Protein 1ERD (pdb70)

Nearest PDB structures (foldseek):
  1erd-assembly1_A  TM=9.768E-01  e=7.574E-06  Euplotes raikovi
  1erd-assembly1_A  TM=9.328E-01  e=2.824E-05  Euplotes raikovi
  1erd-assembly1_A  TM=9.729E-01  e=3.116E-05  Euplotes raikovi
  1erd-assembly1_A  TM=9.751E-01  e=8.911E-06  Euplotes raikovi
  1erd-assembly1_A  TM=9.619E-01  e=8.353E-06  Euplotes raikovi

Sequence (40 aa):
DPMTCEQAMASCEHTMCGYCQGPLYMTCIGITTDPECGLPDPMTCEQAMASCEHTMCGYCQGPLYMTCIGITTDPECGLPDPMTCEQAMASCEHTMCGYCQGPLYMTCIGITTDPECGLPDPMTCEQAMASCEHTMCGYCQGPLYMTCIGITTDPECGLPDPMTCEQAMASCEHTMCGYCQGPLYMTCIGITTDPECGLPDPMTCEQAMASCEHTMCGYCQGPLYMTCIGITTDPECGLPDPMTCEQAMASCEHTMCGYCQGPLYMTCIGITTDPECGLPDPMTCEQAMASCEHTMCGYCQGPLYMTCIGITTDPECGLPDPMTCEQAMASCEHTMCGYCQGPLYMTCIGITTDPECGLPDPMTCEQAMASCEHTMCGYCQGPLYMTCIGITTDPECGLPDPMTCEQAMASCEHTMCGYCQGPLYMTCIGITTDPECGLPDPMTCEQAMASCEHTMCGYCQGPLYMTCIGITTDPECGLPDPMTCEQAMASCEHTMCGYCQGPLYMTCIGITTDPECGLPDPMTCEQAMASCEHTMCGYCQGPLYMTCIGITTDPECGLPDPMTCEQAMASCEHTMCGYCQGPLYMTCIGITTDPECGLPDPMTCEQAMASCEHTMCGYCQGPLYMTCIGITTDPECGLPDPMTCEQAMASCEHTMCGYCQGPLYMTCIGITTDPECGLPDPMTCEQAMASCEHTMCGYCQGPLYMTCIGITTDPECGLPDPMTCEQAMASCEHTMCGYCQGPLYMTCIGITTDPECGLPDPMTCEQAMASCEHTMCGYCQGPLYMTCIGITTDPECGLP

Radius of gyration: 9.14 Å; Cα contacts (8 Å, |Δi|>4): 52; chains: 1; bounding box: 28×13×20 Å

B-factor: mean 1.22, std 1.22, range [0.16, 6.9]

Solvent-accessible surface area: 2859 Å² total; per-residue (Å²): 161,108,63,77,29,104,83,0,19,75,47,42,84,84,87,97,1,68,66,3,114,46,112,78,96,117,62,0,38,47,78,7,68,59,116,118,39,82,105,178

Organism: Euplotes raikovi (NCBI:txid5938)

Structure (mmCIF, N/CA/C/O backbone):
data_1ERD
#
_entry.id   1ERD
#
_cell.length_a   1.000
_cell.length_b   1.000
_cell.length_c   1.000
_cell.angle_alpha   90.00
_cell.angle_beta   90.00
_cell.angle_gamma   90.00
#
_symmetry.space_group_name_H-M   'P 1'
#
loop_
_atom_site.group_PDB
_atom_site.id
_atom_site.type_symbol
_atom_site.label_atom_id
_atom_site.label_alt_id
_atom_site.label_comp_id
_atom_site.label_asym_id
_atom_site.label_entity_id
_atom_site.label_seq_id
_atom_site.pdbx_PDB_ins_code
_atom_site.Cartn_x
_atom_site.Cartn_y
_atom_site.Cartn_z
_atom_site.occupancy
_atom_site.B_iso_or_equiv
_atom_site.auth_seq_id
_atom_site.auth_comp_id
_atom_site.auth_asym_id
_atom_site.auth_atom_id
_atom_site.pdbx_PDB_model_num
ATOM 1 N N . ASP A 1 1 ? -8.520 1.351 13.642 1.00 4.78 1 ASP A N 1
ATOM 2 C CA . ASP A 1 1 ? -7.746 1.473 12.393 1.00 4.00 1 ASP A CA 1
ATOM 3 C C . ASP A 1 1 ? -6.248 1.224 12.630 1.00 2.90 1 ASP A C 1
ATOM 4 O O . ASP A 1 1 ? -5.467 2.170 12.557 1.00 3.30 1 ASP A O 1
ATOM 15 N N . PRO A 1 2 ? -5.816 -0.003 12.939 1.00 1.99 2 PRO A N 1
ATOM 16 C CA . PRO A 1 2 ? -4.420 -0.292 13.199 1.00 1.77 2 PRO A CA 1
ATOM 17 C C . PRO A 1 2 ? -3.585 -0.078 11.941 1.00 1.67 2 PRO A C 1
ATOM 18 O O . PRO A 1 2 ? -3.819 -0.763 10.949 1.00 2.57 2 PRO A O 1
ATOM 29 N N . MET A 1 3 ? -2.611 0.828 12.021 1.00 1.24 3 MET A N 1
ATOM 30 C CA . MET A 1 3 ? -1.757 1.316 10.951 1.00 0.88 3 MET A CA 1
ATOM 31 C C . MET A 1 3 ? -2.528 2.288 10.051 1.00 0.69 3 MET A C 1
ATOM 32 O O . MET A 1 3 ? -3.758 2.245 9.969 1.00 1.06 3 MET A O 1
ATOM 46 N N . THR A 1 4 ? -1.804 3.178 9.378 1.00 0.47 4 THR A N 1
ATOM 47 C CA . THR A 1 4 ? -2.376 4.118 8.437 1.00 0.42 4 THR A CA 1
ATOM 48 C C . THR A 1 4 ? -2.272 3.599 7.008 1.00 0.34 4 THR A C 1
ATOM 49 O O . THR A 1 4 ? -1.526 2.664 6.713 1.00 0.27 4 THR A O 1
ATOM 60 N N . CYS A 1 5 ? -2.971 4.275 6.100 1.00 0.42 5 CYS A N 1
ATOM 61 C CA . CYS A 1 5 ? -2.747 4.168 4.670 1.00 0.42 5 CYS A CA 1
ATOM 62 C C . CYS A 1 5 ? -1.259 4.280 4.344 1.00 0.41 5 CYS A C 1
ATOM 63 O O . CYS A 1 5 ? -0.757 3.478 3.561 1.00 0.48 5 CYS A O 1
ATOM 70 N N . GLU A 1 6 ? -0.532 5.221 4.965 1.00 0.37 6 GLU A N 1
ATOM 71 C CA . GLU A 1 6 ? 0.907 5.267 4.757 1.00 0.37 6 GLU A CA 1
ATOM 72 C C . GLU A 1 6 ? 1.503 3.963 5.234 1.00 0.36 6 GLU A C 1
ATOM 73 O O . GLU A 1 6 ? 2.202 3.304 4.483 1.00 0.46 6 GLU A O 1
ATOM 85 N N . GLN A 1 7 ? 1.259 3.622 6.498 1.00 0.28 7 GLN A N 1
ATOM 86 C CA . GLN A 1 7 ? 1.876 2.460 7.102 1.00 0.24 7 GLN A CA 1
ATOM 87 C C . GLN A 1 7 ? 1.698 1.216 6.228 1.00 0.24 7 GLN A C 1
ATOM 88 O O . GLN A 1 7 ? 2.632 0.425 6.128 1.00 0.28 7 GLN A O 1
ATOM 102 N N . ALA A 1 8 ? 0.548 1.028 5.580 1.00 0.25 8 ALA A N 1
ATOM 103 C CA . ALA A 1 8 ? 0.387 -0.058 4.616 1.00 0.30 8 ALA A CA 1
ATOM 104 C C . ALA A 1 8 ? 1.482 -0.003 3.536 1.00 0.29 8 ALA A C 1
ATOM 105 O O . ALA A 1 8 ? 2.157 -1.000 3.281 1.00 0.33 8 ALA A O 1
ATOM 112 N N . MET A 1 9 ? 1.714 1.167 2.932 1.00 0.27 9 MET A N 1
ATOM 113 C CA . MET A 1 9 ? 2.812 1.348 1.990 1.00 0.30 9 MET A CA 1
ATOM 114 C C . MET A 1 9 ? 4.152 1.057 2.639 1.00 0.30 9 MET A C 1
ATOM 115 O O . MET A 1 9 ? 4.968 0.300 2.123 1.00 0.39 9 MET A O 1
ATOM 129 N N . ALA A 1 10 ? 4.359 1.688 3.783 1.00 0.32 10 ALA A N 1
ATOM 130 C CA . ALA A 1 10 ? 5.609 1.753 4.503 1.00 0.42 10 ALA A CA 1
ATOM 131 C C . ALA A 1 10 ? 6.013 0.346 4.957 1.00 0.41 10 ALA A C 1
ATOM 132 O O . ALA A 1 10 ? 7.193 0.023 5.069 1.00 0.50 10 ALA A O 1
ATOM 139 N N . SER A 1 11 ? 5.019 -0.512 5.173 1.00 0.33 11 SER A N 1
ATOM 140 C CA . SER A 1 11 ? 5.248 -1.907 5.535 1.00 0.36 11 SER A CA 1
ATOM 141 C C . SER A 1 11 ? 5.509 -2.786 4.311 1.00 0.34 11 SER A C 1
ATOM 142 O O . SER A 1 11 ? 5.956 -3.916 4.467 1.00 0.43 11 SER A O 1
ATOM 150 N N . CYS A 1 12 ? 5.196 -2.324 3.100 1.00 0.35 12 CYS A N 1
ATOM 151 C CA . CYS A 1 12 ? 5.248 -3.144 1.900 1.00 0.42 12 CYS A CA 1
ATOM 152 C C . CYS A 1 12 ? 4.060 -4.114 1.843 1.00 0.35 12 CYS A C 1
ATOM 153 O O . CYS A 1 12 ? 3.995 -4.974 0.966 1.00 0.71 12 CYS A O 1
ATOM 160 N N . GLU A 1 13 ? 3.086 -4.002 2.749 1.00 0.29 13 GLU A N 1
ATOM 161 C CA . GLU A 1 13 ? 2.026 -4.992 2.867 1.00 0.34 13 GLU A CA 1
ATOM 162 C C . GLU A 1 13 ? 0.842 -4.570 2.008 1.00 0.31 13 GLU A C 1
ATOM 163 O O . GLU A 1 13 ? -0.141 -4.019 2.503 1.00 0.34 13 GLU A O 1
ATOM 175 N N . HIS A 1 14 ? 0.923 -4.898 0.718 1.00 0.41 14 HIS A N 1
ATOM 176 C CA . HIS A 1 14 ? -0.161 -4.701 -0.237 1.00 0.41 14 HIS A CA 1
ATOM 177 C C . HIS A 1 14 ? -1.461 -5.258 0.332 1.00 0.38 14 HIS A C 1
ATOM 178 O O . HIS A 1 14 ? -2.541 -4.762 0.038 1.00 0.42 14 HIS A O 1
ATOM 192 N N . THR A 1 15 ? -1.380 -6.346 1.087 1.00 0.37 15 THR A N 1
ATOM 193 C CA . THR A 1 15 ? -2.553 -7.001 1.614 1.00 0.41 15 THR A CA 1
ATOM 194 C C . THR A 1 15 ? -3.315 -6.029 2.524 1.00 0.41 15 THR A C 1
ATOM 195 O O . THR A 1 15 ? -4.540 -5.946 2.458 1.00 0.60 15 THR A O 1
ATOM 206 N N . MET A 1 16 ? -2.596 -5.240 3.327 1.00 0.32 16 MET A N 1
ATOM 207 C CA . MET A 1 16 ? -3.153 -4.246 4.228 1.00 0.33 16 MET A CA 1
ATOM 208 C C . MET A 1 16 ? -3.414 -2.913 3.519 1.00 0.29 16 MET A C 1
ATOM 209 O O . MET A 1 16 ? -3.733 -1.919 4.170 1.00 0.34 16 MET A O 1
ATOM 223 N N . CYS A 1 17 ? -3.397 -2.870 2.184 1.00 0.28 17 CYS A N 1
ATOM 224 C CA . CYS A 1 17 ? -3.774 -1.679 1.443 1.00 0.32 17 CYS A CA 1
ATOM 225 C C . CYS A 1 17 ? -5.176 -1.192 1.805 1.00 0.36 17 CYS A C 1
ATOM 226 O O . CYS A 1 17 ? -5.524 -0.058 1.486 1.00 0.42 17 CYS A O 1
ATOM 233 N N . GLY A 1 18 ? -5.991 -2.038 2.440 1.00 0.38 18 GLY A N 1
ATOM 234 C CA . GLY A 1 18 ? -7.322 -1.731 2.930 1.00 0.53 18 GLY A CA 1
ATOM 235 C C . GLY A 1 18 ? -7.410 -0.381 3.637 1.00 0.35 18 GLY A C 1
ATOM 236 O O . GLY A 1 18 ? -8.454 0.268 3.590 1.00 0.40 18 GLY A O 1
ATOM 240 N N . TYR A 1 19 ? -6.342 0.077 4.293 1.00 0.35 19 TYR A N 1
ATOM 241 C CA . TYR A 1 19 ? -6.360 1.389 4.922 1.00 0.45 19 TYR A CA 1
ATOM 242 C C . TYR A 1 19 ? -6.510 2.492 3.878 1.00 0.55 19 TYR A C 1
ATOM 243 O O . TYR A 1 19 ? -7.302 3.418 4.065 1.00 0.88 19 TYR A O 1
ATOM 261 N N . CYS A 1 20 ? -5.774 2.389 2.778 1.00 0.38 20 CYS A N 1
ATOM 262 C CA . CYS A 1 20 ? -5.893 3.291 1.645 1.00 0.37 20 CYS A CA 1
ATOM 263 C C . CYS A 1 20 ? -7.145 2.924 0.854 1.00 0.38 20 CYS A C 1
ATOM 264 O O . CYS A 1 20 ? -7.673 1.822 1.006 1.00 0.57 20 CYS A O 1
ATOM 271 N N . GLN A 1 21 ? -7.614 3.814 -0.019 1.00 0.37 21 GLN A N 1
ATOM 272 C CA . GLN A 1 21 ? -8.790 3.594 -0.851 1.00 0.43 21 GLN A CA 1
ATOM 273 C C . GLN A 1 21 ? -8.579 4.228 -2.225 1.00 0.56 21 GLN A C 1
ATOM 274 O O . GLN A 1 21 ? -7.705 5.077 -2.382 1.00 0.60 21 GLN A O 1
ATOM 288 N N . GLY A 1 22 ? -9.350 3.805 -3.221 1.00 0.75 22 GLY A N 1
ATOM 289 C CA . GLY A 1 22 ? -9.392 4.390 -4.551 1.00 0.89 22 GLY A CA 1
ATOM 290 C C . GLY A 1 22 ? -7.998 4.585 -5.151 1.00 0.68 22 GLY A C 1
ATOM 291 O O . GLY A 1 22 ? -7.284 3.596 -5.350 1.00 0.80 22 GLY A O 1
ATOM 295 N N . PRO A 1 23 ? -7.582 5.833 -5.415 1.00 0.45 23 PRO A N 1
ATOM 296 C CA . PRO A 1 23 ? -6.285 6.114 -6.006 1.00 0.39 23 PRO A CA 1
ATOM 297 C C . PRO A 1 23 ? -5.185 5.664 -5.055 1.00 0.32 23 PRO A C 1
ATOM 298 O O . PRO A 1 23 ? -4.173 5.096 -5.458 1.00 0.45 23 PRO A O 1
ATOM 309 N N . LEU A 1 24 ? -5.388 5.915 -3.766 1.00 0.22 24 LEU A N 1
ATOM 310 C CA . LEU A 1 24 ? -4.445 5.571 -2.740 1.00 0.19 24 LEU A CA 1
ATOM 311 C C . LEU A 1 24 ? -4.355 4.055 -2.577 1.00 0.16 24 LEU A C 1
ATOM 312 O O . LEU A 1 24 ? -3.277 3.558 -2.278 1.00 0.20 24 LEU A O 1
ATOM 328 N N . TYR A 1 25 ? -5.448 3.310 -2.775 1.00 0.16 25 TYR A N 1
ATOM 329 C CA . TYR A 1 25 ? -5.390 1.849 -2.843 1.00 0.17 25 TYR A CA 1
ATOM 330 C C . TYR A 1 25 ? -4.432 1.476 -3.968 1.00 0.17 25 TYR A C 1
ATOM 331 O O . TYR A 1 25 ? -3.415 0.833 -3.743 1.00 0.20 25 TYR A O 1
ATOM 349 N N . MET A 1 26 ? -4.705 1.899 -5.195 1.00 0.20 26 MET A N 1
ATOM 350 C CA . MET A 1 26 ? -3.870 1.444 -6.284 1.00 0.24 26 MET A CA 1
ATOM 351 C C . MET A 1 26 ? -2.456 2.027 -6.172 1.00 0.19 26 MET A C 1
ATOM 352 O O . MET A 1 26 ? -1.503 1.449 -6.699 1.00 0.31 26 MET A O 1
ATOM 366 N N . THR A 1 27 ? -2.280 3.115 -5.423 1.00 0.18 27 THR A N 1
ATOM 367 C CA . THR A 1 27 ? -0.967 3.684 -5.216 1.00 0.20 27 THR A CA 1
ATOM 368 C C . THR A 1 27 ? -0.202 2.801 -4.241 1.00 0.18 27 THR A C 1
ATOM 369 O O . THR A 1 27 ? 0.893 2.333 -4.566 1.00 0.19 27 THR A O 1
ATOM 380 N N . CYS A 1 28 ? -0.782 2.557 -3.061 1.00 0.18 28 CYS A N 1
ATOM 381 C CA . CYS A 1 28 ? -0.189 1.660 -2.088 1.00 0.21 28 CYS A CA 1
ATOM 382 C C . CYS A 1 28 ? 0.089 0.334 -2.751 1.00 0.19 28 CYS A C 1
ATOM 383 O O . CYS A 1 28 ? 1.155 -0.216 -2.514 1.00 0.22 28 CYS A O 1
ATOM 390 N N . ILE A 1 29 ? -0.779 -0.135 -3.650 1.00 0.18 29 ILE A N 1
ATOM 391 C CA . ILE A 1 29 ? -0.517 -1.360 -4.366 1.00 0.21 29 ILE A CA 1
ATOM 392 C C . ILE A 1 29 ? 0.787 -1.187 -5.132 1.00 0.28 29 ILE A C 1
ATOM 393 O O . ILE A 1 29 ? 1.758 -1.881 -4.866 1.00 0.36 29 ILE A O 1
ATOM 409 N N . GLY A 1 30 ? 0.813 -0.224 -6.049 1.00 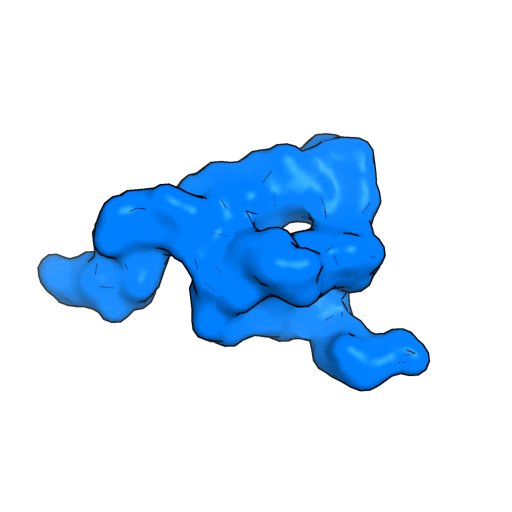0.29 30 GLY A N 1
ATOM 410 C CA . GLY A 1 30 ? 1.948 0.031 -6.916 1.00 0.33 30 GLY A CA 1
ATOM 411 C C . GLY A 1 30 ? 3.279 0.181 -6.177 1.00 0.48 30 GLY A C 1
ATOM 412 O O . GLY A 1 30 ? 4.328 0.007 -6.791 1.00 0.95 30 GLY A O 1
ATOM 416 N N . ILE A 1 31 ? 3.259 0.542 -4.893 1.00 0.31 31 ILE A N 1
ATOM 417 C CA . ILE A 1 31 ? 4.459 0.560 -4.065 1.00 0.35 31 ILE A CA 1
ATOM 418 C C . ILE A 1 31 ? 4.681 -0.840 -3.488 1.00 0.34 31 ILE A C 1
ATOM 419 O O . ILE A 1 31 ? 5.700 -1.470 -3.739 1.00 0.39 31 ILE A O 1
ATOM 435 N N . THR A 1 32 ? 3.736 -1.334 -2.700 1.00 0.31 32 THR A N 1
ATOM 436 C CA . THR A 1 32 ? 3.902 -2.570 -1.955 1.00 0.29 32 THR A CA 1
ATOM 437 C C . THR A 1 32 ? 4.199 -3.758 -2.879 1.00 0.34 32 THR A C 1
ATOM 438 O O . THR A 1 32 ? 5.144 -4.517 -2.668 1.00 0.59 32 THR A O 1
ATOM 449 N N . THR A 1 33 ? 3.393 -3.932 -3.922 1.00 0.25 33 THR A N 1
ATOM 450 C CA . THR A 1 33 ? 3.570 -5.007 -4.877 1.00 0.27 33 THR A CA 1
ATOM 451 C C . THR A 1 33 ? 4.749 -4.714 -5.805 1.00 0.34 33 THR A C 1
ATOM 452 O O . THR A 1 33 ? 5.031 -5.530 -6.685 1.00 0.44 33 THR A O 1
ATOM 463 N N . ASP A 1 34 ? 5.433 -3.569 -5.667 1.00 0.35 34 ASP A N 1
ATOM 464 C CA . ASP A 1 34 ? 6.590 -3.325 -6.506 1.00 0.39 34 ASP A CA 1
ATOM 465 C C . ASP A 1 34 ? 7.672 -4.365 -6.219 1.00 0.38 34 ASP A C 1
ATOM 466 O O . ASP A 1 34 ? 7.963 -4.630 -5.050 1.00 0.44 34 ASP A O 1
ATOM 475 N N . PRO A 1 35 ? 8.275 -4.977 -7.244 1.00 0.62 35 PRO A N 1
ATOM 476 C CA . PRO A 1 35 ? 9.344 -5.922 -7.022 1.00 0.88 35 PRO A CA 1
ATOM 477 C C . PRO A 1 35 ? 10.443 -5.298 -6.170 1.00 0.86 35 PRO A C 1
ATOM 478 O O . PRO A 1 35 ? 10.960 -5.951 -5.269 1.00 1.16 35 PRO A O 1
ATOM 489 N N . GLU A 1 36 ? 10.793 -4.036 -6.390 1.00 0.75 36 GLU A N 1
ATOM 490 C CA . GLU A 1 36 ? 11.866 -3.400 -5.695 1.00 1.00 36 GLU A CA 1
ATOM 491 C C . GLU A 1 36 ? 11.388 -2.684 -4.429 1.00 0.83 36 GLU A C 1
ATOM 492 O O . GLU A 1 36 ? 12.052 -1.752 -3.984 1.00 1.02 36 GLU A O 1
ATOM 504 N N . CYS A 1 37 ? 10.281 -3.122 -3.823 1.00 0.74 37 CYS A N 1
ATOM 505 C CA . CYS A 1 37 ? 9.749 -2.559 -2.583 1.00 0.79 37 CYS A CA 1
ATOM 506 C C . CYS A 1 37 ? 10.795 -2.537 -1.465 1.00 0.92 37 CYS A C 1
ATOM 507 O O . CYS A 1 37 ? 11.045 -3.553 -0.807 1.00 1.12 37 CYS A O 1
ATOM 514 N N . GLY A 1 38 ? 11.450 -1.396 -1.279 1.00 1.22 38 GLY A N 1
ATOM 515 C CA . GLY A 1 38 ? 12.518 -1.215 -0.310 1.00 1.58 38 GLY A CA 1
ATOM 516 C C . GLY A 1 38 ? 13.735 -2.077 -0.625 1.00 1.55 38 GLY A C 1
ATOM 517 O O . GLY A 1 38 ? 14.509 -2.419 0.268 1.00 2.06 38 GLY A O 1
ATOM 521 N N . LEU A 1 39 ? 13.909 -2.427 -1.896 1.00 1.25 39 LEU A N 1
ATOM 522 C CA . LEU A 1 39 ? 15.020 -3.224 -2.382 1.00 1.44 39 LEU A CA 1
ATOM 523 C C . LEU A 1 39 ? 16.093 -2.225 -2.831 1.00 2.44 39 LEU A C 1
ATOM 524 O O . LEU A 1 39 ? 15.770 -1.381 -3.676 1.00 3.05 39 LEU A O 1
ATOM 540 N N . PRO A 1 40 ? 17.304 -2.244 -2.250 1.00 3.10 40 PRO A N 1
ATOM 541 C CA . PRO A 1 40 ? 18.381 -1.344 -2.632 1.00 4.23 40 PRO A CA 1
ATOM 542 C C . PRO A 1 40 ? 18.940 -1.762 -3.994 1.00 4.52 40 PRO A C 1
ATOM 543 O O . PRO A 1 40 ? 19.546 -0.936 -4.672 1.00 5.53 40 PRO A O 1
ATOM 555 N N . ASP A 1 1 ? -8.853 1.450 9.399 1.00 5.79 1 ASP A N 2
ATOM 556 C CA . ASP A 1 1 ? -9.376 2.030 10.639 1.00 4.91 1 ASP A CA 2
ATOM 557 C C . ASP A 1 1 ? -8.222 2.541 11.513 1.00 3.85 1 ASP A C 2
ATOM 558 O O . ASP A 1 1 ? -7.872 3.720 11.415 1.00 4.33 1 ASP A O 2
ATOM 569 N N . PRO A 1 2 ? -7.526 1.669 12.245 1.00 2.72 2 PRO A N 2
ATOM 570 C CA . PRO A 1 2 ? -6.175 1.891 12.749 1.00 1.99 2 PRO A CA 2
ATOM 571 C C . PRO A 1 2 ? -5.225 1.954 11.544 1.00 1.87 2 PRO A C 2
ATOM 572 O O . PRO A 1 2 ? -5.722 1.969 10.421 1.00 2.91 2 PRO A O 2
ATOM 583 N N . MET A 1 3 ? -3.903 2.018 11.756 1.00 1.12 3 MET A N 2
ATOM 584 C CA . MET A 1 3 ? -2.833 1.993 10.745 1.00 0.80 3 MET A CA 2
ATOM 585 C C . MET A 1 3 ? -2.989 3.038 9.625 1.00 0.72 3 MET A C 2
ATOM 586 O O . MET A 1 3 ? -3.991 3.087 8.911 1.00 1.12 3 MET A O 2
ATOM 600 N N . THR A 1 4 ? -1.983 3.886 9.415 1.00 0.67 4 THR A N 2
ATOM 601 C CA . THR A 1 4 ? -2.098 4.844 8.335 1.00 0.68 4 THR A CA 2
ATOM 602 C C . THR A 1 4 ? -2.040 4.161 6.979 1.00 0.53 4 THR A C 2
ATOM 603 O O . THR A 1 4 ? -1.418 3.115 6.799 1.00 0.47 4 THR A O 2
ATOM 614 N N . CYS A 1 5 ? -2.670 4.797 5.999 1.00 0.51 5 CYS A N 2
ATOM 615 C CA . CYS A 1 5 ? -2.430 4.477 4.612 1.00 0.42 5 CYS A CA 2
ATOM 616 C C . CYS A 1 5 ? -0.923 4.410 4.342 1.00 0.31 5 CYS A C 2
ATOM 617 O O . CYS A 1 5 ? -0.460 3.440 3.749 1.00 0.30 5 CYS A O 2
ATOM 624 N N . GLU A 1 6 ? -0.147 5.385 4.840 1.00 0.31 6 GLU A N 2
ATOM 625 C CA . GLU A 1 6 ? 1.306 5.314 4.740 1.00 0.28 6 GLU A CA 2
ATOM 626 C C . GLU A 1 6 ? 1.812 3.994 5.300 1.00 0.23 6 GLU A C 2
ATOM 627 O O . GLU A 1 6 ? 2.446 3.262 4.558 1.00 0.31 6 GLU A O 2
ATOM 639 N N . GLN A 1 7 ? 1.550 3.691 6.575 1.00 0.26 7 GLN A N 2
ATOM 640 C CA . GLN A 1 7 ? 1.994 2.453 7.201 1.00 0.21 7 GLN A CA 2
ATOM 641 C C . GLN A 1 7 ? 1.748 1.272 6.271 1.00 0.22 7 GLN A C 2
ATOM 642 O O . GLN A 1 7 ? 2.665 0.495 6.003 1.00 0.27 7 GLN A O 2
ATOM 656 N N . ALA A 1 8 ? 0.516 1.139 5.777 1.00 0.31 8 ALA A N 2
ATOM 657 C CA . ALA A 1 8 ? 0.208 0.022 4.893 1.00 0.42 8 ALA A CA 2
ATOM 658 C C . ALA A 1 8 ? 1.183 -0.035 3.703 1.00 0.44 8 ALA A C 2
ATOM 659 O O . ALA A 1 8 ? 1.689 -1.104 3.364 1.00 0.60 8 ALA A O 2
ATOM 666 N N . MET A 1 9 ? 1.485 1.107 3.075 1.00 0.34 9 MET A N 2
ATOM 667 C CA . MET A 1 9 ? 2.462 1.133 1.997 1.00 0.37 9 MET A CA 2
ATOM 668 C C . MET A 1 9 ? 3.856 0.768 2.485 1.00 0.44 9 MET A C 2
ATOM 669 O O . MET A 1 9 ? 4.574 -0.048 1.905 1.00 0.56 9 MET A O 2
ATOM 683 N N . ALA A 1 10 ? 4.254 1.457 3.540 1.00 0.37 10 ALA A N 2
ATOM 684 C CA . ALA A 1 10 ? 5.583 1.540 4.085 1.00 0.39 10 ALA A CA 2
ATOM 685 C C . ALA A 1 10 ? 6.028 0.179 4.593 1.00 0.36 10 ALA A C 2
ATOM 686 O O . ALA A 1 10 ? 7.227 -0.085 4.689 1.00 0.39 10 ALA A O 2
ATOM 693 N N . SER A 1 11 ? 5.069 -0.682 4.906 1.00 0.35 11 SER A N 2
ATOM 694 C CA . SER A 1 11 ? 5.345 -2.040 5.352 1.00 0.36 11 SER A CA 2
ATOM 695 C C . SER A 1 11 ? 5.564 -3.008 4.180 1.00 0.41 11 SER A C 2
ATOM 696 O O . SER A 1 11 ? 6.009 -4.133 4.406 1.00 0.49 11 SER A O 2
ATOM 704 N N . CYS A 1 12 ? 5.266 -2.598 2.939 1.00 0.47 12 CYS A N 2
ATOM 705 C CA . CYS A 1 12 ? 5.249 -3.444 1.741 1.00 0.52 12 CYS A CA 2
ATOM 706 C C . CYS A 1 12 ? 4.038 -4.380 1.764 1.00 0.37 12 CYS A C 2
ATOM 707 O O . CYS A 1 12 ? 3.949 -5.291 0.940 1.00 0.67 12 CYS A O 2
ATOM 714 N N . GLU A 1 13 ? 3.086 -4.165 2.673 1.00 0.29 13 GLU A N 2
ATOM 715 C CA . GLU A 1 13 ? 2.005 -5.103 2.900 1.00 0.33 13 GLU A CA 2
ATOM 716 C C . GLU A 1 13 ? 0.844 -4.827 1.954 1.00 0.27 13 GLU A C 2
ATOM 717 O O . GLU A 1 13 ? -0.164 -4.236 2.345 1.00 0.33 13 GLU A O 2
ATOM 729 N N . HIS A 1 14 ? 0.964 -5.294 0.711 1.00 0.28 14 HIS A N 2
ATOM 730 C CA . HIS A 1 14 ? -0.102 -5.123 -0.260 1.00 0.30 14 HIS A CA 2
ATOM 731 C C . HIS A 1 14 ? -1.416 -5.634 0.290 1.00 0.28 14 HIS A C 2
ATOM 732 O O . HIS A 1 14 ? -2.459 -5.032 0.046 1.00 0.33 14 HIS A O 2
ATOM 746 N N . THR A 1 15 ? -1.382 -6.746 1.021 1.00 0.32 15 THR A N 2
ATOM 747 C CA . THR A 1 15 ? -2.611 -7.361 1.469 1.00 0.40 15 THR A CA 2
ATOM 748 C C . THR A 1 15 ? -3.365 -6.454 2.447 1.00 0.41 15 THR A C 2
ATOM 749 O O . THR A 1 15 ? -4.553 -6.682 2.681 1.00 0.66 15 THR A O 2
ATOM 760 N N . MET A 1 16 ? -2.690 -5.452 3.030 1.00 0.36 16 MET A N 2
ATOM 761 C CA . MET A 1 16 ? -3.247 -4.491 3.967 1.00 0.34 16 MET A CA 2
ATOM 762 C C . MET A 1 16 ? -3.624 -3.182 3.291 1.00 0.34 16 MET A C 2
ATOM 763 O O . MET A 1 16 ? -4.134 -2.284 3.963 1.00 0.49 16 MET A O 2
ATOM 777 N N . CYS A 1 17 ? -3.419 -3.027 1.982 1.00 0.27 17 CYS A N 2
ATOM 778 C CA . CYS A 1 17 ? -3.617 -1.762 1.324 1.00 0.24 17 CYS A CA 2
ATOM 779 C C . CYS A 1 17 ? -5.033 -1.217 1.496 1.00 0.25 17 CYS A C 2
ATOM 780 O O . CYS A 1 17 ? -5.254 -0.063 1.161 1.00 0.29 17 CYS A O 2
ATOM 787 N N . GLY A 1 18 ? -5.981 -1.979 2.052 1.00 0.32 18 GLY A N 2
ATOM 788 C CA . GLY A 1 18 ? -7.332 -1.521 2.326 1.00 0.44 18 GLY A CA 2
ATOM 789 C C . GLY A 1 18 ? -7.387 -0.363 3.324 1.00 0.34 18 GLY A C 2
ATOM 790 O O . GLY A 1 18 ? -8.427 0.295 3.420 1.00 0.43 18 GLY A O 2
ATOM 794 N N . TYR A 1 19 ? -6.308 -0.106 4.077 1.00 0.28 19 TYR A N 2
ATOM 795 C CA . TYR A 1 19 ? -6.205 1.114 4.866 1.00 0.30 19 TYR A CA 2
ATOM 796 C C . TYR A 1 19 ? -6.185 2.317 3.917 1.00 0.31 19 TYR A C 2
ATOM 797 O O . TYR A 1 19 ? -6.862 3.319 4.151 1.00 0.55 19 TYR A O 2
ATOM 815 N N . CYS A 1 20 ? -5.430 2.223 2.825 1.00 0.23 20 CYS A N 2
ATOM 816 C CA . CYS A 1 20 ? -5.481 3.176 1.724 1.00 0.25 20 CYS A CA 2
ATOM 817 C C . CYS A 1 20 ? -6.734 2.870 0.907 1.00 0.36 20 CYS A C 2
ATOM 818 O O . CYS A 1 20 ? -7.253 1.755 0.968 1.00 0.66 20 CYS A O 2
ATOM 825 N N . GLN A 1 21 ? -7.296 3.848 0.194 1.00 0.25 21 GLN A N 2
ATOM 826 C CA . GLN A 1 21 ? -8.587 3.671 -0.463 1.00 0.27 21 GLN A CA 2
ATOM 827 C C . GLN A 1 21 ? -8.556 4.289 -1.862 1.00 0.38 21 GLN A C 2
ATOM 828 O O . GLN A 1 21 ? -7.694 5.117 -2.139 1.00 0.48 21 GLN A O 2
ATOM 842 N N . GLY A 1 22 ? -9.425 3.831 -2.765 1.00 0.57 22 GLY A N 2
ATOM 843 C CA . GLY A 1 22 ? -9.481 4.261 -4.162 1.00 0.82 22 GLY A CA 2
ATOM 844 C C . GLY A 1 22 ? -8.091 4.459 -4.793 1.00 0.61 22 GLY A C 2
ATOM 845 O O . GLY A 1 22 ? -7.308 3.508 -4.845 1.00 0.68 22 GLY A O 2
ATOM 849 N N . PRO A 1 23 ? -7.739 5.673 -5.255 1.00 0.48 23 PRO A N 2
ATOM 850 C CA . PRO A 1 23 ? -6.441 5.917 -5.862 1.00 0.38 23 PRO A CA 2
ATOM 851 C C . PRO A 1 23 ? -5.306 5.561 -4.914 1.00 0.30 23 PRO A C 2
ATOM 852 O O . PRO A 1 23 ? -4.264 5.075 -5.346 1.00 0.42 23 PRO A O 2
ATOM 863 N N . LEU A 1 24 ? -5.490 5.802 -3.622 1.00 0.29 24 LEU A N 2
ATOM 864 C CA . LEU A 1 24 ? -4.490 5.504 -2.631 1.00 0.25 24 LEU A CA 2
ATOM 865 C C . LEU A 1 24 ? -4.373 3.992 -2.433 1.00 0.26 24 LEU A C 2
ATOM 866 O O . LEU A 1 24 ? -3.259 3.527 -2.237 1.00 0.22 24 LEU A O 2
ATOM 882 N N . TYR A 1 25 ? -5.466 3.219 -2.487 1.00 0.33 25 TYR A N 2
ATOM 883 C CA . TYR A 1 25 ? -5.377 1.754 -2.535 1.00 0.31 25 TYR A CA 2
ATOM 884 C C . TYR A 1 25 ? -4.469 1.378 -3.699 1.00 0.28 25 TYR A C 2
ATOM 885 O O . TYR A 1 25 ? -3.447 0.722 -3.527 1.00 0.26 25 TYR A O 2
ATOM 903 N N . MET A 1 26 ? -4.813 1.835 -4.896 1.00 0.31 26 MET A N 2
ATOM 904 C CA . MET A 1 26 ? -4.051 1.527 -6.083 1.00 0.30 26 MET A CA 2
ATOM 905 C C . MET A 1 26 ? -2.590 1.966 -5.935 1.00 0.25 26 MET A C 2
ATOM 906 O O . MET A 1 26 ? -1.681 1.291 -6.423 1.00 0.23 26 MET A O 2
ATOM 920 N N . THR A 1 27 ? -2.340 3.110 -5.302 1.00 0.25 27 THR A N 2
ATOM 921 C CA . THR A 1 27 ? -0.995 3.654 -5.198 1.00 0.21 27 THR A CA 2
ATOM 922 C C . THR A 1 27 ? -0.197 2.798 -4.224 1.00 0.19 27 THR A C 2
ATOM 923 O O . THR A 1 27 ? 0.927 2.379 -4.508 1.00 0.24 27 THR A O 2
ATOM 934 N N . CYS A 1 28 ? -0.808 2.524 -3.077 1.00 0.19 28 CYS A N 2
ATOM 935 C CA . CYS A 1 28 ? -0.318 1.578 -2.102 1.00 0.26 28 CYS A CA 2
ATOM 936 C C . CYS A 1 28 ? 0.039 0.281 -2.787 1.00 0.17 28 CYS A C 2
ATOM 937 O O . CYS A 1 28 ? 1.108 -0.246 -2.522 1.00 0.20 28 CYS A O 2
ATOM 944 N N . ILE A 1 29 ? -0.788 -0.207 -3.711 1.00 0.17 29 ILE A N 2
ATOM 945 C CA . ILE A 1 29 ? -0.471 -1.424 -4.419 1.00 0.23 29 ILE A CA 2
ATOM 946 C C . ILE A 1 29 ? 0.820 -1.221 -5.197 1.00 0.27 29 ILE A C 2
ATOM 947 O O . ILE A 1 29 ? 1.815 -1.887 -4.936 1.00 0.38 29 ILE A O 2
ATOM 963 N N . GLY A 1 30 ? 0.806 -0.258 -6.114 1.00 0.26 30 GLY A N 2
ATOM 964 C CA . GLY A 1 30 ? 1.954 0.119 -6.924 1.00 0.38 30 GLY A CA 2
ATOM 965 C C . GLY A 1 30 ? 3.254 0.216 -6.120 1.00 0.51 30 GLY A C 2
ATOM 966 O O . GLY A 1 30 ? 4.330 -0.024 -6.662 1.00 0.92 30 GLY A O 2
ATOM 970 N N . ILE A 1 31 ? 3.177 0.598 -4.846 1.00 0.35 31 ILE A N 2
ATOM 971 C CA . ILE A 1 31 ? 4.328 0.686 -3.955 1.00 0.46 31 ILE A CA 2
ATOM 972 C C . ILE A 1 31 ? 4.648 -0.661 -3.303 1.00 0.52 31 ILE A C 2
ATOM 973 O O . ILE A 1 31 ? 5.789 -1.106 -3.336 1.00 0.78 31 ILE A O 2
ATOM 989 N N . THR A 1 32 ? 3.683 -1.278 -2.637 1.00 0.36 32 THR A N 2
ATOM 990 C CA . THR A 1 32 ? 3.887 -2.508 -1.889 1.00 0.34 32 THR A CA 2
ATOM 991 C C . THR A 1 32 ? 4.294 -3.657 -2.802 1.00 0.45 32 THR A C 2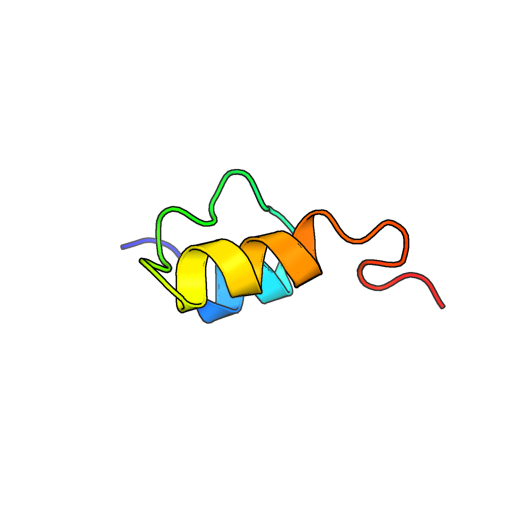
ATOM 992 O O . THR A 1 32 ? 5.228 -4.397 -2.504 1.00 0.68 32 THR A O 2
ATOM 1003 N N . THR A 1 33 ? 3.571 -3.815 -3.907 1.00 0.37 33 THR A N 2
ATOM 1004 C CA . THR A 1 33 ? 3.802 -4.869 -4.871 1.00 0.45 33 THR A CA 2
ATOM 1005 C C . THR A 1 33 ? 4.904 -4.455 -5.857 1.00 0.54 33 THR A C 2
ATOM 1006 O O . THR A 1 33 ? 5.185 -5.199 -6.798 1.00 0.67 33 THR A O 2
ATOM 1017 N N . ASP A 1 34 ? 5.534 -3.287 -5.666 1.00 0.56 34 ASP A N 2
ATOM 1018 C CA . ASP A 1 34 ? 6.718 -2.895 -6.421 1.00 0.70 34 ASP A CA 2
ATOM 1019 C C . ASP A 1 34 ? 7.762 -4.008 -6.281 1.00 0.53 34 ASP A C 2
ATOM 1020 O O . ASP A 1 34 ? 8.061 -4.389 -5.144 1.00 0.49 34 ASP A O 2
ATOM 1029 N N . PRO A 1 35 ? 8.305 -4.569 -7.372 1.00 0.81 35 PRO A N 2
ATOM 1030 C CA . PRO A 1 35 ? 9.332 -5.595 -7.291 1.00 1.07 35 PRO A CA 2
ATOM 1031 C C . PRO A 1 35 ? 10.538 -5.149 -6.457 1.00 0.95 35 PRO A C 2
ATOM 1032 O O . PRO A 1 35 ? 11.305 -5.992 -5.990 1.00 1.45 35 PRO A O 2
ATOM 1043 N N . GLU A 1 36 ? 10.745 -3.847 -6.265 1.00 0.62 36 GLU A N 2
ATOM 1044 C CA . GLU A 1 36 ? 11.861 -3.300 -5.554 1.00 0.92 36 GLU A CA 2
ATOM 1045 C C . GLU A 1 36 ? 11.498 -2.902 -4.115 1.00 0.92 36 GLU A C 2
ATOM 1046 O O . GLU A 1 36 ? 12.350 -2.352 -3.418 1.00 1.23 36 GLU A O 2
ATOM 1058 N N . CYS A 1 37 ? 10.268 -3.173 -3.654 1.00 0.75 37 CYS A N 2
ATOM 1059 C CA . CYS A 1 37 ? 9.748 -2.687 -2.368 1.00 0.81 37 CYS A CA 2
ATOM 1060 C C . CYS A 1 37 ? 10.630 -3.070 -1.188 1.00 1.06 37 CYS A C 2
ATOM 1061 O O . CYS A 1 37 ? 10.530 -4.176 -0.660 1.00 1.28 37 CYS A O 2
ATOM 1068 N N . GLY A 1 38 ? 11.502 -2.158 -0.766 1.00 1.27 38 GLY A N 2
ATOM 1069 C CA . GLY A 1 38 ? 12.428 -2.391 0.325 1.00 1.59 38 GLY A CA 2
ATOM 1070 C C . GLY A 1 38 ? 13.269 -3.640 0.082 1.00 1.62 38 GLY A C 2
ATOM 1071 O O . GLY A 1 38 ? 13.647 -4.317 1.037 1.00 1.92 38 GLY A O 2
ATOM 1075 N N . LEU A 1 39 ? 13.580 -3.957 -1.176 1.00 1.56 39 LEU A N 2
ATOM 1076 C CA . LEU A 1 39 ? 14.428 -5.090 -1.526 1.00 1.85 39 LEU A CA 2
ATOM 1077 C C . LEU A 1 39 ? 15.862 -4.583 -1.714 1.00 2.01 39 LEU A C 2
ATOM 1078 O O . LEU A 1 39 ? 16.023 -3.518 -2.317 1.00 2.31 39 LEU A O 2
ATOM 1094 N N . PRO A 1 40 ? 16.884 -5.247 -1.151 1.00 2.25 40 PRO A N 2
ATOM 1095 C CA . PRO A 1 40 ? 18.272 -4.869 -1.363 1.00 2.88 40 PRO A CA 2
ATOM 1096 C C . PRO A 1 40 ? 18.814 -5.526 -2.636 1.00 3.56 40 PRO A C 2
ATOM 1097 O O . PRO A 1 40 ? 20.018 -5.436 -2.848 1.00 4.18 40 PRO A O 2
ATOM 1109 N N . ASP A 1 1 ? -1.846 -4.841 13.392 1.00 9.56 1 ASP A N 3
ATOM 1110 C CA . ASP A 1 1 ? -2.292 -3.646 14.134 1.00 8.10 1 ASP A CA 3
ATOM 1111 C C . ASP A 1 1 ? -3.116 -2.776 13.193 1.00 5.92 1 ASP A C 3
ATOM 1112 O O . ASP A 1 1 ? -2.916 -2.859 11.983 1.00 6.42 1 ASP A O 3
ATOM 1123 N N . PRO A 1 2 ? -4.017 -1.929 13.717 1.00 3.91 2 PRO A N 3
ATOM 1124 C CA . PRO A 1 2 ? -4.528 -0.802 12.961 1.00 2.00 2 PRO A CA 3
ATOM 1125 C C . PRO A 1 2 ? -3.346 0.111 12.651 1.00 1.89 2 PRO A C 3
ATOM 1126 O O . PRO A 1 2 ? -2.362 0.122 13.384 1.00 3.66 2 PRO A O 3
ATOM 1137 N N . MET A 1 3 ? -3.403 0.869 11.563 1.00 0.82 3 MET A N 3
ATOM 1138 C CA . MET A 1 3 ? -2.255 1.599 11.051 1.00 0.56 3 MET A CA 3
ATOM 1139 C C . MET A 1 3 ? -2.788 2.716 10.155 1.00 0.61 3 MET A C 3
ATOM 1140 O O . MET A 1 3 ? -4.007 2.883 10.078 1.00 1.06 3 MET A O 3
ATOM 1154 N N . THR A 1 4 ? -1.921 3.472 9.493 1.00 0.44 4 THR A N 3
ATOM 1155 C CA . THR A 1 4 ? -2.333 4.385 8.445 1.00 0.38 4 THR A CA 3
ATOM 1156 C C . THR A 1 4 ? -2.167 3.724 7.081 1.00 0.33 4 THR A C 3
ATOM 1157 O O . THR A 1 4 ? -1.393 2.782 6.922 1.00 0.34 4 THR A O 3
ATOM 1168 N N . CYS A 1 5 ? -2.848 4.264 6.076 1.00 0.36 5 CYS A N 3
ATOM 1169 C CA . CYS A 1 5 ? -2.540 4.016 4.675 1.00 0.34 5 CYS A CA 3
ATOM 1170 C C . CYS A 1 5 ? -1.030 4.030 4.443 1.00 0.35 5 CYS A C 3
ATOM 1171 O O . CYS A 1 5 ? -0.468 3.103 3.860 1.00 0.41 5 CYS A O 3
ATOM 1178 N N . GLU A 1 6 ? -0.383 5.085 4.939 1.00 0.31 6 GLU A N 3
ATOM 1179 C CA . GLU A 1 6 ? 1.057 5.206 4.896 1.00 0.30 6 GLU A CA 3
ATOM 1180 C C . GLU A 1 6 ? 1.700 3.994 5.548 1.00 0.31 6 GLU A C 3
ATOM 1181 O O . GLU A 1 6 ? 2.481 3.333 4.892 1.00 0.37 6 GLU A O 3
ATOM 1193 N N . GLN A 1 7 ? 1.391 3.663 6.799 1.00 0.31 7 GLN A N 3
ATOM 1194 C CA . GLN A 1 7 ? 2.007 2.511 7.434 1.00 0.35 7 GLN A CA 3
ATOM 1195 C C . GLN A 1 7 ? 1.847 1.237 6.594 1.00 0.41 7 GLN A C 3
ATOM 1196 O O . GLN A 1 7 ? 2.822 0.510 6.426 1.00 0.44 7 GLN A O 3
ATOM 1210 N N . ALA A 1 8 ? 0.665 0.949 6.043 1.00 0.46 8 ALA A N 3
ATOM 1211 C CA . ALA A 1 8 ? 0.496 -0.239 5.201 1.00 0.58 8 ALA A CA 3
ATOM 1212 C C . ALA A 1 8 ? 1.515 -0.223 4.050 1.00 0.53 8 ALA A C 3
ATOM 1213 O O . ALA A 1 8 ? 2.286 -1.164 3.850 1.00 0.58 8 ALA A O 3
ATOM 1220 N N . MET A 1 9 ? 1.521 0.876 3.300 1.00 0.49 9 MET A N 3
ATOM 1221 C CA . MET A 1 9 ? 2.356 1.088 2.126 1.00 0.50 9 MET A CA 3
ATOM 1222 C C . MET A 1 9 ? 3.835 1.056 2.459 1.00 0.36 9 MET A C 3
ATOM 1223 O O . MET A 1 9 ? 4.620 0.401 1.783 1.00 0.43 9 MET A O 3
ATOM 1237 N N . ALA A 1 10 ? 4.205 1.770 3.507 1.00 0.33 10 ALA A N 3
ATOM 1238 C CA . ALA A 1 10 ? 5.546 1.934 4.011 1.00 0.42 10 ALA A CA 3
ATOM 1239 C C . ALA A 1 10 ? 6.043 0.567 4.469 1.00 0.42 10 ALA A C 3
ATOM 1240 O O . ALA A 1 10 ? 7.221 0.252 4.324 1.00 0.60 10 ALA A O 3
ATOM 1247 N N . SER A 1 11 ? 5.127 -0.262 4.973 1.00 0.34 11 SER A N 3
ATOM 1248 C CA . SER A 1 11 ? 5.439 -1.630 5.343 1.00 0.40 11 SER A CA 3
ATOM 1249 C C . SER A 1 11 ? 5.351 -2.577 4.146 1.00 0.37 11 SER A C 3
ATOM 1250 O O . SER A 1 11 ? 5.592 -3.775 4.320 1.00 0.50 11 SER A O 3
ATOM 1258 N N . CYS A 1 12 ? 5.000 -2.091 2.946 1.00 0.38 12 CYS A N 3
ATOM 1259 C CA . CYS A 1 12 ? 5.087 -2.903 1.745 1.00 0.42 12 CYS A CA 3
ATOM 1260 C C . CYS A 1 12 ? 4.011 -3.994 1.768 1.00 0.43 12 CYS A C 3
ATOM 1261 O O . CYS A 1 12 ? 4.123 -5.024 1.108 1.00 0.61 12 CYS A O 3
ATOM 1268 N N . GLU A 1 13 ? 2.947 -3.753 2.542 1.00 0.43 13 GLU A N 3
ATOM 1269 C CA . GLU A 1 13 ? 1.911 -4.713 2.860 1.00 0.49 13 GLU A CA 3
ATOM 1270 C C . GLU A 1 13 ? 0.755 -4.516 1.878 1.00 0.35 13 GLU A C 3
ATOM 1271 O O . GLU A 1 13 ? -0.141 -3.709 2.127 1.00 0.55 13 GLU A O 3
ATOM 1283 N N . HIS A 1 14 ? 0.744 -5.238 0.757 1.00 0.27 14 HIS A N 3
ATOM 1284 C CA . HIS A 1 14 ? -0.340 -5.083 -0.206 1.00 0.26 14 HIS A CA 3
ATOM 1285 C C . HIS A 1 14 ? -1.642 -5.572 0.411 1.00 0.25 14 HIS A C 3
ATOM 1286 O O . HIS A 1 14 ? -2.712 -5.089 0.059 1.00 0.30 14 HIS A O 3
ATOM 1300 N N . THR A 1 15 ? -1.600 -6.578 1.279 1.00 0.31 15 THR A N 3
ATOM 1301 C CA . THR A 1 15 ? -2.845 -7.136 1.767 1.00 0.41 15 THR A CA 3
ATOM 1302 C C . THR A 1 15 ? -3.590 -6.090 2.609 1.00 0.42 15 THR A C 3
ATOM 1303 O O . THR A 1 15 ? -4.805 -5.948 2.479 1.00 0.62 15 THR A O 3
ATOM 1314 N N . MET A 1 16 ? -2.873 -5.314 3.428 1.00 0.36 16 MET A N 3
ATOM 1315 C CA . MET A 1 16 ? -3.460 -4.242 4.222 1.00 0.36 16 MET A CA 3
ATOM 1316 C C . MET A 1 16 ? -3.421 -2.906 3.481 1.00 0.27 16 MET A C 3
ATOM 1317 O O . MET A 1 16 ? -3.741 -1.867 4.053 1.00 0.34 16 MET A O 3
ATOM 1331 N N . CYS A 1 17 ? -3.129 -2.916 2.182 1.00 0.35 17 CYS A N 3
ATOM 1332 C CA . CYS A 1 17 ? -3.331 -1.757 1.322 1.00 0.38 17 CYS A CA 3
ATOM 1333 C C . CYS A 1 17 ? -4.779 -1.259 1.414 1.00 0.39 17 CYS A C 3
ATOM 1334 O O . CYS A 1 17 ? -5.052 -0.078 1.222 1.00 0.38 17 CYS A O 3
ATOM 1341 N N . GLY A 1 18 ? -5.697 -2.138 1.828 1.00 0.53 18 GLY A N 3
ATOM 1342 C CA . GLY A 1 18 ? -7.050 -1.802 2.239 1.00 0.56 18 GLY A CA 3
ATOM 1343 C C . GLY A 1 18 ? -7.173 -0.628 3.220 1.00 0.46 18 GLY A C 3
ATOM 1344 O O . GLY A 1 18 ? -8.253 -0.039 3.300 1.00 0.57 18 GLY A O 3
ATOM 1348 N N . TYR A 1 19 ? -6.120 -0.274 3.965 1.00 0.37 19 TYR A N 3
ATOM 1349 C CA . TYR A 1 19 ? -6.129 0.913 4.812 1.00 0.38 19 TYR A CA 3
ATOM 1350 C C . TYR A 1 19 ? -6.272 2.165 3.945 1.00 0.40 19 TYR A C 3
ATOM 1351 O O . TYR A 1 19 ? -7.019 3.074 4.301 1.00 0.71 19 TYR A O 3
ATOM 1369 N N . CYS A 1 20 ? -5.560 2.214 2.821 1.00 0.22 20 CYS A N 3
ATOM 1370 C CA . CYS A 1 20 ? -5.647 3.286 1.836 1.00 0.26 20 CYS A CA 3
ATOM 1371 C C . CYS A 1 20 ? -6.953 3.136 1.066 1.00 0.34 20 CYS A C 3
ATOM 1372 O O . CYS A 1 20 ? -7.739 2.230 1.341 1.00 0.65 20 CYS A O 3
ATOM 1379 N N . GLN A 1 21 ? -7.202 4.006 0.083 1.00 0.34 21 GLN A N 3
ATOM 1380 C CA . GLN A 1 21 ? -8.442 3.971 -0.670 1.00 0.42 21 GLN A CA 3
ATOM 1381 C C . GLN A 1 21 ? -8.283 4.549 -2.074 1.00 0.50 21 GLN A C 3
ATOM 1382 O O . GLN A 1 21 ? -7.473 5.447 -2.283 1.00 0.57 21 GLN A O 3
ATOM 1396 N N . GLY A 1 22 ? -9.063 4.044 -3.029 1.00 0.67 22 GLY A N 3
ATOM 1397 C CA . GLY A 1 22 ? -9.117 4.523 -4.404 1.00 0.86 22 GLY A CA 3
ATOM 1398 C C . GLY A 1 22 ? -7.726 4.739 -5.012 1.00 0.71 22 GLY A C 3
ATOM 1399 O O . GLY A 1 22 ? -6.968 3.775 -5.119 1.00 0.85 22 GLY A O 3
ATOM 1403 N N . PRO A 1 23 ? -7.344 5.977 -5.366 1.00 0.53 23 PRO A N 3
ATOM 1404 C CA . PRO A 1 23 ? -6.037 6.261 -5.937 1.00 0.57 23 PRO A CA 3
ATOM 1405 C C . PRO A 1 23 ? -4.942 5.794 -4.992 1.00 0.52 23 PRO A C 3
ATOM 1406 O O . PRO A 1 23 ? -3.957 5.192 -5.411 1.00 0.63 23 PRO A O 3
ATOM 1417 N N . LEU A 1 24 ? -5.126 6.057 -3.703 1.00 0.38 24 LEU A N 3
ATOM 1418 C CA . LEU A 1 24 ? -4.227 5.625 -2.669 1.00 0.29 24 LEU A CA 3
ATOM 1419 C C . LEU A 1 24 ? -4.218 4.108 -2.515 1.00 0.22 24 LEU A C 3
ATOM 1420 O O . LEU A 1 24 ? -3.171 3.570 -2.184 1.00 0.27 24 LEU A O 3
ATOM 1436 N N . TYR A 1 25 ? -5.335 3.411 -2.748 1.00 0.21 25 TYR A N 3
ATOM 1437 C CA . TYR A 1 25 ? -5.329 1.949 -2.784 1.00 0.18 25 TYR A CA 3
ATOM 1438 C C . TYR A 1 25 ? -4.449 1.503 -3.942 1.00 0.17 25 TYR A C 3
ATOM 1439 O O . TYR A 1 25 ? -3.463 0.804 -3.745 1.00 0.18 25 TYR A O 3
ATOM 1457 N N . MET A 1 26 ? -4.767 1.917 -5.166 1.00 0.19 26 MET A N 3
ATOM 1458 C CA . MET A 1 26 ? -3.948 1.555 -6.298 1.00 0.21 26 MET A CA 3
ATOM 1459 C C . MET A 1 26 ? -2.494 1.948 -6.060 1.00 0.18 26 MET A C 3
ATOM 1460 O O . MET A 1 26 ? -1.598 1.227 -6.488 1.00 0.20 26 MET A O 3
ATOM 1474 N N . THR A 1 27 ? -2.248 3.051 -5.364 1.00 0.22 27 THR A N 3
ATOM 1475 C CA . THR A 1 27 ? -0.903 3.556 -5.221 1.00 0.23 27 THR A CA 3
ATOM 1476 C C . THR A 1 27 ? -0.177 2.647 -4.236 1.00 0.23 27 THR A C 3
ATOM 1477 O O . THR A 1 27 ? 0.912 2.148 -4.524 1.00 0.26 27 THR A O 3
ATOM 1488 N N . CYS A 1 28 ? -0.791 2.391 -3.079 1.00 0.25 28 CYS A N 3
ATOM 1489 C CA . CYS A 1 28 ? -0.247 1.417 -2.162 1.00 0.30 28 CYS A CA 3
ATOM 1490 C C . CYS A 1 28 ? -0.057 0.086 -2.840 1.00 0.29 28 CYS A C 3
ATOM 1491 O O . CYS A 1 28 ? 0.955 -0.537 -2.563 1.00 0.32 28 CYS A O 3
ATOM 1498 N N . ILE A 1 29 ? -0.920 -0.335 -3.765 1.00 0.25 29 ILE A N 3
ATOM 1499 C CA . ILE A 1 29 ? -0.686 -1.572 -4.462 1.00 0.24 29 ILE A CA 3
ATOM 1500 C C . ILE A 1 29 ? 0.605 -1.442 -5.250 1.00 0.21 29 ILE A C 3
ATOM 1501 O O . ILE A 1 29 ? 1.564 -2.161 -4.998 1.00 0.21 29 ILE A O 3
ATOM 1517 N N . GLY A 1 30 ? 0.608 -0.483 -6.169 1.00 0.23 30 GLY A N 3
ATOM 1518 C CA . GLY A 1 30 ? 1.723 -0.137 -7.023 1.00 0.26 30 GLY A CA 3
ATOM 1519 C C . GLY A 1 30 ? 3.040 -0.181 -6.262 1.00 0.31 30 GLY A C 3
ATOM 1520 O O . GLY A 1 30 ? 4.034 -0.653 -6.798 1.00 0.58 30 GLY A O 3
ATOM 1524 N N . ILE A 1 31 ? 3.062 0.286 -5.017 1.00 0.26 31 ILE A N 3
ATOM 1525 C CA . ILE A 1 31 ? 4.257 0.265 -4.186 1.00 0.30 31 ILE A CA 3
ATOM 1526 C C . ILE A 1 31 ? 4.465 -1.136 -3.607 1.00 0.31 31 ILE A C 3
ATOM 1527 O O . ILE A 1 31 ? 5.485 -1.770 -3.845 1.00 0.41 31 ILE A O 3
ATOM 1543 N N . THR A 1 32 ? 3.517 -1.622 -2.818 1.00 0.26 32 THR A N 3
ATOM 1544 C CA . THR A 1 32 ? 3.688 -2.817 -2.005 1.00 0.25 32 THR A CA 3
ATOM 1545 C C . THR A 1 32 ? 3.982 -4.054 -2.855 1.00 0.29 32 THR A C 3
ATOM 1546 O O . THR A 1 32 ? 4.792 -4.913 -2.495 1.00 0.42 32 THR A O 3
ATOM 1557 N N . THR A 1 33 ? 3.295 -4.158 -3.988 1.00 0.27 33 THR A N 3
ATOM 1558 C CA . THR A 1 33 ? 3.434 -5.272 -4.894 1.00 0.31 33 THR A CA 3
ATOM 1559 C C . THR A 1 33 ? 4.682 -5.080 -5.766 1.00 0.40 33 THR A C 3
ATOM 1560 O O . THR A 1 33 ? 5.018 -5.976 -6.539 1.00 0.54 33 THR A O 3
ATOM 1571 N N . ASP A 1 34 ? 5.386 -3.944 -5.676 1.00 0.37 34 ASP A N 3
ATOM 1572 C CA . ASP A 1 34 ? 6.554 -3.722 -6.529 1.00 0.44 34 ASP A CA 3
ATOM 1573 C C . ASP A 1 34 ? 7.728 -4.563 -6.038 1.00 0.38 34 ASP A C 3
ATOM 1574 O O . ASP A 1 34 ? 8.013 -4.530 -4.841 1.00 0.36 34 ASP A O 3
ATOM 1583 N N . PRO A 1 35 ? 8.448 -5.296 -6.897 1.00 0.56 35 PRO A N 3
ATOM 1584 C CA . PRO A 1 35 ? 9.721 -5.871 -6.500 1.00 0.63 35 PRO A CA 3
ATOM 1585 C C . PRO A 1 35 ? 10.626 -4.810 -5.861 1.00 0.63 35 PRO A C 3
ATOM 1586 O O . PRO A 1 35 ? 11.255 -5.076 -4.840 1.00 0.95 35 PRO A O 3
ATOM 1597 N N . GLU A 1 36 ? 10.655 -3.590 -6.401 1.00 0.65 36 GLU A N 3
ATOM 1598 C CA . GLU A 1 36 ? 11.573 -2.538 -5.989 1.00 0.89 36 GLU A CA 3
ATOM 1599 C C . GLU A 1 36 ? 11.197 -1.859 -4.657 1.00 0.99 36 GLU A C 3
ATOM 1600 O O . GLU A 1 36 ? 11.764 -0.820 -4.309 1.00 1.48 36 GLU A O 3
ATOM 1612 N N . CYS A 1 37 ? 10.234 -2.414 -3.921 1.00 0.72 37 CYS A N 3
ATOM 1613 C CA . CYS A 1 37 ? 9.658 -1.851 -2.696 1.00 0.93 37 CYS A CA 3
ATOM 1614 C C . CYS A 1 37 ? 10.657 -1.781 -1.535 1.00 1.25 37 CYS A C 3
ATOM 1615 O O . CYS A 1 37 ? 10.580 -2.550 -0.576 1.00 1.58 37 CYS A O 3
ATOM 1622 N N . GLY A 1 38 ? 11.627 -0.876 -1.614 1.00 1.55 38 GLY A N 3
ATOM 1623 C CA . GLY A 1 38 ? 12.732 -0.840 -0.669 1.00 1.88 38 GLY A CA 3
ATOM 1624 C C . GLY A 1 38 ? 13.559 -2.117 -0.800 1.00 1.57 38 GLY A C 3
ATOM 1625 O O . GLY A 1 38 ? 13.841 -2.804 0.182 1.00 1.80 38 GLY A O 3
ATOM 1629 N N . LEU A 1 39 ? 13.942 -2.457 -2.028 1.00 1.29 39 LEU A N 3
ATOM 1630 C CA . LEU A 1 39 ? 14.860 -3.553 -2.304 1.00 1.28 39 LEU A CA 3
ATOM 1631 C C . LEU A 1 39 ? 16.248 -3.227 -1.732 1.00 1.67 39 LEU A C 3
ATOM 1632 O O . LEU A 1 39 ? 16.735 -2.126 -2.002 1.00 2.06 39 LEU A O 3
ATOM 1648 N N . PRO A 1 40 ? 16.876 -4.117 -0.949 1.00 1.98 40 PRO A N 3
ATOM 1649 C CA . PRO A 1 40 ? 18.215 -3.884 -0.437 1.00 2.59 40 PRO A CA 3
ATOM 1650 C C . PRO A 1 40 ? 19.231 -3.867 -1.579 1.00 2.98 40 PRO A C 3
ATOM 1651 O O . PRO A 1 40 ? 18.883 -4.130 -2.727 1.00 3.71 40 PRO A O 3
ATOM 1663 N N . ASP A 1 1 ? -5.296 -4.662 14.266 1.00 7.77 1 ASP A N 4
ATOM 1664 C CA . ASP A 1 1 ? -3.953 -4.115 14.016 1.00 7.37 1 ASP A CA 4
ATOM 1665 C C . ASP A 1 1 ? -4.103 -2.837 13.199 1.00 5.43 1 ASP A C 4
ATOM 1666 O O . ASP A 1 1 ? -4.089 -2.898 11.971 1.00 5.93 1 ASP A O 4
ATOM 1677 N N . PRO A 1 2 ? -4.292 -1.681 13.846 1.00 3.63 2 PRO A N 4
ATOM 1678 C CA . PRO A 1 2 ? -4.452 -0.428 13.142 1.00 1.81 2 PRO A CA 4
ATOM 1679 C C . PRO A 1 2 ? -3.113 -0.004 12.565 1.00 2.04 2 PRO A C 4
ATOM 1680 O O . PRO A 1 2 ? -2.060 -0.402 13.065 1.00 3.79 2 PRO A O 4
ATOM 1691 N N . MET A 1 3 ? -3.161 0.844 11.549 1.00 0.89 3 MET A N 4
ATOM 1692 C CA . MET A 1 3 ? -2.021 1.446 10.890 1.00 0.65 3 MET A CA 4
ATOM 1693 C C . MET A 1 3 ? -2.616 2.493 9.948 1.00 0.55 3 MET A C 4
ATOM 1694 O O . MET A 1 3 ? -3.840 2.584 9.840 1.00 0.91 3 MET A O 4
ATOM 1708 N N . THR A 1 4 ? -1.791 3.275 9.270 1.00 0.45 4 THR A N 4
ATOM 1709 C CA . THR A 1 4 ? -2.265 4.214 8.279 1.00 0.36 4 THR A CA 4
ATOM 1710 C C . THR A 1 4 ? -2.105 3.653 6.873 1.00 0.28 4 THR A C 4
ATOM 1711 O O . THR A 1 4 ? -1.389 2.678 6.650 1.00 0.27 4 THR A O 4
ATOM 1722 N N . CYS A 1 5 ? -2.753 4.305 5.912 1.00 0.29 5 CYS A N 4
ATOM 1723 C CA . CYS A 1 5 ? -2.514 4.108 4.496 1.00 0.26 5 CYS A CA 4
ATOM 1724 C C . CYS A 1 5 ? -1.017 4.138 4.209 1.00 0.26 5 CYS A C 4
ATOM 1725 O O . CYS A 1 5 ? -0.497 3.242 3.551 1.00 0.29 5 CYS A O 4
ATOM 1732 N N . GLU A 1 6 ? -0.315 5.138 4.753 1.00 0.27 6 GLU A N 4
ATOM 1733 C CA . GLU A 1 6 ? 1.141 5.175 4.668 1.00 0.31 6 GLU A CA 4
ATOM 1734 C C . GLU A 1 6 ? 1.693 3.884 5.228 1.00 0.29 6 GLU A C 4
ATOM 1735 O O . GLU A 1 6 ? 2.466 3.235 4.545 1.00 0.32 6 GLU A O 4
ATOM 1747 N N . GLN A 1 7 ? 1.344 3.529 6.465 1.00 0.27 7 GLN A N 4
ATOM 1748 C CA . GLN A 1 7 ? 1.924 2.344 7.067 1.00 0.26 7 GLN A CA 4
ATOM 1749 C C . GLN A 1 7 ? 1.753 1.115 6.171 1.00 0.26 7 GLN A C 4
ATOM 1750 O O . GLN A 1 7 ? 2.688 0.334 6.042 1.00 0.30 7 GLN A O 4
ATOM 1764 N N . ALA A 1 8 ? 0.607 0.947 5.508 1.00 0.28 8 ALA A N 4
ATOM 1765 C CA . ALA A 1 8 ? 0.466 -0.119 4.521 1.00 0.35 8 ALA A CA 4
ATOM 1766 C C . ALA A 1 8 ? 1.597 -0.047 3.482 1.00 0.32 8 ALA A C 4
ATOM 1767 O O . ALA A 1 8 ? 2.281 -1.044 3.232 1.00 0.35 8 ALA A O 4
ATOM 1774 N N . MET A 1 9 ? 1.825 1.138 2.902 1.00 0.29 9 MET A N 4
ATOM 1775 C CA . MET A 1 9 ? 2.895 1.349 1.934 1.00 0.34 9 MET A CA 4
ATOM 1776 C C . MET A 1 9 ? 4.270 1.045 2.519 1.00 0.30 9 MET A C 4
ATOM 1777 O O . MET A 1 9 ? 5.082 0.347 1.921 1.00 0.35 9 MET A O 4
ATOM 1791 N N . ALA A 1 10 ? 4.527 1.614 3.684 1.00 0.30 10 ALA A N 4
ATOM 1792 C CA . ALA A 1 10 ? 5.769 1.582 4.421 1.00 0.40 10 ALA A CA 4
ATOM 1793 C C . ALA A 1 10 ? 6.094 0.152 4.853 1.00 0.40 10 ALA A C 4
ATOM 1794 O O . ALA A 1 10 ? 7.262 -0.223 4.986 1.00 0.52 10 ALA A O 4
ATOM 1801 N N . SER A 1 11 ? 5.057 -0.652 5.070 1.00 0.33 11 SER A N 4
ATOM 1802 C CA . SER A 1 11 ? 5.198 -2.065 5.375 1.00 0.40 11 SER A CA 4
ATOM 1803 C C . SER A 1 11 ? 5.309 -2.871 4.083 1.00 0.36 11 SER A C 4
ATOM 1804 O O . SER A 1 11 ? 5.748 -4.017 4.119 1.00 0.47 11 SER A O 4
ATOM 1812 N N . CYS A 1 12 ? 4.896 -2.310 2.941 1.00 0.35 12 CYS A N 4
ATOM 1813 C CA . CYS A 1 12 ? 4.830 -3.021 1.679 1.00 0.45 12 CYS A CA 4
ATOM 1814 C C . CYS A 1 12 ? 3.881 -4.200 1.822 1.00 0.38 12 CYS A C 4
ATOM 1815 O O . CYS A 1 12 ? 4.072 -5.254 1.218 1.00 0.55 12 CYS A O 4
ATOM 1822 N N . GLU A 1 13 ? 2.835 -4.005 2.628 1.00 0.32 13 GLU A N 4
ATOM 1823 C CA . GLU A 1 13 ? 1.769 -4.963 2.795 1.00 0.41 13 GLU A CA 4
ATOM 1824 C C . GLU A 1 13 ? 0.598 -4.549 1.924 1.00 0.38 13 GLU A C 4
ATOM 1825 O O . GLU A 1 13 ? -0.323 -3.868 2.373 1.00 0.41 13 GLU A O 4
ATOM 1837 N N . HIS A 1 14 ? 0.620 -5.016 0.676 1.00 0.39 14 HIS A N 4
ATOM 1838 C CA . HIS A 1 14 ? -0.533 -4.928 -0.203 1.00 0.38 14 HIS A CA 4
ATOM 1839 C C . HIS A 1 14 ? -1.754 -5.514 0.507 1.00 0.35 14 HIS A C 4
ATOM 1840 O O . HIS A 1 14 ? -2.880 -5.101 0.243 1.00 0.43 14 HIS A O 4
ATOM 1854 N N . THR A 1 15 ? -1.553 -6.519 1.360 1.00 0.35 15 THR A N 4
ATOM 1855 C CA . THR A 1 15 ? -2.668 -7.184 2.000 1.00 0.46 15 THR A CA 4
ATOM 1856 C C . THR A 1 15 ? -3.450 -6.188 2.868 1.00 0.46 15 THR A C 4
ATOM 1857 O O . THR A 1 15 ? -4.656 -6.360 3.048 1.00 0.70 15 THR A O 4
ATOM 1868 N N . MET A 1 16 ? -2.791 -5.134 3.366 1.00 0.38 16 MET A N 4
ATOM 1869 C CA . MET A 1 16 ? -3.370 -4.082 4.169 1.00 0.40 16 MET A CA 4
ATOM 1870 C C . MET A 1 16 ? -3.518 -2.783 3.375 1.00 0.35 16 MET A C 4
ATOM 1871 O O . MET A 1 16 ? -3.732 -1.716 3.957 1.00 0.45 16 MET A O 4
ATOM 1885 N N . CYS A 1 17 ? -3.508 -2.844 2.044 1.00 0.32 17 CYS A N 4
ATOM 1886 C CA . CYS A 1 17 ? -3.813 -1.676 1.239 1.00 0.34 17 CYS A CA 4
ATOM 1887 C C . CYS A 1 17 ? -5.211 -1.140 1.557 1.00 0.32 17 CYS A C 4
ATOM 1888 O O . CYS A 1 17 ? -5.519 -0.003 1.214 1.00 0.36 17 CYS A O 4
ATOM 1895 N N . GLY A 1 18 ? -6.054 -1.913 2.246 1.00 0.33 18 GLY A N 4
ATOM 1896 C CA . GLY A 1 18 ? -7.374 -1.489 2.675 1.00 0.40 18 GLY A CA 4
ATOM 1897 C C . GLY A 1 18 ? -7.339 -0.320 3.663 1.00 0.34 18 GLY A C 4
ATOM 1898 O O . GLY A 1 18 ? -8.371 0.314 3.883 1.00 0.49 18 GLY A O 4
ATOM 1902 N N . TYR A 1 19 ? -6.187 -0.018 4.275 1.00 0.25 19 TYR A N 4
ATOM 1903 C CA . TYR A 1 19 ? -6.016 1.212 5.043 1.00 0.29 19 TYR A CA 4
ATOM 1904 C C . TYR A 1 19 ? -5.915 2.442 4.130 1.00 0.36 19 TYR A C 4
ATOM 1905 O O . TYR A 1 19 ? -6.151 3.564 4.580 1.00 0.70 19 TYR A O 4
ATOM 1923 N N . CYS A 1 20 ? -5.574 2.245 2.857 1.00 0.24 20 CYS A N 4
ATOM 1924 C CA . CYS A 1 20 ? -5.741 3.222 1.784 1.00 0.26 20 CYS A CA 4
ATOM 1925 C C . CYS A 1 20 ? -7.109 2.975 1.148 1.00 0.37 20 CYS A C 4
ATOM 1926 O O . CYS A 1 20 ? -7.856 2.106 1.601 1.00 0.76 20 CYS A O 4
ATOM 1933 N N . GLN A 1 21 ? -7.473 3.735 0.115 1.00 0.28 21 GLN A N 4
ATOM 1934 C CA . GLN A 1 21 ? -8.739 3.570 -0.587 1.00 0.30 21 GLN A CA 4
ATOM 1935 C C . GLN A 1 21 ? -8.676 4.310 -1.921 1.00 0.39 21 GLN A C 4
ATOM 1936 O O . GLN A 1 21 ? -7.734 5.065 -2.144 1.00 0.50 21 GLN A O 4
ATOM 1950 N N . GLY A 1 22 ? -9.647 4.102 -2.809 1.00 0.48 22 GLY A N 4
ATOM 1951 C CA . GLY A 1 22 ? -9.704 4.766 -4.107 1.00 0.60 22 GLY A CA 4
ATOM 1952 C C . GLY A 1 22 ? -8.341 4.719 -4.809 1.00 0.48 22 GLY A C 4
ATOM 1953 O O . GLY A 1 22 ? -7.686 3.673 -4.760 1.00 0.58 22 GLY A O 4
ATOM 1957 N N . PRO A 1 23 ? -7.860 5.817 -5.413 1.00 0.44 23 PRO A N 4
ATOM 1958 C CA . PRO A 1 23 ? -6.582 5.815 -6.106 1.00 0.50 23 PRO A CA 4
ATOM 1959 C C . PRO A 1 23 ? -5.415 5.564 -5.149 1.00 0.33 23 PRO A C 4
ATOM 1960 O O . PRO A 1 23 ? -4.389 5.013 -5.554 1.00 0.38 23 PRO A O 4
ATOM 1971 N N . LEU A 1 24 ? -5.558 5.936 -3.875 1.00 0.29 24 LEU A N 4
ATOM 1972 C CA . LEU A 1 24 ? -4.579 5.598 -2.866 1.00 0.27 24 LEU A CA 4
ATOM 1973 C C . LEU A 1 24 ? -4.427 4.084 -2.719 1.00 0.21 24 LEU A C 4
ATOM 1974 O O . LEU A 1 24 ? -3.330 3.632 -2.413 1.00 0.21 24 LEU A O 4
ATOM 1990 N N . TYR A 1 25 ? -5.483 3.295 -2.935 1.00 0.25 25 TYR A N 4
ATOM 1991 C CA . TYR A 1 25 ? -5.384 1.840 -2.857 1.00 0.18 25 TYR A CA 4
ATOM 1992 C C . TYR A 1 25 ? -4.453 1.403 -3.983 1.00 0.18 25 TYR A C 4
ATOM 1993 O O . TYR A 1 25 ? -3.438 0.763 -3.754 1.00 0.18 25 TYR A O 4
ATOM 2011 N N . MET A 1 26 ? -4.752 1.779 -5.224 1.00 0.24 26 MET A N 4
ATOM 2012 C CA . MET A 1 26 ? -3.885 1.405 -6.323 1.00 0.25 26 MET A CA 4
ATOM 2013 C C . MET A 1 26 ? -2.469 1.951 -6.119 1.00 0.17 26 MET A C 4
ATOM 2014 O O . MET A 1 26 ? -1.499 1.330 -6.544 1.00 0.21 26 MET A O 4
ATOM 2028 N N . THR A 1 27 ? -2.332 3.086 -5.435 1.00 0.19 27 THR A N 4
ATOM 2029 C CA . THR A 1 27 ? -1.031 3.710 -5.306 1.00 0.20 27 THR A CA 4
ATOM 2030 C C . THR A 1 27 ? -0.226 2.866 -4.306 1.00 0.19 27 THR A C 4
ATOM 2031 O O . THR A 1 27 ? 0.892 2.437 -4.599 1.00 0.23 27 THR A O 4
ATOM 2042 N N . CYS A 1 28 ? -0.799 2.599 -3.125 1.00 0.18 28 CYS A N 4
ATOM 2043 C CA . CYS A 1 28 ? -0.172 1.700 -2.171 1.00 0.19 28 CYS A CA 4
ATOM 2044 C C . CYS A 1 28 ? 0.068 0.351 -2.817 1.00 0.17 28 CYS A C 4
ATOM 2045 O O . CYS A 1 28 ? 1.070 -0.269 -2.492 1.00 0.20 28 CYS A O 4
ATOM 2052 N N . ILE A 1 29 ? -0.773 -0.109 -3.748 1.00 0.18 29 ILE A N 4
ATOM 2053 C CA . ILE A 1 29 ? -0.516 -1.362 -4.421 1.00 0.21 29 ILE A CA 4
ATOM 2054 C C . ILE A 1 29 ? 0.788 -1.239 -5.186 1.00 0.24 29 ILE A C 4
ATOM 2055 O O . ILE A 1 29 ? 1.722 -1.992 -4.937 1.00 0.27 29 ILE A O 4
ATOM 2071 N N . GLY A 1 30 ? 0.838 -0.288 -6.112 1.00 0.26 30 GLY A N 4
ATOM 2072 C CA . GLY A 1 30 ? 2.002 0.008 -6.924 1.00 0.34 30 GLY A CA 4
ATOM 2073 C C . GLY A 1 30 ? 3.294 -0.023 -6.118 1.00 0.38 30 GLY A C 4
ATOM 2074 O O . GLY A 1 30 ? 4.293 -0.551 -6.596 1.00 0.64 30 GLY A O 4
ATOM 2078 N N . ILE A 1 31 ? 3.254 0.534 -4.906 1.00 0.30 31 ILE A N 4
ATOM 2079 C CA . ILE A 1 31 ? 4.383 0.582 -3.989 1.00 0.38 31 ILE A CA 4
ATOM 2080 C C . ILE A 1 31 ? 4.644 -0.772 -3.321 1.00 0.45 31 ILE A C 4
ATOM 2081 O O . ILE A 1 31 ? 5.773 -1.255 -3.319 1.00 0.69 31 ILE A O 4
ATOM 2097 N N . THR A 1 32 ? 3.636 -1.347 -2.672 1.00 0.29 32 THR A N 4
ATOM 2098 C CA . THR A 1 32 ? 3.789 -2.565 -1.888 1.00 0.28 32 THR A CA 4
ATOM 2099 C C . THR A 1 32 ? 4.212 -3.718 -2.782 1.00 0.38 32 THR A C 4
ATOM 2100 O O . THR A 1 32 ? 5.181 -4.418 -2.511 1.00 0.64 32 THR A O 4
ATOM 2111 N N . THR A 1 33 ? 3.465 -3.900 -3.864 1.00 0.30 33 THR A N 4
ATOM 2112 C CA . THR A 1 33 ? 3.686 -4.973 -4.803 1.00 0.35 33 THR A CA 4
ATOM 2113 C C . THR A 1 33 ? 4.862 -4.635 -5.740 1.00 0.43 33 THR A C 4
ATOM 2114 O O . THR A 1 33 ? 5.142 -5.407 -6.657 1.00 0.52 33 THR A O 4
ATOM 2125 N N . ASP A 1 34 ? 5.544 -3.493 -5.542 1.00 0.44 34 ASP A N 4
ATOM 2126 C CA . ASP A 1 34 ? 6.764 -3.177 -6.271 1.00 0.55 34 ASP A CA 4
ATOM 2127 C C . ASP A 1 34 ? 7.825 -4.224 -5.927 1.00 0.36 34 ASP A C 4
ATOM 2128 O O . ASP A 1 34 ? 8.150 -4.370 -4.744 1.00 0.43 34 ASP A O 4
ATOM 2137 N N . PRO A 1 35 ? 8.395 -4.951 -6.899 1.00 0.48 35 PRO A N 4
ATOM 2138 C CA . PRO A 1 35 ? 9.512 -5.833 -6.617 1.00 0.64 35 PRO A CA 4
ATOM 2139 C C . PRO A 1 35 ? 10.674 -5.062 -5.985 1.00 0.66 35 PRO A C 4
ATOM 2140 O O . PRO A 1 35 ? 11.405 -5.625 -5.173 1.00 0.90 35 PRO A O 4
ATOM 2151 N N . GLU A 1 36 ? 10.836 -3.776 -6.311 1.00 0.62 36 GLU A N 4
ATOM 2152 C CA . GLU A 1 36 ? 11.916 -2.950 -5.826 1.00 0.82 36 GLU A CA 4
ATOM 2153 C C . GLU A 1 36 ? 11.739 -2.543 -4.366 1.00 0.83 36 GLU A C 4
ATOM 2154 O O . GLU A 1 36 ? 12.651 -1.955 -3.782 1.00 1.13 36 GLU A O 4
ATOM 2166 N N . CYS A 1 37 ? 10.582 -2.825 -3.773 1.00 0.69 37 CYS A N 4
ATOM 2167 C CA . CYS A 1 37 ? 10.300 -2.456 -2.395 1.00 0.91 37 CYS A CA 4
ATOM 2168 C C . CYS A 1 37 ? 11.405 -2.943 -1.470 1.00 1.20 37 CYS A C 4
ATOM 2169 O O . CYS A 1 37 ? 11.487 -4.131 -1.162 1.00 1.45 37 CYS A O 4
ATOM 2176 N N . GLY A 1 38 ? 12.252 -2.009 -1.053 1.00 1.40 38 GLY A N 4
ATOM 2177 C CA . GLY A 1 38 ? 13.373 -2.261 -0.170 1.00 1.72 38 GLY A CA 4
ATOM 2178 C C . GLY A 1 38 ? 14.217 -3.433 -0.669 1.00 1.63 38 GLY A C 4
ATOM 2179 O O . GLY A 1 38 ? 14.662 -4.258 0.135 1.00 1.94 38 GLY A O 4
ATOM 2183 N N . LEU A 1 39 ? 14.382 -3.538 -1.988 1.00 1.41 39 LEU A N 4
ATOM 2184 C CA . LEU A 1 39 ? 15.170 -4.576 -2.633 1.00 1.61 39 LEU A CA 4
ATOM 2185 C C . LEU A 1 39 ? 16.568 -4.014 -2.904 1.00 2.25 39 LEU A C 4
ATOM 2186 O O . LEU A 1 39 ? 16.647 -2.896 -3.426 1.00 2.66 39 LEU A O 4
ATOM 2202 N N . PRO A 1 40 ? 17.657 -4.701 -2.531 1.00 2.68 40 PRO A N 4
ATOM 2203 C CA . PRO A 1 40 ? 19.006 -4.209 -2.710 1.00 3.52 40 PRO A CA 4
ATOM 2204 C C . PRO A 1 40 ? 19.633 -4.864 -3.942 1.00 4.07 40 PRO A C 4
ATOM 2205 O O . PRO A 1 40 ? 19.421 -6.048 -4.181 1.00 4.96 40 PRO A O 4
ATOM 2217 N N . ASP A 1 1 ? -9.993 2.938 12.524 1.00 5.57 1 ASP A N 5
ATOM 2218 C CA . ASP A 1 1 ? -9.383 1.995 11.578 1.00 4.65 1 ASP A CA 5
ATOM 2219 C C . ASP A 1 1 ? -7.876 2.008 11.803 1.00 3.42 1 ASP A C 5
ATOM 2220 O O . ASP A 1 1 ? -7.271 3.042 11.533 1.00 3.75 1 ASP A O 5
ATOM 2231 N N . PRO A 1 2 ? -7.296 0.953 12.398 1.00 2.29 2 PRO A N 5
ATOM 2232 C CA . PRO A 1 2 ? -5.946 0.991 12.936 1.00 1.37 2 PRO A CA 5
ATOM 2233 C C . PRO A 1 2 ? -4.923 1.099 11.816 1.00 1.30 2 PRO A C 5
ATOM 2234 O O . PRO A 1 2 ? -5.240 0.760 10.679 1.00 2.27 2 PRO A O 5
ATOM 2245 N N . MET A 1 3 ? -3.703 1.545 12.140 1.00 0.88 3 MET A N 5
ATOM 2246 C CA . MET A 1 3 ? -2.648 1.726 11.155 1.00 0.66 3 MET A CA 5
ATOM 2247 C C . MET A 1 3 ? -3.143 2.744 10.117 1.00 0.66 3 MET A C 5
ATOM 2248 O O . MET A 1 3 ? -4.178 3.391 10.300 1.00 1.44 3 MET A O 5
ATOM 2262 N N . THR A 1 4 ? -2.351 2.989 9.087 1.00 0.66 4 THR A N 5
ATOM 2263 C CA . THR A 1 4 ? -2.581 4.051 8.137 1.00 0.52 4 THR A CA 5
ATOM 2264 C C . THR A 1 4 ? -2.276 3.546 6.737 1.00 0.39 4 THR A C 5
ATOM 2265 O O . THR A 1 4 ? -1.565 2.555 6.553 1.00 0.37 4 THR A O 5
ATOM 2276 N N . CYS A 1 5 ? -2.818 4.247 5.748 1.00 0.36 5 CYS A N 5
ATOM 2277 C CA . CYS A 1 5 ? -2.468 4.077 4.355 1.00 0.31 5 CYS A CA 5
ATOM 2278 C C . CYS A 1 5 ? -0.956 4.139 4.181 1.00 0.26 5 CYS A C 5
ATOM 2279 O O . CYS A 1 5 ? -0.367 3.277 3.529 1.00 0.27 5 CYS A O 5
ATOM 2286 N N . GLU A 1 6 ? -0.333 5.138 4.811 1.00 0.26 6 GLU A N 5
ATOM 2287 C CA . GLU A 1 6 ? 1.111 5.225 4.857 1.00 0.26 6 GLU A CA 5
ATOM 2288 C C . GLU A 1 6 ? 1.664 3.907 5.356 1.00 0.26 6 GLU A C 5
ATOM 2289 O O . GLU A 1 6 ? 2.448 3.287 4.664 1.00 0.29 6 GLU A O 5
ATOM 2301 N N . GLN A 1 7 ? 1.279 3.481 6.553 1.00 0.30 7 GLN A N 5
ATOM 2302 C CA . GLN A 1 7 ? 1.884 2.322 7.173 1.00 0.25 7 GLN A CA 5
ATOM 2303 C C . GLN A 1 7 ? 1.753 1.085 6.276 1.00 0.26 7 GLN A C 5
ATOM 2304 O O . GLN A 1 7 ? 2.728 0.360 6.122 1.00 0.28 7 GLN A O 5
ATOM 2318 N N . ALA A 1 8 ? 0.603 0.852 5.634 1.00 0.29 8 ALA A N 5
ATOM 2319 C CA . ALA A 1 8 ? 0.495 -0.224 4.641 1.00 0.32 8 ALA A CA 5
ATOM 2320 C C . ALA A 1 8 ? 1.635 -0.157 3.616 1.00 0.30 8 ALA A C 5
ATOM 2321 O O . ALA A 1 8 ? 2.370 -1.124 3.393 1.00 0.36 8 ALA A O 5
ATOM 2328 N N . MET A 1 9 ? 1.759 1.000 2.974 1.00 0.26 9 MET A N 5
ATOM 2329 C CA . MET A 1 9 ? 2.689 1.256 1.887 1.00 0.26 9 MET A CA 5
ATOM 2330 C C . MET A 1 9 ? 4.136 1.189 2.354 1.00 0.31 9 MET A C 5
ATOM 2331 O O . MET A 1 9 ? 5.010 0.624 1.698 1.00 0.49 9 MET A O 5
ATOM 2345 N N . ALA A 1 10 ? 4.376 1.778 3.508 1.00 0.26 10 ALA A N 5
ATOM 2346 C CA . ALA A 1 10 ? 5.645 1.853 4.179 1.00 0.30 10 ALA A CA 5
ATOM 2347 C C . ALA A 1 10 ? 6.080 0.440 4.559 1.00 0.32 10 ALA A C 5
ATOM 2348 O O . ALA A 1 10 ? 7.269 0.132 4.523 1.00 0.44 10 ALA A O 5
ATOM 2355 N N . SER A 1 11 ? 5.117 -0.433 4.856 1.00 0.30 11 SER A N 5
ATOM 2356 C CA . SER A 1 11 ? 5.399 -1.838 5.105 1.00 0.42 11 SER A CA 5
ATOM 2357 C C . SER A 1 11 ? 5.521 -2.628 3.799 1.00 0.50 11 SER A C 5
ATOM 2358 O O . SER A 1 11 ? 6.044 -3.743 3.820 1.00 0.67 11 SER A O 5
ATOM 2366 N N . CYS A 1 12 ? 5.010 -2.119 2.670 1.00 0.48 12 CYS A N 5
ATOM 2367 C CA . CYS A 1 12 ? 4.890 -2.924 1.455 1.00 0.55 12 CYS A CA 5
ATOM 2368 C C . CYS A 1 12 ? 3.868 -4.061 1.654 1.00 0.48 12 CYS A C 5
ATOM 2369 O O . CYS A 1 12 ? 3.743 -4.993 0.864 1.00 0.86 12 CYS A O 5
ATOM 2376 N N . GLU A 1 13 ? 3.003 -3.935 2.659 1.00 0.29 13 GLU A N 5
ATOM 2377 C CA . GLU A 1 13 ? 1.995 -4.943 2.926 1.00 0.35 13 GLU A CA 5
ATOM 2378 C C . GLU A 1 13 ? 0.798 -4.668 2.023 1.00 0.27 13 GLU A C 5
ATOM 2379 O O . GLU A 1 13 ? -0.167 -4.033 2.448 1.00 0.31 13 GLU A O 5
ATOM 2391 N N . HIS A 1 14 ? 0.843 -5.160 0.782 1.00 0.26 14 HIS A N 5
ATOM 2392 C CA . HIS A 1 14 ? -0.301 -5.073 -0.122 1.00 0.27 14 HIS A CA 5
ATOM 2393 C C . HIS A 1 14 ? -1.529 -5.616 0.588 1.00 0.33 14 HIS A C 5
ATOM 2394 O O . HIS A 1 14 ? -2.627 -5.095 0.451 1.00 0.48 14 HIS A O 5
ATOM 2408 N N . THR A 1 15 ? -1.378 -6.684 1.351 1.00 0.33 15 THR A N 5
ATOM 2409 C CA . THR A 1 15 ? -2.520 -7.310 1.966 1.00 0.44 15 THR A CA 5
ATOM 2410 C C . THR A 1 15 ? -3.164 -6.414 3.034 1.00 0.65 15 THR A C 5
ATOM 2411 O O . THR A 1 15 ? -4.276 -6.706 3.470 1.00 1.19 15 THR A O 5
ATOM 2422 N N . MET A 1 16 ? -2.512 -5.318 3.436 1.00 0.37 16 MET A N 5
ATOM 2423 C CA . MET A 1 16 ? -3.042 -4.308 4.328 1.00 0.41 16 MET A CA 5
ATOM 2424 C C . MET A 1 16 ? -3.334 -2.988 3.617 1.00 0.34 16 MET A C 5
ATOM 2425 O O . MET A 1 16 ? -3.783 -2.040 4.269 1.00 0.35 16 MET A O 5
ATOM 2439 N N . CYS A 1 17 ? -3.173 -2.924 2.291 1.00 0.37 17 CYS A N 5
ATOM 2440 C CA . CYS A 1 17 ? -3.469 -1.744 1.493 1.00 0.32 17 CYS A CA 5
ATOM 2441 C C . CYS A 1 17 ? -4.889 -1.246 1.715 1.00 0.30 17 CYS A C 5
ATOM 2442 O O . CYS A 1 17 ? -5.192 -0.124 1.330 1.00 0.30 17 CYS A O 5
ATOM 2449 N N . GLY A 1 18 ? -5.759 -2.036 2.346 1.00 0.35 18 GLY A N 5
ATOM 2450 C CA . GLY A 1 18 ? -7.104 -1.615 2.665 1.00 0.38 18 GLY A CA 5
ATOM 2451 C C . GLY A 1 18 ? -7.126 -0.356 3.528 1.00 0.30 18 GLY A C 5
ATOM 2452 O O . GLY A 1 18 ? -8.150 0.317 3.586 1.00 0.39 18 GLY A O 5
ATOM 2456 N N . TYR A 1 19 ? -6.031 -0.023 4.225 1.00 0.26 19 TYR A N 5
ATOM 2457 C CA . TYR A 1 19 ? -5.961 1.233 4.949 1.00 0.28 19 TYR A CA 5
ATOM 2458 C C . TYR A 1 19 ? -6.023 2.419 3.974 1.00 0.28 19 TYR A C 5
ATOM 2459 O O . TYR A 1 19 ? -6.571 3.466 4.329 1.00 0.44 19 TYR A O 5
ATOM 2477 N N . CYS A 1 20 ? -5.465 2.260 2.773 1.00 0.22 20 CYS A N 5
ATOM 2478 C CA . CYS A 1 20 ? -5.533 3.208 1.667 1.00 0.23 20 CYS A CA 5
ATOM 2479 C C . CYS A 1 20 ? -6.813 2.974 0.883 1.00 0.32 20 CYS A C 5
ATOM 2480 O O . CYS A 1 20 ? -7.364 1.870 0.903 1.00 0.62 20 CYS A O 5
ATOM 2487 N N . GLN A 1 21 ? -7.292 4.000 0.173 1.00 0.28 21 GLN A N 5
ATOM 2488 C CA . GLN A 1 21 ? -8.542 3.926 -0.569 1.00 0.33 21 GLN A CA 5
ATOM 2489 C C . GLN A 1 21 ? -8.393 4.472 -1.982 1.00 0.40 21 GLN A C 5
ATOM 2490 O O . GLN A 1 21 ? -7.532 5.311 -2.228 1.00 0.50 21 GLN A O 5
ATOM 2504 N N . GLY A 1 22 ? -9.241 4.020 -2.905 1.00 0.54 22 GLY A N 5
ATOM 2505 C CA . GLY A 1 22 ? -9.399 4.594 -4.232 1.00 0.66 22 GLY A CA 5
ATOM 2506 C C . GLY A 1 22 ? -8.059 4.764 -4.943 1.00 0.50 22 GLY A C 5
ATOM 2507 O O . GLY A 1 22 ? -7.401 3.756 -5.228 1.00 0.66 22 GLY A O 5
ATOM 2511 N N . PRO A 1 23 ? -7.626 6.002 -5.218 1.00 0.34 23 PRO A N 5
ATOM 2512 C CA . PRO A 1 23 ? -6.360 6.242 -5.870 1.00 0.37 23 PRO A CA 5
ATOM 2513 C C . PRO A 1 23 ? -5.243 5.691 -4.997 1.00 0.30 23 PRO A C 5
ATOM 2514 O O . PRO A 1 23 ? -4.381 4.957 -5.467 1.00 0.36 23 PRO A O 5
ATOM 2525 N N . LEU A 1 24 ? -5.280 6.008 -3.709 1.00 0.26 24 LEU A N 5
ATOM 2526 C CA . LEU A 1 24 ? -4.288 5.569 -2.761 1.00 0.22 24 LEU A CA 5
ATOM 2527 C C . LEU A 1 24 ? -4.273 4.059 -2.601 1.00 0.16 24 LEU A C 5
ATOM 2528 O O . LEU A 1 24 ? -3.202 3.507 -2.381 1.00 0.18 24 LEU A O 5
ATOM 2544 N N . TYR A 1 25 ? -5.417 3.379 -2.686 1.00 0.18 25 TYR A N 5
ATOM 2545 C CA . TYR A 1 25 ? -5.405 1.921 -2.723 1.00 0.17 25 TYR A CA 5
ATOM 2546 C C . TYR A 1 25 ? -4.522 1.489 -3.892 1.00 0.17 25 TYR A C 5
ATOM 2547 O O . TYR A 1 25 ? -3.566 0.744 -3.729 1.00 0.20 25 TYR A O 5
ATOM 2565 N N . MET A 1 26 ? -4.814 1.987 -5.087 1.00 0.22 26 MET A N 5
ATOM 2566 C CA . MET A 1 26 ? -4.034 1.607 -6.245 1.00 0.24 26 MET A CA 5
ATOM 2567 C C . MET A 1 26 ? -2.562 2.024 -6.107 1.00 0.17 26 MET A C 5
ATOM 2568 O O . MET A 1 26 ? -1.681 1.267 -6.497 1.00 0.21 26 MET A O 5
ATOM 2582 N N . THR A 1 27 ? -2.275 3.189 -5.530 1.00 0.19 27 THR A N 5
ATOM 2583 C CA . THR A 1 27 ? -0.904 3.650 -5.375 1.00 0.20 27 THR A CA 5
ATOM 2584 C C . THR A 1 27 ? -0.136 2.795 -4.380 1.00 0.18 27 THR A C 5
ATOM 2585 O O . THR A 1 27 ? 0.949 2.294 -4.689 1.00 0.19 27 THR A O 5
ATOM 2596 N N . CYS A 1 28 ? -0.687 2.607 -3.186 1.00 0.18 28 CYS A N 5
ATOM 2597 C CA . CYS A 1 28 ? -0.098 1.704 -2.227 1.00 0.21 28 CYS A CA 5
ATOM 2598 C C . CYS A 1 28 ? 0.068 0.338 -2.851 1.00 0.16 28 CYS A C 5
ATOM 2599 O O . CYS A 1 28 ? 1.103 -0.268 -2.619 1.00 0.19 28 CYS A O 5
ATOM 2606 N N . ILE A 1 29 ? -0.862 -0.135 -3.687 1.00 0.16 29 ILE A N 5
ATOM 2607 C CA . ILE A 1 29 ? -0.674 -1.407 -4.343 1.00 0.18 29 ILE A CA 5
ATOM 2608 C C . ILE A 1 29 ? 0.578 -1.322 -5.196 1.00 0.18 29 ILE A C 5
ATOM 2609 O O . ILE A 1 29 ? 1.527 -2.068 -4.988 1.00 0.20 29 ILE A O 5
ATOM 2625 N N . GLY A 1 30 ? 0.581 -0.382 -6.129 1.00 0.21 30 GLY A N 5
ATOM 2626 C CA . GLY A 1 30 ? 1.653 -0.186 -7.081 1.00 0.31 30 GLY A CA 5
ATOM 2627 C C . GLY A 1 30 ? 3.025 -0.010 -6.442 1.00 0.41 30 GLY A C 5
ATOM 2628 O O . GLY A 1 30 ? 4.016 -0.170 -7.138 1.00 0.90 30 GLY A O 5
ATOM 2632 N N . ILE A 1 31 ? 3.101 0.369 -5.164 1.00 0.26 31 ILE A N 5
ATOM 2633 C CA . ILE A 1 31 ? 4.331 0.320 -4.380 1.00 0.33 31 ILE A CA 5
ATOM 2634 C C . ILE A 1 31 ? 4.531 -1.059 -3.743 1.00 0.31 31 ILE A C 5
ATOM 2635 O O . ILE A 1 31 ? 5.556 -1.705 -3.917 1.00 0.40 31 ILE A O 5
ATOM 2651 N N . THR A 1 32 ? 3.582 -1.491 -2.921 1.00 0.23 32 THR A N 5
ATOM 2652 C CA . THR A 1 32 ? 3.707 -2.686 -2.096 1.00 0.22 32 THR A CA 5
ATOM 2653 C C . THR A 1 32 ? 4.014 -3.923 -2.925 1.00 0.25 32 THR A C 5
ATOM 2654 O O . THR A 1 32 ? 4.834 -4.754 -2.546 1.00 0.39 32 THR A O 5
ATOM 2665 N N . THR A 1 33 ? 3.314 -4.056 -4.040 1.00 0.22 33 THR A N 5
ATOM 2666 C CA . THR A 1 33 ? 3.444 -5.188 -4.920 1.00 0.27 33 THR A CA 5
ATOM 2667 C C . THR A 1 33 ? 4.641 -4.987 -5.860 1.00 0.35 33 THR A C 5
ATOM 2668 O O . THR A 1 33 ? 4.858 -5.819 -6.742 1.00 0.45 33 THR A O 5
ATOM 2679 N N . ASP A 1 34 ? 5.411 -3.896 -5.726 1.00 0.34 34 ASP A N 5
ATOM 2680 C CA . ASP A 1 34 ? 6.484 -3.607 -6.674 1.00 0.44 34 ASP A CA 5
ATOM 2681 C C . ASP A 1 34 ? 7.790 -4.225 -6.194 1.00 0.37 34 ASP A C 5
ATOM 2682 O O . ASP A 1 34 ? 8.028 -4.277 -4.987 1.00 0.44 34 ASP A O 5
ATOM 2691 N N . PRO A 1 35 ? 8.659 -4.696 -7.095 1.00 0.59 35 PRO A N 5
ATOM 2692 C CA . PRO A 1 35 ? 9.961 -5.218 -6.719 1.00 0.90 35 PRO A CA 5
ATOM 2693 C C . PRO A 1 35 ? 10.901 -4.173 -6.100 1.00 1.03 35 PRO A C 5
ATOM 2694 O O . PRO A 1 35 ? 12.028 -4.520 -5.755 1.00 1.57 35 PRO A O 5
ATOM 2705 N N . GLU A 1 36 ? 10.500 -2.909 -5.929 1.00 0.99 36 GLU A N 5
ATOM 2706 C CA . GLU A 1 36 ? 11.229 -1.981 -5.093 1.00 1.27 36 GLU A CA 5
ATOM 2707 C C . GLU A 1 36 ? 11.041 -2.276 -3.611 1.00 0.96 36 GLU A C 5
ATOM 2708 O O . GLU A 1 36 ? 11.847 -1.863 -2.775 1.00 1.30 36 GLU A O 5
ATOM 2720 N N . CYS A 1 37 ? 9.996 -3.009 -3.280 1.00 0.80 37 CYS A N 5
ATOM 2721 C CA . CYS A 1 37 ? 9.764 -3.485 -1.938 1.00 1.47 37 CYS A CA 5
ATOM 2722 C C . CYS A 1 37 ? 10.924 -4.356 -1.481 1.00 2.05 37 CYS A C 5
ATOM 2723 O O . CYS A 1 37 ? 11.119 -5.473 -1.960 1.00 2.51 37 CYS A O 5
ATOM 2730 N N . GLY A 1 38 ? 11.674 -3.831 -0.525 1.00 2.55 38 GLY A N 5
ATOM 2731 C CA . GLY A 1 38 ? 12.588 -4.606 0.296 1.00 3.22 38 GLY A CA 5
ATOM 2732 C C . GLY A 1 38 ? 13.700 -5.236 -0.538 1.00 2.80 38 GLY A C 5
ATOM 2733 O O . GLY A 1 38 ? 14.054 -6.398 -0.338 1.00 3.45 38 GLY A O 5
ATOM 2737 N N . LEU A 1 39 ? 14.212 -4.508 -1.528 1.00 1.96 39 LEU A N 5
ATOM 2738 C CA . LEU A 1 39 ? 15.156 -5.057 -2.491 1.00 1.85 39 LEU A CA 5
ATOM 2739 C C . LEU A 1 39 ? 16.563 -5.029 -1.867 1.00 2.36 39 LEU A C 5
ATOM 2740 O O . LEU A 1 39 ? 16.923 -4.011 -1.265 1.00 2.64 39 LEU A O 5
ATOM 2756 N N . PRO A 1 40 ? 17.345 -6.120 -1.924 1.00 2.98 40 PRO A N 5
ATOM 2757 C CA . PRO A 1 40 ? 18.655 -6.171 -1.302 1.00 3.61 40 PRO A CA 5
ATOM 2758 C C . PRO A 1 40 ? 19.702 -5.512 -2.204 1.00 3.54 40 PRO A C 5
ATOM 2759 O O . PRO A 1 40 ? 20.809 -5.262 -1.745 1.00 4.17 40 PRO A O 5
ATOM 2771 N N . ASP A 1 1 ? -9.437 1.712 10.348 1.00 5.49 1 ASP A N 6
ATOM 2772 C CA . ASP A 1 1 ? -8.842 0.478 10.893 1.00 4.39 1 ASP A CA 6
ATOM 2773 C C . ASP A 1 1 ? -7.587 0.865 11.665 1.00 3.13 1 ASP A C 6
ATOM 2774 O O . ASP A 1 1 ? -7.174 2.019 11.541 1.00 3.43 1 ASP A O 6
ATOM 2785 N N . PRO A 1 2 ? -6.978 -0.029 12.462 1.00 2.08 2 PRO A N 6
ATOM 2786 C CA . PRO A 1 2 ? -5.602 0.174 12.888 1.00 1.23 2 PRO A CA 6
ATOM 2787 C C . PRO A 1 2 ? -4.716 0.466 11.681 1.00 1.26 2 PRO A C 6
ATOM 2788 O O . PRO A 1 2 ? -5.040 0.016 10.583 1.00 2.32 2 PRO A O 6
ATOM 2799 N N . MET A 1 3 ? -3.594 1.152 11.920 1.00 0.73 3 MET A N 6
ATOM 2800 C CA . MET A 1 3 ? -2.520 1.333 10.955 1.00 0.57 3 MET A CA 6
ATOM 2801 C C . MET A 1 3 ? -2.958 2.211 9.777 1.00 0.59 3 MET A C 6
ATOM 2802 O O . MET A 1 3 ? -4.112 2.233 9.345 1.00 0.94 3 MET A O 6
ATOM 2816 N N . THR A 1 4 ? -2.036 3.040 9.305 1.00 0.49 4 THR A N 6
ATOM 2817 C CA . THR A 1 4 ? -2.354 4.040 8.315 1.00 0.44 4 THR A CA 6
ATOM 2818 C C . THR A 1 4 ? -2.191 3.484 6.904 1.00 0.37 4 THR A C 6
ATOM 2819 O O . THR A 1 4 ? -1.503 2.491 6.667 1.00 0.36 4 THR A O 6
ATOM 2830 N N . CYS A 1 5 ? -2.804 4.184 5.955 1.00 0.35 5 CYS A N 6
ATOM 2831 C CA . CYS A 1 5 ? -2.534 4.068 4.536 1.00 0.28 5 CYS A CA 6
ATOM 2832 C C . CYS A 1 5 ? -1.031 4.111 4.278 1.00 0.26 5 CYS A C 6
ATOM 2833 O O . CYS A 1 5 ? -0.488 3.239 3.603 1.00 0.28 5 CYS A O 6
ATOM 2840 N N . GLU A 1 6 ? -0.361 5.111 4.854 1.00 0.27 6 GLU A N 6
ATOM 2841 C CA . GLU A 1 6 ? 1.083 5.213 4.744 1.00 0.28 6 GLU A CA 6
ATOM 2842 C C . GLU A 1 6 ? 1.710 3.932 5.259 1.00 0.26 6 GLU A C 6
ATOM 2843 O O . GLU A 1 6 ? 2.508 3.326 4.564 1.00 0.28 6 GLU A O 6
ATOM 2855 N N . GLN A 1 7 ? 1.361 3.508 6.470 1.00 0.27 7 GLN A N 6
ATOM 2856 C CA . GLN A 1 7 ? 1.934 2.304 7.033 1.00 0.29 7 GLN A CA 6
ATOM 2857 C C . GLN A 1 7 ? 1.747 1.109 6.099 1.00 0.30 7 GLN A C 6
ATOM 2858 O O . GLN A 1 7 ? 2.702 0.369 5.897 1.00 0.33 7 GLN A O 6
ATOM 2872 N N . ALA A 1 8 ? 0.575 0.916 5.493 1.00 0.31 8 ALA A N 6
ATOM 2873 C CA . ALA A 1 8 ? 0.421 -0.145 4.500 1.00 0.36 8 ALA A CA 6
ATOM 2874 C C . ALA A 1 8 ? 1.499 -0.031 3.414 1.00 0.35 8 ALA A C 6
ATOM 2875 O O . ALA A 1 8 ? 2.198 -1.005 3.137 1.00 0.40 8 ALA A O 6
ATOM 2882 N N . MET A 1 9 ? 1.689 1.160 2.837 1.00 0.30 9 MET A N 6
ATOM 2883 C CA . MET A 1 9 ? 2.741 1.364 1.851 1.00 0.30 9 MET A CA 6
ATOM 2884 C C . MET A 1 9 ? 4.104 1.009 2.420 1.00 0.24 9 MET A C 6
ATOM 2885 O O . MET A 1 9 ? 4.801 0.133 1.921 1.00 0.35 9 MET A O 6
ATOM 2899 N N . ALA A 1 10 ? 4.466 1.725 3.469 1.00 0.27 10 ALA A N 6
ATOM 2900 C CA . ALA A 1 10 ? 5.750 1.783 4.126 1.00 0.30 10 ALA A CA 6
ATOM 2901 C C . ALA A 1 10 ? 6.124 0.440 4.742 1.00 0.31 10 ALA A C 6
ATOM 2902 O O . ALA A 1 10 ? 7.287 0.203 5.065 1.00 0.52 10 ALA A O 6
ATOM 2909 N N . SER A 1 11 ? 5.132 -0.413 4.964 1.00 0.27 11 SER A N 6
ATOM 2910 C CA . SER A 1 11 ? 5.342 -1.778 5.444 1.00 0.32 11 SER A CA 6
ATOM 2911 C C . SER A 1 11 ? 5.589 -2.728 4.275 1.00 0.35 11 SER A C 6
ATOM 2912 O O . SER A 1 11 ? 6.127 -3.819 4.466 1.00 0.50 11 SER A O 6
ATOM 2920 N N . CYS A 1 12 ? 5.168 -2.339 3.073 1.00 0.34 12 CYS A N 6
ATOM 2921 C CA . CYS A 1 12 ? 5.127 -3.177 1.889 1.00 0.38 12 CYS A CA 6
ATOM 2922 C C . CYS A 1 12 ? 3.956 -4.164 1.933 1.00 0.36 12 CYS A C 6
ATOM 2923 O O . CYS A 1 12 ? 3.919 -5.118 1.158 1.00 0.63 12 CYS A O 6
ATOM 2930 N N . GLU A 1 13 ? 2.984 -3.961 2.826 1.00 0.33 13 GLU A N 6
ATOM 2931 C CA . GLU A 1 13 ? 1.957 -4.960 3.090 1.00 0.42 13 GLU A CA 6
ATOM 2932 C C . GLU A 1 13 ? 0.748 -4.702 2.191 1.00 0.36 13 GLU A C 6
ATOM 2933 O O . GLU A 1 13 ? -0.253 -4.116 2.605 1.00 0.40 13 GLU A O 6
ATOM 2945 N N . HIS A 1 14 ? 0.842 -5.166 0.943 1.00 0.34 14 HIS A N 6
ATOM 2946 C CA . HIS A 1 14 ? -0.231 -5.035 -0.037 1.00 0.31 14 HIS A CA 6
ATOM 2947 C C . HIS A 1 14 ? -1.543 -5.580 0.509 1.00 0.27 14 HIS A C 6
ATOM 2948 O O . HIS A 1 14 ? -2.622 -5.152 0.106 1.00 0.31 14 HIS A O 6
ATOM 2962 N N . THR A 1 15 ? -1.498 -6.608 1.341 1.00 0.31 15 THR A N 6
ATOM 2963 C CA . THR A 1 15 ? -2.729 -7.236 1.743 1.00 0.34 15 THR A CA 6
ATOM 2964 C C . THR A 1 15 ? -3.541 -6.257 2.603 1.00 0.36 15 THR A C 6
ATOM 2965 O O . THR A 1 15 ? -4.768 -6.229 2.486 1.00 0.52 15 THR A O 6
ATOM 2976 N N . MET A 1 16 ? -2.877 -5.385 3.368 1.00 0.34 16 MET A N 6
ATOM 2977 C CA . MET A 1 16 ? -3.470 -4.351 4.190 1.00 0.34 16 MET A CA 6
ATOM 2978 C C . MET A 1 16 ? -3.491 -2.992 3.499 1.00 0.25 16 MET A C 6
ATOM 2979 O O . MET A 1 16 ? -3.796 -1.973 4.122 1.00 0.29 16 MET A O 6
ATOM 2993 N N . CYS A 1 17 ? -3.293 -2.960 2.184 1.00 0.26 17 CYS A N 6
ATOM 2994 C CA . CYS A 1 17 ? -3.463 -1.733 1.423 1.00 0.30 17 CYS A CA 6
ATOM 2995 C C . CYS A 1 17 ? -4.861 -1.136 1.586 1.00 0.31 17 CYS A C 6
ATOM 2996 O O . CYS A 1 17 ? -5.073 0.014 1.214 1.00 0.38 17 CYS A O 6
ATOM 3003 N N . GLY A 1 18 ? -5.810 -1.874 2.169 1.00 0.34 18 GLY A N 6
ATOM 3004 C CA . GLY A 1 18 ? -7.131 -1.372 2.497 1.00 0.43 18 GLY A CA 6
ATOM 3005 C C . GLY A 1 18 ? -7.103 -0.214 3.492 1.00 0.36 18 GLY A C 6
ATOM 3006 O O . GLY A 1 18 ? -8.125 0.450 3.686 1.00 0.45 18 GLY A O 6
ATOM 3010 N N . TYR A 1 19 ? -5.976 0.040 4.162 1.00 0.31 19 TYR A N 6
ATOM 3011 C CA . TYR A 1 19 ? -5.803 1.257 4.933 1.00 0.38 19 TYR A CA 6
ATOM 3012 C C . TYR A 1 19 ? -5.813 2.476 4.004 1.00 0.39 19 TYR A C 6
ATOM 3013 O O . TYR A 1 19 ? -6.336 3.527 4.375 1.00 0.52 19 TYR A O 6
ATOM 3031 N N . CYS A 1 20 ? -5.313 2.343 2.780 1.00 0.32 20 CYS A N 6
ATOM 3032 C CA . CYS A 1 20 ? -5.502 3.311 1.704 1.00 0.27 20 CYS A CA 6
ATOM 3033 C C . CYS A 1 20 ? -6.821 3.003 0.999 1.00 0.30 20 CYS A C 6
ATOM 3034 O O . CYS A 1 20 ? -7.393 1.931 1.195 1.00 0.54 20 CYS A O 6
ATOM 3041 N N . GLN A 1 21 ? -7.330 3.935 0.189 1.00 0.24 21 GLN A N 6
ATOM 3042 C CA . GLN A 1 21 ? -8.573 3.770 -0.556 1.00 0.25 21 GLN A CA 6
ATOM 3043 C C . GLN A 1 21 ? -8.444 4.332 -1.973 1.00 0.40 21 GLN A C 6
ATOM 3044 O O . GLN A 1 21 ? -7.561 5.150 -2.229 1.00 0.52 21 GLN A O 6
ATOM 3058 N N . GLY A 1 22 ? -9.301 3.884 -2.889 1.00 0.57 22 GLY A N 6
ATOM 3059 C CA . GLY A 1 22 ? -9.397 4.323 -4.277 1.00 0.81 22 GLY A CA 6
ATOM 3060 C C . GLY A 1 22 ? -8.044 4.565 -4.949 1.00 0.58 22 GLY A C 6
ATOM 3061 O O . GLY A 1 22 ? -7.298 3.600 -5.142 1.00 0.69 22 GLY A O 6
ATOM 3065 N N . PRO A 1 23 ? -7.700 5.812 -5.309 1.00 0.39 23 PRO A N 6
ATOM 3066 C CA . PRO A 1 23 ? -6.440 6.118 -5.963 1.00 0.33 23 PRO A CA 6
ATOM 3067 C C . PRO A 1 23 ? -5.270 5.732 -5.067 1.00 0.31 23 PRO A C 6
ATOM 3068 O O . PRO A 1 23 ? -4.276 5.176 -5.523 1.00 0.44 23 PRO A O 6
ATOM 3079 N N . LEU A 1 24 ? -5.382 6.014 -3.774 1.00 0.23 24 LEU A N 6
ATOM 3080 C CA . LEU A 1 24 ? -4.353 5.687 -2.815 1.00 0.23 24 LEU A CA 6
ATOM 3081 C C . LEU A 1 24 ? -4.227 4.181 -2.628 1.00 0.22 24 LEU A C 6
ATOM 3082 O O . LEU A 1 24 ? -3.120 3.694 -2.439 1.00 0.26 24 LEU A O 6
ATOM 3098 N N . TYR A 1 25 ? -5.337 3.445 -2.662 1.00 0.24 25 TYR A N 6
ATOM 3099 C CA . TYR A 1 25 ? -5.306 1.987 -2.656 1.00 0.24 25 TYR A CA 6
ATOM 3100 C C . TYR A 1 25 ? -4.444 1.541 -3.829 1.00 0.20 25 TYR A C 6
ATOM 3101 O O . TYR A 1 25 ? -3.469 0.822 -3.666 1.00 0.19 25 TYR A O 6
ATOM 3119 N N . MET A 1 26 ? -4.763 2.012 -5.025 1.00 0.24 26 MET A N 6
ATOM 3120 C CA . MET A 1 26 ? -3.994 1.648 -6.187 1.00 0.26 26 MET A CA 6
ATOM 3121 C C . MET A 1 26 ? -2.528 2.051 -6.027 1.00 0.19 26 MET A C 6
ATOM 3122 O O . MET A 1 26 ? -1.647 1.281 -6.411 1.00 0.23 26 MET A O 6
ATOM 3136 N N . THR A 1 27 ? -2.262 3.210 -5.425 1.00 0.19 27 THR A N 6
ATOM 3137 C CA . THR A 1 27 ? -0.908 3.717 -5.327 1.00 0.19 27 THR A CA 6
ATOM 3138 C C . THR A 1 27 ? -0.096 2.848 -4.374 1.00 0.20 27 THR A C 6
ATOM 3139 O O . THR A 1 27 ? 0.971 2.344 -4.720 1.00 0.21 27 THR A O 6
ATOM 3150 N N . CYS A 1 28 ? -0.619 2.652 -3.169 1.00 0.23 28 CYS A N 6
ATOM 3151 C CA . CYS A 1 28 ? -0.012 1.752 -2.212 1.00 0.27 28 CYS A CA 6
ATOM 3152 C C . CYS A 1 28 ? 0.119 0.372 -2.819 1.00 0.19 28 CYS A C 6
ATOM 3153 O O . CYS A 1 28 ? 1.118 -0.277 -2.555 1.00 0.18 28 CYS A O 6
ATOM 3160 N N . ILE A 1 29 ? -0.805 -0.083 -3.665 1.00 0.19 29 ILE A N 6
ATOM 3161 C CA . ILE A 1 29 ? -0.639 -1.371 -4.281 1.00 0.20 29 ILE A CA 6
ATOM 3162 C C . ILE A 1 29 ? 0.594 -1.339 -5.163 1.00 0.18 29 ILE A C 6
ATOM 3163 O O . ILE A 1 29 ? 1.503 -2.133 -4.974 1.00 0.21 29 ILE A O 6
ATOM 3179 N N . GLY A 1 30 ? 0.618 -0.384 -6.086 1.00 0.20 30 GLY A N 6
ATOM 3180 C CA . GLY A 1 30 ? 1.754 -0.055 -6.924 1.00 0.27 30 GLY A CA 6
ATOM 3181 C C . GLY A 1 30 ? 3.049 -0.260 -6.152 1.00 0.33 30 GLY A C 6
ATOM 3182 O O . GLY A 1 30 ? 3.895 -1.034 -6.577 1.00 0.71 30 GLY A O 6
ATOM 3186 N N . ILE A 1 31 ? 3.151 0.365 -4.983 1.00 0.22 31 ILE A N 6
ATOM 3187 C CA . ILE A 1 31 ? 4.343 0.282 -4.145 1.00 0.28 31 ILE A CA 6
ATOM 3188 C C . ILE A 1 31 ? 4.513 -1.155 -3.635 1.00 0.31 31 ILE A C 6
ATOM 3189 O O . ILE A 1 31 ? 5.527 -1.804 -3.866 1.00 0.42 31 ILE A O 6
ATOM 3205 N N . THR A 1 32 ? 3.537 -1.648 -2.884 1.00 0.28 32 THR A N 6
ATOM 3206 C CA . THR A 1 32 ? 3.669 -2.872 -2.110 1.00 0.31 32 THR A CA 6
ATOM 3207 C C . THR A 1 32 ? 3.788 -4.127 -2.972 1.00 0.43 32 THR A C 6
ATOM 3208 O O . THR A 1 32 ? 4.257 -5.172 -2.514 1.00 0.82 32 THR A O 6
ATOM 3219 N N . THR A 1 33 ? 3.326 -4.047 -4.213 1.00 0.30 33 THR A N 6
ATOM 3220 C CA . THR A 1 33 ? 3.395 -5.122 -5.172 1.00 0.36 33 THR A CA 6
ATOM 3221 C C . THR A 1 33 ? 4.517 -4.832 -6.173 1.00 0.49 33 THR A C 6
ATOM 3222 O O . THR A 1 33 ? 4.687 -5.579 -7.139 1.00 0.67 33 THR A O 6
ATOM 3233 N N . ASP A 1 34 ? 5.321 -3.781 -5.942 1.00 0.40 34 ASP A N 6
ATOM 3234 C CA . ASP A 1 34 ? 6.556 -3.589 -6.693 1.00 0.42 34 ASP A CA 6
ATOM 3235 C C . ASP A 1 34 ? 7.641 -4.481 -6.089 1.00 0.36 34 ASP A C 6
ATOM 3236 O O . ASP A 1 34 ? 7.670 -4.656 -4.868 1.00 0.50 34 ASP A O 6
ATOM 3245 N N . PRO A 1 35 ? 8.530 -5.090 -6.885 1.00 0.47 35 PRO A N 6
ATOM 3246 C CA . PRO A 1 35 ? 9.635 -5.839 -6.332 1.00 0.65 35 PRO A CA 6
ATOM 3247 C C . PRO A 1 35 ? 10.540 -4.909 -5.529 1.00 0.71 35 PRO A C 6
ATOM 3248 O O . PRO A 1 35 ? 10.899 -5.245 -4.403 1.00 1.21 35 PRO A O 6
ATOM 3259 N N . GLU A 1 36 ? 10.876 -3.722 -6.041 1.00 0.58 36 GLU A N 6
ATOM 3260 C CA . GLU A 1 36 ? 11.867 -2.849 -5.468 1.00 0.74 36 GLU A CA 6
ATOM 3261 C C . GLU A 1 36 ? 11.360 -2.081 -4.239 1.00 0.73 36 GLU A C 6
ATOM 3262 O O . GLU A 1 36 ? 11.990 -1.101 -3.847 1.00 1.09 36 GLU A O 6
ATOM 3274 N N . CYS A 1 37 ? 10.239 -2.501 -3.650 1.00 0.61 37 CYS A N 6
ATOM 3275 C CA . CYS A 1 37 ? 9.486 -1.892 -2.549 1.00 0.90 37 CYS A CA 6
ATOM 3276 C C . CYS A 1 37 ? 10.351 -1.534 -1.336 1.00 1.47 37 CYS A C 6
ATOM 3277 O O . CYS A 1 37 ? 10.327 -2.213 -0.306 1.00 1.94 37 CYS A O 6
ATOM 3284 N N . GLY A 1 38 ? 11.150 -0.473 -1.445 1.00 1.79 38 GLY A N 6
ATOM 3285 C CA . GLY A 1 38 ? 12.290 -0.228 -0.566 1.00 2.25 38 GLY A CA 6
ATOM 3286 C C . GLY A 1 38 ? 13.098 -1.512 -0.373 1.00 1.93 38 GLY A C 6
ATOM 3287 O O . GLY A 1 38 ? 13.454 -1.865 0.755 1.00 2.42 38 GLY A O 6
ATOM 3291 N N . LEU A 1 39 ? 13.265 -2.275 -1.454 1.00 1.42 39 LEU A N 6
ATOM 3292 C CA . LEU A 1 39 ? 14.021 -3.515 -1.479 1.00 1.56 39 LEU A CA 6
ATOM 3293 C C . LEU A 1 39 ? 15.441 -3.223 -1.976 1.00 1.82 39 LEU A C 6
ATOM 3294 O O . LEU A 1 39 ? 15.567 -2.672 -3.072 1.00 2.50 39 LEU A O 6
ATOM 3310 N N . PRO A 1 40 ? 16.491 -3.554 -1.209 1.00 2.12 40 PRO A N 6
ATOM 3311 C CA . PRO A 1 40 ? 17.870 -3.337 -1.604 1.00 2.83 40 PRO A CA 6
ATOM 3312 C C . PRO A 1 40 ? 18.370 -4.562 -2.379 1.00 3.19 40 PRO A C 6
ATOM 3313 O O . PRO A 1 40 ? 19.260 -5.272 -1.917 1.00 3.84 40 PRO A O 6
ATOM 3325 N N . ASP A 1 1 ? -8.624 4.465 13.937 1.00 6.20 1 ASP A N 7
ATOM 3326 C CA . ASP A 1 1 ? -7.818 4.298 12.713 1.00 5.46 1 ASP A CA 7
ATOM 3327 C C . ASP A 1 1 ? -6.578 3.467 13.048 1.00 3.97 1 ASP A C 7
ATOM 3328 O O . ASP A 1 1 ? -5.682 4.002 13.709 1.00 4.36 1 ASP A O 7
ATOM 3339 N N . PRO A 1 2 ? -6.527 2.184 12.647 1.00 2.71 2 PRO A N 7
ATOM 3340 C CA . PRO A 1 2 ? -5.374 1.305 12.820 1.00 1.39 2 PRO A CA 7
ATOM 3341 C C . PRO A 1 2 ? -4.115 1.795 12.090 1.00 1.53 2 PRO A C 7
ATOM 3342 O O . PRO A 1 2 ? -3.968 2.984 11.811 1.00 3.20 2 PRO A O 7
ATOM 3353 N N . MET A 1 3 ? -3.219 0.854 11.768 1.00 0.84 3 MET A N 7
ATOM 3354 C CA . MET A 1 3 ? -2.092 1.052 10.864 1.00 0.79 3 MET A CA 7
ATOM 3355 C C . MET A 1 3 ? -2.504 1.932 9.686 1.00 0.88 3 MET A C 7
ATOM 3356 O O . MET A 1 3 ? -3.485 1.647 9.010 1.00 1.46 3 MET A O 7
ATOM 3370 N N . THR A 1 4 ? -1.778 3.020 9.468 1.00 0.59 4 THR A N 7
ATOM 3371 C CA . THR A 1 4 ? -2.170 4.017 8.496 1.00 0.53 4 THR A CA 7
ATOM 3372 C C . THR A 1 4 ? -1.944 3.558 7.057 1.00 0.42 4 THR A C 7
ATOM 3373 O O . THR A 1 4 ? -1.176 2.638 6.773 1.00 0.40 4 THR A O 7
ATOM 3384 N N . CYS A 1 5 ? -2.606 4.248 6.130 1.00 0.40 5 CYS A N 7
ATOM 3385 C CA . CYS A 1 5 ? -2.421 4.078 4.698 1.00 0.32 5 CYS A CA 7
ATOM 3386 C C . CYS A 1 5 ? -0.945 4.196 4.323 1.00 0.23 5 CYS A C 7
ATOM 3387 O O . CYS A 1 5 ? -0.451 3.399 3.528 1.00 0.28 5 CYS A O 7
ATOM 3394 N N . GLU A 1 6 ? -0.234 5.160 4.920 1.00 0.25 6 GLU A N 7
ATOM 3395 C CA . GLU A 1 6 ? 1.208 5.248 4.709 1.00 0.27 6 GLU A CA 7
ATOM 3396 C C . GLU A 1 6 ? 1.830 3.930 5.153 1.00 0.32 6 GLU A C 7
ATOM 3397 O O . GLU A 1 6 ? 2.485 3.266 4.363 1.00 0.41 6 GLU A O 7
ATOM 3409 N N . GLN A 1 7 ? 1.610 3.533 6.407 1.00 0.35 7 GLN A N 7
ATOM 3410 C CA . GLN A 1 7 ? 2.213 2.328 6.950 1.00 0.42 7 GLN A CA 7
ATOM 3411 C C . GLN A 1 7 ? 1.987 1.122 6.038 1.00 0.38 7 GLN A C 7
ATOM 3412 O O . GLN A 1 7 ? 2.928 0.365 5.822 1.00 0.42 7 GLN A O 7
ATOM 3426 N N . ALA A 1 8 ? 0.789 0.950 5.476 1.00 0.35 8 ALA A N 7
ATOM 3427 C CA . ALA A 1 8 ? 0.568 -0.096 4.482 1.00 0.39 8 ALA A CA 7
ATOM 3428 C C . ALA A 1 8 ? 1.624 -0.023 3.367 1.00 0.40 8 ALA A C 7
ATOM 3429 O O . ALA A 1 8 ? 2.276 -1.024 3.063 1.00 0.46 8 ALA A O 7
ATOM 3436 N N . MET A 1 9 ? 1.820 1.157 2.771 1.00 0.36 9 MET A N 7
ATOM 3437 C CA . MET A 1 9 ? 2.791 1.332 1.704 1.00 0.38 9 MET A CA 7
ATOM 3438 C C . MET A 1 9 ? 4.208 1.081 2.185 1.00 0.39 9 MET A C 7
ATOM 3439 O O . MET A 1 9 ? 4.967 0.308 1.602 1.00 0.42 9 MET A O 7
ATOM 3453 N N . ALA A 1 10 ? 4.563 1.789 3.242 1.00 0.46 10 ALA A N 7
ATOM 3454 C CA . ALA A 1 10 ? 5.888 1.859 3.803 1.00 0.55 10 ALA A CA 7
ATOM 3455 C C . ALA A 1 10 ? 6.297 0.480 4.308 1.00 0.54 10 ALA A C 7
ATOM 3456 O O . ALA A 1 10 ? 7.474 0.134 4.305 1.00 0.62 10 ALA A O 7
ATOM 3463 N N . SER A 1 11 ? 5.312 -0.315 4.729 1.00 0.47 11 SER A N 7
ATOM 3464 C CA . SER A 1 11 ? 5.546 -1.659 5.232 1.00 0.46 11 SER A CA 7
ATOM 3465 C C . SER A 1 11 ? 5.508 -2.699 4.113 1.00 0.32 11 SER A C 7
ATOM 3466 O O . SER A 1 11 ? 5.796 -3.862 4.382 1.00 0.41 11 SER A O 7
ATOM 3474 N N . CYS A 1 12 ? 5.148 -2.326 2.881 1.00 0.33 12 CYS A N 7
ATOM 3475 C CA . CYS A 1 12 ? 5.306 -3.210 1.736 1.00 0.44 12 CYS A CA 7
ATOM 3476 C C . CYS A 1 12 ? 4.454 -4.463 1.887 1.00 0.56 12 CYS A C 7
ATOM 3477 O O . CYS A 1 12 ? 4.847 -5.535 1.426 1.00 0.91 12 CYS A O 7
ATOM 3484 N N . GLU A 1 13 ? 3.266 -4.340 2.485 1.00 0.49 13 GLU A N 7
ATOM 3485 C CA . GLU A 1 13 ? 2.305 -5.426 2.600 1.00 0.65 13 GLU A CA 7
ATOM 3486 C C . GLU A 1 13 ? 0.995 -5.036 1.918 1.00 0.44 13 GLU A C 7
ATOM 3487 O O . GLU A 1 13 ? 0.077 -4.501 2.543 1.00 0.59 13 GLU A O 7
ATOM 3499 N N . HIS A 1 14 ? 0.907 -5.354 0.624 1.00 0.30 14 HIS A N 7
ATOM 3500 C CA . HIS A 1 14 ? -0.261 -5.104 -0.217 1.00 0.25 14 HIS A CA 7
ATOM 3501 C C . HIS A 1 14 ? -1.540 -5.581 0.459 1.00 0.24 14 HIS A C 7
ATOM 3502 O O . HIS A 1 14 ? -2.617 -5.047 0.228 1.00 0.32 14 HIS A O 7
ATOM 3516 N N . THR A 1 15 ? -1.443 -6.631 1.265 1.00 0.27 15 THR A N 7
ATOM 3517 C CA . THR A 1 15 ? -2.594 -7.239 1.881 1.00 0.37 15 THR A CA 7
ATOM 3518 C C . THR A 1 15 ? -3.400 -6.192 2.657 1.00 0.35 15 THR A C 7
ATOM 3519 O O . THR A 1 15 ? -4.632 -6.208 2.616 1.00 0.49 15 THR A O 7
ATOM 3530 N N . MET A 1 16 ? -2.724 -5.260 3.337 1.00 0.29 16 MET A N 7
ATOM 3531 C CA . MET A 1 16 ? -3.363 -4.253 4.153 1.00 0.30 16 MET A CA 7
ATOM 3532 C C . MET A 1 16 ? -3.589 -2.947 3.391 1.00 0.27 16 MET A C 7
ATOM 3533 O O . MET A 1 16 ? -3.904 -1.924 4.008 1.00 0.31 16 MET A O 7
ATOM 3547 N N . CYS A 1 17 ? -3.530 -2.965 2.058 1.00 0.30 17 CYS A N 7
ATOM 3548 C CA . CYS A 1 17 ? -3.803 -1.784 1.254 1.00 0.31 17 CYS A CA 7
ATOM 3549 C C . CYS A 1 17 ? -5.180 -1.199 1.543 1.00 0.28 17 CYS A C 7
ATOM 3550 O O . CYS A 1 17 ? -5.411 -0.027 1.264 1.00 0.30 17 CYS A O 7
ATOM 3557 N N . GLY A 1 18 ? -6.083 -1.984 2.139 1.00 0.33 18 GLY A N 7
ATOM 3558 C CA . GLY A 1 18 ? -7.390 -1.528 2.579 1.00 0.38 18 GLY A CA 7
ATOM 3559 C C . GLY A 1 18 ? -7.332 -0.310 3.505 1.00 0.29 18 GLY A C 7
ATOM 3560 O O . GLY A 1 18 ? -8.352 0.353 3.697 1.00 0.40 18 GLY A O 7
ATOM 3564 N N . TYR A 1 19 ? -6.180 0.000 4.114 1.00 0.23 19 TYR A N 7
ATOM 3565 C CA . TYR A 1 19 ? -6.049 1.235 4.864 1.00 0.27 19 TYR A CA 7
ATOM 3566 C C . TYR A 1 19 ? -6.176 2.421 3.914 1.00 0.30 19 TYR A C 7
ATOM 3567 O O . TYR A 1 19 ? -6.938 3.354 4.176 1.00 0.58 19 TYR A O 7
ATOM 3585 N N . CYS A 1 20 ? -5.477 2.362 2.787 1.00 0.26 20 CYS A N 7
ATOM 3586 C CA . CYS A 1 20 ? -5.597 3.350 1.730 1.00 0.26 20 CYS A CA 7
ATOM 3587 C C . CYS A 1 20 ? -6.919 3.123 1.013 1.00 0.33 20 CYS A C 7
ATOM 3588 O O . CYS A 1 20 ? -7.552 2.083 1.190 1.00 0.54 20 CYS A O 7
ATOM 3595 N N . GLN A 1 21 ? -7.363 4.083 0.204 1.00 0.32 21 GLN A N 7
ATOM 3596 C CA . GLN A 1 21 ? -8.613 3.951 -0.528 1.00 0.34 21 GLN A CA 7
ATOM 3597 C C . GLN A 1 21 ? -8.577 4.771 -1.808 1.00 0.45 21 GLN A C 7
ATOM 3598 O O . GLN A 1 21 ? -7.724 5.648 -1.951 1.00 0.55 21 GLN A O 7
ATOM 3612 N N . GLY A 1 22 ? -9.503 4.519 -2.726 1.00 0.56 22 GLY A N 7
ATOM 3613 C CA . GLY A 1 22 ? -9.590 5.280 -3.962 1.00 0.75 22 GLY A CA 7
ATOM 3614 C C . GLY A 1 22 ? -8.263 5.179 -4.719 1.00 0.55 22 GLY A C 7
ATOM 3615 O O . GLY A 1 22 ? -7.723 4.071 -4.802 1.00 0.61 22 GLY A O 7
ATOM 3619 N N . PRO A 1 23 ? -7.674 6.277 -5.225 1.00 0.42 23 PRO A N 7
ATOM 3620 C CA . PRO A 1 23 ? -6.420 6.198 -5.952 1.00 0.34 23 PRO A CA 7
ATOM 3621 C C . PRO A 1 23 ? -5.344 5.611 -5.052 1.00 0.28 23 PRO A C 7
ATOM 3622 O O . PRO A 1 23 ? -4.512 4.824 -5.492 1.00 0.41 23 PRO A O 7
ATOM 3633 N N . LEU A 1 24 ? -5.378 5.970 -3.772 1.00 0.22 24 LEU A N 7
ATOM 3634 C CA . LEU A 1 24 ? -4.365 5.575 -2.832 1.00 0.20 24 LEU A CA 7
ATOM 3635 C C . LEU A 1 24 ? -4.331 4.057 -2.648 1.00 0.15 24 LEU A C 7
ATOM 3636 O O . LEU A 1 24 ? -3.277 3.529 -2.317 1.00 0.18 24 LEU A O 7
ATOM 3652 N N . TYR A 1 25 ? -5.441 3.347 -2.868 1.00 0.20 25 TYR A N 7
ATOM 3653 C CA . TYR A 1 25 ? -5.417 1.888 -2.907 1.00 0.21 25 TYR A CA 7
ATOM 3654 C C . TYR A 1 25 ? -4.534 1.426 -4.062 1.00 0.23 25 TYR A C 7
ATOM 3655 O O . TYR A 1 25 ? -3.567 0.704 -3.869 1.00 0.26 25 TYR A O 7
ATOM 3673 N N . MET A 1 26 ? -4.848 1.837 -5.285 1.00 0.27 26 MET A N 7
ATOM 3674 C CA . MET A 1 26 ? -4.063 1.412 -6.431 1.00 0.31 26 MET A CA 7
ATOM 3675 C C . MET A 1 26 ? -2.609 1.870 -6.288 1.00 0.29 26 MET A C 7
ATOM 3676 O O . MET A 1 26 ? -1.705 1.169 -6.732 1.00 0.32 26 MET A O 7
ATOM 3690 N N . THR A 1 27 ? -2.376 3.016 -5.653 1.00 0.30 27 THR A N 7
ATOM 3691 C CA . THR A 1 27 ? -1.033 3.516 -5.442 1.00 0.28 27 THR A CA 7
ATOM 3692 C C . THR A 1 27 ? -0.306 2.613 -4.456 1.00 0.30 27 THR A C 7
ATOM 3693 O O . THR A 1 27 ? 0.742 2.056 -4.783 1.00 0.38 27 THR A O 7
ATOM 3704 N N . CYS A 1 28 ? -0.856 2.444 -3.254 1.00 0.26 28 CYS A N 7
ATOM 3705 C CA . CYS A 1 28 ? -0.271 1.523 -2.300 1.00 0.27 28 CYS A CA 7
ATOM 3706 C C . CYS A 1 28 ? -0.096 0.157 -2.926 1.00 0.27 28 CYS A C 7
ATOM 3707 O O . CYS A 1 28 ? 0.888 -0.488 -2.614 1.00 0.33 28 CYS A O 7
ATOM 3714 N N . ILE A 1 29 ? -0.962 -0.290 -3.834 1.00 0.26 29 ILE A N 7
ATOM 3715 C CA . ILE A 1 29 ? -0.738 -1.547 -4.496 1.00 0.26 29 ILE A CA 7
ATOM 3716 C C . ILE A 1 29 ? 0.525 -1.440 -5.342 1.00 0.28 29 ILE A C 7
ATOM 3717 O O . ILE A 1 29 ? 1.495 -2.142 -5.094 1.00 0.25 29 ILE A O 7
ATOM 3733 N N . GLY A 1 30 ? 0.514 -0.527 -6.308 1.00 0.34 30 GLY A N 7
ATOM 3734 C CA . GLY A 1 30 ? 1.637 -0.214 -7.178 1.00 0.37 30 GLY A CA 7
ATOM 3735 C C . GLY A 1 30 ? 2.968 -0.100 -6.437 1.00 0.40 30 GLY A C 7
ATOM 3736 O O . GLY A 1 30 ? 4.014 -0.348 -7.033 1.00 0.75 30 GLY A O 7
ATOM 3740 N N . ILE A 1 31 ? 2.950 0.295 -5.165 1.00 0.35 31 ILE A N 7
ATOM 3741 C CA . ILE A 1 31 ? 4.135 0.326 -4.323 1.00 0.37 31 ILE A CA 7
ATOM 3742 C C . ILE A 1 31 ? 4.347 -1.051 -3.687 1.00 0.36 31 ILE A C 7
ATOM 3743 O O . ILE A 1 31 ? 5.361 -1.691 -3.910 1.00 0.46 31 ILE A O 7
ATOM 3759 N N . THR A 1 32 ? 3.435 -1.521 -2.848 1.00 0.26 32 THR A N 7
ATOM 3760 C CA . THR A 1 32 ? 3.667 -2.705 -2.033 1.00 0.23 32 THR A CA 7
ATOM 3761 C C . THR A 1 32 ? 3.908 -3.960 -2.868 1.00 0.29 32 THR A C 7
ATOM 3762 O O . THR A 1 32 ? 4.640 -4.853 -2.439 1.00 0.45 32 THR A O 7
ATOM 3773 N N . THR A 1 33 ? 3.262 -4.064 -4.026 1.00 0.24 33 THR A N 7
ATOM 3774 C CA . THR A 1 33 ? 3.417 -5.196 -4.914 1.00 0.28 33 THR A CA 7
ATOM 3775 C C . THR A 1 33 ? 4.624 -4.979 -5.844 1.00 0.35 33 THR A C 7
ATOM 3776 O O . THR A 1 33 ? 4.886 -5.818 -6.711 1.00 0.44 33 THR A O 7
ATOM 3787 N N . ASP A 1 34 ? 5.370 -3.875 -5.679 1.00 0.34 34 ASP A N 7
ATOM 3788 C CA . ASP A 1 34 ? 6.626 -3.637 -6.388 1.00 0.41 34 ASP A CA 7
ATOM 3789 C C . ASP A 1 34 ? 7.776 -4.309 -5.630 1.00 0.52 34 ASP A C 7
ATOM 3790 O O . ASP A 1 34 ? 7.865 -4.128 -4.411 1.00 0.68 34 ASP A O 7
ATOM 3799 N N . PRO A 1 35 ? 8.658 -5.083 -6.283 1.00 0.81 35 PRO A N 7
ATOM 3800 C CA . PRO A 1 35 ? 9.793 -5.706 -5.618 1.00 1.12 35 PRO A CA 7
ATOM 3801 C C . PRO A 1 35 ? 10.713 -4.697 -4.910 1.00 1.14 35 PRO A C 7
ATOM 3802 O O . PRO A 1 35 ? 11.340 -5.061 -3.914 1.00 1.47 35 PRO A O 7
ATOM 3813 N N . GLU A 1 36 ? 10.784 -3.451 -5.387 1.00 0.94 36 GLU A N 7
ATOM 3814 C CA . GLU A 1 36 ? 11.681 -2.418 -4.891 1.00 1.04 36 GLU A CA 7
ATOM 3815 C C . GLU A 1 36 ? 11.238 -1.873 -3.539 1.00 1.05 36 GLU A C 7
ATOM 3816 O O . GLU A 1 36 ? 12.018 -1.317 -2.766 1.00 1.28 36 GLU A O 7
ATOM 3828 N N . CYS A 1 37 ? 9.956 -2.022 -3.251 1.00 1.04 37 CYS A N 7
ATOM 3829 C CA . CYS A 1 37 ? 9.369 -1.596 -1.993 1.00 1.17 37 CYS A CA 7
ATOM 3830 C C . CYS A 1 37 ? 10.019 -2.374 -0.869 1.00 1.29 37 CYS A C 7
ATOM 3831 O O . CYS A 1 37 ? 9.696 -3.545 -0.682 1.00 1.57 37 CYS A O 7
ATOM 3838 N N . GLY A 1 38 ? 10.895 -1.725 -0.111 1.00 1.60 38 GLY A N 7
ATOM 3839 C CA . GLY A 1 38 ? 11.562 -2.337 1.023 1.00 2.13 38 GLY A CA 7
ATOM 3840 C C . GLY A 1 38 ? 12.162 -3.667 0.604 1.00 2.31 38 GLY A C 7
ATOM 3841 O O . GLY A 1 38 ? 11.804 -4.713 1.150 1.00 3.07 38 GLY A O 7
ATOM 3845 N N . LEU A 1 39 ? 13.078 -3.606 -0.359 1.00 1.92 39 LEU A N 7
ATOM 3846 C CA . LEU A 1 39 ? 13.744 -4.787 -0.875 1.00 2.19 39 LEU A CA 7
ATOM 3847 C C . LEU A 1 39 ? 14.535 -5.362 0.313 1.00 3.56 39 LEU A C 7
ATOM 3848 O O . LEU A 1 39 ? 15.262 -4.604 0.968 1.00 4.17 39 LEU A O 7
ATOM 3864 N N . PRO A 1 40 ? 14.242 -6.613 0.712 1.00 4.53 40 PRO A N 7
ATOM 3865 C CA . PRO A 1 40 ? 14.573 -7.094 2.037 1.00 6.10 40 PRO A CA 7
ATOM 3866 C C . PRO A 1 40 ? 15.938 -7.783 2.052 1.00 6.78 40 PRO A C 7
ATOM 3867 O O . PRO A 1 40 ? 16.148 -8.605 2.946 1.00 8.28 40 PRO A O 7
ATOM 3879 N N . ASP A 1 1 ? -8.482 2.130 13.035 1.00 4.86 1 ASP A N 8
ATOM 3880 C CA . ASP A 1 1 ? -7.611 1.927 11.870 1.00 4.15 1 ASP A CA 8
ATOM 3881 C C . ASP A 1 1 ? -6.225 1.474 12.330 1.00 2.93 1 ASP A C 8
ATOM 3882 O O . ASP A 1 1 ? -5.399 2.296 12.730 1.00 3.37 1 ASP A O 8
ATOM 3893 N N . PRO A 1 2 ? -5.976 0.156 12.390 1.00 1.97 2 PRO A N 8
ATOM 3894 C CA . PRO A 1 2 ? -4.720 -0.359 12.891 1.00 1.62 2 PRO A CA 8
ATOM 3895 C C . PRO A 1 2 ? -3.607 -0.154 11.863 1.00 1.71 2 PRO A C 8
ATOM 3896 O O . PRO A 1 2 ? -3.259 -1.080 11.135 1.00 2.93 2 PRO A O 8
ATOM 3907 N N . MET A 1 3 ? -3.038 1.051 11.872 1.00 0.85 3 MET A N 8
ATOM 3908 C CA . MET A 1 3 ? -2.030 1.623 10.987 1.00 0.65 3 MET A CA 8
ATOM 3909 C C . MET A 1 3 ? -2.710 2.502 9.932 1.00 0.51 3 MET A C 8
ATOM 3910 O O . MET A 1 3 ? -3.895 2.344 9.643 1.00 0.89 3 MET A O 8
ATOM 3924 N N . THR A 1 4 ? -1.933 3.411 9.351 1.00 0.38 4 THR A N 8
ATOM 3925 C CA . THR A 1 4 ? -2.353 4.299 8.289 1.00 0.33 4 THR A CA 8
ATOM 3926 C C . THR A 1 4 ? -2.141 3.696 6.903 1.00 0.27 4 THR A C 8
ATOM 3927 O O . THR A 1 4 ? -1.411 2.727 6.705 1.00 0.26 4 THR A O 8
ATOM 3938 N N . CYS A 1 5 ? -2.712 4.366 5.910 1.00 0.27 5 CYS A N 8
ATOM 3939 C CA . CYS A 1 5 ? -2.382 4.191 4.510 1.00 0.26 5 CYS A CA 8
ATOM 3940 C C . CYS A 1 5 ? -0.868 4.218 4.296 1.00 0.24 5 CYS A C 8
ATOM 3941 O O . CYS A 1 5 ? -0.319 3.326 3.654 1.00 0.25 5 CYS A O 8
ATOM 3948 N N . GLU A 1 6 ? -0.199 5.219 4.879 1.00 0.25 6 GLU A N 8
ATOM 3949 C CA . GLU A 1 6 ? 1.257 5.339 4.861 1.00 0.26 6 GLU A CA 8
ATOM 3950 C C . GLU A 1 6 ? 1.860 4.046 5.366 1.00 0.25 6 GLU A C 8
ATOM 3951 O O . GLU A 1 6 ? 2.623 3.406 4.651 1.00 0.29 6 GLU A O 8
ATOM 3963 N N . GLN A 1 7 ? 1.523 3.678 6.602 1.00 0.24 7 GLN A N 8
ATOM 3964 C CA . GLN A 1 7 ? 2.045 2.473 7.211 1.00 0.23 7 GLN A CA 8
ATOM 3965 C C . GLN A 1 7 ? 1.852 1.282 6.270 1.00 0.23 7 GLN A C 8
ATOM 3966 O O . GLN A 1 7 ? 2.779 0.501 6.102 1.00 0.24 7 GLN A O 8
ATOM 3980 N N . ALA A 1 8 ? 0.692 1.124 5.627 1.00 0.26 8 ALA A N 8
ATOM 3981 C CA . ALA A 1 8 ? 0.481 -0.002 4.717 1.00 0.29 8 ALA A CA 8
ATOM 3982 C C . ALA A 1 8 ? 1.579 -0.032 3.643 1.00 0.27 8 ALA A C 8
ATOM 3983 O O . ALA A 1 8 ? 2.235 -1.059 3.445 1.00 0.31 8 ALA A O 8
ATOM 3990 N N . MET A 1 9 ? 1.809 1.107 2.974 1.00 0.27 9 MET A N 8
ATOM 3991 C CA . MET A 1 9 ? 2.844 1.207 1.955 1.00 0.30 9 MET A CA 8
ATOM 3992 C C . MET A 1 9 ? 4.207 0.883 2.544 1.00 0.31 9 MET A C 8
ATOM 3993 O O . MET A 1 9 ? 4.975 0.074 2.029 1.00 0.41 9 MET A O 8
ATOM 4007 N N . ALA A 1 10 ? 4.474 1.538 3.662 1.00 0.31 10 ALA A N 8
ATOM 4008 C CA . ALA A 1 10 ? 5.724 1.548 4.378 1.00 0.39 10 ALA A CA 8
ATOM 4009 C C . ALA A 1 10 ? 6.040 0.135 4.891 1.00 0.43 10 ALA A C 8
ATOM 4010 O O . ALA A 1 10 ? 7.207 -0.245 5.035 1.00 0.56 10 ALA A O 8
ATOM 4017 N N . SER A 1 11 ? 5.001 -0.667 5.117 1.00 0.37 11 SER A N 8
ATOM 4018 C CA . SER A 1 11 ? 5.116 -2.067 5.510 1.00 0.45 11 SER A CA 8
ATOM 4019 C C . SER A 1 11 ? 5.469 -2.967 4.322 1.00 0.40 11 SER A C 8
ATOM 4020 O O . SER A 1 11 ? 5.859 -4.112 4.532 1.00 0.50 11 SER A O 8
ATOM 4028 N N . CYS A 1 12 ? 5.274 -2.507 3.083 1.00 0.44 12 CYS A N 8
ATOM 4029 C CA . CYS A 1 12 ? 5.324 -3.355 1.897 1.00 0.51 12 CYS A CA 8
ATOM 4030 C C . CYS A 1 12 ? 4.307 -4.485 2.056 1.00 0.51 12 CYS A C 8
ATOM 4031 O O . CYS A 1 12 ? 4.551 -5.610 1.623 1.00 0.83 12 CYS A O 8
ATOM 4038 N N . GLU A 1 13 ? 3.168 -4.188 2.688 1.00 0.33 13 GLU A N 8
ATOM 4039 C CA . GLU A 1 13 ? 2.090 -5.123 2.973 1.00 0.37 13 GLU A CA 8
ATOM 4040 C C . GLU A 1 13 ? 0.952 -4.764 2.017 1.00 0.30 13 GLU A C 8
ATOM 4041 O O . GLU A 1 13 ? 0.092 -3.949 2.349 1.00 0.41 13 GLU A O 8
ATOM 4053 N N . HIS A 1 14 ? 0.961 -5.321 0.805 1.00 0.31 14 HIS A N 8
ATOM 4054 C CA . HIS A 1 14 ? -0.065 -4.985 -0.176 1.00 0.31 14 HIS A CA 8
ATOM 4055 C C . HIS A 1 14 ? -1.442 -5.381 0.324 1.00 0.30 14 HIS A C 8
ATOM 4056 O O . HIS A 1 14 ? -2.452 -4.781 -0.034 1.00 0.45 14 HIS A O 8
ATOM 4070 N N . THR A 1 15 ? -1.496 -6.477 1.065 1.00 0.29 15 THR A N 8
ATOM 4071 C CA . THR A 1 15 ? -2.731 -7.126 1.419 1.00 0.44 15 THR A CA 8
ATOM 4072 C C . THR A 1 15 ? -3.632 -6.127 2.142 1.00 0.61 15 THR A C 8
ATOM 4073 O O . THR A 1 15 ? -4.818 -5.994 1.828 1.00 0.97 15 THR A O 8
ATOM 4084 N N . MET A 1 16 ? -3.040 -5.361 3.053 1.00 0.48 16 MET A N 8
ATOM 4085 C CA . MET A 1 16 ? -3.695 -4.416 3.922 1.00 0.56 16 MET A CA 8
ATOM 4086 C C . MET A 1 16 ? -3.929 -3.055 3.289 1.00 0.54 16 MET A C 8
ATOM 4087 O O . MET A 1 16 ? -4.321 -2.121 3.995 1.00 0.59 16 MET A O 8
ATOM 4101 N N . CYS A 1 17 ? -3.787 -2.939 1.971 1.00 0.52 17 CYS A N 8
ATOM 4102 C CA . CYS A 1 17 ? -4.002 -1.699 1.250 1.00 0.47 17 CYS A CA 8
ATOM 4103 C C . CYS A 1 17 ? -5.360 -1.052 1.536 1.00 0.46 17 CYS A C 8
ATOM 4104 O O . CYS A 1 17 ? -5.552 0.115 1.209 1.00 0.43 17 CYS A O 8
ATOM 4111 N N . GLY A 1 18 ? -6.281 -1.760 2.195 1.00 0.54 18 GLY A N 8
ATOM 4112 C CA . GLY A 1 18 ? -7.524 -1.205 2.697 1.00 0.61 18 GLY A CA 8
ATOM 4113 C C . GLY A 1 18 ? -7.336 -0.005 3.624 1.00 0.50 18 GLY A C 8
ATOM 4114 O O . GLY A 1 18 ? -8.287 0.749 3.828 1.00 0.66 18 GLY A O 8
ATOM 4118 N N . TYR A 1 19 ? -6.158 0.182 4.235 1.00 0.34 19 TYR A N 8
ATOM 4119 C CA . TYR A 1 19 ? -5.892 1.390 5.005 1.00 0.39 19 TYR A CA 8
ATOM 4120 C C . TYR A 1 19 ? -5.895 2.609 4.077 1.00 0.42 19 TYR A C 8
ATOM 4121 O O . TYR A 1 19 ? -6.380 3.683 4.432 1.00 0.57 19 TYR A O 8
ATOM 4139 N N . CYS A 1 20 ? -5.367 2.432 2.867 1.00 0.34 20 CYS A N 8
ATOM 4140 C CA . CYS A 1 20 ? -5.507 3.379 1.772 1.00 0.31 20 CYS A CA 8
ATOM 4141 C C . CYS A 1 20 ? -6.867 3.146 1.123 1.00 0.37 20 CYS A C 8
ATOM 4142 O O . CYS A 1 20 ? -7.679 2.383 1.642 1.00 0.85 20 CYS A O 8
ATOM 4149 N N . GLN A 1 21 ? -7.159 3.818 0.008 1.00 0.37 21 GLN A N 8
ATOM 4150 C CA . GLN A 1 21 ? -8.468 3.714 -0.617 1.00 0.31 21 GLN A CA 8
ATOM 4151 C C . GLN A 1 21 ? -8.445 4.339 -2.004 1.00 0.41 21 GLN A C 8
ATOM 4152 O O . GLN A 1 21 ? -7.539 5.111 -2.301 1.00 0.57 21 GLN A O 8
ATOM 4166 N N . GLY A 1 22 ? -9.432 4.039 -2.845 1.00 0.47 22 GLY A N 8
ATOM 4167 C CA . GLY A 1 22 ? -9.613 4.698 -4.133 1.00 0.60 22 GLY A CA 8
ATOM 4168 C C . GLY A 1 22 ? -8.317 4.679 -4.954 1.00 0.52 22 GLY A C 8
ATOM 4169 O O . GLY A 1 22 ? -7.789 3.587 -5.208 1.00 0.70 22 GLY A O 8
ATOM 4173 N N . PRO A 1 23 ? -7.764 5.841 -5.342 1.00 0.39 23 PRO A N 8
ATOM 4174 C CA . PRO A 1 23 ? -6.486 5.900 -6.036 1.00 0.41 23 PRO A CA 8
ATOM 4175 C C . PRO A 1 23 ? -5.373 5.354 -5.155 1.00 0.43 23 PRO A C 8
ATOM 4176 O O . PRO A 1 23 ? -4.522 4.595 -5.616 1.00 0.57 23 PRO A O 8
ATOM 4187 N N . LEU A 1 24 ? -5.383 5.748 -3.886 1.00 0.34 24 LEU A N 8
ATOM 4188 C CA . LEU A 1 24 ? -4.348 5.434 -2.932 1.00 0.29 24 LEU A CA 8
ATOM 4189 C C . LEU A 1 24 ? -4.266 3.941 -2.663 1.00 0.21 24 LEU A C 8
ATOM 4190 O O . LEU A 1 24 ? -3.177 3.456 -2.398 1.00 0.21 24 LEU A O 8
ATOM 4206 N N . TYR A 1 25 ? -5.375 3.203 -2.720 1.00 0.21 25 TYR A N 8
ATOM 4207 C CA . TYR A 1 25 ? -5.301 1.746 -2.705 1.00 0.23 25 TYR A CA 8
ATOM 4208 C C . TYR A 1 25 ? -4.412 1.309 -3.858 1.00 0.23 25 TYR A C 8
ATOM 4209 O O . TYR A 1 25 ? -3.458 0.571 -3.676 1.00 0.26 25 TYR A O 8
ATOM 4227 N N . MET A 1 26 ? -4.711 1.752 -5.073 1.00 0.25 26 MET A N 8
ATOM 4228 C CA . MET A 1 26 ? -3.955 1.295 -6.210 1.00 0.31 26 MET A CA 8
ATOM 4229 C C . MET A 1 26 ? -2.519 1.832 -6.145 1.00 0.23 26 MET A C 8
ATOM 4230 O O . MET A 1 26 ? -1.610 1.185 -6.655 1.00 0.25 26 MET A O 8
ATOM 4244 N N . THR A 1 27 ? -2.285 2.961 -5.469 1.00 0.25 27 THR A N 8
ATOM 4245 C CA . THR A 1 27 ? -0.936 3.475 -5.316 1.00 0.26 27 THR A CA 8
ATOM 4246 C C . THR A 1 27 ? -0.142 2.674 -4.294 1.00 0.20 27 THR A C 8
ATOM 4247 O O . THR A 1 27 ? 0.949 2.210 -4.627 1.00 0.20 27 THR A O 8
ATOM 4258 N N . CYS A 1 28 ? -0.671 2.478 -3.085 1.00 0.21 28 CYS A N 8
ATOM 4259 C CA . CYS A 1 28 ? -0.081 1.547 -2.138 1.00 0.23 28 CYS A CA 8
ATOM 4260 C C . CYS A 1 28 ? 0.102 0.188 -2.778 1.00 0.21 28 CYS A C 8
ATOM 4261 O O . CYS A 1 28 ? 1.141 -0.418 -2.564 1.00 0.22 28 CYS A O 8
ATOM 4268 N N . ILE A 1 29 ? -0.838 -0.295 -3.593 1.00 0.24 29 ILE A N 8
ATOM 4269 C CA . ILE A 1 29 ? -0.661 -1.568 -4.241 1.00 0.26 29 ILE A CA 8
ATOM 4270 C C . ILE A 1 29 ? 0.559 -1.473 -5.126 1.00 0.25 29 ILE A C 8
ATOM 4271 O O . ILE A 1 29 ? 1.494 -2.238 -4.945 1.00 0.26 29 ILE A O 8
ATOM 4287 N N . GLY A 1 30 ? 0.552 -0.537 -6.068 1.00 0.28 30 GLY A N 8
ATOM 4288 C CA . GLY A 1 30 ? 1.657 -0.303 -6.971 1.00 0.34 30 GLY A CA 8
ATOM 4289 C C . GLY A 1 30 ? 2.973 -0.364 -6.214 1.00 0.39 30 GLY A C 8
ATOM 4290 O O . GLY A 1 30 ? 3.846 -1.133 -6.583 1.00 0.78 30 GLY A O 8
ATOM 4294 N N . ILE A 1 31 ? 3.075 0.386 -5.120 1.00 0.25 31 ILE A N 8
ATOM 4295 C CA . ILE A 1 31 ? 4.282 0.459 -4.313 1.00 0.30 31 ILE A CA 8
ATOM 4296 C C . ILE A 1 31 ? 4.590 -0.934 -3.758 1.00 0.32 31 ILE A C 8
ATOM 4297 O O . ILE A 1 31 ? 5.624 -1.511 -4.060 1.00 0.48 31 ILE A O 8
ATOM 4313 N N . THR A 1 32 ? 3.714 -1.483 -2.925 1.00 0.26 32 THR A N 8
ATOM 4314 C CA . THR A 1 32 ? 4.002 -2.699 -2.180 1.00 0.36 32 THR A CA 8
ATOM 4315 C C . THR A 1 32 ? 4.268 -3.889 -3.099 1.00 0.41 32 THR A C 8
ATOM 4316 O O . THR A 1 32 ? 5.139 -4.713 -2.826 1.00 0.60 32 THR A O 8
ATOM 4327 N N . THR A 1 33 ? 3.498 -3.985 -4.177 1.00 0.29 33 THR A N 8
ATOM 4328 C CA . THR A 1 33 ? 3.599 -5.038 -5.164 1.00 0.34 33 THR A CA 8
ATOM 4329 C C . THR A 1 33 ? 4.688 -4.690 -6.200 1.00 0.49 33 THR A C 8
ATOM 4330 O O . THR A 1 33 ? 4.944 -5.486 -7.104 1.00 0.59 33 THR A O 8
ATOM 4341 N N . ASP A 1 34 ? 5.366 -3.538 -6.082 1.00 0.53 34 ASP A N 8
ATOM 4342 C CA . ASP A 1 34 ? 6.585 -3.278 -6.846 1.00 0.53 34 ASP A CA 8
ATOM 4343 C C . ASP A 1 34 ? 7.706 -4.088 -6.194 1.00 0.45 34 ASP A C 8
ATOM 4344 O O . ASP A 1 34 ? 7.841 -4.025 -4.969 1.00 0.61 34 ASP A O 8
ATOM 4353 N N . PRO A 1 35 ? 8.503 -4.862 -6.945 1.00 0.48 35 PRO A N 8
ATOM 4354 C CA . PRO A 1 35 ? 9.634 -5.565 -6.369 1.00 0.66 35 PRO A CA 8
ATOM 4355 C C . PRO A 1 35 ? 10.574 -4.614 -5.621 1.00 0.73 35 PRO A C 8
ATOM 4356 O O . PRO A 1 35 ? 11.236 -5.045 -4.679 1.00 1.01 35 PRO A O 8
ATOM 4367 N N . GLU A 1 36 ? 10.608 -3.323 -5.962 1.00 0.68 36 GLU A N 8
ATOM 4368 C CA . GLU A 1 36 ? 11.542 -2.387 -5.377 1.00 0.85 36 GLU A CA 8
ATOM 4369 C C . GLU A 1 36 ? 11.186 -2.030 -3.933 1.00 0.80 36 GLU A C 8
ATOM 4370 O O . GLU A 1 36 ? 11.972 -1.406 -3.224 1.00 1.02 36 GLU A O 8
ATOM 4382 N N . CYS A 1 37 ? 10.008 -2.420 -3.464 1.00 0.72 37 CYS A N 8
ATOM 4383 C CA . CYS A 1 37 ? 9.521 -2.008 -2.151 1.00 0.85 37 CYS A CA 8
ATOM 4384 C C . CYS A 1 37 ? 10.473 -2.449 -1.044 1.00 1.01 37 CYS A C 8
ATOM 4385 O O . CYS A 1 37 ? 10.468 -3.611 -0.633 1.00 1.16 37 CYS A O 8
ATOM 4392 N N . GLY A 1 38 ? 11.315 -1.528 -0.581 1.00 1.25 38 GLY A N 8
ATOM 4393 C CA . GLY A 1 38 ? 12.344 -1.794 0.410 1.00 1.51 38 GLY A CA 8
ATOM 4394 C C . GLY A 1 38 ? 13.415 -2.759 -0.100 1.00 1.33 38 GLY A C 8
ATOM 4395 O O . GLY A 1 38 ? 14.003 -3.498 0.692 1.00 1.63 38 GLY A O 8
ATOM 4399 N N . LEU A 1 39 ? 13.651 -2.787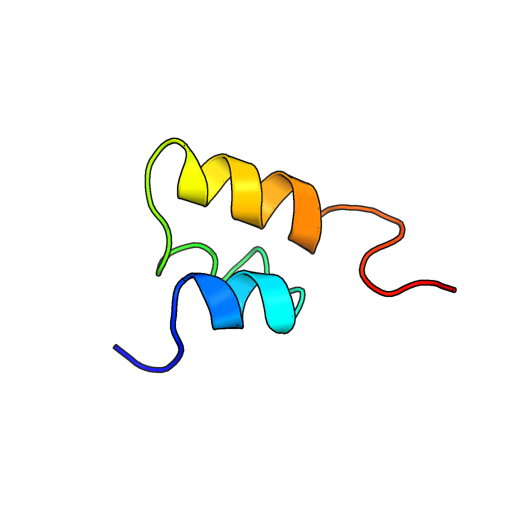 -1.411 1.00 1.11 39 LEU A N 8
ATOM 4400 C CA . LEU A 1 39 ? 14.759 -3.477 -2.056 1.00 1.26 39 LEU A CA 8
ATOM 4401 C C . LEU A 1 39 ? 15.935 -2.521 -2.335 1.00 2.06 39 LEU A C 8
ATOM 4402 O O . LEU A 1 39 ? 15.846 -1.737 -3.286 1.00 2.67 39 LEU A O 8
ATOM 4418 N N . PRO A 1 40 ? 17.004 -2.520 -1.527 1.00 2.66 40 PRO A N 8
ATOM 4419 C CA . PRO A 1 40 ? 18.245 -1.829 -1.840 1.00 3.57 40 PRO A CA 8
ATOM 4420 C C . PRO A 1 40 ? 19.092 -2.717 -2.752 1.00 3.48 40 PRO A C 8
ATOM 4421 O O . PRO A 1 40 ? 19.316 -3.880 -2.435 1.00 3.60 40 PRO A O 8
ATOM 4433 N N . ASP A 1 1 ? -10.044 1.673 12.879 1.00 5.19 1 ASP A N 9
ATOM 4434 C CA . ASP A 1 1 ? -9.437 1.338 11.580 1.00 4.51 1 ASP A CA 9
ATOM 4435 C C . ASP A 1 1 ? -7.930 1.520 11.722 1.00 3.32 1 ASP A C 9
ATOM 4436 O O . ASP A 1 1 ? -7.450 2.642 11.539 1.00 3.67 1 ASP A O 9
ATOM 4447 N N . PRO A 1 2 ? -7.184 0.480 12.117 1.00 2.21 2 PRO A N 9
ATOM 4448 C CA . PRO A 1 2 ? -5.796 0.618 12.525 1.00 1.27 2 PRO A CA 9
ATOM 4449 C C . PRO A 1 2 ? -4.936 0.979 11.314 1.00 1.40 2 PRO A C 9
ATOM 4450 O O . PRO A 1 2 ? -5.472 1.109 10.219 1.00 2.57 2 PRO A O 9
ATOM 4461 N N . MET A 1 3 ? -3.623 1.116 11.517 1.00 0.75 3 MET A N 9
ATOM 4462 C CA . MET A 1 3 ? -2.604 1.233 10.481 1.00 0.73 3 MET A CA 9
ATOM 4463 C C . MET A 1 3 ? -2.893 2.335 9.462 1.00 0.63 3 MET A C 9
ATOM 4464 O O . MET A 1 3 ? -3.761 2.205 8.606 1.00 1.31 3 MET A O 9
ATOM 4478 N N . THR A 1 4 ? -2.130 3.421 9.475 1.00 0.42 4 THR A N 9
ATOM 4479 C CA . THR A 1 4 ? -2.343 4.427 8.452 1.00 0.39 4 THR A CA 9
ATOM 4480 C C . THR A 1 4 ? -2.128 3.910 7.022 1.00 0.35 4 THR A C 9
ATOM 4481 O O . THR A 1 4 ? -1.392 2.956 6.778 1.00 0.35 4 THR A O 9
ATOM 4492 N N . CYS A 1 5 ? -2.746 4.586 6.055 1.00 0.37 5 CYS A N 9
ATOM 4493 C CA . CYS A 1 5 ? -2.481 4.362 4.645 1.00 0.35 5 CYS A CA 9
ATOM 4494 C C . CYS A 1 5 ? -0.981 4.440 4.366 1.00 0.34 5 CYS A C 9
ATOM 4495 O O . CYS A 1 5 ? -0.458 3.595 3.647 1.00 0.37 5 CYS A O 9
ATOM 4502 N N . GLU A 1 6 ? -0.277 5.410 4.969 1.00 0.33 6 GLU A N 9
ATOM 4503 C CA . GLU A 1 6 ? 1.179 5.446 4.859 1.00 0.29 6 GLU A CA 9
ATOM 4504 C C . GLU A 1 6 ? 1.740 4.125 5.350 1.00 0.25 6 GLU A C 9
ATOM 4505 O O . GLU A 1 6 ? 2.468 3.483 4.613 1.00 0.30 6 GLU A O 9
ATOM 4517 N N . GLN A 1 7 ? 1.425 3.740 6.590 1.00 0.24 7 GLN A N 9
ATOM 4518 C CA . GLN A 1 7 ? 1.926 2.501 7.162 1.00 0.23 7 GLN A CA 9
ATOM 4519 C C . GLN A 1 7 ? 1.767 1.341 6.184 1.00 0.26 7 GLN A C 9
ATOM 4520 O O . GLN A 1 7 ? 2.728 0.616 5.971 1.00 0.30 7 GLN A O 9
ATOM 4534 N N . ALA A 1 8 ? 0.590 1.174 5.583 1.00 0.29 8 ALA A N 9
ATOM 4535 C CA . ALA A 1 8 ? 0.399 0.088 4.626 1.00 0.35 8 ALA A CA 9
ATOM 4536 C C . ALA A 1 8 ? 1.455 0.124 3.505 1.00 0.36 8 ALA A C 9
ATOM 4537 O O . ALA A 1 8 ? 2.027 -0.905 3.150 1.00 0.45 8 ALA A O 9
ATOM 4544 N N . MET A 1 9 ? 1.730 1.303 2.934 1.00 0.34 9 MET A N 9
ATOM 4545 C CA . MET A 1 9 ? 2.773 1.436 1.924 1.00 0.33 9 MET A CA 9
ATOM 4546 C C . MET A 1 9 ? 4.139 1.110 2.507 1.00 0.25 9 MET A C 9
ATOM 4547 O O . MET A 1 9 ? 4.945 0.367 1.948 1.00 0.31 9 MET A O 9
ATOM 4561 N N . ALA A 1 10 ? 4.386 1.736 3.641 1.00 0.25 10 ALA A N 9
ATOM 4562 C CA . ALA A 1 10 ? 5.636 1.767 4.348 1.00 0.32 10 ALA A CA 9
ATOM 4563 C C . ALA A 1 10 ? 6.019 0.376 4.834 1.00 0.33 10 ALA A C 9
ATOM 4564 O O . ALA A 1 10 ? 7.198 0.083 5.017 1.00 0.47 10 ALA A O 9
ATOM 4571 N N . SER A 1 11 ? 5.023 -0.474 5.043 1.00 0.28 11 SER A N 9
ATOM 4572 C CA . SER A 1 11 ? 5.248 -1.861 5.417 1.00 0.32 11 SER A CA 9
ATOM 4573 C C . SER A 1 11 ? 5.476 -2.725 4.179 1.00 0.30 11 SER A C 9
ATOM 4574 O O . SER A 1 11 ? 6.058 -3.807 4.277 1.00 0.44 11 SER A O 9
ATOM 4582 N N . CYS A 1 12 ? 5.046 -2.256 3.005 1.00 0.31 12 CYS A N 9
ATOM 4583 C CA . CYS A 1 12 ? 5.069 -3.001 1.758 1.00 0.37 12 CYS A CA 9
ATOM 4584 C C . CYS A 1 12 ? 4.281 -4.292 1.918 1.00 0.40 12 CYS A C 9
ATOM 4585 O O . CYS A 1 12 ? 4.723 -5.365 1.507 1.00 0.80 12 CYS A O 9
ATOM 4592 N N . GLU A 1 13 ? 3.083 -4.164 2.495 1.00 0.33 13 GLU A N 9
ATOM 4593 C CA . GLU A 1 13 ? 2.098 -5.219 2.659 1.00 0.43 13 GLU A CA 9
ATOM 4594 C C . GLU A 1 13 ? 0.870 -4.896 1.805 1.00 0.34 13 GLU A C 9
ATOM 4595 O O . GLU A 1 13 ? -0.095 -4.319 2.305 1.00 0.38 13 GLU A O 9
ATOM 4607 N N . HIS A 1 14 ? 0.864 -5.307 0.535 1.00 0.31 14 HIS A N 9
ATOM 4608 C CA . HIS A 1 14 ? -0.266 -5.067 -0.362 1.00 0.27 14 HIS A CA 9
ATOM 4609 C C . HIS A 1 14 ? -1.551 -5.572 0.263 1.00 0.25 14 HIS A C 9
ATOM 4610 O O . HIS A 1 14 ? -2.636 -5.067 0.002 1.00 0.30 14 HIS A O 9
ATOM 4624 N N . THR A 1 15 ? -1.459 -6.619 1.066 1.00 0.25 15 THR A N 9
ATOM 4625 C CA . THR A 1 15 ? -2.624 -7.206 1.663 1.00 0.32 15 THR A CA 9
ATOM 4626 C C . THR A 1 15 ? -3.341 -6.164 2.532 1.00 0.34 15 THR A C 9
ATOM 4627 O O . THR A 1 15 ? -4.567 -6.059 2.505 1.00 0.54 15 THR A O 9
ATOM 4638 N N . MET A 1 16 ? -2.579 -5.357 3.271 1.00 0.29 16 MET A N 9
ATOM 4639 C CA . MET A 1 16 ? -3.078 -4.354 4.181 1.00 0.33 16 MET A CA 9
ATOM 4640 C C . MET A 1 16 ? -3.384 -3.033 3.477 1.00 0.26 16 MET A C 9
ATOM 4641 O O . MET A 1 16 ? -3.792 -2.072 4.126 1.00 0.29 16 MET A O 9
ATOM 4655 N N . CYS A 1 17 ? -3.301 -2.975 2.147 1.00 0.25 17 CYS A N 9
ATOM 4656 C CA . CYS A 1 17 ? -3.655 -1.777 1.412 1.00 0.25 17 CYS A CA 9
ATOM 4657 C C . CYS A 1 17 ? -5.102 -1.338 1.655 1.00 0.27 17 CYS A C 9
ATOM 4658 O O . CYS A 1 17 ? -5.472 -0.260 1.212 1.00 0.36 17 CYS A O 9
ATOM 4665 N N . GLY A 1 18 ? -5.924 -2.123 2.362 1.00 0.34 18 GLY A N 9
ATOM 4666 C CA . GLY A 1 18 ? -7.272 -1.716 2.737 1.00 0.40 18 GLY A CA 9
ATOM 4667 C C . GLY A 1 18 ? -7.270 -0.405 3.529 1.00 0.27 18 GLY A C 9
ATOM 4668 O O . GLY A 1 18 ? -8.239 0.358 3.484 1.00 0.39 18 GLY A O 9
ATOM 4672 N N . TYR A 1 19 ? -6.186 -0.110 4.251 1.00 0.24 19 TYR A N 9
ATOM 4673 C CA . TYR A 1 19 ? -6.068 1.153 4.964 1.00 0.25 19 TYR A CA 9
ATOM 4674 C C . TYR A 1 19 ? -5.900 2.346 4.025 1.00 0.32 19 TYR A C 9
ATOM 4675 O O . TYR A 1 19 ? -5.934 3.484 4.487 1.00 0.83 19 TYR A O 9
ATOM 4693 N N . CYS A 1 20 ? -5.727 2.113 2.727 1.00 0.34 20 CYS A N 9
ATOM 4694 C CA . CYS A 1 20 ? -5.806 3.112 1.675 1.00 0.30 20 CYS A CA 9
ATOM 4695 C C . CYS A 1 20 ? -7.080 2.796 0.891 1.00 0.37 20 CYS A C 9
ATOM 4696 O O . CYS A 1 20 ? -7.542 1.657 0.923 1.00 0.64 20 CYS A O 9
ATOM 4703 N N . GLN A 1 21 ? -7.675 3.760 0.187 1.00 0.38 21 GLN A N 9
ATOM 4704 C CA . GLN A 1 21 ? -8.874 3.520 -0.614 1.00 0.40 21 GLN A CA 9
ATOM 4705 C C . GLN A 1 21 ? -8.852 4.411 -1.851 1.00 0.44 21 GLN A C 9
ATOM 4706 O O . GLN A 1 21 ? -8.108 5.396 -1.890 1.00 0.61 21 GLN A O 9
ATOM 4720 N N . GLY A 1 22 ? -9.658 4.083 -2.859 1.00 0.50 22 GLY A N 9
ATOM 4721 C CA . GLY A 1 22 ? -9.710 4.841 -4.097 1.00 0.60 22 GLY A CA 9
ATOM 4722 C C . GLY A 1 22 ? -8.326 4.902 -4.746 1.00 0.46 22 GLY A C 9
ATOM 4723 O O . GLY A 1 22 ? -7.613 3.898 -4.726 1.00 0.56 22 GLY A O 9
ATOM 4727 N N . PRO A 1 23 ? -7.908 6.064 -5.271 1.00 0.38 23 PRO A N 9
ATOM 4728 C CA . PRO A 1 23 ? -6.581 6.261 -5.835 1.00 0.38 23 PRO A CA 9
ATOM 4729 C C . PRO A 1 23 ? -5.485 5.683 -4.950 1.00 0.32 23 PRO A C 9
ATOM 4730 O O . PRO A 1 23 ? -4.537 5.054 -5.416 1.00 0.39 23 PRO A O 9
ATOM 4741 N N . LEU A 1 24 ? -5.613 5.919 -3.647 1.00 0.30 24 LEU A N 9
ATOM 4742 C CA . LEU A 1 24 ? -4.587 5.549 -2.706 1.00 0.27 24 LEU A CA 9
ATOM 4743 C C . LEU A 1 24 ? -4.468 4.032 -2.595 1.00 0.21 24 LEU A C 9
ATOM 4744 O O . LEU A 1 24 ? -3.376 3.555 -2.307 1.00 0.23 24 LEU A O 9
ATOM 4760 N N . TYR A 1 25 ? -5.549 3.276 -2.815 1.00 0.22 25 TYR A N 9
ATOM 4761 C CA . TYR A 1 25 ? -5.457 1.822 -2.866 1.00 0.20 25 TYR A CA 9
ATOM 4762 C C . TYR A 1 25 ? -4.516 1.449 -4.003 1.00 0.19 25 TYR A C 9
ATOM 4763 O O . TYR A 1 25 ? -3.520 0.770 -3.800 1.00 0.20 25 TYR A O 9
ATOM 4781 N N . MET A 1 26 ? -4.776 1.940 -5.209 1.00 0.21 26 MET A N 9
ATOM 4782 C CA . MET A 1 26 ? -3.944 1.585 -6.336 1.00 0.23 26 MET A CA 9
ATOM 4783 C C . MET A 1 26 ? -2.515 2.082 -6.131 1.00 0.19 26 MET A C 9
ATOM 4784 O O . MET A 1 26 ? -1.570 1.425 -6.569 1.00 0.23 26 MET A O 9
ATOM 4798 N N . THR A 1 27 ? -2.348 3.215 -5.450 1.00 0.20 27 THR A N 9
ATOM 4799 C CA . THR A 1 27 ? -1.029 3.788 -5.253 1.00 0.24 27 THR A CA 9
ATOM 4800 C C . THR A 1 27 ? -0.258 2.890 -4.291 1.00 0.21 27 THR A C 9
ATOM 4801 O O . THR A 1 27 ? 0.825 2.400 -4.608 1.00 0.22 27 THR A O 9
ATOM 4812 N N . CYS A 1 28 ? -0.821 2.662 -3.104 1.00 0.21 28 CYS A N 9
ATOM 4813 C CA . CYS A 1 28 ? -0.204 1.756 -2.159 1.00 0.22 28 CYS A CA 9
ATOM 4814 C C . CYS A 1 28 ? 0.011 0.399 -2.804 1.00 0.20 28 CYS A C 9
ATOM 4815 O O . CYS A 1 28 ? 1.006 -0.232 -2.488 1.00 0.23 28 CYS A O 9
ATOM 4822 N N . ILE A 1 29 ? -0.843 -0.054 -3.726 1.00 0.19 29 ILE A N 9
ATOM 4823 C CA . ILE A 1 29 ? -0.602 -1.309 -4.394 1.00 0.20 29 ILE A CA 9
ATOM 4824 C C . ILE A 1 29 ? 0.691 -1.209 -5.181 1.00 0.22 29 ILE A C 9
ATOM 4825 O O . ILE A 1 29 ? 1.603 -1.996 -4.959 1.00 0.22 29 ILE A O 9
ATOM 4841 N N . GLY A 1 30 ? 0.766 -0.236 -6.083 1.00 0.26 30 GLY A N 9
ATOM 4842 C CA . GLY A 1 30 ? 1.947 0.059 -6.877 1.00 0.36 30 GLY A CA 9
ATOM 4843 C C . GLY A 1 30 ? 3.216 -0.042 -6.038 1.00 0.38 30 GLY A C 9
ATOM 4844 O O . GLY A 1 30 ? 4.200 -0.645 -6.457 1.00 0.64 30 GLY A O 9
ATOM 4848 N N . ILE A 1 31 ? 3.179 0.528 -4.836 1.00 0.32 31 ILE A N 9
ATOM 4849 C CA . ILE A 1 31 ? 4.337 0.551 -3.958 1.00 0.38 31 ILE A CA 9
ATOM 4850 C C . ILE A 1 31 ? 4.533 -0.859 -3.390 1.00 0.35 31 ILE A C 9
ATOM 4851 O O . ILE A 1 31 ? 5.579 -1.476 -3.538 1.00 0.43 31 ILE A O 9
ATOM 4867 N N . THR A 1 32 ? 3.540 -1.377 -2.681 1.00 0.27 32 THR A N 9
ATOM 4868 C CA . THR A 1 32 ? 3.684 -2.599 -1.906 1.00 0.27 32 THR A CA 9
ATOM 4869 C C . THR A 1 32 ? 3.930 -3.840 -2.748 1.00 0.31 32 THR A C 9
ATOM 4870 O O . THR A 1 32 ? 4.461 -4.831 -2.245 1.00 0.61 32 THR A O 9
ATOM 4881 N N . THR A 1 33 ? 3.475 -3.815 -3.993 1.00 0.31 33 THR A N 9
ATOM 4882 C CA . THR A 1 33 ? 3.648 -4.913 -4.914 1.00 0.34 33 THR A CA 9
ATOM 4883 C C . THR A 1 33 ? 4.877 -4.651 -5.796 1.00 0.41 33 THR A C 9
ATOM 4884 O O . THR A 1 33 ? 5.189 -5.483 -6.650 1.00 0.50 33 THR A O 9
ATOM 4895 N N . ASP A 1 34 ? 5.597 -3.537 -5.577 1.00 0.42 34 ASP A N 9
ATOM 4896 C CA . ASP A 1 34 ? 6.847 -3.281 -6.292 1.00 0.51 34 ASP A CA 9
ATOM 4897 C C . ASP A 1 34 ? 7.864 -4.370 -5.937 1.00 0.34 34 ASP A C 9
ATOM 4898 O O . ASP A 1 34 ? 8.192 -4.506 -4.753 1.00 0.44 34 ASP A O 9
ATOM 4907 N N . PRO A 1 35 ? 8.382 -5.153 -6.896 1.00 0.51 35 PRO A N 9
ATOM 4908 C CA . PRO A 1 35 ? 9.398 -6.145 -6.590 1.00 0.79 35 PRO A CA 9
ATOM 4909 C C . PRO A 1 35 ? 10.617 -5.478 -5.949 1.00 0.87 35 PRO A C 9
ATOM 4910 O O . PRO A 1 35 ? 11.236 -6.053 -5.052 1.00 1.11 35 PRO A O 9
ATOM 4921 N N . GLU A 1 36 ? 10.937 -4.245 -6.343 1.00 0.89 36 GLU A N 9
ATOM 4922 C CA . GLU A 1 36 ? 12.090 -3.529 -5.872 1.00 1.18 36 GLU A CA 9
ATOM 4923 C C . GLU A 1 36 ? 11.918 -2.937 -4.473 1.00 1.13 36 GLU A C 9
ATOM 4924 O O . GLU A 1 36 ? 12.840 -2.286 -3.973 1.00 1.42 36 GLU A O 9
ATOM 4936 N N . CYS A 1 37 ? 10.756 -3.118 -3.852 1.00 0.90 37 CYS A N 9
ATOM 4937 C CA . CYS A 1 37 ? 10.446 -2.491 -2.568 1.00 1.03 37 CYS A CA 9
ATOM 4938 C C . CYS A 1 37 ? 11.473 -2.854 -1.501 1.00 1.22 37 CYS A C 9
ATOM 4939 O O . CYS A 1 37 ? 11.445 -3.951 -0.941 1.00 1.33 37 CYS A O 9
ATOM 4946 N N . GLY A 1 38 ? 12.396 -1.927 -1.243 1.00 1.48 38 GLY A N 9
ATOM 4947 C CA . GLY A 1 38 ? 13.473 -2.090 -0.282 1.00 1.75 38 GLY A CA 9
ATOM 4948 C C . GLY A 1 38 ? 14.204 -3.404 -0.522 1.00 1.59 38 GLY A C 9
ATOM 4949 O O . GLY A 1 38 ? 14.539 -4.131 0.416 1.00 1.82 38 GLY A O 9
ATOM 4953 N N . LEU A 1 39 ? 14.426 -3.757 -1.784 1.00 1.48 39 LEU A N 9
ATOM 4954 C CA . LEU A 1 39 ? 14.968 -5.064 -2.114 1.00 1.74 39 LEU A CA 9
ATOM 4955 C C . LEU A 1 39 ? 16.464 -5.068 -1.783 1.00 2.36 39 LEU A C 9
ATOM 4956 O O . LEU A 1 39 ? 17.103 -4.027 -1.976 1.00 2.66 39 LEU A O 9
ATOM 4972 N N . PRO A 1 40 ? 17.026 -6.136 -1.193 1.00 2.81 40 PRO A N 9
ATOM 4973 C CA . PRO A 1 40 ? 18.471 -6.288 -1.082 1.00 3.62 40 PRO A CA 9
ATOM 4974 C C . PRO A 1 40 ? 19.046 -6.677 -2.460 1.00 4.18 40 PRO A C 9
ATOM 4975 O O . PRO A 1 40 ? 18.459 -6.271 -3.458 1.00 4.78 40 PRO A O 9
ATOM 4987 N N . ASP A 1 1 ? -9.547 0.139 10.324 1.00 5.45 1 ASP A N 10
ATOM 4988 C CA . ASP A 1 1 ? -9.314 1.434 10.990 1.00 4.62 1 ASP A CA 10
ATOM 4989 C C . ASP A 1 1 ? -7.883 1.791 11.402 1.00 3.45 1 ASP A C 10
ATOM 4990 O O . ASP A 1 1 ? -7.429 2.887 11.072 1.00 3.85 1 ASP A O 10
ATOM 5001 N N . PRO A 1 2 ? -7.198 0.941 12.170 1.00 2.29 2 PRO A N 10
ATOM 5002 C CA . PRO A 1 2 ? -5.852 1.183 12.653 1.00 1.43 2 PRO A CA 10
ATOM 5003 C C . PRO A 1 2 ? -4.885 1.036 11.487 1.00 1.33 2 PRO A C 10
ATOM 5004 O O . PRO A 1 2 ? -5.253 0.458 10.472 1.00 2.35 2 PRO A O 10
ATOM 5015 N N . MET A 1 3 ? -3.658 1.525 11.659 1.00 0.76 3 MET A N 10
ATOM 5016 C CA . MET A 1 3 ? -2.627 1.586 10.639 1.00 0.58 3 MET A CA 10
ATOM 5017 C C . MET A 1 3 ? -3.020 2.588 9.545 1.00 0.56 3 MET A C 10
ATOM 5018 O O . MET A 1 3 ? -4.147 2.611 9.056 1.00 0.95 3 MET A O 10
ATOM 5032 N N . THR A 1 4 ? -2.086 3.451 9.168 1.00 0.41 4 THR A N 10
ATOM 5033 C CA . THR A 1 4 ? -2.301 4.422 8.119 1.00 0.39 4 THR A CA 10
ATOM 5034 C C . THR A 1 4 ? -1.986 3.838 6.749 1.00 0.37 4 THR A C 10
ATOM 5035 O O . THR A 1 4 ? -1.282 2.837 6.614 1.00 0.34 4 THR A O 10
ATOM 5046 N N . CYS A 1 5 ? -2.494 4.503 5.718 1.00 0.44 5 CYS A N 10
ATOM 5047 C CA . CYS A 1 5 ? -2.130 4.230 4.344 1.00 0.45 5 CYS A CA 10
ATOM 5048 C C . CYS A 1 5 ? -0.616 4.259 4.159 1.00 0.43 5 CYS A C 10
ATOM 5049 O O . CYS A 1 5 ? -0.057 3.350 3.541 1.00 0.44 5 CYS A O 10
ATOM 5056 N N . GLU A 1 6 ? 0.047 5.280 4.720 1.00 0.43 6 GLU A N 10
ATOM 5057 C CA . GLU A 1 6 ? 1.504 5.339 4.646 1.00 0.45 6 GLU A CA 10
ATOM 5058 C C . GLU A 1 6 ? 2.054 4.085 5.275 1.00 0.39 6 GLU A C 10
ATOM 5059 O O . GLU A 1 6 ? 2.842 3.396 4.651 1.00 0.43 6 GLU A O 10
ATOM 5071 N N . GLN A 1 7 ? 1.646 3.785 6.505 1.00 0.36 7 GLN A N 10
ATOM 5072 C CA . GLN A 1 7 ? 2.121 2.594 7.172 1.00 0.32 7 GLN A CA 10
ATOM 5073 C C . GLN A 1 7 ? 1.973 1.367 6.269 1.00 0.32 7 GLN A C 10
ATOM 5074 O O . GLN A 1 7 ? 2.955 0.664 6.092 1.00 0.37 7 GLN A O 10
ATOM 5088 N N . ALA A 1 8 ? 0.809 1.099 5.676 1.00 0.31 8 ALA A N 10
ATOM 5089 C CA . ALA A 1 8 ? 0.647 -0.103 4.855 1.00 0.37 8 ALA A CA 10
ATOM 5090 C C . ALA A 1 8 ? 1.712 -0.162 3.752 1.00 0.36 8 ALA A C 10
ATOM 5091 O O . ALA A 1 8 ? 2.399 -1.162 3.554 1.00 0.42 8 ALA A O 10
ATOM 5098 N N . MET A 1 9 ? 1.864 0.949 3.040 1.00 0.33 9 MET A N 10
ATOM 5099 C CA . MET A 1 9 ? 2.782 1.111 1.924 1.00 0.31 9 MET A CA 10
ATOM 5100 C C . MET A 1 9 ? 4.241 1.010 2.372 1.00 0.29 9 MET A C 10
ATOM 5101 O O . MET A 1 9 ? 5.086 0.417 1.703 1.00 0.42 9 MET A O 10
ATOM 5115 N N . ALA A 1 10 ? 4.533 1.608 3.518 1.00 0.29 10 ALA A N 10
ATOM 5116 C CA . ALA A 1 10 ? 5.803 1.589 4.213 1.00 0.34 10 ALA A CA 10
ATOM 5117 C C . ALA A 1 10 ? 6.103 0.170 4.702 1.00 0.34 10 ALA A C 10
ATOM 5118 O O . ALA A 1 10 ? 7.259 -0.240 4.758 1.00 0.46 10 ALA A O 10
ATOM 5125 N N . SER A 1 11 ? 5.050 -0.578 5.024 1.00 0.29 11 SER A N 10
ATOM 5126 C CA . SER A 1 11 ? 5.102 -1.977 5.418 1.00 0.40 11 SER A CA 10
ATOM 5127 C C . SER A 1 11 ? 5.106 -2.888 4.187 1.00 0.48 11 SER A C 10
ATOM 5128 O O . SER A 1 11 ? 5.379 -4.080 4.324 1.00 0.67 11 SER A O 10
ATOM 5136 N N . CYS A 1 12 ? 4.803 -2.371 2.989 1.00 0.41 12 CYS A N 10
ATOM 5137 C CA . CYS A 1 12 ? 4.990 -3.097 1.738 1.00 0.36 12 CYS A CA 10
ATOM 5138 C C . CYS A 1 12 ? 4.054 -4.303 1.639 1.00 0.41 12 CYS A C 10
ATOM 5139 O O . CYS A 1 12 ? 4.287 -5.191 0.821 1.00 0.70 12 CYS A O 10
ATOM 5146 N N . GLU A 1 13 ? 2.980 -4.335 2.432 1.00 0.44 13 GLU A N 10
ATOM 5147 C CA . GLU A 1 13 ? 2.000 -5.408 2.434 1.00 0.65 13 GLU A CA 10
ATOM 5148 C C . GLU A 1 13 ? 0.780 -4.975 1.619 1.00 0.48 13 GLU A C 10
ATOM 5149 O O . GLU A 1 13 ? -0.089 -4.255 2.112 1.00 0.43 13 GLU A O 10
ATOM 5161 N N . HIS A 1 14 ? 0.688 -5.437 0.371 1.00 0.50 14 HIS A N 10
ATOM 5162 C CA . HIS A 1 14 ? -0.470 -5.177 -0.476 1.00 0.44 14 HIS A CA 10
ATOM 5163 C C . HIS A 1 14 ? -1.721 -5.682 0.227 1.00 0.35 14 HIS A C 10
ATOM 5164 O O . HIS A 1 14 ? -2.825 -5.183 0.014 1.00 0.39 14 HIS A O 10
ATOM 5178 N N . THR A 1 15 ? -1.567 -6.741 1.009 1.00 0.33 15 THR A N 10
ATOM 5179 C CA . THR A 1 15 ? -2.665 -7.409 1.654 1.00 0.36 15 THR A CA 10
ATOM 5180 C C . THR A 1 15 ? -3.407 -6.449 2.589 1.00 0.39 15 THR A C 10
ATOM 5181 O O . THR A 1 15 ? -4.601 -6.631 2.839 1.00 0.68 15 THR A O 10
ATOM 5192 N N . MET A 1 16 ? -2.720 -5.414 3.085 1.00 0.32 16 MET A N 10
ATOM 5193 C CA . MET A 1 16 ? -3.242 -4.413 3.986 1.00 0.31 16 MET A CA 10
ATOM 5194 C C . MET A 1 16 ? -3.425 -3.069 3.289 1.00 0.27 16 MET A C 10
ATOM 5195 O O . MET A 1 16 ? -3.649 -2.047 3.938 1.00 0.35 16 MET A O 10
ATOM 5209 N N . CYS A 1 17 ? -3.448 -3.060 1.956 1.00 0.30 17 CYS A N 10
ATOM 5210 C CA . CYS A 1 17 ? -3.705 -1.842 1.215 1.00 0.29 17 CYS A CA 10
ATOM 5211 C C . CYS A 1 17 ? -5.056 -1.231 1.578 1.00 0.23 17 CYS A C 10
ATOM 5212 O O . CYS A 1 17 ? -5.281 -0.064 1.285 1.00 0.27 17 CYS A O 10
ATOM 5219 N N . GLY A 1 18 ? -5.953 -1.978 2.229 1.00 0.28 18 GLY A N 10
ATOM 5220 C CA . GLY A 1 18 ? -7.247 -1.469 2.641 1.00 0.37 18 GLY A CA 10
ATOM 5221 C C . GLY A 1 18 ? -7.144 -0.313 3.634 1.00 0.34 18 GLY A C 10
ATOM 5222 O O . GLY A 1 18 ? -8.133 0.390 3.835 1.00 0.49 18 GLY A O 10
ATOM 5226 N N . TYR A 1 19 ? -5.991 -0.096 4.276 1.00 0.30 19 TYR A N 10
ATOM 5227 C CA . TYR A 1 19 ? -5.781 1.113 5.058 1.00 0.41 19 TYR A CA 10
ATOM 5228 C C . TYR A 1 19 ? -5.764 2.337 4.130 1.00 0.44 19 TYR A C 10
ATOM 5229 O O . TYR A 1 19 ? -6.323 3.386 4.460 1.00 0.54 19 TYR A O 10
ATOM 5247 N N . CYS A 1 20 ? -5.178 2.197 2.940 1.00 0.43 20 CYS A N 10
ATOM 5248 C CA . CYS A 1 20 ? -5.347 3.145 1.842 1.00 0.38 20 CYS A CA 10
ATOM 5249 C C . CYS A 1 20 ? -6.746 2.938 1.271 1.00 0.44 20 CYS A C 10
ATOM 5250 O O . CYS A 1 20 ? -7.494 2.072 1.723 1.00 0.78 20 CYS A O 10
ATOM 5257 N N . GLN A 1 21 ? -7.139 3.754 0.301 1.00 0.39 21 GLN A N 10
ATOM 5258 C CA . GLN A 1 21 ? -8.440 3.645 -0.332 1.00 0.40 21 GLN A CA 10
ATOM 5259 C C . GLN A 1 21 ? -8.405 4.426 -1.632 1.00 0.44 21 GLN A C 10
ATOM 5260 O O . GLN A 1 21 ? -7.404 5.074 -1.927 1.00 0.59 21 GLN A O 10
ATOM 5274 N N . GLY A 1 22 ? -9.506 4.436 -2.370 1.00 0.67 22 GLY A N 10
ATOM 5275 C CA . GLY A 1 22 ? -9.673 5.331 -3.500 1.00 0.98 22 GLY A CA 10
ATOM 5276 C C . GLY A 1 22 ? -8.491 5.212 -4.468 1.00 0.72 22 GLY A C 10
ATOM 5277 O O . GLY A 1 22 ? -8.096 4.092 -4.804 1.00 0.81 22 GLY A O 10
ATOM 5281 N N . PRO A 1 23 ? -7.873 6.323 -4.894 1.00 0.58 23 PRO A N 10
ATOM 5282 C CA . PRO A 1 23 ? -6.682 6.262 -5.721 1.00 0.46 23 PRO A CA 10
ATOM 5283 C C . PRO A 1 23 ? -5.509 5.688 -4.926 1.00 0.34 23 PRO A C 10
ATOM 5284 O O . PRO A 1 23 ? -4.693 4.934 -5.460 1.00 0.46 23 PRO A O 10
ATOM 5295 N N . LEU A 1 24 ? -5.414 6.033 -3.643 1.00 0.24 24 LEU A N 10
ATOM 5296 C CA . LEU A 1 24 ? -4.322 5.595 -2.798 1.00 0.21 24 LEU A CA 10
ATOM 5297 C C . LEU A 1 24 ? -4.247 4.075 -2.730 1.00 0.21 24 LEU A C 10
ATOM 5298 O O . LEU A 1 24 ? -3.152 3.542 -2.617 1.00 0.31 24 LEU A O 10
ATOM 5314 N N . TYR A 1 25 ? -5.374 3.370 -2.801 1.00 0.18 25 TYR A N 10
ATOM 5315 C CA . TYR A 1 25 ? -5.380 1.917 -2.887 1.00 0.20 25 TYR A CA 10
ATOM 5316 C C . TYR A 1 25 ? -4.541 1.479 -4.084 1.00 0.25 25 TYR A C 10
ATOM 5317 O O . TYR A 1 25 ? -3.617 0.688 -3.945 1.00 0.34 25 TYR A O 10
ATOM 5335 N N . MET A 1 26 ? -4.819 2.008 -5.274 1.00 0.27 26 MET A N 10
ATOM 5336 C CA . MET A 1 26 ? -4.020 1.637 -6.427 1.00 0.30 26 MET A CA 10
ATOM 5337 C C . MET A 1 26 ? -2.551 1.990 -6.209 1.00 0.20 26 MET A C 10
ATOM 5338 O O . MET A 1 26 ? -1.671 1.230 -6.620 1.00 0.23 26 MET A O 10
ATOM 5352 N N . THR A 1 27 ? -2.282 3.115 -5.548 1.00 0.19 27 THR A N 10
ATOM 5353 C CA . THR A 1 27 ? -0.915 3.565 -5.386 1.00 0.22 27 THR A CA 10
ATOM 5354 C C . THR A 1 27 ? -0.153 2.640 -4.444 1.00 0.25 27 THR A C 10
ATOM 5355 O O . THR A 1 27 ? 0.919 2.137 -4.795 1.00 0.29 27 THR A O 10
ATOM 5366 N N . CYS A 1 28 ? -0.701 2.397 -3.257 1.00 0.27 28 CYS A N 10
ATOM 5367 C CA . CYS A 1 28 ? -0.119 1.452 -2.335 1.00 0.31 28 CYS A CA 10
ATOM 5368 C C . CYS A 1 28 ? -0.008 0.105 -3.000 1.00 0.31 28 CYS A C 10
ATOM 5369 O O . CYS A 1 28 ? 0.985 -0.563 -2.758 1.00 0.38 28 CYS A O 10
ATOM 5376 N N . ILE A 1 29 ? -0.949 -0.284 -3.864 1.00 0.27 29 ILE A N 10
ATOM 5377 C CA . ILE A 1 29 ? -0.819 -1.544 -4.542 1.00 0.33 29 ILE A CA 10
ATOM 5378 C C . ILE A 1 29 ? 0.456 -1.514 -5.357 1.00 0.36 29 ILE A C 10
ATOM 5379 O O . ILE A 1 29 ? 1.361 -2.275 -5.056 1.00 0.36 29 ILE A O 10
ATOM 5395 N N . GLY A 1 30 ? 0.541 -0.617 -6.338 1.00 0.40 30 GLY A N 10
ATOM 5396 C CA . GLY A 1 30 ? 1.664 -0.581 -7.260 1.00 0.61 30 GLY A CA 10
ATOM 5397 C C . GLY A 1 30 ? 2.995 -0.664 -6.517 1.00 0.68 30 GLY A C 10
ATOM 5398 O O . GLY A 1 30 ? 3.888 -1.376 -6.959 1.00 0.97 30 GLY A O 10
ATOM 5402 N N . ILE A 1 31 ? 3.104 0.029 -5.379 1.00 0.56 31 ILE A N 10
ATOM 5403 C CA . ILE A 1 31 ? 4.302 0.032 -4.553 1.00 0.59 31 ILE A CA 10
ATOM 5404 C C . ILE A 1 31 ? 4.469 -1.319 -3.842 1.00 0.51 31 ILE A C 10
ATOM 5405 O O . ILE A 1 31 ? 5.493 -1.974 -3.963 1.00 0.56 31 ILE A O 10
ATOM 5421 N N . THR A 1 32 ? 3.509 -1.735 -3.025 1.00 0.40 32 THR A N 10
ATOM 5422 C CA . THR A 1 32 ? 3.657 -2.952 -2.236 1.00 0.42 32 THR A CA 10
ATOM 5423 C C . THR A 1 32 ? 3.893 -4.165 -3.139 1.00 0.47 32 THR A C 10
ATOM 5424 O O . THR A 1 32 ? 4.738 -5.011 -2.848 1.00 0.59 32 THR A O 10
ATOM 5435 N N . THR A 1 33 ? 3.169 -4.237 -4.252 1.00 0.45 33 THR A N 10
ATOM 5436 C CA . THR A 1 33 ? 3.275 -5.305 -5.221 1.00 0.50 33 THR A CA 10
ATOM 5437 C C . THR A 1 33 ? 4.543 -5.148 -6.084 1.00 0.52 33 THR A C 10
ATOM 5438 O O . THR A 1 33 ? 4.802 -5.988 -6.941 1.00 0.59 33 THR A O 10
ATOM 5449 N N . ASP A 1 34 ? 5.353 -4.103 -5.859 1.00 0.51 34 ASP A N 10
ATOM 5450 C CA . ASP A 1 34 ? 6.647 -3.873 -6.500 1.00 0.54 34 ASP A CA 10
ATOM 5451 C C . ASP A 1 34 ? 7.769 -4.430 -5.604 1.00 0.54 34 ASP A C 10
ATOM 5452 O O . ASP A 1 34 ? 7.620 -4.460 -4.378 1.00 0.69 34 ASP A O 10
ATOM 5461 N N . PRO A 1 35 ? 8.859 -4.970 -6.176 1.00 0.95 35 PRO A N 10
ATOM 5462 C CA . PRO A 1 35 ? 10.004 -5.452 -5.417 1.00 1.36 35 PRO A CA 10
ATOM 5463 C C . PRO A 1 35 ? 10.783 -4.303 -4.789 1.00 1.38 35 PRO A C 10
ATOM 5464 O O . PRO A 1 35 ? 11.319 -4.445 -3.694 1.00 1.88 35 PRO A O 10
ATOM 5475 N N . GLU A 1 36 ? 10.823 -3.148 -5.447 1.00 1.01 36 GLU A N 10
ATOM 5476 C CA . GLU A 1 36 ? 11.643 -2.019 -5.059 1.00 1.15 36 GLU A CA 10
ATOM 5477 C C . GLU A 1 36 ? 11.084 -1.305 -3.820 1.00 1.32 36 GLU A C 10
ATOM 5478 O O . GLU A 1 36 ? 11.620 -0.291 -3.366 1.00 1.72 36 GLU A O 10
ATOM 5490 N N . CYS A 1 37 ? 9.998 -1.822 -3.254 1.00 1.18 37 CYS A N 10
ATOM 5491 C CA . CYS A 1 37 ? 9.456 -1.409 -1.968 1.00 1.28 37 CYS A CA 10
ATOM 5492 C C . CYS A 1 37 ? 10.435 -1.759 -0.854 1.00 1.37 37 CYS A C 10
ATOM 5493 O O . CYS A 1 37 ? 10.346 -2.824 -0.246 1.00 1.55 37 CYS A O 10
ATOM 5500 N N . GLY A 1 38 ? 11.404 -0.872 -0.628 1.00 1.46 38 GLY A N 10
ATOM 5501 C CA . GLY A 1 38 ? 12.429 -1.025 0.389 1.00 1.70 38 GLY A CA 10
ATOM 5502 C C . GLY A 1 38 ? 13.360 -2.181 0.041 1.00 1.52 38 GLY A C 10
ATOM 5503 O O . GLY A 1 38 ? 13.355 -3.214 0.706 1.00 1.77 38 GLY A O 10
ATOM 5507 N N . LEU A 1 39 ? 14.142 -2.023 -1.025 1.00 1.53 39 LEU A N 10
ATOM 5508 C CA . LEU A 1 39 ? 15.030 -3.061 -1.530 1.00 1.52 39 LEU A CA 10
ATOM 5509 C C . LEU A 1 39 ? 16.455 -2.875 -0.988 1.00 1.89 39 LEU A C 10
ATOM 5510 O O . LEU A 1 39 ? 16.980 -1.769 -1.106 1.00 2.31 39 LEU A O 10
ATOM 5526 N N . PRO A 1 40 ? 17.080 -3.905 -0.394 1.00 2.12 40 PRO A N 10
ATOM 5527 C CA . PRO A 1 40 ? 18.407 -3.825 0.187 1.00 2.74 40 PRO A CA 10
ATOM 5528 C C . PRO A 1 40 ? 19.455 -4.439 -0.754 1.00 3.14 40 PRO A C 10
ATOM 5529 O O . PRO A 1 40 ? 20.622 -4.054 -0.679 1.00 3.93 40 PRO A O 10
ATOM 5541 N N . ASP A 1 1 ? -2.414 -2.512 15.490 1.00 8.44 1 ASP A N 11
ATOM 5542 C CA . ASP A 1 1 ? -3.374 -1.394 15.443 1.00 6.85 1 ASP A CA 11
ATOM 5543 C C . ASP A 1 1 ? -3.795 -1.121 14.003 1.00 4.79 1 ASP A C 11
ATOM 5544 O O . ASP A 1 1 ? -3.026 -1.425 13.091 1.00 5.49 1 ASP A O 11
ATOM 5555 N N . PRO A 1 2 ? -5.001 -0.582 13.765 1.00 2.68 2 PRO A N 11
ATOM 5556 C CA . PRO A 1 2 ? -5.400 -0.186 12.435 1.00 1.43 2 PRO A CA 11
ATOM 5557 C C . PRO A 1 2 ? -4.480 0.938 11.975 1.00 1.14 2 PRO A C 11
ATOM 5558 O O . PRO A 1 2 ? -4.617 2.088 12.395 1.00 2.75 2 PRO A O 11
ATOM 5569 N N . MET A 1 3 ? -3.501 0.542 11.170 1.00 1.17 3 MET A N 11
ATOM 5570 C CA . MET A 1 3 ? -2.440 1.365 10.641 1.00 0.58 3 MET A CA 11
ATOM 5571 C C . MET A 1 3 ? -3.012 2.461 9.737 1.00 0.50 3 MET A C 11
ATOM 5572 O O . MET A 1 3 ? -4.197 2.470 9.394 1.00 0.88 3 MET A O 11
ATOM 5586 N N . THR A 1 4 ? -2.154 3.372 9.305 1.00 0.39 4 THR A N 11
ATOM 5587 C CA . THR A 1 4 ? -2.520 4.356 8.318 1.00 0.39 4 THR A CA 11
ATOM 5588 C C . THR A 1 4 ? -2.322 3.833 6.900 1.00 0.34 4 THR A C 11
ATOM 5589 O O . THR A 1 4 ? -1.562 2.901 6.643 1.00 0.33 4 THR A O 11
ATOM 5600 N N . CYS A 1 5 ? -2.958 4.502 5.946 1.00 0.37 5 CYS A N 11
ATOM 5601 C CA . CYS A 1 5 ? -2.630 4.348 4.544 1.00 0.36 5 CYS A CA 11
ATOM 5602 C C . CYS A 1 5 ? -1.113 4.421 4.310 1.00 0.36 5 CYS A C 11
ATOM 5603 O O . CYS A 1 5 ? -0.566 3.574 3.609 1.00 0.40 5 CYS A O 11
ATOM 5610 N N . GLU A 1 6 ? -0.420 5.388 4.928 1.00 0.34 6 GLU A N 11
ATOM 5611 C CA . GLU A 1 6 ? 1.039 5.433 4.886 1.00 0.32 6 GLU A CA 11
ATOM 5612 C C . GLU A 1 6 ? 1.597 4.094 5.346 1.00 0.29 6 GLU A C 11
ATOM 5613 O O . GLU A 1 6 ? 2.318 3.459 4.592 1.00 0.35 6 GLU A O 11
ATOM 5625 N N . GLN A 1 7 ? 1.292 3.685 6.580 1.00 0.25 7 GLN A N 11
ATOM 5626 C CA . GLN A 1 7 ? 1.824 2.463 7.162 1.00 0.25 7 GLN A CA 11
ATOM 5627 C C . GLN A 1 7 ? 1.684 1.299 6.190 1.00 0.26 7 GLN A C 11
ATOM 5628 O O . GLN A 1 7 ? 2.652 0.574 5.971 1.00 0.30 7 GLN A O 11
ATOM 5642 N N . ALA A 1 8 ? 0.507 1.121 5.589 1.00 0.29 8 ALA A N 11
ATOM 5643 C CA . ALA A 1 8 ? 0.341 0.039 4.623 1.00 0.34 8 ALA A CA 11
ATOM 5644 C C . ALA A 1 8 ? 1.409 0.127 3.515 1.00 0.37 8 ALA A C 11
ATOM 5645 O O . ALA A 1 8 ? 2.074 -0.867 3.217 1.00 0.42 8 ALA A O 11
ATOM 5652 N N . MET A 1 9 ? 1.630 1.316 2.938 1.00 0.35 9 MET A N 11
ATOM 5653 C CA . MET A 1 9 ? 2.680 1.493 1.944 1.00 0.35 9 MET A CA 11
ATOM 5654 C C . MET A 1 9 ? 4.049 1.179 2.505 1.00 0.29 9 MET A C 11
ATOM 5655 O O . MET A 1 9 ? 4.818 0.409 1.936 1.00 0.32 9 MET A O 11
ATOM 5669 N N . ALA A 1 10 ? 4.354 1.827 3.613 1.00 0.28 10 ALA A N 11
ATOM 5670 C CA . ALA A 1 10 ? 5.658 1.894 4.220 1.00 0.32 10 ALA A CA 11
ATOM 5671 C C . ALA A 1 10 ? 6.077 0.493 4.655 1.00 0.32 10 ALA A C 11
ATOM 5672 O O . ALA A 1 10 ? 7.258 0.151 4.618 1.00 0.40 10 ALA A O 11
ATOM 5679 N N . SER A 1 11 ? 5.101 -0.347 5.000 1.00 0.29 11 SER A N 11
ATOM 5680 C CA . SER A 1 11 ? 5.380 -1.733 5.364 1.00 0.33 11 SER A CA 11
ATOM 5681 C C . SER A 1 11 ? 5.560 -2.590 4.111 1.00 0.37 11 SER A C 11
ATOM 5682 O O . SER A 1 11 ? 6.200 -3.642 4.160 1.00 0.59 11 SER A O 11
ATOM 5690 N N . CYS A 1 12 ? 5.012 -2.138 2.980 1.00 0.35 12 CYS A N 11
ATOM 5691 C CA . CYS A 1 12 ? 4.972 -2.882 1.739 1.00 0.44 12 CYS A CA 11
ATOM 5692 C C . CYS A 1 12 ? 4.181 -4.156 1.960 1.00 0.37 12 CYS A C 11
ATOM 5693 O O . CYS A 1 12 ? 4.576 -5.229 1.508 1.00 0.70 12 CYS A O 11
ATOM 5700 N N . GLU A 1 13 ? 3.041 -4.008 2.639 1.00 0.27 13 GLU A N 11
ATOM 5701 C CA . GLU A 1 13 ? 2.028 -5.032 2.771 1.00 0.34 13 GLU A CA 11
ATOM 5702 C C . GLU A 1 13 ? 0.859 -4.681 1.860 1.00 0.28 13 GLU A C 11
ATOM 5703 O O . GLU A 1 13 ? -0.009 -3.883 2.218 1.00 0.42 13 GLU A O 11
ATOM 5715 N N . HIS A 1 14 ? 0.815 -5.299 0.685 1.00 0.26 14 HIS A N 11
ATOM 5716 C CA . HIS A 1 14 ? -0.307 -5.122 -0.213 1.00 0.26 14 HIS A CA 11
ATOM 5717 C C . HIS A 1 14 ? -1.558 -5.704 0.437 1.00 0.28 14 HIS A C 11
ATOM 5718 O O . HIS A 1 14 ? -2.669 -5.273 0.138 1.00 0.37 14 HIS A O 11
ATOM 5732 N N . THR A 1 15 ? -1.438 -6.709 1.304 1.00 0.31 15 THR A N 11
ATOM 5733 C CA . THR A 1 15 ? -2.653 -7.321 1.804 1.00 0.35 15 THR A CA 11
ATOM 5734 C C . THR A 1 15 ? -3.409 -6.323 2.692 1.00 0.36 15 THR A C 11
ATOM 5735 O O . THR A 1 15 ? -4.639 -6.383 2.762 1.00 0.54 15 THR A O 11
ATOM 5746 N N . MET A 1 16 ? -2.694 -5.384 3.331 1.00 0.27 16 MET A N 11
ATOM 5747 C CA . MET A 1 16 ? -3.250 -4.320 4.140 1.00 0.27 16 MET A CA 11
ATOM 5748 C C . MET A 1 16 ? -3.374 -3.014 3.368 1.00 0.26 16 MET A C 11
ATOM 5749 O O . MET A 1 16 ? -3.716 -1.985 3.950 1.00 0.32 16 MET A O 11
ATOM 5763 N N . CYS A 1 17 ? -3.200 -3.034 2.048 1.00 0.30 17 CYS A N 11
ATOM 5764 C CA . CYS A 1 17 ? -3.443 -1.840 1.260 1.00 0.32 17 CYS A CA 11
ATOM 5765 C C . CYS A 1 17 ? -4.878 -1.347 1.433 1.00 0.34 17 CYS A C 11
ATOM 5766 O O . CYS A 1 17 ? -5.164 -0.205 1.099 1.00 0.36 17 CYS A O 11
ATOM 5773 N N . GLY A 1 18 ? -5.776 -2.175 1.983 1.00 0.40 18 GLY A N 11
ATOM 5774 C CA . GLY A 1 18 ? -7.109 -1.779 2.409 1.00 0.44 18 GLY A CA 11
ATOM 5775 C C . GLY A 1 18 ? -7.129 -0.515 3.274 1.00 0.39 18 GLY A C 11
ATOM 5776 O O . GLY A 1 18 ? -8.122 0.212 3.255 1.00 0.53 18 GLY A O 11
ATOM 5780 N N . TYR A 1 19 ? -6.072 -0.232 4.040 1.00 0.31 19 TYR A N 11
ATOM 5781 C CA . TYR A 1 19 ? -6.018 1.006 4.801 1.00 0.33 19 TYR A CA 11
ATOM 5782 C C . TYR A 1 19 ? -5.987 2.223 3.868 1.00 0.34 19 TYR A C 11
ATOM 5783 O O . TYR A 1 19 ? -6.546 3.266 4.198 1.00 0.47 19 TYR A O 11
ATOM 5801 N N . CYS A 1 20 ? -5.378 2.117 2.688 1.00 0.30 20 CYS A N 11
ATOM 5802 C CA . CYS A 1 20 ? -5.490 3.130 1.641 1.00 0.27 20 CYS A CA 11
ATOM 5803 C C . CYS A 1 20 ? -6.761 2.859 0.853 1.00 0.37 20 CYS A C 11
ATOM 5804 O O . CYS A 1 20 ? -7.189 1.711 0.728 1.00 0.82 20 CYS A O 11
ATOM 5811 N N . GLN A 1 21 ? -7.399 3.908 0.335 1.00 0.28 21 GLN A N 11
ATOM 5812 C CA . GLN A 1 21 ? -8.700 3.784 -0.301 1.00 0.36 21 GLN A CA 11
ATOM 5813 C C . GLN A 1 21 ? -8.825 4.799 -1.432 1.00 0.69 21 GLN A C 11
ATOM 5814 O O . GLN A 1 21 ? -8.056 5.761 -1.498 1.00 0.91 21 GLN A O 11
ATOM 5828 N N . GLY A 1 22 ? -9.773 4.575 -2.337 1.00 0.82 22 GLY A N 11
ATOM 5829 C CA . GLY A 1 22 ? -9.835 5.298 -3.592 1.00 0.95 22 GLY A CA 11
ATOM 5830 C C . GLY A 1 22 ? -8.552 5.001 -4.378 1.00 0.71 22 GLY A C 11
ATOM 5831 O O . GLY A 1 22 ? -8.043 3.878 -4.283 1.00 0.95 22 GLY A O 11
ATOM 5835 N N . PRO A 1 23 ? -7.989 5.968 -5.116 1.00 0.43 23 PRO A N 11
ATOM 5836 C CA . PRO A 1 23 ? -6.800 5.756 -5.925 1.00 0.59 23 PRO A CA 11
ATOM 5837 C C . PRO A 1 23 ? -5.599 5.398 -5.056 1.00 0.45 23 PRO A C 11
ATOM 5838 O O . PRO A 1 23 ? -4.713 4.664 -5.486 1.00 0.57 23 PRO A O 11
ATOM 5849 N N . LEU A 1 24 ? -5.566 5.877 -3.813 1.00 0.28 24 LEU A N 11
ATOM 5850 C CA . LEU A 1 24 ? -4.499 5.540 -2.900 1.00 0.24 24 LEU A CA 11
ATOM 5851 C C . LEU A 1 24 ? -4.377 4.037 -2.699 1.00 0.18 24 LEU A C 11
ATOM 5852 O O . LEU A 1 24 ? -3.266 3.570 -2.465 1.00 0.19 24 LEU A O 11
ATOM 5868 N N . TYR A 1 25 ? -5.473 3.277 -2.790 1.00 0.18 25 TYR A N 11
ATOM 5869 C CA . TYR A 1 25 ? -5.360 1.824 -2.807 1.00 0.17 25 TYR A CA 11
ATOM 5870 C C . TYR A 1 25 ? -4.422 1.428 -3.941 1.00 0.16 25 TYR A C 11
ATOM 5871 O O . TYR A 1 25 ? -3.432 0.744 -3.743 1.00 0.18 25 TYR A O 11
ATOM 5889 N N . MET A 1 26 ? -4.716 1.869 -5.154 1.00 0.19 26 MET A N 11
ATOM 5890 C CA . MET A 1 26 ? -3.929 1.502 -6.299 1.00 0.21 26 MET A CA 11
ATOM 5891 C C . MET A 1 26 ? -2.486 1.993 -6.144 1.00 0.17 26 MET A C 11
ATOM 5892 O O . MET A 1 26 ? -1.555 1.297 -6.556 1.00 0.19 26 MET A O 11
ATOM 5906 N N . THR A 1 27 ? -2.274 3.173 -5.562 1.00 0.20 27 THR A N 11
ATOM 5907 C CA . THR A 1 27 ? -0.925 3.699 -5.421 1.00 0.22 27 THR A CA 11
ATOM 5908 C C . THR A 1 27 ? -0.143 2.864 -4.413 1.00 0.20 27 THR A C 11
ATOM 5909 O O . THR A 1 27 ? 0.929 2.348 -4.725 1.00 0.20 27 THR A O 11
ATOM 5920 N N . CYS A 1 28 ? -0.678 2.718 -3.201 1.00 0.25 28 CYS A N 11
ATOM 5921 C CA . CYS A 1 28 ? -0.087 1.818 -2.227 1.00 0.27 28 CYS A CA 11
ATOM 5922 C C . CYS A 1 28 ? 0.109 0.438 -2.824 1.00 0.22 28 CYS A C 11
ATOM 5923 O O . CYS A 1 28 ? 1.106 -0.186 -2.491 1.00 0.24 28 CYS A O 11
ATOM 5930 N N . ILE A 1 29 ? -0.767 -0.041 -3.711 1.00 0.21 29 ILE A N 11
ATOM 5931 C CA . ILE A 1 29 ? -0.543 -1.317 -4.344 1.00 0.22 29 ILE A CA 11
ATOM 5932 C C . ILE A 1 29 ? 0.749 -1.235 -5.131 1.00 0.23 29 ILE A C 11
ATOM 5933 O O . ILE A 1 29 ? 1.673 -1.979 -4.838 1.00 0.28 29 ILE A O 11
ATOM 5949 N N . GLY A 1 30 ? 0.821 -0.309 -6.082 1.00 0.25 30 GLY A N 11
ATOM 5950 C CA . GLY A 1 30 ? 2.008 -0.067 -6.884 1.00 0.33 30 GLY A CA 11
ATOM 5951 C C . GLY A 1 30 ? 3.275 -0.134 -6.033 1.00 0.38 30 GLY A C 11
ATOM 5952 O O . GLY A 1 30 ? 4.230 -0.811 -6.399 1.00 0.68 30 GLY A O 11
ATOM 5956 N N . ILE A 1 31 ? 3.273 0.548 -4.890 1.00 0.32 31 ILE A N 11
ATOM 5957 C CA . ILE A 1 31 ? 4.413 0.546 -3.981 1.00 0.37 31 ILE A CA 11
ATOM 5958 C C . ILE A 1 31 ? 4.619 -0.846 -3.371 1.00 0.37 31 ILE A C 11
ATOM 5959 O O . ILE A 1 31 ? 5.693 -1.426 -3.468 1.00 0.49 31 ILE A O 11
ATOM 5975 N N . THR A 1 32 ? 3.620 -1.363 -2.666 1.00 0.28 32 THR A N 11
ATOM 5976 C CA . THR A 1 32 ? 3.749 -2.589 -1.895 1.00 0.26 32 THR A CA 11
ATOM 5977 C C . THR A 1 32 ? 4.137 -3.766 -2.785 1.00 0.32 32 THR A C 11
ATOM 5978 O O . THR A 1 32 ? 5.074 -4.503 -2.480 1.00 0.54 32 THR A O 11
ATOM 5989 N N . THR A 1 33 ? 3.425 -3.919 -3.894 1.00 0.27 33 THR A N 11
ATOM 5990 C CA . THR A 1 33 ? 3.638 -4.974 -4.855 1.00 0.31 33 THR A CA 11
ATOM 5991 C C . THR A 1 33 ? 4.826 -4.643 -5.772 1.00 0.40 33 THR A C 11
ATOM 5992 O O . THR A 1 33 ? 5.119 -5.422 -6.680 1.00 0.50 33 THR A O 11
ATOM 6003 N N . ASP A 1 34 ? 5.534 -3.520 -5.563 1.00 0.41 34 ASP A N 11
ATOM 6004 C CA . ASP A 1 34 ? 6.752 -3.230 -6.317 1.00 0.49 34 ASP A CA 11
ATOM 6005 C C . ASP A 1 34 ? 7.751 -4.360 -6.059 1.00 0.31 34 ASP A C 11
ATOM 6006 O O . ASP A 1 34 ? 8.031 -4.649 -4.892 1.00 0.41 34 ASP A O 11
ATOM 6015 N N . PRO A 1 35 ? 8.283 -5.043 -7.083 1.00 0.55 35 PRO A N 11
ATOM 6016 C CA . PRO A 1 35 ? 9.321 -6.038 -6.873 1.00 0.85 35 PRO A CA 11
ATOM 6017 C C . PRO A 1 35 ? 10.516 -5.458 -6.109 1.00 0.91 35 PRO A C 11
ATOM 6018 O O . PRO A 1 35 ? 11.199 -6.188 -5.395 1.00 1.27 35 PRO A O 11
ATOM 6029 N N . GLU A 1 36 ? 10.791 -4.165 -6.272 1.00 0.80 36 GLU A N 11
ATOM 6030 C CA . GLU A 1 36 ? 11.943 -3.489 -5.719 1.00 1.08 36 GLU A CA 11
ATOM 6031 C C . GLU A 1 36 ? 11.822 -3.136 -4.239 1.00 1.18 36 GLU A C 11
ATOM 6032 O O . GLU A 1 36 ? 12.813 -2.740 -3.634 1.00 1.64 36 GLU A O 11
ATOM 6044 N N . CYS A 1 37 ? 10.626 -3.221 -3.668 1.00 0.87 37 CYS A N 11
ATOM 6045 C CA . CYS A 1 37 ? 10.328 -2.558 -2.392 1.00 0.95 37 CYS A CA 11
ATOM 6046 C C . CYS A 1 37 ? 11.289 -2.920 -1.252 1.00 1.12 37 CYS A C 11
ATOM 6047 O O . CYS A 1 37 ? 11.087 -3.911 -0.548 1.00 1.21 37 CYS A O 11
ATOM 6054 N N . GLY A 1 38 ? 12.314 -2.090 -1.043 1.00 1.45 38 GLY A N 11
ATOM 6055 C CA . GLY A 1 38 ? 13.370 -2.329 -0.068 1.00 1.73 38 GLY A CA 11
ATOM 6056 C C . GLY A 1 38 ? 14.065 -3.678 -0.284 1.00 1.65 38 GLY A C 11
ATOM 6057 O O . GLY A 1 38 ? 14.681 -4.219 0.640 1.00 1.92 38 GLY A O 11
ATOM 6061 N N . LEU A 1 39 ? 13.975 -4.215 -1.499 1.00 1.69 39 LEU A N 11
ATOM 6062 C CA . LEU A 1 39 ? 14.505 -5.511 -1.878 1.00 2.11 39 LEU A CA 11
ATOM 6063 C C . LEU A 1 39 ? 16.032 -5.426 -1.857 1.00 2.60 39 LEU A C 11
ATOM 6064 O O . LEU A 1 39 ? 16.559 -4.420 -2.342 1.00 2.86 39 LEU A O 11
ATOM 6080 N N . PRO A 1 40 ? 16.745 -6.384 -1.246 1.00 3.00 40 PRO A N 11
ATOM 6081 C CA . PRO A 1 40 ? 18.186 -6.324 -1.166 1.00 3.63 40 PRO A CA 11
ATOM 6082 C C . PRO A 1 40 ? 18.774 -6.903 -2.450 1.00 4.33 40 PRO A C 11
ATOM 6083 O O . PRO A 1 40 ? 18.922 -6.190 -3.437 1.00 4.68 40 PRO A O 11
ATOM 6095 N N . ASP A 1 1 ? -8.826 0.041 9.606 1.00 5.65 1 ASP A N 12
ATOM 6096 C CA . ASP A 1 1 ? -9.169 0.806 10.820 1.00 4.54 1 ASP A CA 12
ATOM 6097 C C . ASP A 1 1 ? -7.950 1.532 11.403 1.00 3.42 1 ASP A C 12
ATOM 6098 O O . ASP A 1 1 ? -7.686 2.668 11.007 1.00 3.90 1 ASP A O 12
ATOM 6109 N N . PRO A 1 2 ? -7.170 0.917 12.292 1.00 2.24 2 PRO A N 12
ATOM 6110 C CA . PRO A 1 2 ? -5.855 1.395 12.690 1.00 1.54 2 PRO A CA 12
ATOM 6111 C C . PRO A 1 2 ? -4.921 1.331 11.481 1.00 1.42 2 PRO A C 12
ATOM 6112 O O . PRO A 1 2 ? -5.345 0.866 10.427 1.00 2.40 2 PRO A O 12
ATOM 6123 N N . MET A 1 3 ? -3.667 1.758 11.651 1.00 0.88 3 MET A N 12
ATOM 6124 C CA . MET A 1 3 ? -2.601 1.684 10.662 1.00 0.58 3 MET A CA 12
ATOM 6125 C C . MET A 1 3 ? -2.879 2.570 9.456 1.00 0.59 3 MET A C 12
ATOM 6126 O O . MET A 1 3 ? -3.899 2.462 8.782 1.00 1.11 3 MET A O 12
ATOM 6140 N N . THR A 1 4 ? -1.991 3.521 9.208 1.00 0.42 4 THR A N 12
ATOM 6141 C CA . THR A 1 4 ? -2.188 4.446 8.120 1.00 0.42 4 THR A CA 12
ATOM 6142 C C . THR A 1 4 ? -1.986 3.770 6.765 1.00 0.35 4 THR A C 12
ATOM 6143 O O . THR A 1 4 ? -1.302 2.755 6.638 1.00 0.30 4 THR A O 12
ATOM 6154 N N . CYS A 1 5 ? -2.567 4.382 5.738 1.00 0.37 5 CYS A N 12
ATOM 6155 C CA . CYS A 1 5 ? -2.280 4.099 4.348 1.00 0.35 5 CYS A CA 12
ATOM 6156 C C . CYS A 1 5 ? -0.772 4.155 4.121 1.00 0.33 5 CYS A C 12
ATOM 6157 O O . CYS A 1 5 ? -0.202 3.200 3.601 1.00 0.34 5 CYS A O 12
ATOM 6164 N N . GLU A 1 6 ? -0.122 5.229 4.590 1.00 0.38 6 GLU A N 12
ATOM 6165 C CA . GLU A 1 6 ? 1.338 5.316 4.593 1.00 0.37 6 GLU A CA 12
ATOM 6166 C C . GLU A 1 6 ? 1.923 4.044 5.185 1.00 0.33 6 GLU A C 12
ATOM 6167 O O . GLU A 1 6 ? 2.710 3.367 4.532 1.00 0.35 6 GLU A O 12
ATOM 6179 N N . GLN A 1 7 ? 1.545 3.713 6.421 1.00 0.31 7 GLN A N 12
ATOM 6180 C CA . GLN A 1 7 ? 2.045 2.515 7.062 1.00 0.27 7 GLN A CA 12
ATOM 6181 C C . GLN A 1 7 ? 1.850 1.287 6.166 1.00 0.25 7 GLN A C 12
ATOM 6182 O O . GLN A 1 7 ? 2.758 0.462 6.118 1.00 0.25 7 GLN A O 12
ATOM 6196 N N . ALA A 1 8 ? 0.722 1.142 5.465 1.00 0.34 8 ALA A N 12
ATOM 6197 C CA . ALA A 1 8 ? 0.541 0.040 4.519 1.00 0.38 8 ALA A CA 12
ATOM 6198 C C . ALA A 1 8 ? 1.666 0.017 3.482 1.00 0.35 8 ALA A C 12
ATOM 6199 O O . ALA A 1 8 ? 2.335 -1.003 3.312 1.00 0.35 8 ALA A O 12
ATOM 6206 N N . MET A 1 9 ? 1.910 1.135 2.795 1.00 0.38 9 MET A N 12
ATOM 6207 C CA . MET A 1 9 ? 2.987 1.162 1.817 1.00 0.42 9 MET A CA 12
ATOM 6208 C C . MET A 1 9 ? 4.319 0.829 2.463 1.00 0.38 9 MET A C 12
ATOM 6209 O O . MET A 1 9 ? 5.092 0.002 1.982 1.00 0.48 9 MET A O 12
ATOM 6223 N N . ALA A 1 10 ? 4.582 1.517 3.557 1.00 0.35 10 ALA A N 12
ATOM 6224 C CA . ALA A 1 10 ? 5.821 1.473 4.288 1.00 0.43 10 ALA A CA 12
ATOM 6225 C C . ALA A 1 10 ? 6.056 0.078 4.868 1.00 0.45 10 ALA A C 12
ATOM 6226 O O . ALA A 1 10 ? 7.196 -0.334 5.075 1.00 0.63 10 ALA A O 12
ATOM 6233 N N . SER A 1 11 ? 4.986 -0.668 5.130 1.00 0.38 11 SER A N 12
ATOM 6234 C CA . SER A 1 11 ? 5.087 -2.051 5.596 1.00 0.49 11 SER A CA 12
ATOM 6235 C C . SER A 1 11 ? 5.385 -2.998 4.439 1.00 0.48 11 SER A C 12
ATOM 6236 O O . SER A 1 11 ? 5.964 -4.062 4.656 1.00 0.56 11 SER A O 12
ATOM 6244 N N . CYS A 1 12 ? 5.009 -2.624 3.214 1.00 0.51 12 CYS A N 12
ATOM 6245 C CA . CYS A 1 12 ? 5.061 -3.525 2.078 1.00 0.63 12 CYS A CA 12
ATOM 6246 C C . CYS A 1 12 ? 4.050 -4.657 2.233 1.00 0.65 12 CYS A C 12
ATOM 6247 O O . CYS A 1 12 ? 4.331 -5.803 1.893 1.00 1.03 12 CYS A O 12
ATOM 6254 N N . GLU A 1 13 ? 2.869 -4.344 2.760 1.00 0.43 13 GLU A N 12
ATOM 6255 C CA . GLU A 1 13 ? 1.768 -5.283 2.880 1.00 0.46 13 GLU A CA 12
ATOM 6256 C C . GLU A 1 13 ? 0.666 -4.843 1.916 1.00 0.31 13 GLU A C 12
ATOM 6257 O O . GLU A 1 13 ? -0.266 -4.149 2.324 1.00 0.32 13 GLU A O 12
ATOM 6269 N N . HIS A 1 14 ? 0.720 -5.272 0.649 1.00 0.28 14 HIS A N 12
ATOM 6270 C CA . HIS A 1 14 ? -0.407 -5.066 -0.265 1.00 0.29 14 HIS A CA 12
ATOM 6271 C C . HIS A 1 14 ? -1.687 -5.615 0.356 1.00 0.28 14 HIS A C 12
ATOM 6272 O O . HIS A 1 14 ? -2.794 -5.152 0.091 1.00 0.35 14 HIS A O 12
ATOM 6286 N N . THR A 1 15 ? -1.535 -6.662 1.153 1.00 0.26 15 THR A N 12
ATOM 6287 C CA . THR A 1 15 ? -2.621 -7.332 1.809 1.00 0.35 15 THR A CA 12
ATOM 6288 C C . THR A 1 15 ? -3.386 -6.334 2.696 1.00 0.36 15 THR A C 12
ATOM 6289 O O . THR A 1 15 ? -4.614 -6.376 2.784 1.00 0.55 15 THR A O 12
ATOM 6300 N N . MET A 1 16 ? -2.664 -5.398 3.319 1.00 0.27 16 MET A N 12
ATOM 6301 C CA . MET A 1 16 ? -3.179 -4.370 4.194 1.00 0.28 16 MET A CA 12
ATOM 6302 C C . MET A 1 16 ? -3.423 -3.065 3.456 1.00 0.24 16 MET A C 12
ATOM 6303 O O . MET A 1 16 ? -3.733 -2.045 4.073 1.00 0.29 16 MET A O 12
ATOM 6317 N N . CYS A 1 17 ? -3.410 -3.091 2.128 1.00 0.27 17 CYS A N 12
ATOM 6318 C CA . CYS A 1 17 ? -3.694 -1.899 1.350 1.00 0.28 17 CYS A CA 12
ATOM 6319 C C . CYS A 1 17 ? -5.101 -1.352 1.615 1.00 0.27 17 CYS A C 12
ATOM 6320 O O . CYS A 1 17 ? -5.431 -0.255 1.176 1.00 0.34 17 CYS A O 12
ATOM 6327 N N . GLY A 1 18 ? -5.931 -2.073 2.382 1.00 0.34 18 GLY A N 12
ATOM 6328 C CA . GLY A 1 18 ? -7.224 -1.582 2.826 1.00 0.43 18 GLY A CA 12
ATOM 6329 C C . GLY A 1 18 ? -7.102 -0.312 3.674 1.00 0.38 18 GLY A C 12
ATOM 6330 O O . GLY A 1 18 ? -8.058 0.455 3.782 1.00 0.51 18 GLY A O 12
ATOM 6334 N N . TYR A 1 19 ? -5.949 -0.061 4.296 1.00 0.33 19 TYR A N 12
ATOM 6335 C CA . TYR A 1 19 ? -5.736 1.199 4.992 1.00 0.43 19 TYR A CA 12
ATOM 6336 C C . TYR A 1 19 ? -5.747 2.379 4.017 1.00 0.43 19 TYR A C 12
ATOM 6337 O O . TYR A 1 19 ? -6.077 3.500 4.410 1.00 0.70 19 TYR A O 12
ATOM 6355 N N . CYS A 1 20 ? -5.418 2.140 2.749 1.00 0.26 20 CYS A N 12
ATOM 6356 C CA . CYS A 1 20 ? -5.578 3.096 1.665 1.00 0.24 20 CYS A CA 12
ATOM 6357 C C . CYS A 1 20 ? -6.961 2.897 1.049 1.00 0.29 20 CYS A C 12
ATOM 6358 O O . CYS A 1 20 ? -7.644 1.919 1.347 1.00 0.55 20 CYS A O 12
ATOM 6365 N N . GLN A 1 21 ? -7.411 3.830 0.207 1.00 0.23 21 GLN A N 12
ATOM 6366 C CA . GLN A 1 21 ? -8.707 3.717 -0.446 1.00 0.27 21 GLN A CA 12
ATOM 6367 C C . GLN A 1 21 ? -8.727 4.541 -1.732 1.00 0.39 21 GLN A C 12
ATOM 6368 O O . GLN A 1 21 ? -7.971 5.503 -1.874 1.00 0.56 21 GLN A O 12
ATOM 6382 N N . GLY A 1 22 ? -9.612 4.190 -2.660 1.00 0.48 22 GLY A N 12
ATOM 6383 C CA . GLY A 1 22 ? -9.759 4.829 -3.958 1.00 0.63 22 GLY A CA 12
ATOM 6384 C C . GLY A 1 22 ? -8.414 4.919 -4.673 1.00 0.50 22 GLY A C 12
ATOM 6385 O O . GLY A 1 22 ? -7.754 3.888 -4.825 1.00 0.57 22 GLY A O 12
ATOM 6389 N N . PRO A 1 23 ? -7.962 6.108 -5.093 1.00 0.43 23 PRO A N 12
ATOM 6390 C CA . PRO A 1 23 ? -6.708 6.239 -5.818 1.00 0.43 23 PRO A CA 12
ATOM 6391 C C . PRO A 1 23 ? -5.549 5.697 -4.985 1.00 0.36 23 PRO A C 12
ATOM 6392 O O . PRO A 1 23 ? -4.669 4.988 -5.477 1.00 0.45 23 PRO A O 12
ATOM 6403 N N . LEU A 1 24 ? -5.577 6.002 -3.690 1.00 0.27 24 LEU A N 12
ATOM 6404 C CA . LEU A 1 24 ? -4.523 5.591 -2.801 1.00 0.22 24 LEU A CA 12
ATOM 6405 C C . LEU A 1 24 ? -4.433 4.081 -2.697 1.00 0.20 24 LEU A C 12
ATOM 6406 O O . LEU A 1 24 ? -3.336 3.588 -2.469 1.00 0.22 24 LEU A O 12
ATOM 6422 N N . TYR A 1 25 ? -5.537 3.343 -2.844 1.00 0.21 25 TYR A N 12
ATOM 6423 C CA . TYR A 1 25 ? -5.455 1.889 -2.886 1.00 0.21 25 TYR A CA 12
ATOM 6424 C C . TYR A 1 25 ? -4.479 1.495 -3.989 1.00 0.18 25 TYR A C 12
ATOM 6425 O O . TYR A 1 25 ? -3.451 0.879 -3.725 1.00 0.21 25 TYR A O 12
ATOM 6443 N N . MET A 1 26 ? -4.763 1.890 -5.226 1.00 0.21 26 MET A N 12
ATOM 6444 C CA . MET A 1 26 ? -3.940 1.504 -6.343 1.00 0.22 26 MET A CA 12
ATOM 6445 C C . MET A 1 26 ? -2.507 2.004 -6.174 1.00 0.18 26 MET A C 12
ATOM 6446 O O . MET A 1 26 ? -1.574 1.306 -6.571 1.00 0.19 26 MET A O 12
ATOM 6460 N N . THR A 1 27 ? -2.315 3.176 -5.568 1.00 0.20 27 THR A N 12
ATOM 6461 C CA . THR A 1 27 ? -0.974 3.709 -5.393 1.00 0.21 27 THR A CA 12
ATOM 6462 C C . THR A 1 27 ? -0.204 2.857 -4.392 1.00 0.19 27 THR A C 12
ATOM 6463 O O . THR A 1 27 ? 0.907 2.406 -4.674 1.00 0.21 27 THR A O 12
ATOM 6474 N N . CYS A 1 28 ? -0.797 2.620 -3.223 1.00 0.20 28 CYS A N 12
ATOM 6475 C CA . CYS A 1 28 ? -0.237 1.688 -2.268 1.00 0.22 28 CYS A CA 12
ATOM 6476 C C . CYS A 1 28 ? 0.043 0.358 -2.939 1.00 0.20 28 CYS A C 12
ATOM 6477 O O . CYS A 1 28 ? 1.100 -0.207 -2.695 1.00 0.24 28 CYS A O 12
ATOM 6484 N N . ILE A 1 29 ? -0.837 -0.130 -3.812 1.00 0.18 29 ILE A N 12
ATOM 6485 C CA . ILE A 1 29 ? -0.601 -1.400 -4.452 1.00 0.18 29 ILE A CA 12
ATOM 6486 C C . ILE A 1 29 ? 0.681 -1.303 -5.267 1.00 0.19 29 ILE A C 12
ATOM 6487 O O . ILE A 1 29 ? 1.619 -2.056 -5.053 1.00 0.22 29 ILE A O 12
ATOM 6503 N N . GLY A 1 30 ? 0.716 -0.338 -6.176 1.00 0.20 30 GLY A N 12
ATOM 6504 C CA . GLY A 1 30 ? 1.849 -0.053 -7.040 1.00 0.26 30 GLY A CA 12
ATOM 6505 C C . GLY A 1 30 ? 3.181 -0.054 -6.298 1.00 0.32 30 GLY A C 12
ATOM 6506 O O . GLY A 1 30 ? 4.189 -0.424 -6.888 1.00 0.67 30 GLY A O 12
ATOM 6510 N N . ILE A 1 31 ? 3.197 0.364 -5.033 1.00 0.22 31 ILE A N 12
ATOM 6511 C CA . ILE A 1 31 ? 4.391 0.318 -4.202 1.00 0.27 31 ILE A CA 12
ATOM 6512 C C . ILE A 1 31 ? 4.537 -1.070 -3.571 1.00 0.27 31 ILE A C 12
ATOM 6513 O O . ILE A 1 31 ? 5.549 -1.740 -3.723 1.00 0.37 31 ILE A O 12
ATOM 6529 N N . THR A 1 32 ? 3.547 -1.504 -2.804 1.00 0.21 32 THR A N 12
ATOM 6530 C CA . THR A 1 32 ? 3.657 -2.721 -2.020 1.00 0.23 32 THR A CA 12
ATOM 6531 C C . THR A 1 32 ? 3.921 -3.955 -2.874 1.00 0.28 32 THR A C 12
ATOM 6532 O O . THR A 1 32 ? 4.581 -4.889 -2.421 1.00 0.49 32 THR A O 12
ATOM 6543 N N . THR A 1 33 ? 3.396 -3.981 -4.091 1.00 0.22 33 THR A N 12
ATOM 6544 C CA . THR A 1 33 ? 3.556 -5.086 -5.007 1.00 0.25 33 THR A CA 12
ATOM 6545 C C . THR A 1 33 ? 4.725 -4.822 -5.968 1.00 0.32 33 THR A C 12
ATOM 6546 O O . THR A 1 33 ? 4.900 -5.574 -6.926 1.00 0.47 33 THR A O 12
ATOM 6557 N N . ASP A 1 34 ? 5.515 -3.764 -5.743 1.00 0.31 34 ASP A N 12
ATOM 6558 C CA . ASP A 1 34 ? 6.688 -3.446 -6.563 1.00 0.36 34 ASP A CA 12
ATOM 6559 C C . ASP A 1 34 ? 7.925 -4.231 -6.099 1.00 0.37 34 ASP A C 12
ATOM 6560 O O . ASP A 1 34 ? 8.079 -4.506 -4.909 1.00 0.38 34 ASP A O 12
ATOM 6569 N N . PRO A 1 35 ? 8.806 -4.639 -7.022 1.00 0.65 35 PRO A N 12
ATOM 6570 C CA . PRO A 1 35 ? 9.993 -5.415 -6.702 1.00 0.80 35 PRO A CA 12
ATOM 6571 C C . PRO A 1 35 ? 10.971 -4.635 -5.825 1.00 0.73 35 PRO A C 12
ATOM 6572 O O . PRO A 1 35 ? 11.693 -5.247 -5.040 1.00 0.91 35 PRO A O 12
ATOM 6583 N N . GLU A 1 36 ? 11.005 -3.309 -5.932 1.00 0.72 36 GLU A N 12
ATOM 6584 C CA . GLU A 1 36 ? 11.846 -2.442 -5.139 1.00 0.89 36 GLU A CA 12
ATOM 6585 C C . GLU A 1 36 ? 11.156 -2.033 -3.828 1.00 0.85 36 GLU A C 12
ATOM 6586 O O . GLU A 1 36 ? 11.573 -1.082 -3.165 1.00 1.28 36 GLU A O 12
ATOM 6598 N N . CYS A 1 37 ? 10.087 -2.723 -3.433 1.00 0.64 37 CYS A N 12
ATOM 6599 C CA . CYS A 1 37 ? 9.344 -2.400 -2.226 1.00 0.86 37 CYS A CA 12
ATOM 6600 C C . CYS A 1 37 ? 10.191 -2.623 -0.981 1.00 1.14 37 CYS A C 12
ATOM 6601 O O . CYS A 1 37 ? 10.362 -3.760 -0.533 1.00 1.23 37 CYS A O 12
ATOM 6608 N N . GLY A 1 38 ? 10.732 -1.554 -0.411 1.00 1.54 38 GLY A N 12
ATOM 6609 C CA . GLY A 1 38 ? 11.572 -1.621 0.773 1.00 1.94 38 GLY A CA 12
ATOM 6610 C C . GLY A 1 38 ? 12.753 -2.538 0.483 1.00 1.78 38 GLY A C 12
ATOM 6611 O O . GLY A 1 38 ? 12.954 -3.542 1.173 1.00 2.05 38 GLY A O 12
ATOM 6615 N N . LEU A 1 39 ? 13.478 -2.235 -0.593 1.00 1.65 39 LEU A N 12
ATOM 6616 C CA . LEU A 1 39 ? 14.588 -3.046 -1.067 1.00 1.72 39 LEU A CA 12
ATOM 6617 C C . LEU A 1 39 ? 15.683 -2.981 0.008 1.00 2.40 39 LEU A C 12
ATOM 6618 O O . LEU A 1 39 ? 15.965 -1.879 0.484 1.00 3.09 39 LEU A O 12
ATOM 6634 N N . PRO A 1 40 ? 16.218 -4.123 0.474 1.00 2.60 40 PRO A N 12
ATOM 6635 C CA . PRO A 1 40 ? 16.894 -4.177 1.754 1.00 3.73 40 PRO A CA 12
ATOM 6636 C C . PRO A 1 40 ? 18.320 -3.646 1.637 1.00 4.39 40 PRO A C 12
ATOM 6637 O O . PRO A 1 40 ? 18.624 -2.647 2.282 1.00 5.48 40 PRO A O 12
ATOM 6649 N N . ASP A 1 1 ? -10.541 2.425 11.364 1.00 5.78 1 ASP A N 13
ATOM 6650 C CA . ASP A 1 1 ? -9.618 1.377 10.913 1.00 4.77 1 ASP A CA 13
ATOM 6651 C C . ASP A 1 1 ? -8.216 1.771 11.371 1.00 3.61 1 ASP A C 13
ATOM 6652 O O . ASP A 1 1 ? -7.776 2.876 11.041 1.00 4.00 1 ASP A O 13
ATOM 6663 N N . PRO A 1 2 ? -7.543 0.942 12.181 1.00 2.45 2 PRO A N 13
ATOM 6664 C CA . PRO A 1 2 ? -6.218 1.240 12.695 1.00 1.62 2 PRO A CA 13
ATOM 6665 C C . PRO A 1 2 ? -5.221 1.153 11.547 1.00 1.51 2 PRO A C 13
ATOM 6666 O O . PRO A 1 2 ? -5.566 0.604 10.506 1.00 2.47 2 PRO A O 13
ATOM 6677 N N . MET A 1 3 ? -3.995 1.643 11.754 1.00 0.95 3 MET A N 13
ATOM 6678 C CA . MET A 1 3 ? -2.918 1.565 10.777 1.00 0.72 3 MET A CA 13
ATOM 6679 C C . MET A 1 3 ? -3.209 2.473 9.580 1.00 0.63 3 MET A C 13
ATOM 6680 O O . MET A 1 3 ? -4.333 2.599 9.093 1.00 0.99 3 MET A O 13
ATOM 6694 N N . THR A 1 4 ? -2.190 3.208 9.168 1.00 0.45 4 THR A N 13
ATOM 6695 C CA . THR A 1 4 ? -2.309 4.225 8.161 1.00 0.37 4 THR A CA 13
ATOM 6696 C C . THR A 1 4 ? -2.086 3.683 6.763 1.00 0.31 4 THR A C 13
ATOM 6697 O O . THR A 1 4 ? -1.416 2.672 6.549 1.00 0.31 4 THR A O 13
ATOM 6708 N N . CYS A 1 5 ? -2.655 4.411 5.807 1.00 0.31 5 CYS A N 13
ATOM 6709 C CA . CYS A 1 5 ? -2.343 4.272 4.405 1.00 0.32 5 CYS A CA 13
ATOM 6710 C C . CYS A 1 5 ? -0.830 4.242 4.216 1.00 0.26 5 CYS A C 13
ATOM 6711 O O . CYS A 1 5 ? -0.328 3.329 3.567 1.00 0.26 5 CYS A O 13
ATOM 6718 N N . GLU A 1 6 ? -0.104 5.180 4.844 1.00 0.29 6 GLU A N 13
ATOM 6719 C CA . GLU A 1 6 ? 1.351 5.137 4.814 1.00 0.34 6 GLU A CA 13
ATOM 6720 C C . GLU A 1 6 ? 1.842 3.795 5.336 1.00 0.32 6 GLU A C 13
ATOM 6721 O O . GLU A 1 6 ? 2.550 3.110 4.617 1.00 0.37 6 GLU A O 13
ATOM 6733 N N . GLN A 1 7 ? 1.488 3.407 6.568 1.00 0.32 7 GLN A 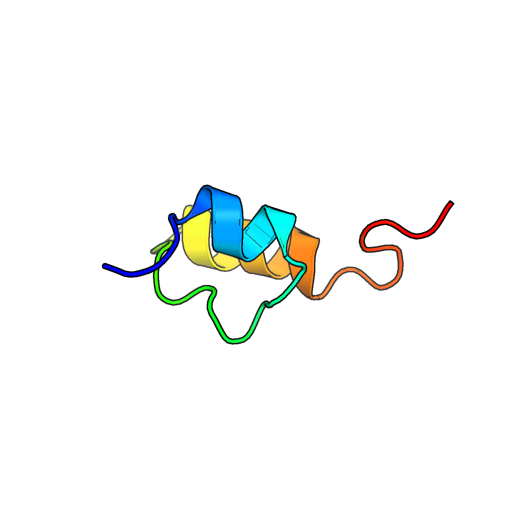N 13
ATOM 6734 C CA . GLN A 1 7 ? 1.956 2.146 7.132 1.00 0.36 7 GLN A CA 13
ATOM 6735 C C . GLN A 1 7 ? 1.796 0.995 6.135 1.00 0.34 7 GLN A C 13
ATOM 6736 O O . GLN A 1 7 ? 2.723 0.202 5.973 1.00 0.39 7 GLN A O 13
ATOM 6750 N N . ALA A 1 8 ? 0.640 0.894 5.473 1.00 0.32 8 ALA A N 13
ATOM 6751 C CA . ALA A 1 8 ? 0.468 -0.120 4.435 1.00 0.41 8 ALA A CA 13
ATOM 6752 C C . ALA A 1 8 ? 1.623 -0.080 3.423 1.00 0.36 8 ALA A C 13
ATOM 6753 O O . ALA A 1 8 ? 2.272 -1.101 3.177 1.00 0.38 8 ALA A O 13
ATOM 6760 N N . MET A 1 9 ? 1.887 1.100 2.853 1.00 0.34 9 MET A N 13
ATOM 6761 C CA . MET A 1 9 ? 2.940 1.272 1.864 1.00 0.37 9 MET A CA 13
ATOM 6762 C C . MET A 1 9 ? 4.310 0.947 2.439 1.00 0.33 9 MET A C 13
ATOM 6763 O O . MET A 1 9 ? 5.064 0.129 1.911 1.00 0.38 9 MET A O 13
ATOM 6777 N N . ALA A 1 10 ? 4.602 1.580 3.562 1.00 0.33 10 ALA A N 13
ATOM 6778 C CA . ALA A 1 10 ? 5.887 1.604 4.212 1.00 0.38 10 ALA A CA 13
ATOM 6779 C C . ALA A 1 10 ? 6.283 0.206 4.652 1.00 0.38 10 ALA A C 13
ATOM 6780 O O . ALA A 1 10 ? 7.472 -0.087 4.777 1.00 0.44 10 ALA A O 13
ATOM 6787 N N . SER A 1 11 ? 5.290 -0.654 4.873 1.00 0.39 11 SER A N 13
ATOM 6788 C CA . SER A 1 11 ? 5.508 -2.032 5.276 1.00 0.41 11 SER A CA 13
ATOM 6789 C C . SER A 1 11 ? 5.518 -3.001 4.094 1.00 0.40 11 SER A C 13
ATOM 6790 O O . SER A 1 11 ? 5.743 -4.186 4.316 1.00 0.51 11 SER A O 13
ATOM 6798 N N . CYS A 1 12 ? 5.264 -2.555 2.857 1.00 0.46 12 CYS A N 13
ATOM 6799 C CA . CYS A 1 12 ? 5.152 -3.464 1.712 1.00 0.51 12 CYS A CA 13
ATOM 6800 C C . CYS A 1 12 ? 3.989 -4.438 1.927 1.00 0.39 12 CYS A C 13
ATOM 6801 O O . CYS A 1 12 ? 3.923 -5.504 1.314 1.00 0.66 12 CYS A O 13
ATOM 6808 N N . GLU A 1 13 ? 3.030 -4.058 2.774 1.00 0.29 13 GLU A N 13
ATOM 6809 C CA . GLU A 1 13 ? 1.895 -4.889 3.124 1.00 0.47 13 GLU A CA 13
ATOM 6810 C C . GLU A 1 13 ? 0.791 -4.602 2.112 1.00 0.34 13 GLU A C 13
ATOM 6811 O O . GLU A 1 13 ? -0.235 -4.017 2.456 1.00 0.33 13 GLU A O 13
ATOM 6823 N N . HIS A 1 14 ? 0.996 -5.002 0.855 1.00 0.39 14 HIS A N 13
ATOM 6824 C CA . HIS A 1 14 ? 0.033 -4.708 -0.199 1.00 0.49 14 HIS A CA 13
ATOM 6825 C C . HIS A 1 14 ? -1.352 -5.203 0.170 1.00 0.50 14 HIS A C 13
ATOM 6826 O O . HIS A 1 14 ? -2.372 -4.597 -0.159 1.00 0.65 14 HIS A O 13
ATOM 6840 N N . THR A 1 15 ? -1.391 -6.359 0.821 1.00 0.49 15 THR A N 13
ATOM 6841 C CA . THR A 1 15 ? -2.643 -6.977 1.143 1.00 0.69 15 THR A CA 13
ATOM 6842 C C . THR A 1 15 ? -3.453 -6.029 2.040 1.00 0.67 15 THR A C 13
ATOM 6843 O O . THR A 1 15 ? -4.675 -5.955 1.901 1.00 0.90 15 THR A O 13
ATOM 6854 N N . MET A 1 16 ? -2.781 -5.240 2.888 1.00 0.48 16 MET A N 13
ATOM 6855 C CA . MET A 1 16 ? -3.353 -4.282 3.809 1.00 0.43 16 MET A CA 13
ATOM 6856 C C . MET A 1 16 ? -3.572 -2.899 3.193 1.00 0.37 16 MET A C 13
ATOM 6857 O O . MET A 1 16 ? -3.913 -1.965 3.924 1.00 0.33 16 MET A O 13
ATOM 6871 N N . CYS A 1 17 ? -3.478 -2.722 1.874 1.00 0.44 17 CYS A N 13
ATOM 6872 C CA . CYS A 1 17 ? -3.723 -1.439 1.262 1.00 0.44 17 CYS A CA 13
ATOM 6873 C C . CYS A 1 17 ? -5.141 -0.921 1.525 1.00 0.43 17 CYS A C 13
ATOM 6874 O O . CYS A 1 17 ? -5.430 0.228 1.211 1.00 0.45 17 CYS A O 13
ATOM 6881 N N . GLY A 1 18 ? -6.024 -1.706 2.149 1.00 0.45 18 GLY A N 13
ATOM 6882 C CA . GLY A 1 18 ? -7.326 -1.232 2.585 1.00 0.51 18 GLY A CA 13
ATOM 6883 C C . GLY A 1 18 ? -7.237 -0.090 3.594 1.00 0.42 18 GLY A C 13
ATOM 6884 O O . GLY A 1 18 ? -8.239 0.581 3.826 1.00 0.55 18 GLY A O 13
ATOM 6888 N N . TYR A 1 19 ? -6.081 0.148 4.220 1.00 0.33 19 TYR A N 13
ATOM 6889 C CA . TYR A 1 19 ? -5.893 1.332 5.045 1.00 0.38 19 TYR A CA 13
ATOM 6890 C C . TYR A 1 19 ? -5.843 2.597 4.185 1.00 0.48 19 TYR A C 13
ATOM 6891 O O . TYR A 1 19 ? -6.214 3.677 4.648 1.00 0.73 19 TYR A O 13
ATOM 6909 N N . CYS A 1 20 ? -5.410 2.477 2.932 1.00 0.38 20 CYS A N 13
ATOM 6910 C CA . CYS A 1 20 ? -5.616 3.496 1.912 1.00 0.43 20 CYS A CA 13
ATOM 6911 C C . CYS A 1 20 ? -7.076 3.400 1.458 1.00 0.73 20 CYS A C 13
ATOM 6912 O O . CYS A 1 20 ? -7.896 2.781 2.137 1.00 1.45 20 CYS A O 13
ATOM 6919 N N . GLN A 1 21 ? -7.452 4.011 0.338 1.00 0.32 21 GLN A N 13
ATOM 6920 C CA . GLN A 1 21 ? -8.708 3.717 -0.347 1.00 0.32 21 GLN A CA 13
ATOM 6921 C C . GLN A 1 21 ? -8.665 4.374 -1.718 1.00 0.38 21 GLN A C 13
ATOM 6922 O O . GLN A 1 21 ? -7.708 5.083 -2.023 1.00 0.48 21 GLN A O 13
ATOM 6936 N N . GLY A 1 22 ? -9.688 4.148 -2.537 1.00 0.55 22 GLY A N 13
ATOM 6937 C CA . GLY A 1 22 ? -9.805 4.761 -3.849 1.00 0.68 22 GLY A CA 13
ATOM 6938 C C . GLY A 1 22 ? -8.499 4.617 -4.629 1.00 0.61 22 GLY A C 13
ATOM 6939 O O . GLY A 1 22 ? -7.969 3.502 -4.700 1.00 0.77 22 GLY A O 13
ATOM 6943 N N . PRO A 1 23 ? -7.935 5.715 -5.157 1.00 0.49 23 PRO A N 13
ATOM 6944 C CA . PRO A 1 23 ? -6.713 5.650 -5.929 1.00 0.63 23 PRO A CA 13
ATOM 6945 C C . PRO A 1 23 ? -5.550 5.242 -5.033 1.00 0.54 23 PRO A C 13
ATOM 6946 O O . PRO A 1 23 ? -4.659 4.514 -5.457 1.00 0.65 23 PRO A O 13
ATOM 6957 N N . LEU A 1 24 ? -5.560 5.685 -3.777 1.00 0.37 24 LEU A N 13
ATOM 6958 C CA . LEU A 1 24 ? -4.512 5.381 -2.835 1.00 0.29 24 LEU A CA 13
ATOM 6959 C C . LEU A 1 24 ? -4.434 3.889 -2.537 1.00 0.27 24 LEU A C 13
ATOM 6960 O O . LEU A 1 24 ? -3.351 3.419 -2.221 1.00 0.29 24 LEU A O 13
ATOM 6976 N N . TYR A 1 25 ? -5.533 3.134 -2.622 1.00 0.30 25 TYR A N 13
ATOM 6977 C CA . TYR A 1 25 ? -5.456 1.674 -2.570 1.00 0.34 25 TYR A CA 13
ATOM 6978 C C . TYR A 1 25 ? -4.507 1.232 -3.667 1.00 0.38 25 TYR A C 13
ATOM 6979 O O . TYR A 1 25 ? -3.476 0.629 -3.406 1.00 0.38 25 TYR A O 13
ATOM 6997 N N . MET A 1 26 ? -4.837 1.568 -4.904 1.00 0.46 26 MET A N 13
ATOM 6998 C CA . MET A 1 26 ? -4.071 1.133 -6.045 1.00 0.52 26 MET A CA 13
ATOM 6999 C C . MET A 1 26 ? -2.652 1.707 -6.043 1.00 0.37 26 MET A C 13
ATOM 7000 O O . MET A 1 26 ? -1.739 1.074 -6.570 1.00 0.33 26 MET A O 13
ATOM 7014 N N . THR A 1 27 ? -2.441 2.891 -5.477 1.00 0.34 27 THR A N 13
ATOM 7015 C CA . THR A 1 27 ? -1.117 3.482 -5.423 1.00 0.33 27 THR A CA 13
ATOM 7016 C C . THR A 1 27 ? -0.294 2.772 -4.350 1.00 0.20 27 THR A C 13
ATOM 7017 O O . THR A 1 27 ? 0.820 2.328 -4.622 1.00 0.20 27 THR A O 13
ATOM 7028 N N . CYS A 1 28 ? -0.853 2.601 -3.147 1.00 0.20 28 CYS A N 13
ATOM 7029 C CA . CYS A 1 28 ? -0.279 1.689 -2.175 1.00 0.22 28 CYS A CA 13
ATOM 7030 C C . CYS A 1 28 ? 0.048 0.364 -2.829 1.00 0.17 28 CYS A C 13
ATOM 7031 O O . CYS A 1 28 ? 1.149 -0.131 -2.645 1.00 0.27 28 CYS A O 13
ATOM 7038 N N . ILE A 1 29 ? -0.852 -0.190 -3.640 1.00 0.18 29 ILE A N 13
ATOM 7039 C CA . ILE A 1 29 ? -0.603 -1.457 -4.283 1.00 0.19 29 ILE A CA 13
ATOM 7040 C C . ILE A 1 29 ? 0.646 -1.339 -5.139 1.00 0.18 29 ILE A C 13
ATOM 7041 O O . ILE A 1 29 ? 1.596 -2.079 -4.922 1.00 0.20 29 ILE A O 13
ATOM 7057 N N . GLY A 1 30 ? 0.639 -0.424 -6.103 1.00 0.20 30 GLY A N 13
ATOM 7058 C CA . GLY A 1 30 ? 1.751 -0.209 -7.011 1.00 0.26 30 GLY A CA 13
ATOM 7059 C C . GLY A 1 30 ? 3.069 -0.211 -6.246 1.00 0.30 30 GLY A C 13
ATOM 7060 O O . GLY A 1 30 ? 3.971 -0.965 -6.588 1.00 0.66 30 GLY A O 13
ATOM 7064 N N . ILE A 1 31 ? 3.141 0.577 -5.173 1.00 0.32 31 ILE A N 13
ATOM 7065 C CA . ILE A 1 31 ? 4.341 0.670 -4.353 1.00 0.42 31 ILE A CA 13
ATOM 7066 C C . ILE A 1 31 ? 4.621 -0.687 -3.693 1.00 0.43 31 ILE A C 13
ATOM 7067 O O . ILE A 1 31 ? 5.672 -1.278 -3.891 1.00 0.51 31 ILE A O 13
ATOM 7083 N N . THR A 1 32 ? 3.708 -1.192 -2.872 1.00 0.38 32 THR A N 13
ATOM 7084 C CA . THR A 1 32 ? 3.954 -2.367 -2.044 1.00 0.44 32 THR A CA 13
ATOM 7085 C C . THR A 1 32 ? 4.266 -3.622 -2.848 1.00 0.45 32 THR A C 13
ATOM 7086 O O . THR A 1 32 ? 5.014 -4.489 -2.395 1.00 0.53 32 THR A O 13
ATOM 7097 N N . THR A 1 33 ? 3.607 -3.759 -3.993 1.00 0.41 33 THR A N 13
ATOM 7098 C CA . THR A 1 33 ? 3.766 -4.889 -4.876 1.00 0.41 33 THR A CA 13
ATOM 7099 C C . THR A 1 33 ? 4.995 -4.668 -5.770 1.00 0.46 33 THR A C 13
ATOM 7100 O O . THR A 1 33 ? 5.371 -5.570 -6.519 1.00 0.60 33 THR A O 13
ATOM 7111 N N . ASP A 1 34 ? 5.634 -3.494 -5.722 1.00 0.43 34 ASP A N 13
ATOM 7112 C CA . ASP A 1 34 ? 6.822 -3.230 -6.525 1.00 0.47 34 ASP A CA 13
ATOM 7113 C C . ASP A 1 34 ? 7.945 -4.178 -6.083 1.00 0.40 34 ASP A C 13
ATOM 7114 O O . ASP A 1 34 ? 8.171 -4.304 -4.880 1.00 0.45 34 ASP A O 13
ATOM 7123 N N . PRO A 1 35 ? 8.648 -4.860 -6.999 1.00 0.50 35 PRO A N 13
ATOM 7124 C CA . PRO A 1 35 ? 9.772 -5.723 -6.647 1.00 0.63 35 PRO A CA 13
ATOM 7125 C C . PRO A 1 35 ? 10.865 -5.012 -5.831 1.00 0.65 35 PRO A C 13
ATOM 7126 O O . PRO A 1 35 ? 11.632 -5.679 -5.128 1.00 0.94 35 PRO A O 13
ATOM 7137 N N . GLU A 1 36 ? 10.930 -3.681 -5.915 1.00 0.61 36 GLU A N 13
ATOM 7138 C CA . GLU A 1 36 ? 11.831 -2.806 -5.189 1.00 0.81 36 GLU A CA 13
ATOM 7139 C C . GLU A 1 36 ? 11.453 -2.648 -3.721 1.00 0.89 36 GLU A C 13
ATOM 7140 O O . GLU A 1 36 ? 12.274 -2.294 -2.878 1.00 1.37 36 GLU A O 13
ATOM 7152 N N . CYS A 1 37 ? 10.184 -2.865 -3.432 1.00 0.64 37 CYS A N 13
ATOM 7153 C CA . CYS A 1 37 ? 9.602 -2.543 -2.143 1.00 0.81 37 CYS A CA 13
ATOM 7154 C C . CYS A 1 37 ? 10.274 -3.363 -1.067 1.00 1.34 37 CYS A C 13
ATOM 7155 O O . CYS A 1 37 ? 10.039 -4.568 -0.953 1.00 1.66 37 CYS A O 13
ATOM 7162 N N . GLY A 1 38 ? 11.105 -2.699 -0.281 1.00 1.78 38 GLY A N 13
ATOM 7163 C CA . GLY A 1 38 ? 11.791 -3.293 0.841 1.00 2.40 38 GLY A CA 13
ATOM 7164 C C . GLY A 1 38 ? 12.954 -4.155 0.374 1.00 2.11 38 GLY A C 13
ATOM 7165 O O . GLY A 1 38 ? 13.296 -5.134 1.037 1.00 2.47 38 GLY A O 13
ATOM 7169 N N . LEU A 1 39 ? 13.598 -3.767 -0.731 1.00 1.61 39 LEU A N 13
ATOM 7170 C CA . LEU A 1 39 ? 14.823 -4.413 -1.184 1.00 1.55 39 LEU A CA 13
ATOM 7171 C C . LEU A 1 39 ? 15.875 -4.157 -0.087 1.00 2.36 39 LEU A C 13
ATOM 7172 O O . LEU A 1 39 ? 15.932 -3.028 0.407 1.00 3.02 39 LEU A O 13
ATOM 7188 N N . PRO A 1 40 ? 16.574 -5.205 0.384 1.00 2.69 40 PRO A N 13
ATOM 7189 C CA . PRO A 1 40 ? 17.299 -5.174 1.646 1.00 3.78 40 PRO A CA 13
ATOM 7190 C C . PRO A 1 40 ? 18.521 -4.259 1.614 1.00 4.35 40 PRO A C 13
ATOM 7191 O O . PRO A 1 40 ? 18.981 -3.903 2.699 1.00 5.66 40 PRO A O 13
ATOM 7203 N N . ASP A 1 1 ? -7.464 3.694 13.188 1.00 5.56 1 ASP A N 14
ATOM 7204 C CA . ASP A 1 1 ? -7.617 2.457 12.413 1.00 4.33 1 ASP A CA 14
ATOM 7205 C C . ASP A 1 1 ? -6.358 1.638 12.681 1.00 2.98 1 ASP A C 14
ATOM 7206 O O . ASP A 1 1 ? -5.359 2.218 13.117 1.00 3.46 1 ASP A O 14
ATOM 7217 N N . PRO A 1 2 ? -6.370 0.316 12.466 1.00 1.92 2 PRO A N 14
ATOM 7218 C CA . PRO A 1 2 ? -5.150 -0.458 12.542 1.00 1.59 2 PRO A CA 14
ATOM 7219 C C . PRO A 1 2 ? -4.200 0.127 11.500 1.00 1.41 2 PRO A C 14
ATOM 7220 O O . PRO A 1 2 ? -4.521 0.083 10.317 1.00 2.31 2 PRO A O 14
ATOM 7231 N N . MET A 1 3 ? -3.086 0.719 11.935 1.00 0.99 3 MET A N 14
ATOM 7232 C CA . MET A 1 3 ? -2.134 1.373 11.051 1.00 0.64 3 MET A CA 14
ATOM 7233 C C . MET A 1 3 ? -2.805 2.516 10.256 1.00 0.65 3 MET A C 14
ATOM 7234 O O . MET A 1 3 ? -3.898 2.977 10.600 1.00 1.46 3 MET A O 14
ATOM 7248 N N . THR A 1 4 ? -2.116 3.052 9.253 1.00 0.49 4 THR A N 14
ATOM 7249 C CA . THR A 1 4 ? -2.627 4.067 8.345 1.00 0.52 4 THR A CA 14
ATOM 7250 C C . THR A 1 4 ? -2.441 3.577 6.917 1.00 0.43 4 THR A C 14
ATOM 7251 O O . THR A 1 4 ? -1.768 2.572 6.676 1.00 0.44 4 THR A O 14
ATOM 7262 N N . CYS A 1 5 ? -3.004 4.313 5.960 1.00 0.39 5 CYS A N 14
ATOM 7263 C CA . CYS A 1 5 ? -2.679 4.096 4.560 1.00 0.35 5 CYS A CA 14
ATOM 7264 C C . CYS A 1 5 ? -1.163 4.160 4.370 1.00 0.33 5 CYS A C 14
ATOM 7265 O O . CYS A 1 5 ? -0.567 3.293 3.731 1.00 0.31 5 CYS A O 14
ATOM 7272 N N . GLU A 1 6 ? -0.542 5.167 4.986 1.00 0.39 6 GLU A N 14
ATOM 7273 C CA . GLU A 1 6 ? 0.901 5.324 4.927 1.00 0.39 6 GLU A CA 14
ATOM 7274 C C . GLU A 1 6 ? 1.542 4.073 5.486 1.00 0.35 6 GLU A C 14
ATOM 7275 O O . GLU A 1 6 ? 2.361 3.474 4.816 1.00 0.37 6 GLU A O 14
ATOM 7287 N N . GLN A 1 7 ? 1.198 3.681 6.712 1.00 0.34 7 GLN A N 14
ATOM 7288 C CA . GLN A 1 7 ? 1.866 2.541 7.316 1.00 0.29 7 GLN A CA 14
ATOM 7289 C C . GLN A 1 7 ? 1.753 1.314 6.417 1.00 0.29 7 GLN A C 14
ATOM 7290 O O . GLN A 1 7 ? 2.748 0.635 6.222 1.00 0.32 7 GLN A O 14
ATOM 7304 N N . ALA A 1 8 ? 0.574 1.016 5.866 1.00 0.32 8 ALA A N 14
ATOM 7305 C CA . ALA A 1 8 ? 0.418 -0.123 4.965 1.00 0.37 8 ALA A CA 14
ATOM 7306 C C . ALA A 1 8 ? 1.490 -0.086 3.868 1.00 0.36 8 ALA A C 14
ATOM 7307 O O . ALA A 1 8 ? 2.241 -1.040 3.664 1.00 0.42 8 ALA A O 14
ATOM 7314 N N . MET A 1 9 ? 1.583 1.050 3.188 1.00 0.34 9 MET A N 14
ATOM 7315 C CA . MET A 1 9 ? 2.492 1.283 2.077 1.00 0.36 9 MET A CA 14
ATOM 7316 C C . MET A 1 9 ? 3.952 1.228 2.493 1.00 0.35 9 MET A C 14
ATOM 7317 O O . MET A 1 9 ? 4.770 0.556 1.874 1.00 0.41 9 MET A O 14
ATOM 7331 N N . ALA A 1 10 ? 4.251 1.942 3.564 1.00 0.38 10 ALA A N 14
ATOM 7332 C CA . ALA A 1 10 ? 5.545 2.091 4.182 1.00 0.47 10 ALA A CA 14
ATOM 7333 C C . ALA A 1 10 ? 6.005 0.730 4.707 1.00 0.49 10 ALA A C 14
ATOM 7334 O O . ALA A 1 10 ? 7.202 0.449 4.735 1.00 0.56 10 ALA A O 14
ATOM 7341 N N . SER A 1 11 ? 5.052 -0.125 5.080 1.00 0.46 11 SER A N 14
ATOM 7342 C CA . SER A 1 11 ? 5.291 -1.506 5.473 1.00 0.48 11 SER A CA 14
ATOM 7343 C C . SER A 1 11 ? 5.343 -2.429 4.257 1.00 0.48 11 SER A C 14
ATOM 7344 O O . SER A 1 11 ? 5.553 -3.629 4.430 1.00 0.59 11 SER A O 14
ATOM 7352 N N . CYS A 1 12 ? 5.105 -1.931 3.037 1.00 0.49 12 CYS A N 14
ATOM 7353 C CA . CYS A 1 12 ? 5.180 -2.784 1.858 1.00 0.51 12 CYS A CA 14
ATOM 7354 C C . CYS A 1 12 ? 4.056 -3.829 1.896 1.00 0.54 12 CYS A C 14
ATOM 7355 O O . CYS A 1 12 ? 4.132 -4.875 1.258 1.00 0.67 12 CYS A O 14
ATOM 7362 N N . GLU A 1 13 ? 3.010 -3.586 2.689 1.00 0.56 13 GLU A N 14
ATOM 7363 C CA . GLU A 1 13 ? 2.037 -4.599 3.043 1.00 0.61 13 GLU A CA 14
ATOM 7364 C C . GLU A 1 13 ? 0.862 -4.509 2.071 1.00 0.37 13 GLU A C 14
ATOM 7365 O O . GLU A 1 13 ? -0.190 -3.962 2.405 1.00 0.33 13 GLU A O 14
ATOM 7377 N N . HIS A 1 14 ? 1.032 -5.043 0.859 1.00 0.38 14 HIS A N 14
ATOM 7378 C CA . HIS A 1 14 ? -0.011 -4.993 -0.156 1.00 0.35 14 HIS A CA 14
ATOM 7379 C C . HIS A 1 14 ? -1.295 -5.610 0.364 1.00 0.34 14 HIS A C 14
ATOM 7380 O O . HIS A 1 14 ? -2.387 -5.230 -0.046 1.00 0.44 14 HIS A O 14
ATOM 7394 N N . THR A 1 15 ? -1.191 -6.627 1.205 1.00 0.36 15 THR A N 14
ATOM 7395 C CA . THR A 1 15 ? -2.398 -7.280 1.644 1.00 0.39 15 THR A CA 14
ATOM 7396 C C . THR A 1 15 ? -3.239 -6.318 2.484 1.00 0.38 15 THR A C 14
ATOM 7397 O O . THR A 1 15 ? -4.465 -6.362 2.417 1.00 0.54 15 THR A O 14
ATOM 7408 N N . MET A 1 16 ? -2.598 -5.423 3.239 1.00 0.29 16 MET A N 14
ATOM 7409 C CA . MET A 1 16 ? -3.227 -4.450 4.095 1.00 0.28 16 MET A CA 14
ATOM 7410 C C . MET A 1 16 ? -3.323 -3.086 3.429 1.00 0.29 16 MET A C 14
ATOM 7411 O O . MET A 1 16 ? -3.751 -2.122 4.067 1.00 0.30 16 MET A O 14
ATOM 7425 N N . CYS A 1 17 ? -3.050 -3.002 2.128 1.00 0.40 17 CYS A N 14
ATOM 7426 C CA . CYS A 1 17 ? -3.296 -1.790 1.366 1.00 0.41 17 CYS A CA 14
ATOM 7427 C C . CYS A 1 17 ? -4.754 -1.354 1.480 1.00 0.40 17 CYS A C 14
ATOM 7428 O O . CYS A 1 17 ? -5.065 -0.230 1.106 1.00 0.41 17 CYS A O 14
ATOM 7435 N N . GLY A 1 18 ? -5.651 -2.198 2.004 1.00 0.47 18 GLY A N 14
ATOM 7436 C CA . GLY A 1 18 ? -7.049 -1.859 2.186 1.00 0.62 18 GLY A CA 14
ATOM 7437 C C . GLY A 1 18 ? -7.253 -0.606 3.039 1.00 0.57 18 GLY A C 14
ATOM 7438 O O . GLY A 1 18 ? -8.296 0.036 2.935 1.00 0.80 18 GLY A O 14
ATOM 7442 N N . TYR A 1 19 ? -6.283 -0.249 3.889 1.00 0.42 19 TYR A N 14
ATOM 7443 C CA . TYR A 1 19 ? -6.365 0.978 4.661 1.00 0.51 19 TYR A CA 14
ATOM 7444 C C . TYR A 1 19 ? -6.254 2.209 3.748 1.00 0.44 19 TYR A C 14
ATOM 7445 O O . TYR A 1 19 ? -6.817 3.264 4.058 1.00 0.57 19 TYR A O 14
ATOM 7463 N N . CYS A 1 20 ? -5.527 2.092 2.635 1.00 0.30 20 CYS A N 14
ATOM 7464 C CA . CYS A 1 20 ? -5.555 3.056 1.541 1.00 0.32 20 CYS A CA 14
ATOM 7465 C C . CYS A 1 20 ? -6.779 2.741 0.694 1.00 0.49 20 CYS A C 14
ATOM 7466 O O . CYS A 1 20 ? -7.206 1.591 0.598 1.00 0.93 20 CYS A O 14
ATOM 7473 N N . GLN A 1 21 ? -7.380 3.757 0.089 1.00 0.26 21 GLN A N 14
ATOM 7474 C CA . GLN A 1 21 ? -8.689 3.637 -0.522 1.00 0.26 21 GLN A CA 14
ATOM 7475 C C . GLN A 1 21 ? -8.871 4.823 -1.455 1.00 0.71 21 GLN A C 14
ATOM 7476 O O . GLN A 1 21 ? -8.173 5.826 -1.310 1.00 1.11 21 GLN A O 14
ATOM 7490 N N . GLY A 1 22 ? -9.741 4.691 -2.452 1.00 0.81 22 GLY A N 14
ATOM 7491 C CA . GLY A 1 22 ? -9.692 5.599 -3.585 1.00 1.11 22 GLY A CA 14
ATOM 7492 C C . GLY A 1 22 ? -8.394 5.322 -4.348 1.00 0.81 22 GLY A C 14
ATOM 7493 O O . GLY A 1 22 ? -7.851 4.223 -4.218 1.00 1.01 22 GLY A O 14
ATOM 7497 N N . PRO A 1 23 ? -7.864 6.276 -5.129 1.00 0.45 23 PRO A N 14
ATOM 7498 C CA . PRO A 1 23 ? -6.669 6.045 -5.930 1.00 0.39 23 PRO A CA 14
ATOM 7499 C C . PRO A 1 23 ? -5.497 5.560 -5.079 1.00 0.33 23 PRO A C 14
ATOM 7500 O O . PRO A 1 23 ? -4.655 4.794 -5.549 1.00 0.49 23 PRO A O 14
ATOM 7511 N N . LEU A 1 24 ? -5.452 5.977 -3.814 1.00 0.23 24 LEU A N 14
ATOM 7512 C CA . LEU A 1 24 ? -4.405 5.590 -2.898 1.00 0.22 24 LEU A CA 14
ATOM 7513 C C . LEU A 1 24 ? -4.304 4.080 -2.743 1.00 0.20 24 LEU A C 14
ATOM 7514 O O . LEU A 1 24 ? -3.208 3.587 -2.499 1.00 0.22 24 LEU A O 14
ATOM 7530 N N . TYR A 1 25 ? -5.406 3.335 -2.861 1.00 0.20 25 TYR A N 14
ATOM 7531 C CA . TYR A 1 25 ? -5.307 1.881 -2.860 1.00 0.19 25 TYR A CA 14
ATOM 7532 C C . TYR A 1 25 ? -4.390 1.456 -4.002 1.00 0.19 25 TYR A C 14
ATOM 7533 O O . TYR A 1 25 ? -3.393 0.778 -3.800 1.00 0.21 25 TYR A O 14
ATOM 7551 N N . MET A 1 26 ? -4.702 1.876 -5.219 1.00 0.22 26 MET A N 14
ATOM 7552 C CA . MET A 1 26 ? -3.888 1.503 -6.358 1.00 0.24 26 MET A CA 14
ATOM 7553 C C . MET A 1 26 ? -2.459 2.036 -6.198 1.00 0.20 26 MET A C 14
ATOM 7554 O O . MET A 1 26 ? -1.515 1.376 -6.635 1.00 0.24 26 MET A O 14
ATOM 7568 N N . THR A 1 27 ? -2.274 3.205 -5.578 1.00 0.22 27 THR A N 14
ATOM 7569 C CA . THR A 1 27 ? -0.943 3.776 -5.462 1.00 0.27 27 THR A CA 14
ATOM 7570 C C . THR A 1 27 ? -0.114 2.948 -4.491 1.00 0.29 27 THR A C 14
ATOM 7571 O O . THR A 1 27 ? 0.978 2.481 -4.838 1.00 0.33 27 THR A O 14
ATOM 7582 N N . CYS A 1 28 ? -0.640 2.749 -3.284 1.00 0.31 28 CYS A N 14
ATOM 7583 C CA . CYS A 1 28 ? 0.003 1.900 -2.309 1.00 0.39 28 CYS A CA 14
ATOM 7584 C C . CYS A 1 28 ? 0.214 0.520 -2.896 1.00 0.33 28 CYS A C 14
ATOM 7585 O O . CYS A 1 28 ? 1.241 -0.084 -2.618 1.00 0.33 28 CYS A O 14
ATOM 7592 N N . ILE A 1 29 ? -0.690 0.015 -3.737 1.00 0.28 29 ILE A N 14
ATOM 7593 C CA . ILE A 1 29 ? -0.505 -1.286 -4.318 1.00 0.25 29 ILE A CA 14
ATOM 7594 C C . ILE A 1 29 ? 0.731 -1.278 -5.186 1.00 0.20 29 ILE A C 14
ATOM 7595 O O . ILE A 1 29 ? 1.593 -2.130 -5.013 1.00 0.20 29 ILE A O 14
ATOM 7611 N N . GLY A 1 30 ? 0.808 -0.333 -6.118 1.00 0.23 30 GLY A N 14
ATOM 7612 C CA . GLY A 1 30 ? 1.964 -0.174 -6.978 1.00 0.28 30 GLY A CA 14
ATOM 7613 C C . GLY A 1 30 ? 3.248 -0.343 -6.174 1.00 0.37 30 GLY A C 14
ATOM 7614 O O . GLY A 1 30 ? 4.087 -1.171 -6.513 1.00 0.78 30 GLY A O 14
ATOM 7618 N N . ILE A 1 31 ? 3.347 0.386 -5.064 1.00 0.28 31 ILE A N 14
ATOM 7619 C CA . ILE A 1 31 ? 4.506 0.350 -4.184 1.00 0.30 31 ILE A CA 14
ATOM 7620 C C . ILE A 1 31 ? 4.673 -1.038 -3.566 1.00 0.28 31 ILE A C 14
ATOM 7621 O O . ILE A 1 31 ? 5.719 -1.666 -3.700 1.00 0.37 31 ILE A O 14
ATOM 7637 N N . THR A 1 32 ? 3.663 -1.502 -2.843 1.00 0.21 32 THR A N 14
ATOM 7638 C CA . THR A 1 32 ? 3.773 -2.664 -1.979 1.00 0.21 32 THR A CA 14
ATOM 7639 C C . THR A 1 32 ? 3.956 -3.955 -2.781 1.00 0.28 32 THR A C 14
ATOM 7640 O O . THR A 1 32 ? 4.620 -4.891 -2.335 1.00 0.50 32 THR A O 14
ATOM 7651 N N . THR A 1 33 ? 3.344 -4.026 -3.961 1.00 0.22 33 THR A N 14
ATOM 7652 C CA . THR A 1 33 ? 3.498 -5.140 -4.876 1.00 0.25 33 THR A CA 14
ATOM 7653 C C . THR A 1 33 ? 4.713 -4.930 -5.788 1.00 0.32 33 THR A C 14
ATOM 7654 O O . THR A 1 33 ? 4.960 -5.755 -6.672 1.00 0.42 33 THR A O 14
ATOM 7665 N N . ASP A 1 34 ? 5.473 -3.839 -5.615 1.00 0.33 34 ASP A N 14
ATOM 7666 C CA . ASP A 1 34 ? 6.661 -3.633 -6.428 1.00 0.40 34 ASP A CA 14
ATOM 7667 C C . ASP A 1 34 ? 7.684 -4.715 -6.088 1.00 0.49 34 ASP A C 14
ATOM 7668 O O . ASP A 1 34 ? 7.884 -4.998 -4.906 1.00 0.65 34 ASP A O 14
ATOM 7677 N N . PRO A 1 35 ? 8.328 -5.362 -7.063 1.00 0.65 35 PRO A N 14
ATOM 7678 C CA . PRO A 1 35 ? 9.432 -6.252 -6.761 1.00 0.87 35 PRO A CA 14
ATOM 7679 C C . PRO A 1 35 ? 10.486 -5.513 -5.932 1.00 0.92 35 PRO A C 14
ATOM 7680 O O . PRO A 1 35 ? 10.940 -6.041 -4.915 1.00 1.20 35 PRO A O 14
ATOM 7691 N N . GLU A 1 36 ? 10.821 -4.279 -6.309 1.00 0.89 36 GLU A N 14
ATOM 7692 C CA . GLU A 1 36 ? 11.864 -3.468 -5.719 1.00 1.05 36 GLU A CA 14
ATOM 7693 C C . GLU A 1 36 ? 11.345 -2.642 -4.529 1.00 0.86 36 GLU A C 14
ATOM 7694 O O . GLU A 1 36 ? 11.770 -1.511 -4.294 1.00 1.23 36 GLU A O 14
ATOM 7706 N N . CYS A 1 37 ? 10.411 -3.204 -3.771 1.00 0.80 37 CYS A N 14
ATOM 7707 C CA . CYS A 1 37 ? 9.759 -2.515 -2.658 1.00 0.80 37 CYS A CA 14
ATOM 7708 C C . CYS A 1 37 ? 10.731 -2.192 -1.521 1.00 1.01 37 CYS A C 14
ATOM 7709 O O . CYS A 1 37 ? 10.866 -2.966 -0.575 1.00 1.31 37 CYS A O 14
ATOM 7716 N N . GLY A 1 38 ? 11.453 -1.075 -1.613 1.00 1.45 38 GLY A N 14
ATOM 7717 C CA . GLY A 1 38 ? 12.496 -0.731 -0.655 1.00 1.92 38 GLY A CA 14
ATOM 7718 C C . GLY A 1 38 ? 13.526 -1.855 -0.596 1.00 1.66 38 GLY A C 14
ATOM 7719 O O . GLY A 1 38 ? 13.895 -2.319 0.480 1.00 2.04 38 GLY A O 14
ATOM 7723 N N . LEU A 1 39 ? 13.957 -2.320 -1.768 1.00 1.27 39 LEU A N 14
ATOM 7724 C CA . LEU A 1 39 ? 14.746 -3.542 -1.905 1.00 1.24 39 LEU A CA 14
ATOM 7725 C C . LEU A 1 39 ? 16.088 -3.347 -1.193 1.00 1.69 39 LEU A C 14
ATOM 7726 O O . LEU A 1 39 ? 16.716 -2.317 -1.445 1.00 2.04 39 LEU A O 14
ATOM 7742 N N . PRO A 1 40 ? 16.513 -4.247 -0.293 1.00 2.15 40 PRO A N 14
ATOM 7743 C CA . PRO A 1 40 ? 17.550 -3.935 0.672 1.00 2.94 40 PRO A CA 14
ATOM 7744 C C . PRO A 1 40 ? 18.922 -3.970 0.003 1.00 3.32 40 PRO A C 14
ATOM 7745 O O . PRO A 1 40 ? 19.534 -2.913 -0.114 1.00 3.95 40 PRO A O 14
ATOM 7757 N N . ASP A 1 1 ? -3.039 -4.929 13.109 1.00 8.86 1 ASP A N 15
ATOM 7758 C CA . ASP A 1 1 ? -3.047 -3.811 14.069 1.00 7.69 1 ASP A CA 15
ATOM 7759 C C . ASP A 1 1 ? -3.402 -2.551 13.300 1.00 5.62 1 ASP A C 15
ATOM 7760 O O . ASP A 1 1 ? -3.091 -2.492 12.107 1.00 6.06 1 ASP A O 15
ATOM 7771 N N . PRO A 1 2 ? -4.023 -1.543 13.933 1.00 3.75 2 PRO A N 15
ATOM 7772 C CA . PRO A 1 2 ? -4.364 -0.318 13.244 1.00 1.82 2 PRO A CA 15
ATOM 7773 C C . PRO A 1 2 ? -3.085 0.309 12.712 1.00 2.01 2 PRO A C 15
ATOM 7774 O O . PRO A 1 2 ? -1.997 0.087 13.249 1.00 3.81 2 PRO A O 15
ATOM 7785 N N . MET A 1 3 ? -3.200 1.082 11.643 1.00 0.77 3 MET A N 15
ATOM 7786 C CA . MET A 1 3 ? -2.061 1.640 10.950 1.00 0.63 3 MET A CA 15
ATOM 7787 C C . MET A 1 3 ? -2.601 2.762 10.074 1.00 0.64 3 MET A C 15
ATOM 7788 O O . MET A 1 3 ? -3.816 2.865 9.911 1.00 0.98 3 MET A O 15
ATOM 7802 N N . THR A 1 4 ? -1.734 3.567 9.483 1.00 0.55 4 THR A N 15
ATOM 7803 C CA . THR A 1 4 ? -2.118 4.548 8.492 1.00 0.51 4 THR A CA 15
ATOM 7804 C C . THR A 1 4 ? -2.070 3.942 7.084 1.00 0.40 4 THR A C 15
ATOM 7805 O O . THR A 1 4 ? -1.427 2.920 6.857 1.00 0.35 4 THR A O 15
ATOM 7816 N N . CYS A 1 5 ? -2.716 4.579 6.108 1.00 0.39 5 CYS A N 15
ATOM 7817 C CA . CYS A 1 5 ? -2.522 4.212 4.706 1.00 0.32 5 CYS A CA 15
ATOM 7818 C C . CYS A 1 5 ? -1.028 4.261 4.371 1.00 0.26 5 CYS A C 15
ATOM 7819 O O . CYS A 1 5 ? -0.483 3.351 3.749 1.00 0.28 5 CYS A O 15
ATOM 7826 N N . GLU A 1 6 ? -0.366 5.305 4.873 1.00 0.27 6 GLU A N 15
ATOM 7827 C CA . GLU A 1 6 ? 1.082 5.387 4.959 1.00 0.31 6 GLU A CA 15
ATOM 7828 C C . GLU A 1 6 ? 1.660 4.068 5.457 1.00 0.27 6 GLU A C 15
ATOM 7829 O O . GLU A 1 6 ? 2.415 3.439 4.730 1.00 0.31 6 GLU A O 15
ATOM 7841 N N . GLN A 1 7 ? 1.334 3.645 6.677 1.00 0.25 7 GLN A N 15
ATOM 7842 C CA . GLN A 1 7 ? 1.909 2.428 7.220 1.00 0.22 7 GLN A CA 15
ATOM 7843 C C . GLN A 1 7 ? 1.686 1.233 6.301 1.00 0.25 7 GLN A C 15
ATOM 7844 O O . GLN A 1 7 ? 2.630 0.491 6.076 1.00 0.27 7 GLN A O 15
ATOM 7858 N N . ALA A 1 8 ? 0.487 1.027 5.757 1.00 0.29 8 ALA A N 15
ATOM 7859 C CA . ALA A 1 8 ? 0.243 -0.098 4.847 1.00 0.36 8 ALA A CA 15
ATOM 7860 C C . ALA A 1 8 ? 1.341 -0.184 3.772 1.00 0.37 8 ALA A C 15
ATOM 7861 O O . ALA A 1 8 ? 1.972 -1.218 3.544 1.00 0.44 8 ALA A O 15
ATOM 7868 N N . MET A 1 9 ? 1.602 0.950 3.135 1.00 0.33 9 MET A N 15
ATOM 7869 C CA . MET A 1 9 ? 2.591 1.106 2.087 1.00 0.34 9 MET A CA 15
ATOM 7870 C C . MET A 1 9 ? 4.011 0.991 2.607 1.00 0.29 9 MET A C 15
ATOM 7871 O O . MET A 1 9 ? 4.844 0.298 2.026 1.00 0.32 9 MET A O 15
ATOM 7885 N N . ALA A 1 10 ? 4.286 1.677 3.703 1.00 0.30 10 ALA A N 15
ATOM 7886 C CA . ALA A 1 10 ? 5.586 1.754 4.327 1.00 0.32 10 ALA A CA 15
ATOM 7887 C C . ALA A 1 10 ? 5.987 0.360 4.807 1.00 0.33 10 ALA A C 15
ATOM 7888 O O . ALA A 1 10 ? 7.163 -0.005 4.765 1.00 0.38 10 ALA A O 15
ATOM 7895 N N . SER A 1 11 ? 4.996 -0.442 5.191 1.00 0.35 11 SER A N 15
ATOM 7896 C CA . SER A 1 11 ? 5.201 -1.820 5.591 1.00 0.40 11 SER A CA 15
ATOM 7897 C C . SER A 1 11 ? 5.342 -2.710 4.360 1.00 0.38 11 SER A C 15
ATOM 7898 O O . SER A 1 11 ? 5.831 -3.830 4.485 1.00 0.44 11 SER A O 15
ATOM 7906 N N . CYS A 1 12 ? 4.938 -2.240 3.170 1.00 0.39 12 CYS A N 15
ATOM 7907 C CA . CYS A 1 12 ? 5.029 -3.027 1.942 1.00 0.40 12 CYS A CA 15
ATOM 7908 C C . CYS A 1 12 ? 4.011 -4.177 1.935 1.00 0.34 12 CYS A C 15
ATOM 7909 O O . CYS A 1 12 ? 4.092 -5.116 1.137 1.00 0.58 12 CYS A O 15
ATOM 7916 N N . GLU A 1 13 ? 3.015 -4.101 2.818 1.00 0.31 13 GLU A N 15
ATOM 7917 C CA . GLU A 1 13 ? 1.987 -5.112 2.962 1.00 0.35 13 GLU A CA 15
ATOM 7918 C C . GLU A 1 13 ? 0.838 -4.737 2.029 1.00 0.27 13 GLU A C 15
ATOM 7919 O O . GLU A 1 13 ? -0.134 -4.119 2.456 1.00 0.31 13 GLU A O 15
ATOM 7931 N N . HIS A 1 14 ? 0.946 -5.117 0.749 1.00 0.28 14 HIS A N 15
ATOM 7932 C CA . HIS A 1 14 ? -0.117 -4.876 -0.230 1.00 0.31 14 HIS A CA 15
ATOM 7933 C C . HIS A 1 14 ? -1.445 -5.371 0.297 1.00 0.31 14 HIS A C 15
ATOM 7934 O O . HIS A 1 14 ? -2.503 -4.828 0.015 1.00 0.39 14 HIS A O 15
ATOM 7948 N N . THR A 1 15 ? -1.375 -6.472 1.016 1.00 0.32 15 THR A N 15
ATOM 7949 C CA . THR A 1 15 ? -2.497 -7.153 1.581 1.00 0.36 15 THR A CA 15
ATOM 7950 C C . THR A 1 15 ? -3.303 -6.152 2.420 1.00 0.38 15 THR A C 15
ATOM 7951 O O . THR A 1 15 ? -4.524 -6.066 2.306 1.00 0.60 15 THR A O 15
ATOM 7962 N N . MET A 1 16 ? -2.619 -5.340 3.224 1.00 0.28 16 MET A N 15
ATOM 7963 C CA . MET A 1 16 ? -3.189 -4.357 4.103 1.00 0.28 16 MET A CA 15
ATOM 7964 C C . MET A 1 16 ? -3.373 -3.008 3.403 1.00 0.26 16 MET A C 15
ATOM 7965 O O . MET A 1 16 ? -3.635 -2.000 4.057 1.00 0.34 16 MET A O 15
ATOM 7979 N N . CYS A 1 17 ? -3.397 -2.970 2.070 1.00 0.24 17 CYS A N 15
ATOM 7980 C CA . CYS A 1 17 ? -3.791 -1.777 1.350 1.00 0.29 17 CYS A CA 15
ATOM 7981 C C . CYS A 1 17 ? -5.222 -1.360 1.681 1.00 0.34 17 CYS A C 15
ATOM 7982 O O . CYS A 1 17 ? -5.640 -0.283 1.272 1.00 0.47 17 CYS A O 15
ATOM 7989 N N . GLY A 1 18 ? -5.986 -2.171 2.420 1.00 0.39 18 GLY A N 15
ATOM 7990 C CA . GLY A 1 18 ? -7.338 -1.827 2.826 1.00 0.50 18 GLY A CA 15
ATOM 7991 C C . GLY A 1 18 ? -7.410 -0.560 3.684 1.00 0.41 18 GLY A C 15
ATOM 7992 O O . GLY A 1 18 ? -8.496 -0.006 3.852 1.00 0.58 18 GLY A O 15
ATOM 7996 N N . TYR A 1 19 ? -6.297 -0.113 4.273 1.00 0.28 19 TYR A N 15
ATOM 7997 C CA . TYR A 1 19 ? -6.251 1.163 4.980 1.00 0.32 19 TYR A CA 15
ATOM 7998 C C . TYR A 1 19 ? -6.212 2.347 3.991 1.00 0.31 19 TYR A C 15
ATOM 7999 O O . TYR A 1 19 ? -6.529 3.477 4.358 1.00 0.44 19 TYR A O 15
ATOM 8017 N N . CYS A 1 20 ? -5.817 2.113 2.739 1.00 0.41 20 CYS A N 15
ATOM 8018 C CA . CYS A 1 20 ? -5.847 3.076 1.639 1.00 0.35 20 CYS A CA 15
ATOM 8019 C C . CYS A 1 20 ? -7.112 2.793 0.819 1.00 0.41 20 CYS A C 15
ATOM 8020 O O . CYS A 1 20 ? -7.733 1.739 0.965 1.00 0.62 20 CYS A O 15
ATOM 8027 N N . GLN A 1 21 ? -7.522 3.712 -0.060 1.00 0.39 21 GLN A N 15
ATOM 8028 C CA . GLN A 1 21 ? -8.707 3.535 -0.901 1.00 0.48 21 GLN A CA 15
ATOM 8029 C C . GLN A 1 21 ? -8.528 4.243 -2.245 1.00 0.57 21 GLN A C 15
ATOM 8030 O O . GLN A 1 21 ? -7.752 5.195 -2.334 1.00 0.53 21 GLN A O 15
ATOM 8044 N N . GLY A 1 22 ? -9.213 3.761 -3.281 1.00 0.84 22 GLY A N 15
ATOM 8045 C CA . GLY A 1 22 ? -9.214 4.285 -4.641 1.00 1.05 22 GLY A CA 15
ATOM 8046 C C . GLY A 1 22 ? -7.816 4.587 -5.168 1.00 0.77 22 GLY A C 15
ATOM 8047 O O . GLY A 1 22 ? -7.008 3.664 -5.292 1.00 0.90 22 GLY A O 15
ATOM 8051 N N . PRO A 1 23 ? -7.493 5.859 -5.444 1.00 0.49 23 PRO A N 15
ATOM 8052 C CA . PRO A 1 23 ? -6.212 6.226 -6.012 1.00 0.45 23 PRO A CA 15
ATOM 8053 C C . PRO A 1 23 ? -5.104 5.772 -5.075 1.00 0.40 23 PRO A C 15
ATOM 8054 O O . PRO A 1 23 ? -4.077 5.245 -5.506 1.00 0.57 23 PRO A O 15
ATOM 8065 N N . LEU A 1 24 ? -5.331 5.958 -3.778 1.00 0.23 24 LEU A N 15
ATOM 8066 C CA . LEU A 1 24 ? -4.372 5.613 -2.772 1.00 0.19 24 LEU A CA 15
ATOM 8067 C C . LEU A 1 24 ? -4.261 4.102 -2.671 1.00 0.18 24 LEU A C 15
ATOM 8068 O O . LEU A 1 24 ? -3.145 3.616 -2.587 1.00 0.30 24 LEU A O 15
ATOM 8084 N N . TYR A 1 25 ? -5.365 3.355 -2.684 1.00 0.19 25 TYR A N 15
ATOM 8085 C CA . TYR A 1 25 ? -5.287 1.895 -2.731 1.00 0.19 25 TYR A CA 15
ATOM 8086 C C . TYR A 1 25 ? -4.379 1.488 -3.879 1.00 0.19 25 TYR A C 15
ATOM 8087 O O . TYR A 1 25 ? -3.435 0.731 -3.719 1.00 0.18 25 TYR A O 15
ATOM 8105 N N . MET A 1 26 ? -4.630 2.036 -5.053 1.00 0.28 26 MET A N 15
ATOM 8106 C CA . MET A 1 26 ? -3.839 1.714 -6.210 1.00 0.32 26 MET A CA 15
ATOM 8107 C C . MET A 1 26 ? -2.382 2.122 -6.009 1.00 0.27 26 MET A C 15
ATOM 8108 O O . MET A 1 26 ? -1.493 1.448 -6.530 1.00 0.26 26 MET A O 15
ATOM 8122 N N . THR A 1 27 ? -2.135 3.190 -5.252 1.00 0.33 27 THR A N 15
ATOM 8123 C CA . THR A 1 27 ? -0.792 3.681 -5.036 1.00 0.36 27 THR A CA 15
ATOM 8124 C C . THR A 1 27 ? -0.042 2.789 -4.056 1.00 0.35 27 THR A C 15
ATOM 8125 O O . THR A 1 27 ? 1.034 2.288 -4.375 1.00 0.35 27 THR A O 15
ATOM 8136 N N . CYS A 1 28 ? -0.611 2.555 -2.873 1.00 0.35 28 CYS A N 15
ATOM 8137 C CA . CYS A 1 28 ? -0.051 1.585 -1.956 1.00 0.33 28 CYS A CA 15
ATOM 8138 C C . CYS A 1 28 ? 0.124 0.266 -2.679 1.00 0.24 28 CYS A C 15
ATOM 8139 O O . CYS A 1 28 ? 1.155 -0.357 -2.480 1.00 0.22 28 CYS A O 15
ATOM 8146 N N . ILE A 1 29 ? -0.792 -0.145 -3.564 1.00 0.23 29 ILE A N 15
ATOM 8147 C CA . ILE A 1 29 ? -0.611 -1.387 -4.273 1.00 0.20 29 ILE A CA 15
ATOM 8148 C C . ILE A 1 29 ? 0.645 -1.288 -5.109 1.00 0.20 29 ILE A C 15
ATOM 8149 O O . ILE A 1 29 ? 1.558 -2.077 -4.915 1.00 0.21 29 ILE A O 15
ATOM 8165 N N . GLY A 1 30 ? 0.671 -0.344 -6.045 1.00 0.21 30 GLY A N 15
ATOM 8166 C CA . GLY A 1 30 ? 1.795 -0.099 -6.932 1.00 0.25 30 GLY A CA 15
ATOM 8167 C C . GLY A 1 30 ? 3.108 -0.258 -6.179 1.00 0.31 30 GLY A C 15
ATOM 8168 O O . GLY A 1 30 ? 3.941 -1.068 -6.571 1.00 0.72 30 GLY A O 15
ATOM 8172 N N . ILE A 1 31 ? 3.229 0.444 -5.054 1.00 0.23 31 ILE A N 15
ATOM 8173 C CA . ILE A 1 31 ? 4.440 0.441 -4.250 1.00 0.28 31 ILE A CA 15
ATOM 8174 C C . ILE A 1 31 ? 4.657 -0.949 -3.638 1.00 0.28 31 ILE A C 15
ATOM 8175 O O . ILE A 1 31 ? 5.699 -1.563 -3.824 1.00 0.37 31 ILE A O 15
ATOM 8191 N N . THR A 1 32 ? 3.706 -1.442 -2.850 1.00 0.24 32 THR A N 15
ATOM 8192 C CA . THR A 1 32 ? 3.889 -2.674 -2.092 1.00 0.26 32 THR A CA 15
ATOM 8193 C C . THR A 1 32 ? 4.196 -3.862 -3.007 1.00 0.33 32 THR A C 15
ATOM 8194 O O . THR A 1 32 ? 5.081 -4.678 -2.748 1.00 0.53 32 THR A O 15
ATOM 8205 N N . THR A 1 33 ? 3.431 -3.960 -4.088 1.00 0.23 33 THR A N 15
ATOM 8206 C CA . THR A 1 33 ? 3.557 -4.997 -5.085 1.00 0.30 33 THR A CA 15
ATOM 8207 C C . THR A 1 33 ? 4.684 -4.654 -6.074 1.00 0.43 33 THR A C 15
ATOM 8208 O O . THR A 1 33 ? 4.897 -5.397 -7.038 1.00 0.60 33 THR A O 15
ATOM 8219 N N . ASP A 1 34 ? 5.428 -3.562 -5.866 1.00 0.38 34 ASP A N 15
ATOM 8220 C CA . ASP A 1 34 ? 6.621 -3.272 -6.655 1.00 0.44 34 ASP A CA 15
ATOM 8221 C C . ASP A 1 34 ? 7.665 -4.320 -6.283 1.00 0.42 34 ASP A C 15
ATOM 8222 O O . ASP A 1 34 ? 7.900 -4.527 -5.091 1.00 0.45 34 ASP A O 15
ATOM 8231 N N . PRO A 1 35 ? 8.283 -5.021 -7.236 1.00 0.62 35 PRO A N 15
ATOM 8232 C CA . PRO A 1 35 ? 9.354 -5.949 -6.910 1.00 0.82 35 PRO A CA 15
ATOM 8233 C C . PRO A 1 35 ? 10.445 -5.257 -6.085 1.00 0.81 35 PRO A C 15
ATOM 8234 O O . PRO A 1 35 ? 11.024 -5.866 -5.190 1.00 1.08 35 PRO A O 15
ATOM 8245 N N . GLU A 1 36 ? 10.703 -3.978 -6.354 1.00 0.71 36 GLU A N 15
ATOM 8246 C CA . GLU A 1 36 ? 11.729 -3.174 -5.733 1.00 0.86 36 GLU A CA 15
ATOM 8247 C C . GLU A 1 36 ? 11.267 -2.477 -4.442 1.00 0.77 36 GLU A C 15
ATOM 8248 O O . GLU A 1 36 ? 11.922 -1.542 -3.994 1.00 1.03 36 GLU A O 15
ATOM 8260 N N . CYS A 1 37 ? 10.138 -2.874 -3.865 1.00 0.66 37 CYS A N 15
ATOM 8261 C CA . CYS A 1 37 ? 9.461 -2.177 -2.758 1.00 0.89 37 CYS A CA 15
ATOM 8262 C C . CYS A 1 37 ? 10.375 -1.839 -1.573 1.00 1.28 37 CYS A C 15
ATOM 8263 O O . CYS A 1 37 ? 10.452 -2.588 -0.598 1.00 1.57 37 CYS A O 15
ATOM 8270 N N . GLY A 1 38 ? 11.075 -0.711 -1.619 1.00 1.71 38 GLY A N 15
ATOM 8271 C CA . GLY A 1 38 ? 12.134 -0.421 -0.671 1.00 2.17 38 GLY A CA 15
ATOM 8272 C C . GLY A 1 38 ? 13.137 -1.575 -0.626 1.00 1.90 38 GLY A C 15
ATOM 8273 O O . GLY A 1 38 ? 13.449 -2.088 0.450 1.00 2.25 38 GLY A O 15
ATOM 8277 N N . LEU A 1 39 ? 13.624 -2.005 -1.789 1.00 1.49 39 LEU A N 15
ATOM 8278 C CA . LEU A 1 39 ? 14.624 -3.061 -1.898 1.00 1.45 39 LEU A CA 15
ATOM 8279 C C . LEU A 1 39 ? 15.928 -2.588 -1.245 1.00 1.91 39 LEU A C 15
ATOM 8280 O O . LEU A 1 39 ? 16.254 -1.407 -1.383 1.00 2.28 39 LEU A O 15
ATOM 8296 N N . PRO A 1 40 ? 16.662 -3.450 -0.528 1.00 2.19 40 PRO A N 15
ATOM 8297 C CA . PRO A 1 40 ? 17.973 -3.097 -0.014 1.00 2.78 40 PRO A CA 15
ATOM 8298 C C . PRO A 1 40 ? 18.972 -2.932 -1.164 1.00 3.15 40 PRO A C 15
ATOM 8299 O O . PRO A 1 40 ? 18.602 -2.995 -2.336 1.00 3.71 40 PRO A O 15
ATOM 8311 N N . ASP A 1 1 ? -9.893 2.742 12.541 1.00 5.45 1 ASP A N 16
ATOM 8312 C CA . ASP A 1 1 ? -8.944 1.777 11.973 1.00 4.36 1 ASP A CA 16
ATOM 8313 C C . ASP A 1 1 ? -7.533 2.146 12.400 1.00 3.30 1 ASP A C 16
ATOM 8314 O O . ASP A 1 1 ? -7.199 3.335 12.360 1.00 3.82 1 ASP A O 16
ATOM 8325 N N . PRO A 1 2 ? -6.708 1.172 12.808 1.00 2.13 2 PRO A N 16
ATOM 8326 C CA . PRO A 1 2 ? -5.293 1.395 13.035 1.00 1.46 2 PRO A CA 16
ATOM 8327 C C . PRO A 1 2 ? -4.613 1.572 11.677 1.00 1.39 2 PRO A C 16
ATOM 8328 O O . PRO A 1 2 ? -5.275 1.471 10.649 1.00 2.44 2 PRO A O 16
ATOM 8339 N N . MET A 1 3 ? -3.295 1.775 11.694 1.00 0.87 3 MET A N 16
ATOM 8340 C CA . MET A 1 3 ? -2.416 1.685 10.537 1.00 0.60 3 MET A CA 16
ATOM 8341 C C . MET A 1 3 ? -2.777 2.692 9.451 1.00 0.61 3 MET A C 16
ATOM 8342 O O . MET A 1 3 ? -3.737 2.537 8.700 1.00 1.17 3 MET A O 16
ATOM 8356 N N . THR A 1 4 ? -1.947 3.715 9.314 1.00 0.52 4 THR A N 16
ATOM 8357 C CA . THR A 1 4 ? -2.116 4.651 8.237 1.00 0.53 4 THR A CA 16
ATOM 8358 C C . THR A 1 4 ? -1.937 3.968 6.882 1.00 0.42 4 THR A C 16
ATOM 8359 O O . THR A 1 4 ? -1.284 2.932 6.763 1.00 0.37 4 THR A O 16
ATOM 8370 N N . CYS A 1 5 ? -2.486 4.589 5.842 1.00 0.43 5 CYS A N 16
ATOM 8371 C CA . CYS A 1 5 ? -2.183 4.224 4.470 1.00 0.37 5 CYS A CA 16
ATOM 8372 C C . CYS A 1 5 ? -0.667 4.238 4.268 1.00 0.36 5 CYS A C 16
ATOM 8373 O O . CYS A 1 5 ? -0.114 3.296 3.705 1.00 0.38 5 CYS A O 16
ATOM 8380 N N . GLU A 1 6 ? 0.000 5.265 4.812 1.00 0.37 6 GLU A N 16
ATOM 8381 C CA . GLU A 1 6 ? 1.450 5.324 4.928 1.00 0.39 6 GLU A CA 16
ATOM 8382 C C . GLU A 1 6 ? 1.960 4.022 5.526 1.00 0.36 6 GLU A C 16
ATOM 8383 O O . GLU A 1 6 ? 2.748 3.354 4.889 1.00 0.43 6 GLU A O 16
ATOM 8395 N N . GLN A 1 7 ? 1.552 3.650 6.740 1.00 0.30 7 GLN A N 16
ATOM 8396 C CA . GLN A 1 7 ? 2.076 2.448 7.370 1.00 0.31 7 GLN A CA 16
ATOM 8397 C C . GLN A 1 7 ? 1.899 1.222 6.472 1.00 0.33 7 GLN A C 16
ATOM 8398 O O . GLN A 1 7 ? 2.854 0.473 6.282 1.00 0.34 7 GLN A O 16
ATOM 8412 N N . ALA A 1 8 ? 0.697 0.972 5.955 1.00 0.39 8 ALA A N 16
ATOM 8413 C CA . ALA A 1 8 ? 0.451 -0.210 5.131 1.00 0.51 8 ALA A CA 16
ATOM 8414 C C . ALA A 1 8 ? 1.447 -0.255 3.965 1.00 0.48 8 ALA A C 16
ATOM 8415 O O . ALA A 1 8 ? 2.143 -1.245 3.733 1.00 0.50 8 ALA A O 16
ATOM 8422 N N . MET A 1 9 ? 1.542 0.864 3.260 1.00 0.46 9 MET A N 16
ATOM 8423 C CA . MET A 1 9 ? 2.407 1.056 2.113 1.00 0.47 9 MET A CA 16
ATOM 8424 C C . MET A 1 9 ? 3.876 0.921 2.478 1.00 0.35 9 MET A C 16
ATOM 8425 O O . MET A 1 9 ? 4.638 0.248 1.793 1.00 0.40 9 MET A O 16
ATOM 8439 N N . ALA A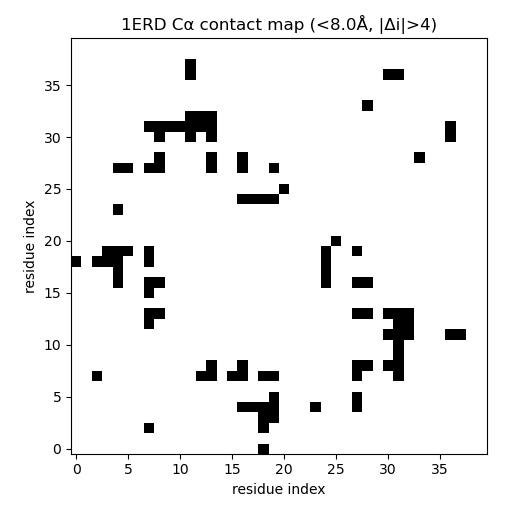 1 10 ? 4.253 1.543 3.581 1.00 0.32 10 ALA A N 16
ATOM 8440 C CA . ALA A 1 10 ? 5.587 1.571 4.126 1.00 0.36 10 ALA A CA 16
ATOM 8441 C C . ALA A 1 10 ? 5.990 0.160 4.533 1.00 0.40 10 ALA A C 16
ATOM 8442 O O . ALA A 1 10 ? 7.152 -0.219 4.398 1.00 0.58 10 ALA A O 16
ATOM 8449 N N . SER A 1 11 ? 5.018 -0.629 4.992 1.00 0.32 11 SER A N 16
ATOM 8450 C CA . SER A 1 11 ? 5.240 -2.037 5.270 1.00 0.39 11 SER A CA 16
ATOM 8451 C C . SER A 1 11 ? 5.346 -2.826 3.970 1.00 0.38 11 SER A C 16
ATOM 8452 O O . SER A 1 11 ? 5.851 -3.947 3.992 1.00 0.51 11 SER A O 16
ATOM 8460 N N . CYS A 1 12 ? 4.828 -2.297 2.856 1.00 0.40 12 CYS A N 16
ATOM 8461 C CA . CYS A 1 12 ? 4.690 -3.048 1.624 1.00 0.55 12 CYS A CA 16
ATOM 8462 C C . CYS A 1 12 ? 3.702 -4.190 1.833 1.00 0.50 12 CYS A C 16
ATOM 8463 O O . CYS A 1 12 ? 3.809 -5.248 1.219 1.00 0.67 12 CYS A O 16
ATOM 8470 N N . GLU A 1 13 ? 2.698 -3.945 2.678 1.00 0.43 13 GLU A N 16
ATOM 8471 C CA . GLU A 1 13 ? 1.584 -4.838 2.922 1.00 0.57 13 GLU A CA 16
ATOM 8472 C C . GLU A 1 13 ? 0.507 -4.568 1.875 1.00 0.44 13 GLU A C 16
ATOM 8473 O O . GLU A 1 13 ? -0.431 -3.816 2.139 1.00 0.55 13 GLU A O 16
ATOM 8485 N N . HIS A 1 14 ? 0.595 -5.198 0.702 1.00 0.35 14 HIS A N 16
ATOM 8486 C CA . HIS A 1 14 ? -0.506 -5.116 -0.248 1.00 0.36 14 HIS A CA 16
ATOM 8487 C C . HIS A 1 14 ? -1.754 -5.720 0.399 1.00 0.36 14 HIS A C 16
ATOM 8488 O O . HIS A 1 14 ? -2.895 -5.372 0.091 1.00 0.52 14 HIS A O 16
ATOM 8502 N N . THR A 1 15 ? -1.548 -6.701 1.267 1.00 0.30 15 THR A N 16
ATOM 8503 C CA . THR A 1 15 ? -2.618 -7.421 1.901 1.00 0.43 15 THR A CA 16
ATOM 8504 C C . THR A 1 15 ? -3.478 -6.458 2.726 1.00 0.43 15 THR A C 16
ATOM 8505 O O . THR A 1 15 ? -4.704 -6.482 2.620 1.00 0.55 15 THR A O 16
ATOM 8516 N N . MET A 1 16 ? -2.845 -5.549 3.471 1.00 0.41 16 MET A N 16
ATOM 8517 C CA . MET A 1 16 ? -3.515 -4.502 4.223 1.00 0.40 16 MET A CA 16
ATOM 8518 C C . MET A 1 16 ? -3.628 -3.211 3.420 1.00 0.34 16 MET A C 16
ATOM 8519 O O . MET A 1 16 ? -3.883 -2.147 3.985 1.00 0.31 16 MET A O 16
ATOM 8533 N N . CYS A 1 17 ? -3.492 -3.278 2.096 1.00 0.41 17 CYS A N 16
ATOM 8534 C CA . CYS A 1 17 ? -3.532 -2.068 1.294 1.00 0.40 17 CYS A CA 16
ATOM 8535 C C . CYS A 1 17 ? -4.827 -1.299 1.502 1.00 0.33 17 CYS A C 16
ATOM 8536 O O . CYS A 1 17 ? -4.856 -0.083 1.372 1.00 0.55 17 CYS A O 16
ATOM 8543 N N . GLY A 1 18 ? -5.894 -1.994 1.901 1.00 0.41 18 GLY A N 16
ATOM 8544 C CA . GLY A 1 18 ? -7.202 -1.391 2.052 1.00 0.66 18 GLY A CA 16
ATOM 8545 C C . GLY A 1 18 ? -7.332 -0.517 3.300 1.00 0.36 18 GLY A C 16
ATOM 8546 O O . GLY A 1 18 ? -8.458 -0.263 3.731 1.00 0.70 18 GLY A O 16
ATOM 8550 N N . TYR A 1 19 ? -6.230 -0.097 3.929 1.00 0.33 19 TYR A N 16
ATOM 8551 C CA . TYR A 1 19 ? -6.236 1.061 4.808 1.00 0.34 19 TYR A CA 16
ATOM 8552 C C . TYR A 1 19 ? -6.197 2.317 3.928 1.00 0.31 19 TYR A C 16
ATOM 8553 O O . TYR A 1 19 ? -6.855 3.311 4.242 1.00 0.53 19 TYR A O 16
ATOM 8571 N N . CYS A 1 20 ? -5.478 2.252 2.807 1.00 0.22 20 CYS A N 16
ATOM 8572 C CA . CYS A 1 20 ? -5.572 3.203 1.708 1.00 0.21 20 CYS A CA 16
ATOM 8573 C C . CYS A 1 20 ? -6.876 2.915 0.971 1.00 0.28 20 CYS A C 16
ATOM 8574 O O . CYS A 1 20 ? -7.313 1.767 0.922 1.00 0.65 20 CYS A O 16
ATOM 8581 N N . GLN A 1 21 ? -7.517 3.934 0.400 1.00 0.35 21 GLN A N 16
ATOM 8582 C CA . GLN A 1 21 ? -8.751 3.793 -0.362 1.00 0.33 21 GLN A CA 16
ATOM 8583 C C . GLN A 1 21 ? -8.623 4.514 -1.706 1.00 0.37 21 GLN A C 16
ATOM 8584 O O . GLN A 1 21 ? -7.618 5.161 -1.976 1.00 0.46 21 GLN A O 16
ATOM 8598 N N . GLY A 1 22 ? -9.657 4.454 -2.541 1.00 0.61 22 GLY A N 16
ATOM 8599 C CA . GLY A 1 22 ? -9.750 5.187 -3.798 1.00 0.77 22 GLY A CA 16
ATOM 8600 C C . GLY A 1 22 ? -8.481 5.016 -4.641 1.00 0.57 22 GLY A C 16
ATOM 8601 O O . GLY A 1 22 ? -7.965 3.898 -4.714 1.00 0.69 22 GLY A O 16
ATOM 8605 N N . PRO A 1 23 ? -7.943 6.072 -5.272 1.00 0.39 23 PRO A N 16
ATOM 8606 C CA . PRO A 1 23 ? -6.685 5.962 -5.995 1.00 0.43 23 PRO A CA 16
ATOM 8607 C C . PRO A 1 23 ? -5.535 5.568 -5.066 1.00 0.35 23 PRO A C 16
ATOM 8608 O O . PRO A 1 23 ? -4.624 4.853 -5.485 1.00 0.44 23 PRO A O 16
ATOM 8619 N N . LEU A 1 24 ? -5.572 6.000 -3.802 1.00 0.28 24 LEU A N 16
ATOM 8620 C CA . LEU A 1 24 ? -4.539 5.643 -2.847 1.00 0.25 24 LEU A CA 16
ATOM 8621 C C . LEU A 1 24 ? -4.402 4.128 -2.704 1.00 0.20 24 LEU A C 16
ATOM 8622 O O . LEU A 1 24 ? -3.292 3.663 -2.480 1.00 0.23 24 LEU A O 16
ATOM 8638 N N . TYR A 1 25 ? -5.492 3.363 -2.830 1.00 0.19 25 TYR A N 16
ATOM 8639 C CA . TYR A 1 25 ? -5.451 1.904 -2.749 1.00 0.18 25 TYR A CA 16
ATOM 8640 C C . TYR A 1 25 ? -4.449 1.450 -3.812 1.00 0.19 25 TYR A C 16
ATOM 8641 O O . TYR A 1 25 ? -3.392 0.911 -3.501 1.00 0.33 25 TYR A O 16
ATOM 8659 N N . MET A 1 26 ? -4.732 1.724 -5.084 1.00 0.26 26 MET A N 16
ATOM 8660 C CA . MET A 1 26 ? -3.869 1.283 -6.152 1.00 0.35 26 MET A CA 16
ATOM 8661 C C . MET A 1 26 ? -2.478 1.923 -6.071 1.00 0.18 26 MET A C 16
ATOM 8662 O O . MET A 1 26 ? -1.506 1.324 -6.533 1.00 0.21 26 MET A O 16
ATOM 8676 N N . THR A 1 27 ? -2.343 3.116 -5.487 1.00 0.18 27 THR A N 16
ATOM 8677 C CA . THR A 1 27 ? -1.020 3.698 -5.313 1.00 0.20 27 THR A CA 16
ATOM 8678 C C . THR A 1 27 ? -0.231 2.794 -4.377 1.00 0.18 27 THR A C 16
ATOM 8679 O O . THR A 1 27 ? 0.846 2.313 -4.725 1.00 0.21 27 THR A O 16
ATOM 8690 N N . CYS A 1 28 ? -0.788 2.548 -3.193 1.00 0.18 28 CYS A N 16
ATOM 8691 C CA . CYS A 1 28 ? -0.218 1.610 -2.251 1.00 0.20 28 CYS A CA 16
ATOM 8692 C C . CYS A 1 28 ? 0.077 0.283 -2.926 1.00 0.18 28 CYS A C 16
ATOM 8693 O O . CYS A 1 28 ? 1.132 -0.286 -2.669 1.00 0.21 28 CYS A O 16
ATOM 8700 N N . ILE A 1 29 ? -0.780 -0.186 -3.835 1.00 0.20 29 ILE A N 16
ATOM 8701 C CA . ILE A 1 29 ? -0.520 -1.441 -4.500 1.00 0.23 29 ILE A CA 16
ATOM 8702 C C . ILE A 1 29 ? 0.800 -1.342 -5.245 1.00 0.23 29 ILE A C 16
ATOM 8703 O O 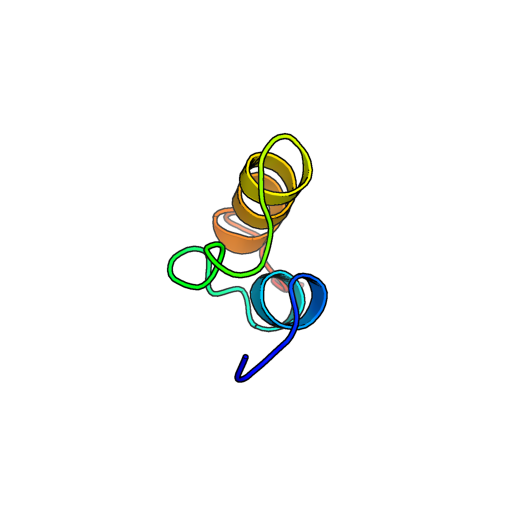. ILE A 1 29 ? 1.755 -2.033 -4.913 1.00 0.28 29 ILE A O 16
ATOM 8719 N N . GLY A 1 30 ? 0.874 -0.418 -6.196 1.00 0.28 30 GLY A N 16
ATOM 8720 C CA . GLY A 1 30 ? 2.051 -0.243 -7.029 1.00 0.36 30 GLY A CA 16
ATOM 8721 C C . GLY A 1 30 ? 3.333 0.093 -6.261 1.00 0.45 30 GLY A C 16
ATOM 8722 O O . GLY A 1 30 ? 4.383 0.206 -6.889 1.00 1.14 30 GLY A O 16
ATOM 8726 N N . ILE A 1 31 ? 3.270 0.359 -4.952 1.00 0.25 31 ILE A N 16
ATOM 8727 C CA . ILE A 1 31 ? 4.423 0.282 -4.063 1.00 0.31 31 ILE A CA 16
ATOM 8728 C C . ILE A 1 31 ? 4.590 -1.140 -3.533 1.00 0.30 31 ILE A C 16
ATOM 8729 O O . ILE A 1 31 ? 5.611 -1.791 -3.726 1.00 0.39 31 ILE A O 16
ATOM 8745 N N . THR A 1 32 ? 3.604 -1.596 -2.772 1.00 0.23 32 THR A N 16
ATOM 8746 C CA . THR A 1 32 ? 3.692 -2.796 -1.967 1.00 0.25 32 THR A CA 16
ATOM 8747 C C . THR A 1 32 ? 4.015 -4.028 -2.802 1.00 0.29 32 THR A C 16
ATOM 8748 O O . THR A 1 32 ? 4.846 -4.851 -2.413 1.00 0.41 32 THR A O 16
ATOM 8759 N N . THR A 1 33 ? 3.344 -4.161 -3.939 1.00 0.27 33 THR A N 16
ATOM 8760 C CA . THR A 1 33 ? 3.512 -5.272 -4.842 1.00 0.31 33 THR A CA 16
ATOM 8761 C C . THR A 1 33 ? 4.691 -5.001 -5.790 1.00 0.35 33 THR A C 16
ATOM 8762 O O . THR A 1 33 ? 4.918 -5.799 -6.703 1.00 0.43 33 THR A O 16
ATOM 8773 N N . ASP A 1 34 ? 5.442 -3.897 -5.628 1.00 0.35 34 ASP A N 16
ATOM 8774 C CA . ASP A 1 34 ? 6.586 -3.629 -6.500 1.00 0.39 34 ASP A CA 16
ATOM 8775 C C . ASP A 1 34 ? 7.827 -4.410 -6.032 1.00 0.32 34 ASP A C 16
ATOM 8776 O O . ASP A 1 34 ? 7.906 -4.782 -4.859 1.00 0.47 34 ASP A O 16
ATOM 8785 N N . PRO A 1 35 ? 8.754 -4.762 -6.940 1.00 0.57 35 PRO A N 16
ATOM 8786 C CA . PRO A 1 35 ? 9.936 -5.542 -6.613 1.00 0.71 35 PRO A CA 16
ATOM 8787 C C . PRO A 1 35 ? 11.039 -4.668 -6.003 1.00 0.77 35 PRO A C 16
ATOM 8788 O O . PRO A 1 35 ? 11.918 -5.179 -5.310 1.00 1.06 35 PRO A O 16
ATOM 8799 N N . GLU A 1 36 ? 11.014 -3.358 -6.245 1.00 0.69 36 GLU A N 16
ATOM 8800 C CA . GLU A 1 36 ? 11.993 -2.414 -5.784 1.00 0.88 36 GLU A CA 16
ATOM 8801 C C . GLU A 1 36 ? 11.852 -2.140 -4.293 1.00 0.86 36 GLU A C 16
ATOM 8802 O O . GLU A 1 36 ? 12.800 -1.677 -3.660 1.00 1.14 36 GLU A O 16
ATOM 8814 N N . CYS A 1 37 ? 10.681 -2.430 -3.750 1.00 0.78 37 CYS A N 16
ATOM 8815 C CA . CYS A 1 37 ? 10.271 -2.163 -2.378 1.00 0.89 37 CYS A CA 16
ATOM 8816 C C . CYS A 1 37 ? 11.350 -2.608 -1.393 1.00 1.10 37 CYS A C 16
ATOM 8817 O O . CYS A 1 37 ? 11.429 -3.785 -1.028 1.00 1.30 37 CYS A O 16
ATOM 8824 N N . GLY A 1 38 ? 12.173 -1.658 -0.950 1.00 1.31 38 GLY A N 16
ATOM 8825 C CA . GLY A 1 38 ? 13.286 -1.913 -0.056 1.00 1.61 38 GLY A CA 16
ATOM 8826 C C . GLY A 1 38 ? 14.140 -3.071 -0.569 1.00 1.47 38 GLY A C 16
ATOM 8827 O O . GLY A 1 38 ? 14.516 -3.974 0.178 1.00 1.79 38 GLY A O 16
ATOM 8831 N N . LEU A 1 39 ? 14.471 -3.038 -1.855 1.00 1.27 39 LEU A N 16
ATOM 8832 C CA . LEU A 1 39 ? 15.552 -3.853 -2.380 1.00 1.48 39 LEU A CA 16
ATOM 8833 C C . LEU A 1 39 ? 16.819 -3.344 -1.682 1.00 1.81 39 LEU A C 16
ATOM 8834 O O . LEU A 1 39 ? 16.962 -2.125 -1.581 1.00 2.12 39 LEU A O 16
ATOM 8850 N N . PRO A 1 40 ? 17.638 -4.218 -1.082 1.00 2.13 40 PRO A N 16
ATOM 8851 C CA . PRO A 1 40 ? 18.804 -3.787 -0.331 1.00 2.72 40 PRO A CA 16
ATOM 8852 C C . PRO A 1 40 ? 19.800 -3.098 -1.263 1.00 3.24 40 PRO A C 16
ATOM 8853 O O . PRO A 1 40 ? 20.364 -2.084 -0.856 1.00 4.17 40 PRO A O 16
ATOM 8865 N N . ASP A 1 1 ? -10.856 3.554 12.555 1.00 6.25 1 ASP A N 17
ATOM 8866 C CA . ASP A 1 1 ? -10.120 2.669 11.636 1.00 5.25 1 ASP A CA 17
ATOM 8867 C C . ASP A 1 1 ? -8.636 2.835 11.924 1.00 4.13 1 ASP A C 17
ATOM 8868 O O . ASP A 1 1 ? -8.170 3.977 11.927 1.00 4.55 1 ASP A O 17
ATOM 8879 N N . PRO A 1 2 ? -7.895 1.765 12.238 1.00 2.97 2 PRO A N 17
ATOM 8880 C CA . PRO A 1 2 ? -6.527 1.886 12.703 1.00 2.16 2 PRO A CA 17
ATOM 8881 C C . PRO A 1 2 ? -5.582 2.011 11.517 1.00 2.10 2 PRO A C 17
ATOM 8882 O O . PRO A 1 2 ? -5.974 1.668 10.409 1.00 2.92 2 PRO A O 17
ATOM 8893 N N . MET A 1 3 ? -4.340 2.426 11.777 1.00 1.63 3 MET A N 17
ATOM 8894 C CA . MET A 1 3 ? -3.226 2.332 10.845 1.00 1.25 3 MET A CA 17
ATOM 8895 C C . MET A 1 3 ? -3.388 3.221 9.608 1.00 1.00 3 MET A C 17
ATOM 8896 O O . MET A 1 3 ? -4.467 3.404 9.044 1.00 1.34 3 MET A O 17
ATOM 8910 N N . THR A 1 4 ? -2.289 3.843 9.198 1.00 0.68 4 THR A N 17
ATOM 8911 C CA . THR A 1 4 ? -2.304 4.723 8.057 1.00 0.58 4 THR A CA 17
ATOM 8912 C C . THR A 1 4 ? -2.086 3.951 6.763 1.00 0.38 4 THR A C 17
ATOM 8913 O O . THR A 1 4 ? -1.506 2.865 6.734 1.00 0.29 4 THR A O 17
ATOM 8924 N N . CYS A 1 5 ? -2.540 4.553 5.670 1.00 0.45 5 CYS A N 17
ATOM 8925 C CA . CYS A 1 5 ? -2.164 4.154 4.332 1.00 0.42 5 CYS A CA 17
ATOM 8926 C C . CYS A 1 5 ? -0.648 4.104 4.212 1.00 0.40 5 CYS A C 17
ATOM 8927 O O . CYS A 1 5 ? -0.093 3.109 3.755 1.00 0.46 5 CYS A O 17
ATOM 8934 N N . GLU A 1 6 ? 0.003 5.173 4.683 1.00 0.40 6 GLU A N 17
ATOM 8935 C CA . GLU A 1 6 ? 1.443 5.234 4.866 1.00 0.37 6 GLU A CA 17
ATOM 8936 C C . GLU A 1 6 ? 1.913 3.974 5.546 1.00 0.34 6 GLU A C 17
ATOM 8937 O O . GLU A 1 6 ? 2.730 3.275 4.979 1.00 0.49 6 GLU A O 17
ATOM 8949 N N . GLN A 1 7 ? 1.398 3.660 6.731 1.00 0.27 7 GLN A N 17
ATOM 8950 C CA . GLN A 1 7 ? 1.824 2.471 7.431 1.00 0.37 7 GLN A CA 17
ATOM 8951 C C . GLN A 1 7 ? 1.737 1.230 6.547 1.00 0.37 7 GLN A C 17
ATOM 8952 O O . GLN A 1 7 ? 2.724 0.504 6.456 1.00 0.46 7 GLN A O 17
ATOM 8966 N N . ALA A 1 8 ? 0.593 0.982 5.909 1.00 0.35 8 ALA A N 17
ATOM 8967 C CA . ALA A 1 8 ? 0.442 -0.199 5.056 1.00 0.45 8 ALA A CA 17
ATOM 8968 C C . ALA A 1 8 ? 1.513 -0.230 3.950 1.00 0.45 8 ALA A C 17
ATOM 8969 O O . ALA A 1 8 ? 2.232 -1.208 3.733 1.00 0.49 8 ALA A O 17
ATOM 8976 N N . MET A 1 9 ? 1.628 0.872 3.223 1.00 0.41 9 MET A N 17
ATOM 8977 C CA . MET A 1 9 ? 2.555 1.022 2.115 1.00 0.41 9 MET A CA 17
ATOM 8978 C C . MET A 1 9 ? 3.999 0.916 2.574 1.00 0.30 9 MET A C 17
ATOM 8979 O O . MET A 1 9 ? 4.836 0.331 1.891 1.00 0.29 9 MET A O 17
ATOM 8993 N N . ALA A 1 10 ? 4.285 1.482 3.734 1.00 0.38 10 ALA A N 17
ATOM 8994 C CA . ALA A 1 10 ? 5.595 1.563 4.325 1.00 0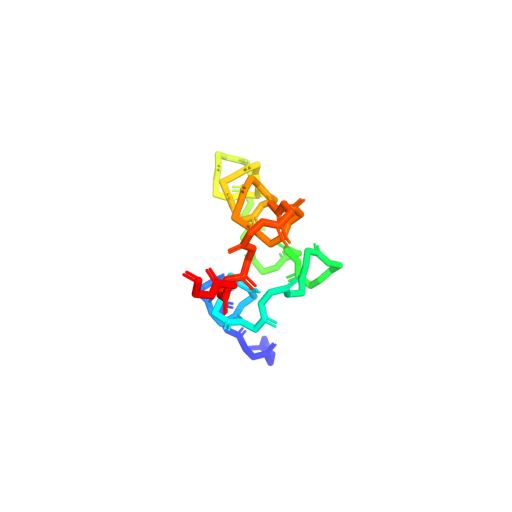.37 10 ALA A CA 17
ATOM 8995 C C . ALA A 1 10 ? 6.075 0.161 4.688 1.00 0.35 10 ALA A C 17
ATOM 8996 O O . ALA A 1 10 ? 7.268 -0.124 4.622 1.00 0.41 10 ALA A O 17
ATOM 9003 N N . SER A 1 11 ? 5.147 -0.736 5.022 1.00 0.38 11 SER A N 17
ATOM 9004 C CA . SER A 1 11 ? 5.493 -2.145 5.199 1.00 0.49 11 SER A CA 17
ATOM 9005 C C . SER A 1 11 ? 5.559 -2.880 3.868 1.00 0.46 11 SER A C 17
ATOM 9006 O O . SER A 1 11 ? 6.090 -3.988 3.834 1.00 0.67 11 SER A O 17
ATOM 9014 N N . CYS A 1 12 ? 4.952 -2.348 2.802 1.00 0.37 12 CYS A N 17
ATOM 9015 C CA . CYS A 1 12 ? 4.824 -3.091 1.565 1.00 0.49 12 CYS A CA 17
ATOM 9016 C C . CYS A 1 12 ? 3.893 -4.292 1.750 1.00 0.40 12 CYS A C 17
ATOM 9017 O O . CYS A 1 12 ? 3.975 -5.272 1.009 1.00 0.63 12 CYS A O 17
ATOM 9024 N N . GLU A 1 13 ? 2.935 -4.180 2.683 1.00 0.30 13 GLU A N 17
ATOM 9025 C CA . GLU A 1 13 ? 1.945 -5.214 2.962 1.00 0.38 13 GLU A CA 17
ATOM 9026 C C . GLU A 1 13 ? 0.740 -5.029 2.032 1.00 0.40 13 GLU A C 17
ATOM 9027 O O . GLU A 1 13 ? -0.308 -4.534 2.441 1.00 0.57 13 GLU A O 17
ATOM 9039 N N . HIS A 1 14 ? 0.886 -5.417 0.761 1.00 0.33 14 HIS A N 17
ATOM 9040 C CA . HIS A 1 14 ? -0.124 -5.161 -0.264 1.00 0.30 14 HIS A CA 17
ATOM 9041 C C . HIS A 1 14 ? -1.534 -5.526 0.174 1.00 0.30 14 HIS A C 17
ATOM 9042 O O . HIS A 1 14 ? -2.495 -4.803 -0.090 1.00 0.44 14 HIS A O 17
ATOM 9056 N N . THR A 1 15 ? -1.679 -6.690 0.793 1.00 0.50 15 THR A N 17
ATOM 9057 C CA . THR A 1 15 ? -2.993 -7.183 1.132 1.00 0.75 15 THR A CA 17
ATOM 9058 C C . THR A 1 15 ? -3.695 -6.191 2.058 1.00 0.69 15 THR A C 17
ATOM 9059 O O . THR A 1 15 ? -4.911 -6.019 1.960 1.00 0.89 15 THR A O 17
ATOM 9070 N N . MET A 1 16 ? -2.927 -5.511 2.910 1.00 0.53 16 MET A N 17
ATOM 9071 C CA . MET A 1 16 ? -3.409 -4.598 3.924 1.00 0.44 16 MET A CA 17
ATOM 9072 C C . MET A 1 16 ? -3.739 -3.225 3.354 1.00 0.41 16 MET A C 17
ATOM 9073 O O . MET A 1 16 ? -4.251 -2.390 4.102 1.00 0.63 16 MET A O 17
ATOM 9087 N N . CYS A 1 17 ? -3.520 -2.968 2.060 1.00 0.29 17 CYS A N 17
ATOM 9088 C CA . CYS A 1 17 ? -3.711 -1.667 1.465 1.00 0.30 17 CYS A CA 17
ATOM 9089 C C . CYS A 1 17 ? -5.133 -1.132 1.644 1.00 0.28 17 CYS A C 17
ATOM 9090 O O . CYS A 1 17 ? -5.375 0.012 1.297 1.00 0.30 17 CYS A O 17
ATOM 9097 N N . GLY A 1 18 ? -6.076 -1.891 2.209 1.00 0.35 18 GLY A N 17
ATOM 9098 C CA . GLY A 1 18 ? -7.389 -1.384 2.573 1.00 0.43 18 GLY A CA 17
ATOM 9099 C C . GLY A 1 18 ? -7.338 -0.193 3.530 1.00 0.34 18 GLY A C 17
ATOM 9100 O O . GLY A 1 18 ? -8.311 0.556 3.598 1.00 0.47 18 GLY A O 17
ATOM 9104 N N . TYR A 1 19 ? -6.241 0.001 4.274 1.00 0.26 19 TYR A N 17
ATOM 9105 C CA . TYR A 1 19 ? -6.069 1.218 5.058 1.00 0.29 19 TYR A CA 17
ATOM 9106 C C . TYR A 1 19 ? -5.978 2.435 4.134 1.00 0.33 19 TYR A C 17
ATOM 9107 O O . TYR A 1 19 ? -6.398 3.537 4.492 1.00 0.52 19 TYR A O 17
ATOM 9125 N N . CYS A 1 20 ? -5.454 2.238 2.931 1.00 0.26 20 CYS A N 17
ATOM 9126 C CA . CYS A 1 20 ? -5.541 3.187 1.838 1.00 0.26 20 CYS A CA 17
ATOM 9127 C C . CYS A 1 20 ? -6.889 2.998 1.153 1.00 0.32 20 CYS A C 17
ATOM 9128 O O . CYS A 1 20 ? -7.524 1.957 1.320 1.00 0.54 20 CYS A O 17
ATOM 9135 N N . GLN A 1 21 ? -7.349 3.962 0.359 1.00 0.31 21 GLN A N 17
ATOM 9136 C CA . GLN A 1 21 ? -8.537 3.768 -0.462 1.00 0.28 21 GLN A CA 17
ATOM 9137 C C . GLN A 1 21 ? -8.372 4.383 -1.846 1.00 0.40 21 GLN A C 17
ATOM 9138 O O . GLN A 1 21 ? -7.502 5.222 -2.063 1.00 0.48 21 GLN A O 17
ATOM 9152 N N . GLY A 1 22 ? -9.195 3.926 -2.784 1.00 0.58 22 GLY A N 17
ATOM 9153 C CA . GLY A 1 22 ? -9.207 4.296 -4.187 1.00 0.87 22 GLY A CA 17
ATOM 9154 C C . GLY A 1 22 ? -7.819 4.574 -4.766 1.00 0.66 22 GLY A C 17
ATOM 9155 O O . GLY A 1 22 ? -7.033 3.640 -4.925 1.00 0.79 22 GLY A O 17
ATOM 9159 N N . PRO A 1 23 ? -7.484 5.838 -5.068 1.00 0.48 23 PRO A N 17
ATOM 9160 C CA . PRO A 1 23 ? -6.219 6.178 -5.691 1.00 0.47 23 PRO A CA 17
ATOM 9161 C C . PRO A 1 23 ? -5.061 5.749 -4.800 1.00 0.47 23 PRO A C 17
ATOM 9162 O O . PRO A 1 23 ? -4.044 5.245 -5.273 1.00 0.62 23 PRO A O 17
ATOM 9173 N N . LEU A 1 24 ? -5.220 5.935 -3.493 1.00 0.38 24 LEU A N 17
ATOM 9174 C CA . LEU A 1 24 ? -4.254 5.503 -2.518 1.00 0.36 24 LEU A CA 17
ATOM 9175 C C . LEU A 1 24 ? -4.225 3.981 -2.388 1.00 0.31 24 LEU A C 17
ATOM 9176 O O . LEU A 1 24 ? -3.150 3.444 -2.160 1.00 0.32 24 LEU A O 17
ATOM 9192 N N . TYR A 1 25 ? -5.348 3.269 -2.531 1.00 0.29 25 TYR A N 17
ATOM 9193 C CA . TYR A 1 25 ? -5.323 1.802 -2.585 1.00 0.27 25 TYR A CA 17
ATOM 9194 C C . TYR A 1 25 ? -4.415 1.391 -3.727 1.00 0.26 25 TYR A C 17
ATOM 9195 O O . TYR A 1 25 ? -3.432 0.688 -3.528 1.00 0.27 25 TYR A O 17
ATOM 9213 N N . MET A 1 26 ? -4.730 1.861 -4.926 1.00 0.28 26 MET A N 17
ATOM 9214 C CA . MET A 1 26 ? -3.964 1.558 -6.107 1.00 0.27 26 MET A CA 17
ATOM 9215 C C . MET A 1 26 ? -2.500 1.954 -5.933 1.00 0.24 26 MET A C 17
ATOM 9216 O O . MET A 1 26 ? -1.610 1.214 -6.334 1.00 0.29 26 MET A O 17
ATOM 9230 N N . THR A 1 27 ? -2.234 3.096 -5.310 1.00 0.25 27 THR A N 17
ATOM 9231 C CA . THR A 1 27 ? -0.870 3.559 -5.167 1.00 0.26 27 THR A CA 17
ATOM 9232 C C . THR A 1 27 ? -0.117 2.652 -4.199 1.00 0.25 27 THR A C 17
ATOM 9233 O O . THR A 1 27 ? 0.963 2.153 -4.514 1.00 0.27 27 THR A O 17
ATOM 9244 N N . CYS A 1 28 ? -0.689 2.434 -3.017 1.00 0.25 28 CYS A N 17
ATOM 9245 C CA . CYS A 1 28 ? -0.175 1.468 -2.075 1.00 0.28 28 CYS A CA 17
ATOM 9246 C C . CYS A 1 28 ? 0.060 0.147 -2.765 1.00 0.23 28 CYS A C 17
ATOM 9247 O O . CYS A 1 28 ? 1.118 -0.433 -2.577 1.00 0.22 28 CYS A O 17
ATOM 9254 N N . ILE A 1 29 ? -0.853 -0.301 -3.625 1.00 0.23 29 ILE A N 17
ATOM 9255 C CA . ILE A 1 29 ? -0.674 -1.552 -4.307 1.00 0.23 29 ILE A CA 17
ATOM 9256 C C . ILE A 1 29 ? 0.567 -1.486 -5.170 1.00 0.25 29 ILE A C 17
ATOM 9257 O O . ILE A 1 29 ? 1.469 -2.296 -4.990 1.00 0.31 29 ILE A O 17
ATOM 9273 N N . GLY A 1 30 ? 0.605 -0.526 -6.086 1.00 0.25 30 GLY A N 17
ATOM 9274 C CA . GLY A 1 30 ? 1.724 -0.273 -6.967 1.00 0.30 30 GLY A CA 17
ATOM 9275 C C . GLY A 1 30 ? 3.020 -0.440 -6.194 1.00 0.42 30 GLY A C 17
ATOM 9276 O O . GLY A 1 30 ? 3.864 -1.241 -6.578 1.00 0.84 30 GLY A O 17
ATOM 9280 N N . ILE A 1 31 ? 3.149 0.261 -5.075 1.00 0.26 31 ILE A N 17
ATOM 9281 C CA . ILE A 1 31 ? 4.363 0.220 -4.275 1.00 0.32 31 ILE A CA 17
ATOM 9282 C C . ILE A 1 31 ? 4.559 -1.179 -3.689 1.00 0.33 31 ILE A C 17
ATOM 9283 O O . ILE A 1 31 ? 5.568 -1.833 -3.927 1.00 0.45 31 ILE A O 17
ATOM 9299 N N . THR A 1 32 ? 3.611 -1.631 -2.878 1.00 0.26 32 THR A N 17
ATOM 9300 C CA . THR A 1 32 ? 3.758 -2.834 -2.077 1.00 0.26 32 THR A CA 17
ATOM 9301 C C . THR A 1 32 ? 4.062 -4.049 -2.931 1.00 0.29 32 THR A C 17
ATOM 9302 O O . THR A 1 32 ? 4.928 -4.857 -2.600 1.00 0.43 32 THR A O 17
ATOM 9313 N N . THR A 1 33 ? 3.315 -4.185 -4.017 1.00 0.28 33 THR A N 17
ATOM 9314 C CA . THR A 1 33 ? 3.442 -5.307 -4.903 1.00 0.33 33 THR A CA 17
ATOM 9315 C C . THR A 1 33 ? 4.693 -5.154 -5.776 1.00 0.44 33 THR A C 17
ATOM 9316 O O . THR A 1 33 ? 5.006 -6.102 -6.500 1.00 0.63 33 THR A O 17
ATOM 9327 N N . ASP A 1 34 ? 5.396 -4.003 -5.769 1.00 0.41 34 ASP A N 17
ATOM 9328 C CA . ASP A 1 34 ? 6.548 -3.857 -6.674 1.00 0.56 34 ASP A CA 17
ATOM 9329 C C . ASP A 1 34 ? 7.822 -4.411 -6.030 1.00 0.32 34 ASP A C 17
ATOM 9330 O O . ASP A 1 34 ? 7.978 -4.334 -4.812 1.00 0.39 34 ASP A O 17
ATOM 9339 N N . PRO A 1 35 ? 8.720 -5.034 -6.810 1.00 0.52 35 PRO A N 17
ATOM 9340 C CA . PRO A 1 35 ? 9.983 -5.547 -6.298 1.00 0.76 35 PRO A CA 17
ATOM 9341 C C . PRO A 1 35 ? 10.980 -4.430 -5.993 1.00 0.86 35 PRO A C 17
ATOM 9342 O O . PRO A 1 35 ? 12.016 -4.697 -5.385 1.00 1.32 35 PRO A O 17
ATOM 9353 N N . GLU A 1 36 ? 10.684 -3.194 -6.396 1.00 0.79 36 GLU A N 17
ATOM 9354 C CA . GLU A 1 36 ? 11.550 -2.057 -6.184 1.00 1.22 36 GLU A CA 17
ATOM 9355 C C . GLU A 1 36 ? 11.522 -1.628 -4.725 1.00 1.14 36 GLU A C 17
ATOM 9356 O O . GLU A 1 36 ? 12.484 -1.081 -4.194 1.00 1.28 36 GLU A O 17
ATOM 9368 N N . CYS A 1 37 ? 10.397 -1.903 -4.092 1.00 1.12 37 CYS A N 17
ATOM 9369 C CA . CYS A 1 37 ? 10.108 -1.656 -2.695 1.00 1.09 37 CYS A CA 17
ATOM 9370 C C . CYS A 1 37 ? 11.242 -2.169 -1.813 1.00 1.23 37 CYS A C 17
ATOM 9371 O O . CYS A 1 37 ? 11.325 -3.363 -1.529 1.00 1.43 37 CYS A O 17
ATOM 9378 N N . GLY A 1 38 ? 12.115 -1.274 -1.367 1.00 1.40 38 GLY A N 17
ATOM 9379 C CA . GLY A 1 38 ? 13.187 -1.603 -0.445 1.00 1.64 38 GLY A CA 17
ATOM 9380 C C . GLY A 1 38 ? 14.507 -1.888 -1.150 1.00 2.07 38 GLY A C 17
ATOM 9381 O O . GLY A 1 38 ? 15.540 -1.992 -0.484 1.00 2.94 38 GLY A O 17
ATOM 9385 N N . LEU A 1 39 ? 14.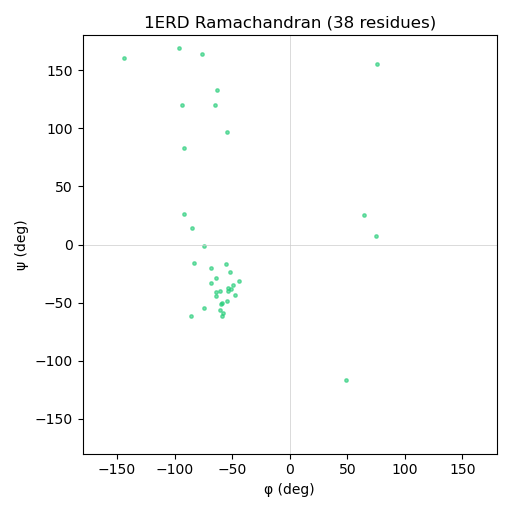488 -1.993 -2.478 1.00 1.85 39 LEU A N 17
ATOM 9386 C CA . LEU A 1 39 ? 15.675 -1.960 -3.311 1.00 2.81 39 LEU A CA 17
ATOM 9387 C C . LEU A 1 39 ? 16.283 -0.558 -3.153 1.00 3.78 39 LEU A C 17
ATOM 9388 O O . LEU A 1 39 ? 15.511 0.410 -3.183 1.00 3.94 39 LEU A O 17
ATOM 9404 N N . PRO A 1 40 ? 17.596 -0.433 -2.900 1.00 4.80 40 PRO A N 17
ATOM 9405 C CA . PRO A 1 40 ? 18.230 0.850 -2.644 1.00 5.90 40 PRO A CA 17
ATOM 9406 C C . PRO A 1 40 ? 18.197 1.745 -3.882 1.00 7.04 40 PRO A C 17
ATOM 9407 O O . PRO A 1 40 ? 18.214 2.961 -3.711 1.00 8.10 40 PRO A O 17
ATOM 9419 N N . ASP A 1 1 ? -4.279 -3.615 15.899 1.00 8.05 1 ASP A N 18
ATOM 9420 C CA . ASP A 1 1 ? -3.321 -3.257 14.835 1.00 7.44 1 ASP A CA 18
ATOM 9421 C C . ASP A 1 1 ? -4.004 -2.322 13.841 1.00 5.27 1 ASP A C 18
ATOM 9422 O O . ASP A 1 1 ? -4.302 -2.714 12.711 1.00 5.75 1 ASP A O 18
ATOM 9433 N N . PRO A 1 2 ? -4.269 -1.075 14.223 1.00 3.48 2 PRO A N 18
ATOM 9434 C CA . PRO A 1 2 ? -4.563 -0.052 13.250 1.00 1.60 2 PRO A CA 18
ATOM 9435 C C . PRO A 1 2 ? -3.254 0.292 12.560 1.00 1.84 2 PRO A C 18
ATOM 9436 O O . PRO A 1 2 ? -2.177 0.010 13.088 1.00 3.62 2 PRO A O 18
ATOM 9447 N N . MET A 1 3 ? -3.356 0.951 11.418 1.00 0.84 3 MET A N 18
ATOM 9448 C CA . MET A 1 3 ? -2.240 1.590 10.764 1.00 0.54 3 MET A CA 18
ATOM 9449 C C . MET A 1 3 ? -2.865 2.540 9.750 1.00 0.47 3 MET A C 18
ATOM 9450 O O . MET A 1 3 ? -4.065 2.441 9.479 1.00 0.85 3 MET A O 18
ATOM 9464 N N . THR A 1 4 ? -2.114 3.499 9.242 1.00 0.41 4 THR A N 18
ATOM 9465 C CA . THR A 1 4 ? -2.602 4.353 8.190 1.00 0.45 4 THR A CA 18
ATOM 9466 C C . THR A 1 4 ? -2.394 3.706 6.828 1.00 0.38 4 THR A C 18
ATOM 9467 O O . THR A 1 4 ? -1.693 2.708 6.670 1.00 0.36 4 THR A O 18
ATOM 9478 N N . CYS A 1 5 ? -2.933 4.360 5.810 1.00 0.35 5 CYS A N 18
ATOM 9479 C CA . CYS A 1 5 ? -2.518 4.129 4.446 1.00 0.27 5 CYS A CA 18
ATOM 9480 C C . CYS A 1 5 ? -0.997 4.257 4.300 1.00 0.24 5 CYS A C 18
ATOM 9481 O O . CYS A 1 5 ? -0.361 3.400 3.693 1.00 0.26 5 CYS A O 18
ATOM 9488 N N . GLU A 1 6 ? -0.416 5.314 4.887 1.00 0.29 6 GLU A N 18
ATOM 9489 C CA . GLU A 1 6 ? 1.032 5.522 4.898 1.00 0.37 6 GLU A CA 18
ATOM 9490 C C . GLU A 1 6 ? 1.714 4.259 5.404 1.00 0.35 6 GLU A C 18
ATOM 9491 O O . GLU A 1 6 ? 2.557 3.698 4.708 1.00 0.44 6 GLU A O 18
ATOM 9503 N N . GLN A 1 7 ? 1.354 3.838 6.616 1.00 0.31 7 GLN A N 18
ATOM 9504 C CA . GLN A 1 7 ? 1.883 2.641 7.232 1.00 0.31 7 GLN A CA 18
ATOM 9505 C C . GLN A 1 7 ? 1.788 1.457 6.272 1.00 0.32 7 GLN A C 18
ATOM 9506 O O . GLN A 1 7 ? 2.767 0.736 6.102 1.00 0.35 7 GLN A O 18
ATOM 9520 N N . ALA A 1 8 ? 0.614 1.226 5.679 1.00 0.31 8 ALA A N 18
ATOM 9521 C CA . ALA A 1 8 ? 0.422 0.095 4.782 1.00 0.34 8 ALA A CA 18
ATOM 9522 C C . ALA A 1 8 ? 1.497 0.094 3.688 1.00 0.32 8 ALA A C 18
ATOM 9523 O O . ALA A 1 8 ? 2.180 -0.918 3.502 1.00 0.36 8 ALA A O 18
ATOM 9530 N N . MET A 1 9 ? 1.706 1.236 3.016 1.00 0.29 9 MET A N 18
ATOM 9531 C CA . MET A 1 9 ? 2.742 1.314 2.005 1.00 0.27 9 MET A CA 18
ATOM 9532 C C . MET A 1 9 ? 4.107 1.063 2.614 1.00 0.28 9 MET A C 18
ATOM 9533 O O . MET A 1 9 ? 4.882 0.241 2.136 1.00 0.39 9 MET A O 18
ATOM 9547 N N . ALA A 1 10 ? 4.371 1.785 3.697 1.00 0.29 10 ALA A N 18
ATOM 9548 C CA . ALA A 1 10 ? 5.680 1.892 4.302 1.00 0.33 10 ALA A CA 18
ATOM 9549 C C . ALA A 1 10 ? 6.109 0.519 4.811 1.00 0.35 10 ALA A C 18
ATOM 9550 O O . ALA A 1 10 ? 7.297 0.227 4.915 1.00 0.45 10 ALA A O 18
ATOM 9557 N N . SER A 1 11 ? 5.135 -0.320 5.142 1.00 0.34 11 SER A N 18
ATOM 9558 C CA . SER A 1 11 ? 5.352 -1.647 5.687 1.00 0.49 11 SER A CA 18
ATOM 9559 C C . SER A 1 11 ? 5.439 -2.706 4.576 1.00 0.52 11 SER A C 18
ATOM 9560 O O . SER A 1 11 ? 5.689 -3.870 4.872 1.00 0.72 11 SER A O 18
ATOM 9568 N N . CYS A 1 12 ? 5.252 -2.349 3.302 1.00 0.49 12 CYS A N 18
ATOM 9569 C CA . CYS A 1 12 ? 5.291 -3.266 2.166 1.00 0.60 12 CYS A CA 18
ATOM 9570 C C . CYS A 1 12 ? 4.258 -4.389 2.248 1.00 0.56 12 CYS A C 18
ATOM 9571 O O . CYS A 1 12 ? 4.521 -5.536 1.883 1.00 0.94 12 CYS A O 18
ATOM 9578 N N . GLU A 1 13 ? 3.050 -4.074 2.705 1.00 0.27 13 GLU A N 18
ATOM 9579 C CA . GLU A 1 13 ? 1.976 -5.047 2.815 1.00 0.33 13 GLU A CA 18
ATOM 9580 C C . GLU A 1 13 ? 0.819 -4.615 1.923 1.00 0.28 13 GLU A C 18
ATOM 9581 O O . GLU A 1 13 ? -0.139 -3.984 2.369 1.00 0.31 13 GLU A O 18
ATOM 9593 N N . HIS A 1 14 ? 0.880 -5.008 0.646 1.00 0.32 14 HIS A N 18
ATOM 9594 C CA . HIS A 1 14 ? -0.252 -4.906 -0.272 1.00 0.26 14 HIS A CA 18
ATOM 9595 C C . HIS A 1 14 ? -1.462 -5.574 0.362 1.00 0.24 14 HIS A C 18
ATOM 9596 O O . HIS A 1 14 ? -2.612 -5.248 0.080 1.00 0.35 14 HIS A O 18
ATOM 9610 N N . THR A 1 15 ? -1.207 -6.571 1.196 1.00 0.35 15 THR A N 18
ATOM 9611 C CA . THR A 1 15 ? -2.249 -7.295 1.856 1.00 0.53 15 THR A CA 18
ATOM 9612 C C . THR A 1 15 ? -3.125 -6.316 2.637 1.00 0.44 15 THR A C 18
ATOM 9613 O O . THR A 1 15 ? -4.351 -6.364 2.562 1.00 0.56 15 THR A O 18
ATOM 9624 N N . MET A 1 16 ? -2.491 -5.377 3.340 1.00 0.35 16 MET A N 18
ATOM 9625 C CA . MET A 1 16 ? -3.130 -4.386 4.167 1.00 0.30 16 MET A CA 18
ATOM 9626 C C . MET A 1 16 ? -3.321 -3.067 3.412 1.00 0.28 16 MET A C 18
ATOM 9627 O O . MET A 1 16 ? -3.605 -2.036 4.023 1.00 0.36 16 MET A O 18
ATOM 9641 N N . CYS A 1 17 ? -3.275 -3.080 2.076 1.00 0.27 17 CYS A N 18
ATOM 9642 C CA . CYS A 1 17 ? -3.593 -1.888 1.303 1.00 0.27 17 CYS A CA 18
ATOM 9643 C C . CYS A 1 17 ? -5.008 -1.393 1.606 1.00 0.28 17 CYS A C 18
ATOM 9644 O O . CYS A 1 17 ? -5.343 -0.265 1.263 1.00 0.32 17 CYS A O 18
ATOM 9651 N N . GLY A 1 18 ? -5.852 -2.217 2.234 1.00 0.34 18 GLY A N 18
ATOM 9652 C CA . GLY A 1 18 ? -7.212 -1.867 2.584 1.00 0.44 18 GLY A CA 18
ATOM 9653 C C . GLY A 1 18 ? -7.316 -0.612 3.444 1.00 0.36 18 GLY A C 18
ATOM 9654 O O . GLY A 1 18 ? -8.369 0.023 3.452 1.00 0.47 18 GLY A O 18
ATOM 9658 N N . TYR A 1 19 ? -6.261 -0.248 4.181 1.00 0.30 19 TYR A N 18
ATOM 9659 C CA . TYR A 1 19 ? -6.248 1.009 4.913 1.00 0.35 19 TYR A CA 18
ATOM 9660 C C . TYR A 1 19 ? -6.310 2.177 3.922 1.00 0.42 19 TYR A C 18
ATOM 9661 O O . TYR A 1 19 ? -6.966 3.184 4.177 1.00 0.64 19 TYR A O 18
ATOM 9679 N N . CYS A 1 20 ? -5.629 2.053 2.785 1.00 0.31 20 CYS A N 18
ATOM 9680 C CA . CYS A 1 20 ? -5.711 3.009 1.692 1.00 0.30 20 CYS A CA 18
ATOM 9681 C C . CYS A 1 20 ? -7.028 2.801 0.944 1.00 0.33 20 CYS A C 18
ATOM 9682 O O . CYS A 1 20 ? -7.732 1.815 1.161 1.00 0.56 20 CYS A O 18
ATOM 9689 N N . GLN A 1 21 ? -7.387 3.723 0.050 1.00 0.30 21 GLN A N 18
ATOM 9690 C CA . GLN A 1 21 ? -8.629 3.646 -0.707 1.00 0.30 21 GLN A CA 18
ATOM 9691 C C . GLN A 1 21 ? -8.454 4.337 -2.057 1.00 0.43 21 GLN A C 18
ATOM 9692 O O . GLN A 1 21 ? -7.569 5.177 -2.198 1.00 0.49 21 GLN A O 18
ATOM 9706 N N . GLY A 1 22 ? -9.276 3.979 -3.043 1.00 0.59 22 GLY A N 18
ATOM 9707 C CA . GLY A 1 22 ? -9.255 4.515 -4.399 1.00 0.80 22 GLY A CA 18
ATOM 9708 C C . GLY A 1 22 ? -7.843 4.799 -4.923 1.00 0.60 22 GLY A C 18
ATOM 9709 O O . GLY A 1 22 ? -7.065 3.862 -5.105 1.00 0.78 22 GLY A O 18
ATOM 9713 N N . PRO A 1 23 ? -7.476 6.070 -5.145 1.00 0.43 23 PRO A N 18
ATOM 9714 C CA . PRO A 1 23 ? -6.193 6.421 -5.724 1.00 0.57 23 PRO A CA 18
ATOM 9715 C C . PRO A 1 23 ? -5.067 5.982 -4.798 1.00 0.57 23 PRO A C 18
ATOM 9716 O O . PRO A 1 23 ? -4.021 5.521 -5.249 1.00 0.81 23 PRO A O 18
ATOM 9727 N N . LEU A 1 24 ? -5.293 6.090 -3.491 1.00 0.37 24 LEU A N 18
ATOM 9728 C CA . LEU A 1 24 ? -4.341 5.647 -2.506 1.00 0.34 24 LEU A CA 18
ATOM 9729 C C . LEU A 1 24 ? -4.264 4.124 -2.471 1.00 0.23 24 LEU A C 18
ATOM 9730 O O . LEU A 1 24 ? -3.187 3.601 -2.219 1.00 0.24 24 LEU A O 18
ATOM 9746 N N . TYR A 1 25 ? -5.371 3.405 -2.679 1.00 0.20 25 TYR A N 18
ATOM 9747 C CA . TYR A 1 25 ? -5.331 1.947 -2.767 1.00 0.18 25 TYR A CA 18
ATOM 9748 C C . TYR A 1 25 ? -4.431 1.569 -3.932 1.00 0.20 25 TYR A C 18
ATOM 9749 O O . TYR A 1 25 ? -3.465 0.831 -3.791 1.00 0.20 25 TYR A O 18
ATOM 9767 N N . MET A 1 26 ? -4.726 2.107 -5.105 1.00 0.29 26 MET A N 18
ATOM 9768 C CA . MET A 1 26 ? -3.923 1.834 -6.263 1.00 0.39 26 MET A CA 18
ATOM 9769 C C . MET A 1 26 ? -2.472 2.237 -5.998 1.00 0.32 26 MET A C 18
ATOM 9770 O O . MET A 1 26 ? -1.556 1.496 -6.350 1.00 0.33 26 MET A O 18
ATOM 9784 N N . THR A 1 27 ? -2.250 3.362 -5.325 1.00 0.33 27 THR A N 18
ATOM 9785 C CA . THR A 1 27 ? -0.902 3.850 -5.119 1.00 0.33 27 THR A CA 18
ATOM 9786 C C . THR A 1 27 ? -0.141 2.900 -4.202 1.00 0.24 27 THR A C 18
ATOM 9787 O O . THR A 1 27 ? 0.952 2.444 -4.552 1.00 0.25 27 THR A O 18
ATOM 9798 N N . CYS A 1 28 ? -0.709 2.588 -3.039 1.00 0.20 28 CYS A N 18
ATOM 9799 C CA . CYS A 1 28 ? -0.097 1.631 -2.142 1.00 0.20 28 CYS A CA 18
ATOM 9800 C C . CYS A 1 28 ? 0.120 0.318 -2.855 1.00 0.17 28 CYS A C 18
ATOM 9801 O O . CYS A 1 28 ? 1.154 -0.301 -2.628 1.00 0.20 28 CYS A O 18
ATOM 9808 N N . ILE A 1 29 ? -0.778 -0.116 -3.741 1.00 0.17 29 ILE A N 18
ATOM 9809 C CA . ILE A 1 29 ? -0.586 -1.381 -4.402 1.00 0.17 29 ILE A CA 18
ATOM 9810 C C . ILE A 1 29 ? 0.657 -1.290 -5.265 1.00 0.19 29 ILE A C 18
ATOM 9811 O O . ILE A 1 29 ? 1.561 -2.120 -5.175 1.00 0.29 29 ILE A O 18
ATOM 9827 N N . GLY A 1 30 ? 0.658 -0.250 -6.085 1.00 0.24 30 GLY A N 18
ATOM 9828 C CA . GLY A 1 30 ? 1.727 0.113 -6.979 1.00 0.36 30 GLY A CA 18
ATOM 9829 C C . GLY A 1 30 ? 3.096 -0.032 -6.326 1.00 0.34 30 GLY A C 18
ATOM 9830 O O . GLY A 1 30 ? 4.036 -0.473 -6.975 1.00 0.67 30 GLY A O 18
ATOM 9834 N N . ILE A 1 31 ? 3.199 0.338 -5.050 1.00 0.22 31 ILE A N 18
ATOM 9835 C CA . ILE A 1 31 ? 4.428 0.212 -4.280 1.00 0.33 31 ILE A CA 18
ATOM 9836 C C . ILE A 1 31 ? 4.550 -1.222 -3.760 1.00 0.39 31 ILE A C 18
ATOM 9837 O O . ILE A 1 31 ? 5.519 -1.924 -4.025 1.00 0.55 31 ILE A O 18
ATOM 9853 N N . THR A 1 32 ? 3.583 -1.658 -2.961 1.00 0.30 32 THR A N 18
ATOM 9854 C CA . THR A 1 32 ? 3.759 -2.837 -2.130 1.00 0.28 32 THR A CA 18
ATOM 9855 C C . THR A 1 32 ? 3.833 -4.139 -2.920 1.00 0.40 32 THR A C 18
ATOM 9856 O O . THR A 1 32 ? 4.384 -5.132 -2.442 1.00 0.71 32 THR A O 18
ATOM 9867 N N . THR A 1 33 ? 3.271 -4.154 -4.125 1.00 0.30 33 THR A N 18
ATOM 9868 C CA . THR A 1 33 ? 3.386 -5.298 -5.006 1.00 0.35 33 THR A CA 18
ATOM 9869 C C . THR A 1 33 ? 4.621 -5.171 -5.907 1.00 0.46 33 THR A C 18
ATOM 9870 O O . THR A 1 33 ? 4.958 -6.134 -6.594 1.00 0.63 33 THR A O 18
ATOM 9881 N N . ASP A 1 34 ? 5.283 -4.005 -5.952 1.00 0.50 34 ASP A N 18
ATOM 9882 C CA . ASP A 1 34 ? 6.424 -3.815 -6.849 1.00 0.64 34 ASP A CA 18
ATOM 9883 C C . ASP A 1 34 ? 7.612 -4.624 -6.315 1.00 0.53 34 ASP A C 18
ATOM 9884 O O . ASP A 1 34 ? 7.743 -4.784 -5.101 1.00 0.59 34 ASP A O 18
ATOM 9893 N N . PRO A 1 35 ? 8.513 -5.123 -7.173 1.00 0.55 35 PRO A N 18
ATOM 9894 C CA . PRO A 1 35 ? 9.656 -5.900 -6.723 1.00 0.66 35 PRO A CA 18
ATOM 9895 C C . PRO A 1 35 ? 10.673 -5.004 -6.005 1.00 0.66 35 PRO A C 18
ATOM 9896 O O . PRO A 1 35 ? 11.522 -5.505 -5.268 1.00 0.90 35 PRO A O 18
ATOM 9907 N N . GLU A 1 36 ? 10.596 -3.691 -6.240 1.00 0.61 36 GLU A N 18
ATOM 9908 C CA . GLU A 1 36 ? 11.454 -2.672 -5.674 1.00 0.79 36 GLU A CA 18
ATOM 9909 C C . GLU A 1 36 ? 11.149 -2.371 -4.204 1.00 0.73 36 GLU A C 18
ATOM 9910 O O . GLU A 1 36 ? 11.906 -1.660 -3.551 1.00 0.95 36 GLU A O 18
ATOM 9922 N N . CYS A 1 37 ? 10.015 -2.857 -3.716 1.00 0.66 37 CYS A N 18
ATOM 9923 C CA . CYS A 1 37 ? 9.335 -2.372 -2.518 1.00 0.86 37 CYS A CA 18
ATOM 9924 C C . CYS A 1 37 ? 10.246 -2.231 -1.297 1.00 1.11 37 CYS A C 18
ATOM 9925 O O . CYS A 1 37 ? 10.408 -3.163 -0.503 1.00 1.29 37 CYS A O 18
ATOM 9932 N N . GLY A 1 38 ? 10.852 -1.060 -1.138 1.00 1.50 38 GLY A N 18
ATOM 9933 C CA . GLY A 1 38 ? 11.837 -0.797 -0.115 1.00 1.92 38 GLY A CA 18
ATOM 9934 C C . GLY A 1 38 ? 12.934 -1.859 -0.110 1.00 1.77 38 GLY A C 18
ATOM 9935 O O . GLY A 1 38 ? 13.291 -2.387 0.945 1.00 2.17 38 GLY A O 18
ATOM 9939 N N . LEU A 1 39 ? 13.437 -2.210 -1.291 1.00 1.40 39 LEU A N 18
ATOM 9940 C CA . LEU A 1 39 ? 14.433 -3.257 -1.464 1.00 1.48 39 LEU A CA 18
ATOM 9941 C C . LEU A 1 39 ? 15.718 -2.802 -0.748 1.00 2.00 39 LEU A C 18
ATOM 9942 O O . LEU A 1 39 ? 16.090 -1.628 -0.890 1.00 2.33 39 LEU A O 18
ATOM 9958 N N . PRO A 1 40 ? 16.342 -3.653 0.084 1.00 2.41 40 PRO A N 18
ATOM 9959 C CA . PRO A 1 40 ? 17.417 -3.229 0.962 1.00 3.18 40 PRO A CA 18
ATOM 9960 C C . PRO A 1 40 ? 18.735 -3.109 0.197 1.00 3.52 40 PRO A C 18
ATOM 9961 O O . PRO A 1 40 ? 18.792 -3.495 -0.966 1.00 3.60 40 PRO A O 18
ATOM 9973 N N . ASP A 1 1 ? -9.907 1.258 13.736 1.00 5.18 1 ASP A N 19
ATOM 9974 C CA . ASP A 1 1 ? -9.324 1.109 12.398 1.00 4.36 1 ASP A CA 19
ATOM 9975 C C . ASP A 1 1 ? -7.804 1.133 12.541 1.00 3.14 1 ASP A C 19
ATOM 9976 O O . ASP A 1 1 ? -7.253 2.201 12.817 1.00 3.52 1 ASP A O 19
ATOM 9987 N N . PRO A 1 2 ? -7.131 -0.024 12.508 1.00 2.13 2 PRO A N 19
ATOM 9988 C CA . PRO A 1 2 ? -5.729 -0.093 12.858 1.00 1.37 2 PRO A CA 19
ATOM 9989 C C . PRO A 1 2 ? -4.889 0.487 11.727 1.00 1.31 2 PRO A C 19
ATOM 9990 O O . PRO A 1 2 ? -5.356 0.616 10.600 1.00 2.34 2 PRO A O 19
ATOM 10001 N N . MET A 1 3 ? -3.633 0.802 12.037 1.00 0.91 3 MET A N 19
ATOM 10002 C CA . MET A 1 3 ? -2.644 1.226 11.064 1.00 0.68 3 MET A CA 19
ATOM 10003 C C . MET A 1 3 ? -3.097 2.512 10.368 1.00 0.77 3 MET A C 19
ATOM 10004 O O . MET A 1 3 ? -3.982 3.218 10.855 1.00 1.75 3 MET A O 19
ATOM 10018 N N . THR A 1 4 ? -2.412 2.845 9.283 1.00 0.75 4 THR A N 19
ATOM 10019 C CA . THR A 1 4 ? -2.640 3.957 8.393 1.00 0.60 4 THR A CA 19
ATOM 10020 C C . THR A 1 4 ? -2.368 3.468 6.971 1.00 0.45 4 THR A C 19
ATOM 10021 O O . THR A 1 4 ? -1.703 2.448 6.773 1.00 0.47 4 THR A O 19
ATOM 10032 N N . CYS A 1 5 ? -2.874 4.191 5.977 1.00 0.37 5 CYS A N 19
ATOM 10033 C CA . CYS A 1 5 ? -2.551 3.941 4.580 1.00 0.36 5 CYS A CA 19
ATOM 10034 C C . CYS A 1 5 ? -1.052 4.088 4.358 1.00 0.29 5 CYS A C 19
ATOM 10035 O O . CYS A 1 5 ? -0.421 3.274 3.687 1.00 0.25 5 CYS A O 19
ATOM 10042 N N . GLU A 1 6 ? -0.489 5.134 4.959 1.00 0.35 6 GLU A N 19
ATOM 10043 C CA . GLU A 1 6 ? 0.944 5.346 4.972 1.00 0.38 6 GLU A CA 19
ATOM 10044 C C . GLU A 1 6 ? 1.629 4.094 5.487 1.00 0.31 6 GLU A C 19
ATOM 10045 O O . GLU A 1 6 ? 2.499 3.581 4.809 1.00 0.38 6 GLU A O 19
ATOM 10057 N N . GLN A 1 7 ? 1.239 3.589 6.656 1.00 0.29 7 GLN A N 19
ATOM 10058 C CA . GLN A 1 7 ? 1.800 2.362 7.187 1.00 0.28 7 GLN A CA 19
ATOM 10059 C C . GLN A 1 7 ? 1.673 1.228 6.170 1.00 0.26 7 GLN A C 19
ATOM 10060 O O . GLN A 1 7 ? 2.685 0.612 5.884 1.00 0.34 7 GLN A O 19
ATOM 10074 N N . ALA A 1 8 ? 0.499 0.959 5.588 1.00 0.28 8 ALA A N 19
ATOM 10075 C CA . ALA A 1 8 ? 0.385 -0.108 4.581 1.00 0.32 8 ALA A CA 19
ATOM 10076 C C . ALA A 1 8 ? 1.521 -0.031 3.552 1.00 0.28 8 ALA A C 19
ATOM 10077 O O . ALA A 1 8 ? 2.214 -1.006 3.263 1.00 0.33 8 ALA A O 19
ATOM 10084 N N . MET A 1 9 ? 1.702 1.165 2.999 1.00 0.26 9 MET A N 19
ATOM 10085 C CA . MET A 1 9 ? 2.632 1.445 1.921 1.00 0.33 9 MET A CA 19
ATOM 10086 C C . MET A 1 9 ? 4.081 1.373 2.392 1.00 0.43 9 MET A C 19
ATOM 10087 O O . MET A 1 9 ? 4.910 0.694 1.800 1.00 0.50 9 MET A O 19
ATOM 10101 N N . ALA A 1 10 ? 4.348 2.053 3.495 1.00 0.46 10 ALA A N 19
ATOM 10102 C CA . ALA A 1 10 ? 5.627 2.169 4.161 1.00 0.52 10 ALA A CA 19
ATOM 10103 C C . ALA A 1 10 ? 6.084 0.801 4.659 1.00 0.54 10 ALA A C 19
ATOM 10104 O O . ALA A 1 10 ? 7.284 0.533 4.732 1.00 0.62 10 ALA A O 19
ATOM 10111 N N . SER A 1 11 ? 5.130 -0.056 5.007 1.00 0.51 11 SER A N 19
ATOM 10112 C CA . SER A 1 11 ? 5.353 -1.432 5.412 1.00 0.53 11 SER A CA 19
ATOM 10113 C C . SER A 1 11 ? 5.399 -2.320 4.170 1.00 0.55 11 SER A C 19
ATOM 10114 O O . SER A 1 11 ? 5.980 -3.403 4.217 1.00 0.65 11 SER A O 19
ATOM 10122 N N . CYS A 1 12 ? 4.857 -1.868 3.039 1.00 0.58 12 CYS A N 19
ATOM 10123 C CA . CYS A 1 12 ? 5.058 -2.518 1.762 1.00 0.71 12 CYS A CA 19
ATOM 10124 C C . CYS A 1 12 ? 4.323 -3.855 1.725 1.00 0.60 12 CYS A C 19
ATOM 10125 O O . CYS A 1 12 ? 4.793 -4.806 1.112 1.00 0.94 12 CYS A O 19
ATOM 10132 N N . GLU A 1 13 ? 3.184 -3.942 2.419 1.00 0.41 13 GLU A N 19
ATOM 10133 C CA . GLU A 1 13 ? 2.322 -5.116 2.468 1.00 0.62 13 GLU A CA 19
ATOM 10134 C C . GLU A 1 13 ? 1.033 -4.810 1.702 1.00 0.43 13 GLU A C 19
ATOM 10135 O O . GLU A 1 13 ? 0.123 -4.173 2.235 1.00 0.43 13 GLU A O 19
ATOM 10147 N N . HIS A 1 14 ? 0.925 -5.283 0.459 1.00 0.36 14 HIS A N 19
ATOM 10148 C CA . HIS A 1 14 ? -0.241 -5.021 -0.378 1.00 0.28 14 HIS A CA 19
ATOM 10149 C C . HIS A 1 14 ? -1.492 -5.527 0.318 1.00 0.23 14 HIS A C 19
ATOM 10150 O O . HIS A 1 14 ? -2.592 -5.031 0.114 1.00 0.29 14 HIS A O 19
ATOM 10164 N N . THR A 1 15 ? -1.346 -6.566 1.124 1.00 0.27 15 THR A N 19
ATOM 10165 C CA . THR A 1 15 ? -2.458 -7.172 1.798 1.00 0.38 15 THR A CA 19
ATOM 10166 C C . THR A 1 15 ? -3.169 -6.133 2.667 1.00 0.43 15 THR A C 19
ATOM 10167 O O . THR A 1 15 ? -4.399 -6.105 2.739 1.00 0.58 15 THR A O 19
ATOM 10178 N N . MET A 1 16 ? -2.402 -5.260 3.316 1.00 0.42 16 MET A N 19
ATOM 10179 C CA . MET A 1 16 ? -2.916 -4.250 4.204 1.00 0.47 16 MET A CA 19
ATOM 10180 C C . MET A 1 16 ? -3.190 -2.940 3.470 1.00 0.39 16 MET A C 19
ATOM 10181 O O . MET A 1 16 ? -3.540 -1.948 4.113 1.00 0.42 16 MET A O 19
ATOM 10195 N N . CYS A 1 17 ? -3.168 -2.924 2.135 1.00 0.32 17 CYS A N 19
ATOM 10196 C CA . CYS A 1 17 ? -3.580 -1.769 1.366 1.00 0.24 17 CYS A CA 19
ATOM 10197 C C . CYS A 1 17 ? -5.014 -1.361 1.682 1.00 0.28 17 CYS A C 19
ATOM 10198 O O . CYS A 1 17 ? -5.414 -0.266 1.309 1.00 0.34 17 CYS A O 19
ATOM 10205 N N . GLY A 1 18 ? -5.789 -2.196 2.379 1.00 0.40 18 GLY A N 19
ATOM 10206 C CA . GLY A 1 18 ? -7.146 -1.882 2.782 1.00 0.51 18 GLY A CA 19
ATOM 10207 C C . GLY A 1 18 ? -7.248 -0.537 3.508 1.00 0.31 18 GLY A C 19
ATOM 10208 O O . GLY A 1 18 ? -8.282 0.128 3.436 1.00 0.42 18 GLY A O 19
ATOM 10212 N N . TYR A 1 19 ? -6.201 -0.124 4.224 1.00 0.23 19 TYR A N 19
ATOM 10213 C CA . TYR A 1 19 ? -6.192 1.165 4.901 1.00 0.28 19 TYR A CA 19
ATOM 10214 C C . TYR A 1 19 ? -6.257 2.304 3.873 1.00 0.35 19 TYR A C 19
ATOM 10215 O O . TYR A 1 19 ? -6.871 3.342 4.114 1.00 0.56 19 TYR A O 19
ATOM 10233 N N . CYS A 1 20 ? -5.626 2.105 2.720 1.00 0.29 20 CYS A N 19
ATOM 10234 C CA . CYS A 1 20 ? -5.677 3.020 1.594 1.00 0.31 20 CYS A CA 19
ATOM 10235 C C . CYS A 1 20 ? -6.963 2.782 0.815 1.00 0.37 20 CYS A C 19
ATOM 10236 O O . CYS A 1 20 ? -7.523 1.684 0.833 1.00 0.68 20 CYS A O 19
ATOM 10243 N N . GLN A 1 21 ? -7.467 3.812 0.137 1.00 0.24 21 GLN A N 19
ATOM 10244 C CA . GLN A 1 21 ? -8.711 3.744 -0.613 1.00 0.26 21 GLN A CA 19
ATOM 10245 C C . GLN A 1 21 ? -8.587 4.596 -1.874 1.00 0.35 21 GLN A C 19
ATOM 10246 O O . GLN A 1 21 ? -7.592 5.298 -2.053 1.00 0.44 21 GLN A O 19
ATOM 10260 N N . GLY A 1 22 ? -9.594 4.570 -2.741 1.00 0.61 22 GLY A N 19
ATOM 10261 C CA . GLY A 1 22 ? -9.676 5.365 -3.957 1.00 0.82 22 GLY A CA 19
ATOM 10262 C C . GLY A 1 22 ? -8.362 5.303 -4.732 1.00 0.66 22 GLY A C 19
ATOM 10263 O O . GLY A 1 22 ? -7.900 4.192 -5.001 1.00 0.74 22 GLY A O 19
ATOM 10267 N N . PRO A 1 23 ? -7.721 6.439 -5.046 1.00 0.57 23 PRO A N 19
ATOM 10268 C CA . PRO A 1 23 ? -6.434 6.444 -5.720 1.00 0.51 23 PRO A CA 19
ATOM 10269 C C . PRO A 1 23 ? -5.374 5.766 -4.860 1.00 0.34 23 PRO A C 19
ATOM 10270 O O . PRO A 1 23 ? -4.563 4.977 -5.341 1.00 0.41 23 PRO A O 19
ATOM 10281 N N . LEU A 1 24 ? -5.377 6.083 -3.568 1.00 0.30 24 LEU A N 19
ATOM 10282 C CA . LEU A 1 24 ? -4.350 5.637 -2.655 1.00 0.23 24 LEU A CA 19
ATOM 10283 C C . LEU A 1 24 ? -4.284 4.121 -2.590 1.00 0.17 24 LEU A C 19
ATOM 10284 O O . LEU A 1 24 ? -3.202 3.591 -2.376 1.00 0.18 24 LEU A O 19
ATOM 10300 N N . TYR A 1 25 ? -5.408 3.421 -2.751 1.00 0.19 25 TYR A N 19
ATOM 10301 C CA . TYR A 1 25 ? -5.384 1.970 -2.864 1.00 0.21 25 TYR A CA 19
ATOM 10302 C C . TYR A 1 25 ? -4.438 1.576 -3.996 1.00 0.22 25 TYR A C 19
ATOM 10303 O O . TYR A 1 25 ? -3.460 0.870 -3.796 1.00 0.22 25 TYR A O 19
ATOM 10321 N N . MET A 1 26 ? -4.691 2.051 -5.207 1.00 0.27 26 MET A N 19
ATOM 10322 C CA . MET A 1 26 ? -3.883 1.641 -6.322 1.00 0.26 26 MET A CA 19
ATOM 10323 C C . MET A 1 26 ? -2.444 2.150 -6.175 1.00 0.25 26 MET A C 19
ATOM 10324 O O . MET A 1 26 ? -1.518 1.455 -6.587 1.00 0.26 26 MET A O 19
ATOM 10338 N N . THR A 1 27 ? -2.228 3.305 -5.535 1.00 0.26 27 THR A N 19
ATOM 10339 C CA . THR A 1 27 ? -0.867 3.756 -5.264 1.00 0.22 27 THR A CA 19
ATOM 10340 C C . THR A 1 27 ? -0.165 2.758 -4.357 1.00 0.16 27 THR A C 19
ATOM 10341 O O . THR A 1 27 ? 0.908 2.250 -4.686 1.00 0.19 27 THR A O 19
ATOM 10352 N N . CYS A 1 28 ? -0.740 2.519 -3.180 1.00 0.17 28 CYS A N 19
ATOM 10353 C CA . CYS A 1 28 ? -0.133 1.618 -2.231 1.00 0.19 28 CYS A CA 19
ATOM 10354 C C . CYS A 1 28 ? 0.079 0.278 -2.891 1.00 0.17 28 CYS A C 19
ATOM 10355 O O . CYS A 1 28 ? 1.083 -0.345 -2.597 1.00 0.18 28 CYS A O 19
ATOM 10362 N N . ILE A 1 29 ? -0.779 -0.146 -3.821 1.00 0.19 29 ILE A N 19
ATOM 10363 C CA . ILE A 1 29 ? -0.583 -1.396 -4.508 1.00 0.21 29 ILE A CA 19
ATOM 10364 C C . ILE A 1 29 ? 0.691 -1.333 -5.339 1.00 0.22 29 ILE A C 19
ATOM 10365 O O . ILE A 1 29 ? 1.588 -2.157 -5.170 1.00 0.29 29 ILE A O 19
ATOM 10381 N N . GLY A 1 30 ? 0.748 -0.354 -6.236 1.00 0.22 30 GLY A N 19
ATOM 10382 C CA . GLY A 1 30 ? 1.883 -0.092 -7.105 1.00 0.28 30 GLY A CA 19
ATOM 10383 C C . GLY A 1 30 ? 3.218 -0.120 -6.364 1.00 0.34 30 GLY A C 19
ATOM 10384 O O . GLY A 1 30 ? 4.230 -0.479 -6.956 1.00 0.68 30 GLY A O 19
ATOM 10388 N N . ILE A 1 31 ? 3.239 0.282 -5.094 1.00 0.26 31 ILE A N 19
ATOM 10389 C CA . ILE A 1 31 ? 4.432 0.226 -4.255 1.00 0.32 31 ILE A CA 19
ATOM 10390 C C . ILE A 1 31 ? 4.543 -1.158 -3.620 1.00 0.31 31 ILE A C 19
ATOM 10391 O O . ILE A 1 31 ? 5.544 -1.845 -3.759 1.00 0.42 31 ILE A O 19
ATOM 10407 N N . THR A 1 32 ? 3.528 -1.567 -2.873 1.00 0.23 32 THR A N 19
ATOM 10408 C CA . THR A 1 32 ? 3.614 -2.737 -2.023 1.00 0.26 32 THR A CA 19
ATOM 10409 C C . THR A 1 32 ? 3.896 -4.010 -2.814 1.00 0.31 32 THR A C 19
ATOM 10410 O O . THR A 1 32 ? 4.697 -4.850 -2.407 1.00 0.44 32 THR A O 19
ATOM 10421 N N . THR A 1 33 ? 3.214 -4.157 -3.946 1.00 0.31 33 THR A N 19
ATOM 10422 C CA . THR A 1 33 ? 3.373 -5.318 -4.793 1.00 0.39 33 THR A CA 19
ATOM 10423 C C . THR A 1 33 ? 4.711 -5.245 -5.549 1.00 0.60 33 THR A C 19
ATOM 10424 O O . THR A 1 33 ? 5.115 -6.230 -6.170 1.00 0.91 33 THR A O 19
ATOM 10435 N N . ASP A 1 34 ? 5.405 -4.098 -5.512 1.00 0.52 34 ASP A N 19
ATOM 10436 C CA . ASP A 1 34 ? 6.635 -3.912 -6.271 1.00 0.62 34 ASP A CA 19
ATOM 10437 C C . ASP A 1 34 ? 7.764 -4.764 -5.676 1.00 0.64 34 ASP A C 19
ATOM 10438 O O . ASP A 1 34 ? 8.084 -4.600 -4.499 1.00 0.53 34 ASP A O 19
ATOM 10447 N N . PRO A 1 35 ? 8.405 -5.668 -6.432 1.00 0.98 35 PRO A N 19
ATOM 10448 C CA . PRO A 1 35 ? 9.564 -6.387 -5.928 1.00 1.09 35 PRO A CA 19
ATOM 10449 C C . PRO A 1 35 ? 10.742 -5.444 -5.667 1.00 0.85 35 PRO A C 19
ATOM 10450 O O . PRO A 1 35 ? 11.667 -5.804 -4.945 1.00 0.99 35 PRO A O 19
ATOM 10461 N N . GLU A 1 36 ? 10.743 -4.245 -6.249 1.00 0.85 36 GLU A N 19
ATOM 10462 C CA . GLU A 1 36 ? 11.778 -3.247 -6.048 1.00 1.02 36 GLU A CA 19
ATOM 10463 C C . GLU A 1 36 ? 11.642 -2.509 -4.718 1.00 0.95 36 GLU A C 19
ATOM 10464 O O . GLU A 1 36 ? 12.510 -1.720 -4.348 1.00 1.27 36 GLU A O 19
ATOM 10476 N N . CYS A 1 37 ? 10.535 -2.721 -4.024 1.00 0.75 37 CYS A N 19
ATOM 10477 C CA . CYS A 1 37 ? 10.143 -1.975 -2.834 1.00 0.99 37 CYS A CA 19
ATOM 10478 C C . CYS A 1 37 ? 11.242 -1.947 -1.774 1.00 1.31 37 CYS A C 19
ATOM 10479 O O . CYS A 1 37 ? 11.398 -2.895 -1.002 1.00 1.46 37 CYS A O 19
ATOM 10486 N N . GLY A 1 38 ? 12.033 -0.875 -1.772 1.00 1.69 38 GLY A N 19
ATOM 10487 C CA . GLY A 1 38 ? 13.184 -0.711 -0.899 1.00 2.13 38 GLY A CA 19
ATOM 10488 C C . GLY A 1 38 ? 14.195 -1.846 -1.056 1.00 1.92 38 GLY A C 19
ATOM 10489 O O . GLY A 1 38 ? 14.928 -2.167 -0.118 1.00 2.43 38 GLY A O 19
ATOM 10493 N N . LEU A 1 39 ? 14.234 -2.489 -2.221 1.00 1.41 39 LEU A N 19
ATOM 10494 C CA . LEU A 1 39 ? 15.009 -3.700 -2.428 1.00 1.31 39 LEU A CA 19
ATOM 10495 C C . LEU A 1 39 ? 16.445 -3.307 -2.802 1.00 2.10 39 LEU A C 19
ATOM 10496 O O . LEU A 1 39 ? 16.614 -2.572 -3.777 1.00 2.88 39 LEU A O 19
ATOM 10512 N N . PRO A 1 40 ? 17.462 -3.699 -2.017 1.00 2.35 40 PRO A N 19
ATOM 10513 C CA . PRO A 1 40 ? 18.831 -3.257 -2.230 1.00 3.24 40 PRO A CA 19
ATOM 10514 C C . PRO A 1 40 ? 19.475 -3.880 -3.470 1.00 3.65 40 PRO A C 19
ATOM 10515 O O . PRO A 1 40 ? 20.663 -3.631 -3.652 1.00 4.35 40 PRO A O 19
ATOM 10527 N N . ASP A 1 1 ? -9.350 4.308 11.583 1.00 6.19 1 ASP A N 20
ATOM 10528 C CA . ASP A 1 1 ? -8.767 3.002 11.251 1.00 4.92 1 ASP A CA 20
ATOM 10529 C C . ASP A 1 1 ? -7.297 2.923 11.686 1.00 3.70 1 ASP A C 20
ATOM 10530 O O . ASP A 1 1 ? -6.597 3.933 11.615 1.00 4.04 1 ASP A O 20
ATOM 10541 N N . PRO A 1 2 ? -6.858 1.799 12.281 1.00 2.54 2 PRO A N 20
ATOM 10542 C CA . PRO A 1 2 ? -5.527 1.679 12.854 1.00 1.64 2 PRO A CA 20
ATOM 10543 C C . PRO A 1 2 ? -4.519 1.373 11.763 1.00 1.27 2 PRO A C 20
ATOM 10544 O O . PRO A 1 2 ? -4.795 0.517 10.928 1.00 2.08 2 PRO A O 20
ATOM 10555 N N . MET A 1 3 ? -3.313 1.931 11.875 1.00 0.98 3 MET A N 20
ATOM 10556 C CA . MET A 1 3 ? -2.228 1.738 10.930 1.00 0.57 3 MET A CA 20
ATOM 10557 C C . MET A 1 3 ? -2.576 2.437 9.624 1.00 0.59 3 MET A C 20
ATOM 10558 O O . MET A 1 3 ? -3.564 2.133 8.966 1.00 1.17 3 MET A O 20
ATOM 10572 N N . THR A 1 4 ? -1.753 3.404 9.254 1.00 0.46 4 THR A N 20
ATOM 10573 C CA . THR A 1 4 ? -2.089 4.258 8.154 1.00 0.44 4 THR A CA 20
ATOM 10574 C C . THR A 1 4 ? -2.019 3.552 6.809 1.00 0.36 4 THR A C 20
ATOM 10575 O O . THR A 1 4 ? -1.335 2.546 6.610 1.00 0.36 4 THR A O 20
ATOM 10586 N N . CYS A 1 5 ? -2.694 4.177 5.852 1.00 0.36 5 CYS A N 20
ATOM 10587 C CA . CYS A 1 5 ? -2.449 3.983 4.442 1.00 0.32 5 CYS A CA 20
ATOM 10588 C C . CYS A 1 5 ? -0.950 4.076 4.150 1.00 0.29 5 CYS A C 20
ATOM 10589 O O . CYS A 1 5 ? -0.408 3.162 3.535 1.00 0.31 5 CYS A O 20
ATOM 10596 N N . GLU A 1 6 ? -0.270 5.128 4.639 1.00 0.33 6 GLU A N 20
ATOM 10597 C CA . GLU A 1 6 ? 1.189 5.196 4.575 1.00 0.35 6 GLU A CA 20
ATOM 10598 C C . GLU A 1 6 ? 1.777 3.892 5.087 1.00 0.37 6 GLU A C 20
ATOM 10599 O O . GLU A 1 6 ? 2.484 3.230 4.349 1.00 0.43 6 GLU A O 20
ATOM 10611 N N . GLN A 1 7 ? 1.527 3.536 6.346 1.00 0.35 7 GLN A N 20
ATOM 10612 C CA . GLN A 1 7 ? 2.086 2.332 6.940 1.00 0.36 7 GLN A CA 20
ATOM 10613 C C . GLN A 1 7 ? 1.947 1.128 6.010 1.00 0.38 7 GLN A C 20
ATOM 10614 O O . GLN A 1 7 ? 2.929 0.426 5.786 1.00 0.43 7 GLN A O 20
ATOM 10628 N N . ALA A 1 8 ? 0.755 0.881 5.464 1.00 0.36 8 ALA A N 20
ATOM 10629 C CA . ALA A 1 8 ? 0.583 -0.217 4.517 1.00 0.40 8 ALA A CA 20
ATOM 10630 C C . ALA A 1 8 ? 1.612 -0.132 3.380 1.00 0.39 8 ALA A C 20
ATOM 10631 O O . ALA A 1 8 ? 2.295 -1.117 3.101 1.00 0.44 8 ALA A O 20
ATOM 10638 N N . MET A 1 9 ? 1.765 1.045 2.764 1.00 0.35 9 MET A N 20
ATOM 10639 C CA . MET A 1 9 ? 2.785 1.257 1.742 1.00 0.34 9 MET A CA 20
ATOM 10640 C C . MET A 1 9 ? 4.173 0.937 2.262 1.00 0.34 9 MET A C 20
ATOM 10641 O O . MET A 1 9 ? 4.922 0.144 1.700 1.00 0.38 9 MET A O 20
ATOM 10655 N N . ALA A 1 10 ? 4.493 1.600 3.358 1.00 0.35 10 ALA A N 20
ATOM 10656 C CA . ALA A 1 10 ? 5.806 1.716 3.928 1.00 0.42 10 ALA A CA 20
ATOM 10657 C C . ALA A 1 10 ? 6.299 0.344 4.359 1.00 0.49 10 ALA A C 20
ATOM 10658 O O . ALA A 1 10 ? 7.508 0.123 4.425 1.00 0.55 10 ALA A O 20
ATOM 10665 N N . SER A 1 11 ? 5.370 -0.562 4.661 1.00 0.52 11 SER A N 20
ATOM 10666 C CA . SER A 1 11 ? 5.713 -1.921 5.062 1.00 0.60 11 SER A CA 20
ATOM 10667 C C . SER A 1 11 ? 5.646 -2.918 3.902 1.00 0.48 11 SER A C 20
ATOM 10668 O O . SER A 1 11 ? 6.038 -4.067 4.090 1.00 0.51 11 SER A O 20
ATOM 10676 N N . CYS A 1 12 ? 5.191 -2.517 2.709 1.00 0.48 12 CYS A N 20
ATOM 10677 C CA . CYS A 1 12 ? 5.083 -3.421 1.565 1.00 0.52 12 CYS A CA 20
ATOM 10678 C C . CYS A 1 12 ? 3.959 -4.454 1.734 1.00 0.43 12 CYS A C 20
ATOM 10679 O O . CYS A 1 12 ? 3.828 -5.402 0.962 1.00 0.74 12 CYS A O 20
ATOM 10686 N N . GLU A 1 13 ? 3.039 -4.220 2.670 1.00 0.30 13 GLU A N 20
ATOM 10687 C CA . GLU A 1 13 ? 1.973 -5.165 2.954 1.00 0.36 13 GLU A CA 20
ATOM 10688 C C . GLU A 1 13 ? 0.758 -4.879 2.064 1.00 0.31 13 GLU A C 20
ATOM 10689 O O . GLU A 1 13 ? -0.210 -4.257 2.510 1.00 0.37 13 GLU A O 20
ATOM 10701 N N . HIS A 1 14 ? 0.775 -5.344 0.811 1.00 0.30 14 HIS A N 20
ATOM 10702 C CA . HIS A 1 14 ? -0.351 -5.159 -0.104 1.00 0.32 14 HIS A CA 20
ATOM 10703 C C . HIS A 1 14 ? -1.643 -5.675 0.514 1.00 0.32 14 HIS A C 20
ATOM 10704 O O . HIS A 1 14 ? -2.724 -5.133 0.276 1.00 0.37 14 HIS A O 20
ATOM 10718 N N . THR A 1 15 ? -1.564 -6.753 1.285 1.00 0.34 15 THR A N 20
ATOM 10719 C CA . THR A 1 15 ? -2.759 -7.342 1.840 1.00 0.39 15 THR A CA 20
ATOM 10720 C C . THR A 1 15 ? -3.409 -6.368 2.836 1.00 0.45 15 THR A C 20
ATOM 10721 O O . THR A 1 15 ? -4.632 -6.353 2.979 1.00 0.65 15 THR A O 20
ATOM 10732 N N . MET A 1 16 ? -2.610 -5.511 3.486 1.00 0.39 16 MET A N 20
ATOM 10733 C CA . MET A 1 16 ? -3.093 -4.466 4.379 1.00 0.42 16 MET A CA 20
ATOM 10734 C C . MET A 1 16 ? -3.457 -3.186 3.633 1.00 0.36 16 MET A C 20
ATOM 10735 O O . MET A 1 16 ? -3.942 -2.237 4.254 1.00 0.41 16 MET A O 20
ATOM 10749 N N . CYS A 1 17 ? -3.254 -3.138 2.318 1.00 0.38 17 CYS A N 20
ATOM 10750 C CA . CYS A 1 17 ? -3.458 -1.934 1.522 1.00 0.38 17 CYS A CA 20
ATOM 10751 C C . CYS A 1 17 ? -4.863 -1.353 1.664 1.00 0.32 17 CYS A C 20
ATOM 10752 O O . CYS A 1 17 ? -5.093 -0.191 1.348 1.00 0.37 17 CYS A O 20
ATOM 10759 N N . GLY A 1 18 ? -5.798 -2.132 2.213 1.00 0.32 18 GLY A N 20
ATOM 10760 C CA . GLY A 1 18 ? -7.138 -1.689 2.541 1.00 0.37 18 GLY A CA 20
ATOM 10761 C C . GLY A 1 18 ? -7.181 -0.455 3.446 1.00 0.29 18 GLY A C 20
ATOM 10762 O O . GLY A 1 18 ? -8.232 0.172 3.555 1.00 0.38 18 GLY A O 20
ATOM 10766 N N . TYR A 1 19 ? -6.090 -0.092 4.128 1.00 0.23 19 TYR A N 20
ATOM 10767 C CA . TYR A 1 19 ? -6.044 1.170 4.852 1.00 0.26 19 TYR A CA 20
ATOM 10768 C C . TYR A 1 19 ? -6.127 2.354 3.875 1.00 0.29 19 TYR A C 20
ATOM 10769 O O . TYR A 1 19 ? -6.758 3.372 4.170 1.00 0.49 19 TYR A O 20
ATOM 10787 N N . CYS A 1 20 ? -5.539 2.226 2.689 1.00 0.24 20 CYS A N 20
ATOM 10788 C CA . CYS A 1 20 ? -5.686 3.197 1.611 1.00 0.24 20 CYS A CA 20
ATOM 10789 C C . CYS A 1 20 ? -7.024 2.978 0.916 1.00 0.30 20 CYS A C 20
ATOM 10790 O O . CYS A 1 20 ? -7.613 1.906 1.042 1.00 0.54 20 CYS A O 20
ATOM 10797 N N . GLN A 1 21 ? -7.526 3.968 0.175 1.00 0.28 21 GLN A N 20
ATOM 10798 C CA . GLN A 1 21 ? -8.754 3.806 -0.598 1.00 0.28 21 GLN A CA 20
ATOM 10799 C C . GLN A 1 21 ? -8.673 4.693 -1.840 1.00 0.41 21 GLN A C 20
ATOM 10800 O O . GLN A 1 21 ? -7.807 5.561 -1.911 1.00 0.52 21 GLN A O 20
ATOM 10814 N N . GLY A 1 22 ? -9.546 4.486 -2.818 1.00 0.55 22 GLY A N 20
ATOM 10815 C CA . GLY A 1 22 ? -9.590 5.318 -4.008 1.00 0.77 22 GLY A CA 20
ATOM 10816 C C . GLY A 1 22 ? -8.276 5.186 -4.777 1.00 0.56 22 GLY A C 20
ATOM 10817 O O . GLY A 1 22 ? -7.730 4.081 -4.837 1.00 0.62 22 GLY A O 20
ATOM 10821 N N . PRO A 1 23 ? -7.721 6.277 -5.330 1.00 0.43 23 PRO A N 20
ATOM 10822 C CA . PRO A 1 23 ? -6.463 6.208 -6.056 1.00 0.37 23 PRO A CA 20
ATOM 10823 C C . PRO A 1 23 ? -5.376 5.635 -5.166 1.00 0.32 23 PRO A C 20
ATOM 10824 O O . PRO A 1 23 ? -4.530 4.869 -5.612 1.00 0.43 23 PRO A O 20
ATOM 10835 N N . LEU A 1 24 ? -5.408 5.974 -3.885 1.00 0.26 24 LEU A N 20
ATOM 10836 C CA . LEU A 1 24 ? -4.379 5.580 -2.966 1.00 0.27 24 LEU A CA 20
ATOM 10837 C C . LEU A 1 24 ? -4.388 4.080 -2.758 1.00 0.22 24 LEU A C 20
ATOM 10838 O O . LEU A 1 24 ? -3.340 3.536 -2.451 1.00 0.21 24 LEU A O 20
ATOM 10854 N N . TYR A 1 25 ? -5.528 3.400 -2.898 1.00 0.25 25 TYR A N 20
ATOM 10855 C CA . TYR A 1 25 ? -5.524 1.945 -2.914 1.00 0.27 25 TYR A CA 20
ATOM 10856 C C . TYR A 1 25 ? -4.603 1.482 -4.027 1.00 0.24 25 TYR A C 20
ATOM 10857 O O . TYR A 1 25 ? -3.658 0.742 -3.784 1.00 0.26 25 TYR A O 20
ATOM 10875 N N . MET A 1 26 ? -4.848 1.953 -5.244 1.00 0.25 26 MET A N 20
ATOM 10876 C CA . MET A 1 26 ? -4.051 1.575 -6.378 1.00 0.26 26 MET A CA 20
ATOM 10877 C C . MET A 1 26 ? -2.591 1.939 -6.139 1.00 0.19 26 MET A C 20
ATOM 10878 O O . MET A 1 26 ? -1.709 1.119 -6.376 1.00 0.32 26 MET A O 20
ATOM 10892 N N . THR A 1 27 ? -2.318 3.146 -5.656 1.00 0.26 27 THR A N 20
ATOM 10893 C CA . THR A 1 27 ? -0.958 3.602 -5.455 1.00 0.24 27 THR A CA 20
ATOM 10894 C C . THR A 1 27 ? -0.238 2.762 -4.412 1.00 0.19 27 THR A C 20
ATOM 10895 O O . THR A 1 27 ? 0.843 2.238 -4.674 1.00 0.20 27 THR A O 20
ATOM 10906 N N . CYS A 1 28 ? -0.844 2.593 -3.243 1.00 0.22 28 CYS A N 20
ATOM 10907 C CA . CYS A 1 28 ? -0.316 1.689 -2.246 1.00 0.25 28 CYS A CA 20
ATOM 10908 C C . CYS A 1 28 ? -0.139 0.304 -2.833 1.00 0.25 28 CYS A C 20
ATOM 10909 O O . CYS A 1 28 ? 0.871 -0.322 -2.541 1.00 0.28 28 CYS A O 20
ATOM 10916 N N . ILE A 1 29 ? -1.043 -0.176 -3.691 1.00 0.26 29 ILE A N 20
ATOM 10917 C CA . ILE A 1 29 ? -0.833 -1.467 -4.284 1.00 0.29 29 ILE A CA 20
ATOM 10918 C C . ILE A 1 29 ? 0.457 -1.429 -5.072 1.00 0.31 29 ILE A C 20
ATOM 10919 O O . ILE A 1 29 ? 1.354 -2.198 -4.770 1.00 0.38 29 ILE A O 20
ATOM 10935 N N . GLY A 1 30 ? 0.548 -0.532 -6.048 1.00 0.29 30 GLY A N 20
ATOM 10936 C CA . GLY A 1 30 ? 1.730 -0.323 -6.862 1.00 0.35 30 GLY A CA 20
ATOM 10937 C C . GLY A 1 30 ? 2.963 -0.455 -5.984 1.00 0.52 30 GLY A C 20
ATOM 10938 O O . GLY A 1 30 ? 3.741 -1.384 -6.159 1.00 1.12 30 GLY A O 20
ATOM 10942 N N . ILE A 1 31 ? 3.054 0.403 -4.972 1.00 0.25 31 ILE A N 20
ATOM 10943 C CA . ILE A 1 31 ? 4.192 0.481 -4.066 1.00 0.34 31 ILE A CA 20
ATOM 10944 C C . ILE A 1 31 ? 4.457 -0.874 -3.410 1.00 0.35 31 ILE A C 20
ATOM 10945 O O . ILE A 1 31 ? 5.569 -1.396 -3.468 1.00 0.50 31 ILE A O 20
ATOM 10961 N N . THR A 1 32 ? 3.465 -1.412 -2.710 1.00 0.28 32 THR A N 20
ATOM 10962 C CA . THR A 1 32 ? 3.664 -2.600 -1.903 1.00 0.27 32 THR A CA 20
ATOM 10963 C C . THR A 1 32 ? 4.049 -3.783 -2.777 1.00 0.30 32 THR A C 20
ATOM 10964 O O . THR A 1 32 ? 4.925 -4.569 -2.432 1.00 0.46 32 THR A O 20
ATOM 10975 N N . THR A 1 33 ? 3.373 -3.899 -3.909 1.00 0.26 33 THR A N 20
ATOM 10976 C CA . THR A 1 33 ? 3.553 -4.953 -4.875 1.00 0.30 33 THR A CA 20
ATOM 10977 C C . THR A 1 33 ? 4.728 -4.607 -5.814 1.00 0.40 33 THR A C 20
ATOM 10978 O O . THR A 1 33 ? 4.944 -5.311 -6.799 1.00 0.56 33 THR A O 20
ATOM 10989 N N . ASP A 1 34 ? 5.490 -3.529 -5.548 1.00 0.41 34 ASP A N 20
ATOM 10990 C CA . ASP A 1 34 ? 6.637 -3.138 -6.367 1.00 0.52 34 ASP A CA 20
ATOM 10991 C C . ASP A 1 34 ? 7.844 -3.975 -5.942 1.00 0.51 34 ASP A C 20
ATOM 10992 O O . ASP A 1 34 ? 8.027 -4.183 -4.741 1.00 0.49 34 ASP A O 20
ATOM 11001 N N . PRO A 1 35 ? 8.702 -4.451 -6.849 1.00 0.74 35 PRO A N 20
ATOM 11002 C CA . PRO A 1 35 ? 9.955 -5.088 -6.466 1.00 0.96 35 PRO A CA 20
ATOM 11003 C C . PRO A 1 35 ? 10.897 -4.140 -5.709 1.00 1.03 35 PRO A C 20
ATOM 11004 O O . PRO A 1 35 ? 11.897 -4.602 -5.160 1.00 1.28 35 PRO A O 20
ATOM 11015 N N . GLU A 1 36 ? 10.586 -2.843 -5.618 1.00 1.13 36 GLU A N 20
ATOM 11016 C CA . GLU A 1 36 ? 11.283 -1.894 -4.780 1.00 1.45 36 GLU A CA 20
ATOM 11017 C C . GLU A 1 36 ? 10.943 -2.074 -3.298 1.00 1.23 36 GLU A C 20
ATOM 11018 O O . GLU A 1 36 ? 11.592 -1.516 -2.414 1.00 1.61 36 GLU A O 20
ATOM 11030 N N . CYS A 1 37 ? 9.932 -2.879 -3.005 1.00 0.95 37 CYS A N 20
ATOM 11031 C CA . CYS A 1 37 ? 9.656 -3.373 -1.672 1.00 1.49 37 CYS A CA 20
ATOM 11032 C C . CYS A 1 37 ? 10.898 -4.061 -1.138 1.00 1.79 37 CYS A C 20
ATOM 11033 O O . CYS A 1 37 ? 11.288 -5.121 -1.625 1.00 2.12 37 CYS A O 20
ATOM 11040 N N . GLY A 1 38 ? 11.526 -3.444 -0.151 1.00 2.32 38 GLY A N 20
ATOM 11041 C CA . GLY A 1 38 ? 12.680 -4.011 0.522 1.00 2.73 38 GLY A CA 20
ATOM 11042 C C . GLY A 1 38 ? 13.833 -4.195 -0.453 1.00 1.93 38 GLY A C 20
ATOM 11043 O O . GLY A 1 38 ? 14.551 -5.193 -0.400 1.00 2.57 38 GLY A O 20
ATOM 11047 N N . LEU A 1 39 ? 14.008 -3.236 -1.358 1.00 1.12 39 LEU A N 20
ATOM 11048 C CA . LEU A 1 39 ? 15.240 -3.122 -2.116 1.00 1.48 39 LEU A CA 20
ATOM 11049 C C . LEU A 1 39 ? 16.343 -2.789 -1.098 1.00 1.87 39 LEU A C 20
ATOM 11050 O O . LEU A 1 39 ? 16.022 -2.148 -0.090 1.00 2.63 39 LEU A O 20
ATOM 11066 N N . PRO A 1 40 ? 17.582 -3.271 -1.291 1.00 2.33 40 PRO A N 20
ATOM 11067 C CA . PRO A 1 40 ? 18.676 -3.053 -0.356 1.00 2.82 40 PRO A CA 20
ATOM 11068 C C . PRO A 1 40 ? 18.969 -1.572 -0.099 1.00 4.09 40 PRO A C 20
ATOM 11069 O O . PRO A 1 40 ? 18.394 -0.713 -0.757 1.00 4.86 40 PRO A O 20
#

Foldseek 3Di:
DPAACVRLLVQLPLVPNVNDDDVSNVVSNCRSVPPCNPDD

InterPro domains:
  IPR009064 Pheromone, protozoan [PF06360] (38-73)
  IPR016057 Pheromone Er-2/Er-23, protozoan [G3DSA:1.10.10.190] (36-75)
  IPR036245 Protozoan pheromone superfamily [SSF47014] (36-75)

Secondary structure (DSSP, 8-state):
--S-HHHHHHHT-GGGGGGS-HHHHHHHHHHHT-TTTT--

CATH classification: 1.10.10.190